Protein AF-0000000075576914 (afdb_homodimer)

Solvent-accessible surface area (backbone atoms only — not comparable to full-atom values): 50014 Å² total; per-residue (Å²): 132,79,71,73,77,70,78,86,65,60,30,34,28,8,27,27,42,42,67,57,34,32,35,26,32,36,24,40,81,55,44,47,80,74,42,76,26,71,46,83,35,74,62,44,73,46,83,94,44,38,34,29,32,57,60,64,60,51,46,50,50,50,51,52,21,44,37,48,39,47,67,74,39,89,59,50,38,85,26,40,66,27,37,11,28,12,7,43,48,45,11,44,30,40,21,23,87,87,69,42,68,67,54,61,22,37,36,39,84,16,42,78,16,48,66,58,38,44,44,29,52,66,77,32,42,68,52,26,49,48,44,10,42,38,11,17,22,63,78,41,33,15,32,36,52,38,36,50,49,37,32,57,76,74,36,38,75,56,55,67,54,35,48,36,46,51,35,54,29,38,53,51,45,24,72,40,37,71,45,82,52,33,28,43,33,38,47,22,41,50,49,16,22,59,90,77,71,38,73,31,57,70,60,35,42,75,64,72,39,56,91,52,53,76,21,51,46,61,73,40,56,22,41,38,73,67,39,34,30,27,60,70,52,12,62,73,48,58,44,41,48,76,24,38,29,28,51,12,36,22,28,73,49,14,24,35,43,26,59,43,54,74,49,77,50,24,26,41,36,40,32,32,61,39,24,38,37,31,41,27,32,44,54,90,75,57,65,56,49,43,88,75,58,27,35,29,42,35,72,54,80,63,30,25,26,39,50,39,50,27,58,45,33,45,52,54,54,53,48,40,38,68,33,41,46,94,58,85,51,62,69,57,49,48,53,44,32,67,71,43,60,84,56,41,88,62,32,45,28,45,54,27,30,37,87,65,8,31,63,35,59,49,77,36,61,50,37,44,11,33,41,41,45,39,40,73,81,59,41,45,45,36,55,54,33,18,48,56,50,14,44,40,48,52,51,34,60,56,45,66,87,54,64,57,87,25,44,33,40,35,39,56,66,49,50,70,36,68,66,51,39,38,47,44,6,14,56,56,49,20,38,26,36,29,50,56,81,83,59,28,30,19,41,13,12,25,44,36,34,29,35,58,71,57,77,20,89,36,68,67,52,32,25,66,50,29,35,48,70,74,47,73,31,68,45,45,68,73,46,27,56,49,33,55,56,49,46,56,53,51,51,51,51,53,61,62,42,54,64,52,27,51,51,51,52,53,51,50,39,68,75,36,61,85,73,103,129,82,72,72,75,70,80,83,65,60,30,34,29,8,27,25,43,41,69,58,34,32,35,26,32,38,24,38,81,56,44,48,78,74,42,78,25,70,45,82,35,74,60,44,74,46,84,94,44,35,34,29,32,56,60,64,61,52,47,52,50,51,50,50,22,43,36,49,39,47,67,74,38,91,58,51,37,86,26,40,67,27,36,10,28,12,7,41,47,47,12,45,31,41,21,22,86,87,68,43,66,68,56,62,23,38,35,38,83,14,43,78,16,48,65,58,38,43,45,29,51,67,76,32,42,68,54,26,49,46,45,9,41,38,11,18,23,64,77,42,34,16,32,35,51,39,36,50,50,36,32,56,76,74,35,39,75,56,55,67,56,35,48,36,45,48,35,55,30,36,52,50,46,24,72,40,38,72,46,83,54,32,28,42,35,39,50,20,41,49,49,15,21,59,88,78,73,39,74,31,57,69,60,36,42,76,65,71,40,54,90,51,55,76,21,50,47,60,73,40,55,23,43,37,73,68,39,33,31,27,61,70,52,11,63,75,50,59,45,42,49,78,23,37,27,28,50,13,36,24,29,72,49,13,23,35,43,26,58,42,56,74,49,76,50,24,25,40,35,40,32,33,61,40,26,38,37,31,41,28,32,44,53,90,75,57,65,57,51,43,87,74,59,27,37,30,42,34,71,56,80,63,30,24,27,40,50,39,49,27,60,42,34,46,54,56,53,53,48,40,37,69,33,43,45,95,58,84,50,63,70,59,48,48,52,45,32,66,69,42,60,83,56,40,88,63,31,44,28,47,55,26,29,36,87,66,8,32,63,35,60,50,78,37,60,53,37,45,11,33,40,40,44,39,39,72,83,60,41,45,46,37,53,53,33,18,49,56,49,14,45,40,47,52,51,33,60,56,46,67,86,55,63,56,86,25,43,33,39,35,39,56,67,50,49,72,35,67,65,52,38,40,47,43,5,14,56,55,49,19,39,27,35,28,48,57,82,82,58,28,28,18,42,12,13,24,44,36,33,29,35,58,72,56,76,19,90,34,66,67,51,33,24,65,52,30,36,48,70,74,47,74,28,69,45,46,67,74,45,26,54,48,33,55,56,48,45,57,53,50,51,51,52,53,62,64,42,55,64,52,26,52,51,52,52,54,50,48,36,68,75,36,60,83,74,101

Organism: Acetobacterium woodii (strain ATCC 29683 / DSM 1030 / JCM 2381 / KCTC 1655 / WB1) (NCBI:txid931626)

Nearest PDB structures (foldseek):
  3ll3-assembly1_B  TM=9.134E-01  e=2.406E-40  Lactobacillus acidophilus
  3flc-assembly1_X  TM=7.893E-01  e=7.843E-36  Enterococcus casseliflavus
  3flc-assembly1_O  TM=7.685E-01  e=1.789E-35  Enterococcus casseliflavus
  4bc5-assembly1_A  TM=8.612E-01  e=4.251E-29  Homo sapiens
  6k78-assembly1_D-2  TM=8.672E-01  e=3.554E-23  Thermococcus kodakarensis KOD1

Sequence (1032 aa):
MLKTMEVKMDYIIGIDAGTSNVKAVLFNLDGAEVLVESLENEPIYIGDNLVEQNMNTLWEKVVLCLQKLLKNGPATADEIKGIGVTGQGEGCWLIDAAGEPVQNALLWCDGRASDEVAKVTEEHPELGELIYQTTGTPALTGTQLMLLKWMKNNRQDILDRASTSFFCKDWVRYKLTGKIHGDLTDTGTSLVNAKTGEVAEALLKKLDLEAYISYIPELVTSDTIVGMVSPEIADTLGLNSHTPVIAGAIDVIAAAVGIGAVEDKNICVILGTTCANEIFKKKEDCHFGEPGTRYEKHAVGDLYVNLLATMNGTPNIDWALENIATTKDFKEIDRLINEVPAGCGGVLFHPYISAAGERAPFYNPFAKANFFGIGAGTTRATLLRAVYEGVTMSIKDCLQDADRDSKIFIAGGGAKSSVWAQMISDVTGMEVVVSSGNEFGAKGAAMMLGVATGIYDNYEDAAKKSCKFERSYKPIAEHVKVYDALYELYKEIRISNEKLWYKRADLLKQLNPKSLMLKTMEVKMDYIIGIDAGTSNVKAVLFNLDGAEVLVESLENEPIYIGDNLVEQNMNTLWEKVVLCLQKLLKNGPATADEIKGIGVTGQGEGCWLIDAAGEPVQNALLWCDGRASDEVAKVTEEHPELGELIYQTTGTPALTGTQLMLLKWMKNNRQDILDRASTSFFCKDWVRYKLTGKIHGDLTDTGTSLVNAKTGEVAEALLKKLDLEAYISYIPELVTSDTIVGMVSPEIADTLGLNSHTPVIAGAIDVIAAAVGIGAVEDKNICVILGTTCANEIFKKKEDCHFGEPGTRYEKHAVGDLYVNLLATMNGTPNIDWALENIATTKDFKEIDRLINEVPAGCGGVLFHPYISAAGERAPFYNPFAKANFFGIGAGTTRATLLRAVYEGVTMSIKDCLQDADRDSKIFIAGGGAKSSVWAQMISDVTGMEVVVSSGNEFGAKGAAMMLGVATGIYDNYEDAAKKSCKFERSYKPIAEHVKVYDALYELYKEIRISNEKLWYKRADLLKQLNPKSL

Secondary structure (DSSP, 8-state):
-------PPPEEEEEEE-SSEEEEEEEETT--EEEEEEEE---EEETTTEEEE-HHHHHHHHHHHHHHHHHHSS--GGGEEEEEEEE--SSBEEE-TTS-BSSPEEPTT--TTHHHHHIIIII-HHHHHHHHHHHSS---TTSHHHHHHHHHHH-HHHHTT-SEEE-HHHHHHHHHHS---EEHHHHTTTTEETTTTEE-HHHHHHTT-GGGGGGSPPEE-TT-EEEE--HHHHHHHT--TT-EEE--EEHHHHHHHHHT--STT-EEEEESSSEEEEEEEEGGG--TT-TT--EEE-SSTTEEEEEEEES-SHHHHHHHHHHT-S---HHHHHHHHHTSPTTGGG-EEE----TT-B-SSS-BTT--EEEEEE-TT--HHHHHHHHHHHHHHHHHHHTTTS-TT-EEEEEEGGGG-HHHHHHHHHHHTSEEEEES-S-HHHHHHHHHHHHHTTSSSSHHHHHHHH--EEEEEPPPHHHHHHHHHHHHHHHHHHHHHHHHHHHHHHHHHHH-TTT-/-------PPPEEEEEEE-SSEEEEEEEETT--EEEEEEEE---EEETTTEEEE-HHHHHHHHHHHHHHHHHHSS--GGGEEEEEEEE--SSBEEE-TTS-BSSPEEPTT--TTHHHHHIIIII-HHHHHHHHHHHSS---TTSHHHHHHHHHHH-HHHHTT-SEEE-HHHHHHHHHHS---EEHHHHTTTTEETTTTEE-HHHHHHTT-GGGGGGSPPEE-TT-EEEE--HHHHHHHT--TT-EEE--EEHHHHHHHHHT--STT-EEEEESSSEEEEEEEEGGG--TT-TT--EEE-SSTTEEEEEEEES-SHHHHHHHHHHT-S---HHHHHHHHHTSPTTGGG-EEE----TT-B-SSS-BTT--EEEEEE-TT--HHHHHHHHHHHHHHHHHHHTTTS-TT-EEEEEEGGGG-HHHHHHHHHHHTSEEEEES-S-HHHHHHHHHHHHHTTSSSSHHHHHHHH--EEEEEPPPHHHHHHHHHHHHHHHHHHHHHHHHHHHHHHHHHHH-TTT-

Structure (mmCIF, N/CA/C/O backbone):
data_AF-0000000075576914-model_v1
#
loop_
_entity.id
_entity.type
_entity.pdbx_description
1 polymer 'Xylose kinase XylB1'
#
loop_
_atom_site.group_PDB
_atom_site.id
_atom_site.type_symbol
_atom_site.label_atom_id
_atom_site.label_alt_id
_atom_site.label_comp_id
_atom_site.label_asym_id
_atom_site.label_entity_id
_atom_site.label_seq_id
_atom_site.pdbx_PDB_ins_code
_atom_site.Cartn_x
_atom_site.Cartn_y
_atom_site.Cartn_z
_atom_site.occupancy
_atom_site.B_iso_or_equiv
_atom_site.auth_seq_id
_atom_site.auth_comp_id
_atom_site.auth_asym_id
_atom_site.auth_atom_id
_atom_site.pdbx_PDB_model_num
ATOM 1 N N . MET A 1 1 ? -31.406 71.625 -3.113 1 31.22 1 MET A N 1
ATOM 2 C CA . MET A 1 1 ? -30.156 70.875 -3.24 1 31.22 1 MET A CA 1
ATOM 3 C C . MET A 1 1 ? -30.094 69.75 -2.227 1 31.22 1 MET A C 1
ATOM 5 O O . MET A 1 1 ? -29.984 70 -1.023 1 31.22 1 MET A O 1
ATOM 9 N N . LEU A 1 2 ? -30.844 68.75 -2.424 1 32.38 2 LEU A N 1
ATOM 10 C CA . LEU A 1 2 ? -30.969 67.562 -1.584 1 32.38 2 LEU A CA 1
ATOM 11 C C . LEU A 1 2 ? -29.609 66.875 -1.373 1 32.38 2 LEU A C 1
ATOM 13 O O . LEU A 1 2 ? -28.938 66.5 -2.338 1 32.38 2 LEU A O 1
ATOM 17 N N . LYS A 1 3 ? -28.906 67.375 -0.459 1 40.66 3 LYS A N 1
ATOM 18 C CA . LYS A 1 3 ? -27.672 66.688 -0.03 1 40.66 3 LYS A CA 1
ATOM 19 C C . LYS A 1 3 ? -27.812 65.188 -0.017 1 40.66 3 LYS A C 1
ATOM 21 O O . LYS A 1 3 ? -28.688 64.625 0.674 1 40.66 3 LYS A O 1
ATOM 26 N N . THR A 1 4 ? -27.719 64.562 -1.123 1 39 4 THR A N 1
ATOM 27 C CA . THR A 1 4 ? -27.625 63.125 -1.115 1 39 4 THR A CA 1
ATOM 28 C C . THR A 1 4 ? -26.906 62.625 0.138 1 39 4 THR A C 1
ATOM 30 O O . THR A 1 4 ? -25.75 62.969 0.367 1 39 4 THR A O 1
ATOM 33 N N . MET A 1 5 ? -27.469 62.406 1.224 1 41.72 5 MET A N 1
ATOM 34 C CA . MET A 1 5 ? -26.922 61.844 2.443 1 41.72 5 MET A CA 1
ATOM 35 C C . MET A 1 5 ? -26.109 60.562 2.125 1 41.72 5 MET A C 1
ATOM 37 O O . MET A 1 5 ? -26.672 59.594 1.655 1 41.72 5 MET A O 1
ATOM 41 N N . GLU A 1 6 ? -24.969 60.75 1.545 1 47.06 6 GLU A N 1
ATOM 42 C CA . GLU A 1 6 ? -24.062 59.625 1.316 1 47.06 6 GLU A CA 1
ATOM 43 C C . GLU A 1 6 ? -24.016 58.688 2.529 1 47.06 6 GLU A C 1
ATOM 45 O O . GLU A 1 6 ? -23.766 59.156 3.648 1 47.06 6 GLU A O 1
ATOM 50 N N . VAL A 1 7 ? -24.672 57.719 2.662 1 55.59 7 VAL A N 1
ATOM 51 C CA . VAL A 1 7 ? -24.719 56.719 3.705 1 55.59 7 VAL A CA 1
ATOM 52 C C . VAL A 1 7 ? -23.297 56.312 4.121 1 55.59 7 VAL A C 1
ATOM 54 O O . VAL A 1 7 ? -22.516 55.844 3.297 1 55.59 7 VAL A O 1
ATOM 57 N N . LYS A 1 8 ? -22.766 57 5.215 1 70.62 8 LYS A N 1
ATOM 58 C CA . LYS A 1 8 ? -21.453 56.719 5.789 1 70.62 8 LYS A CA 1
ATOM 59 C C . LYS A 1 8 ? -21.328 55.219 6.121 1 70.62 8 LYS A C 1
ATOM 61 O O . LYS A 1 8 ? -22.203 54.656 6.762 1 70.62 8 LYS A O 1
ATOM 66 N N . MET A 1 9 ? -20.297 54.531 5.445 1 87.12 9 MET A N 1
ATOM 67 C CA . MET A 1 9 ? -20.047 53.125 5.688 1 87.12 9 MET A CA 1
ATOM 68 C C . MET A 1 9 ? -18.844 52.938 6.602 1 87.12 9 MET A C 1
ATOM 70 O O . MET A 1 9 ? -17.875 53.688 6.523 1 87.12 9 MET A O 1
ATOM 74 N N . ASP A 1 10 ? -19.016 52.125 7.691 1 95 10 ASP A N 1
ATOM 75 C CA . ASP A 1 10 ? -17.938 51.812 8.617 1 95 10 ASP A CA 1
ATOM 76 C C . ASP A 1 10 ? -17.172 50.562 8.188 1 95 10 ASP A C 1
ATOM 78 O O . ASP A 1 10 ? -17.781 49.594 7.699 1 95 10 ASP A O 1
ATOM 82 N N . TYR A 1 11 ? -15.836 50.688 8.391 1 97.5 11 TYR A N 1
ATOM 83 C CA . TYR A 1 11 ? -14.961 49.594 8.016 1 97.5 11 TYR A CA 1
ATOM 84 C C . TYR A 1 11 ? -14 49.25 9.148 1 97.5 11 TYR A C 1
ATOM 86 O O . TYR A 1 11 ? -13.773 50.062 10.047 1 97.5 11 TYR A O 1
ATOM 94 N N . ILE A 1 12 ? -13.523 48.062 9.141 1 97.88 12 ILE A N 1
ATOM 95 C CA . ILE A 1 12 ? -12.445 47.625 10.031 1 97.88 12 ILE A CA 1
ATOM 96 C C . ILE A 1 12 ? -11.352 46.938 9.219 1 97.88 12 ILE A C 1
ATOM 98 O O . ILE A 1 12 ? -11.625 46.344 8.172 1 97.88 12 ILE A O 1
ATOM 102 N N . ILE A 1 13 ? -10.102 47.062 9.68 1 98.44 13 ILE A N 1
ATOM 103 C CA . ILE A 1 13 ? -8.953 46.5 8.961 1 98.44 13 ILE A CA 1
ATOM 104 C C . ILE A 1 13 ? -8.367 45.344 9.758 1 98.44 13 ILE A C 1
ATOM 106 O O . ILE A 1 13 ? -8.25 45.406 10.977 1 98.44 13 ILE A O 1
ATOM 110 N N . GLY A 1 14 ? -8.141 44.25 9.102 1 98.69 14 GLY A N 1
ATOM 111 C CA . GLY A 1 14 ? -7.348 43.156 9.633 1 98.69 14 GLY A CA 1
ATOM 112 C C . GLY A 1 14 ? -6.004 43.031 8.938 1 98.69 14 GLY A C 1
ATOM 113 O O . GLY A 1 14 ? -5.93 43.031 7.711 1 98.69 14 GLY A O 1
ATOM 114 N N . ILE A 1 15 ? -4.906 42.938 9.719 1 98.69 15 ILE A N 1
ATOM 115 C CA . ILE A 1 15 ? -3.562 42.688 9.203 1 98.69 15 ILE A CA 1
ATOM 116 C C . ILE A 1 15 ? -3.131 41.25 9.547 1 98.69 15 ILE A C 1
ATOM 118 O O . ILE A 1 15 ? -3.275 40.812 10.688 1 98.69 15 ILE A O 1
ATOM 122 N N . ASP A 1 16 ? -2.678 40.531 8.57 1 98.19 16 ASP A N 1
ATOM 123 C CA . ASP A 1 16 ? -2.133 39.188 8.75 1 98.19 16 ASP A CA 1
ATOM 124 C C . ASP A 1 16 ? -0.694 39.094 8.242 1 98.19 16 ASP A C 1
ATOM 126 O O . ASP A 1 16 ? -0.459 39 7.043 1 98.19 16 ASP A O 1
ATOM 130 N N . ALA A 1 17 ? 0.259 39.125 9.164 1 97.69 17 ALA A N 1
ATOM 131 C CA . ALA A 1 17 ? 1.676 39.031 8.828 1 97.69 17 ALA A CA 1
ATOM 132 C C . ALA A 1 17 ? 2.145 37.562 8.922 1 97.69 17 ALA A C 1
ATOM 134 O O . ALA A 1 17 ? 2.729 37.156 9.93 1 97.69 17 ALA A O 1
ATOM 135 N N . GLY A 1 18 ? 1.971 36.875 7.891 1 93.62 18 GLY A N 1
ATOM 136 C CA . GLY A 1 18 ? 2.328 35.469 7.863 1 93.62 18 GLY A CA 1
ATOM 137 C C . GLY A 1 18 ? 3.768 35.219 7.449 1 93.62 18 GLY A C 1
ATOM 138 O O . GLY A 1 18 ? 4.512 36.188 7.191 1 93.62 18 GLY A O 1
ATOM 139 N N . THR A 1 19 ? 4.148 34 7.43 1 88.94 19 THR A N 1
ATOM 140 C CA . THR A 1 19 ? 5.508 33.594 7.07 1 88.94 19 THR A CA 1
ATOM 141 C C . THR A 1 19 ? 5.773 33.844 5.59 1 88.94 19 THR A C 1
ATOM 143 O O . THR A 1 19 ? 6.844 34.344 5.219 1 88.94 19 THR A O 1
ATOM 146 N N . SER A 1 20 ? 4.781 33.656 4.703 1 85.25 20 SER A N 1
ATOM 147 C CA . SER A 1 20 ? 4.992 33.719 3.26 1 85.25 20 SER A CA 1
ATOM 148 C C . SER A 1 20 ? 4.406 35.031 2.686 1 85.25 20 SER A C 1
ATOM 150 O O . SER A 1 20 ? 4.809 35.469 1.609 1 85.25 20 SER A O 1
ATOM 152 N N . ASN A 1 21 ? 3.387 35.531 3.346 1 93 21 ASN A N 1
ATOM 153 C CA . ASN A 1 21 ? 2.729 36.75 2.859 1 93 21 ASN A CA 1
ATOM 154 C C . ASN A 1 21 ? 2.355 37.688 4.004 1 93 21 ASN A C 1
ATOM 156 O O . ASN A 1 21 ? 2.115 37.219 5.129 1 93 21 ASN A O 1
ATOM 160 N N . VAL A 1 22 ? 2.379 38.875 3.662 1 96.75 22 VAL A N 1
ATOM 161 C CA . VAL A 1 22 ? 1.798 39.938 4.496 1 96.75 22 VAL A CA 1
ATOM 162 C C . VAL A 1 22 ? 0.538 40.469 3.834 1 96.75 22 VAL A C 1
ATOM 164 O O . VAL A 1 22 ? 0.539 40.781 2.639 1 96.75 22 VAL A O 1
ATOM 167 N N . LYS A 1 23 ? -0.526 40.531 4.645 1 97.81 23 LYS A N 1
ATOM 168 C CA . LYS A 1 23 ? -1.791 40.969 4.062 1 97.81 23 LYS A CA 1
ATOM 169 C C . LYS A 1 23 ? -2.461 42.031 4.934 1 97.81 23 LYS A C 1
ATOM 171 O O . LYS A 1 23 ? -2.371 42 6.164 1 97.81 23 LYS A O 1
ATOM 176 N N . ALA A 1 24 ? -3.049 42.969 4.309 1 98.44 24 ALA A N 1
ATOM 177 C CA . ALA A 1 24 ? -4.012 43.875 4.91 1 98.44 24 ALA A CA 1
ATOM 178 C C . ALA A 1 24 ? -5.371 43.781 4.223 1 98.44 24 ALA A C 1
ATOM 180 O O . ALA A 1 24 ? -5.453 43.781 2.992 1 98.44 24 ALA A O 1
ATOM 181 N N . VAL A 1 25 ? -6.391 43.656 5.031 1 98.44 25 VAL A N 1
ATOM 182 C CA . VAL A 1 25 ? -7.711 43.406 4.465 1 98.44 25 VAL A CA 1
ATOM 183 C C . VAL A 1 25 ? -8.711 44.438 5.027 1 98.44 25 VAL A C 1
ATOM 185 O O . VAL A 1 25 ? -8.742 44.656 6.238 1 98.44 25 VAL A O 1
ATOM 188 N N . LEU A 1 26 ? -9.438 45 4.152 1 98.31 26 LEU A N 1
ATOM 189 C CA . LEU A 1 26 ? -10.539 45.906 4.527 1 98.31 26 LEU A CA 1
ATOM 190 C C . LEU A 1 26 ? -11.852 45.125 4.59 1 98.31 26 LEU A C 1
ATOM 192 O O . LEU A 1 26 ? -12.281 44.531 3.596 1 98.31 26 LEU A O 1
ATOM 196 N N . PHE A 1 27 ? -12.43 45.188 5.777 1 97.62 27 PHE A N 1
ATOM 197 C CA . PHE A 1 27 ? -13.719 44.531 5.957 1 97.62 27 PHE A CA 1
ATOM 198 C C . PHE A 1 27 ? -14.82 45.562 6.23 1 97.62 27 PHE A C 1
ATOM 200 O O . PHE A 1 27 ? -14.602 46.531 6.93 1 97.62 27 PHE A O 1
ATOM 207 N N . ASN A 1 28 ? -16.031 45.281 5.707 1 96.94 28 ASN A N 1
ATOM 208 C CA . ASN A 1 28 ? -17.188 45.969 6.254 1 96.94 28 ASN A CA 1
ATOM 209 C C . ASN A 1 28 ? -17.703 45.281 7.527 1 96.94 28 ASN A C 1
ATOM 211 O O . ASN A 1 28 ? -17.109 44.312 7.988 1 96.94 28 ASN A O 1
ATOM 215 N N . LEU A 1 29 ? -18.672 45.812 8.086 1 95.31 29 LEU A N 1
ATOM 216 C CA . LEU A 1 29 ? -19.078 45.344 9.406 1 95.31 29 LEU A CA 1
ATOM 217 C C . LEU A 1 29 ? -19.859 44.031 9.305 1 95.31 29 LEU A C 1
ATOM 219 O O . LEU A 1 29 ? -20.062 43.375 10.312 1 95.31 29 LEU A O 1
ATOM 223 N N . ASP A 1 30 ? -20.172 43.562 8.078 1 93.38 30 ASP A N 1
ATOM 224 C CA . ASP A 1 30 ? -20.828 42.281 7.848 1 93.38 30 ASP A CA 1
ATOM 225 C C . ASP A 1 30 ? -19.797 41.188 7.598 1 93.38 30 ASP A C 1
ATOM 227 O O . ASP A 1 30 ? -20.172 40.031 7.387 1 93.38 30 ASP A O 1
ATOM 231 N N . GLY A 1 31 ? -18.609 41.562 7.695 1 92.88 31 GLY A N 1
ATOM 232 C CA . GLY A 1 31 ? -17.547 40.594 7.582 1 92.88 31 GLY A CA 1
ATOM 233 C C . GLY A 1 31 ? -17.094 40.344 6.152 1 92.88 31 GLY A C 1
ATOM 234 O O . GLY A 1 31 ? -16.219 39.531 5.895 1 92.88 31 GLY A O 1
ATOM 235 N N . ALA A 1 32 ? -17.578 41.062 5.145 1 94.12 32 ALA A N 1
ATOM 236 C CA . ALA A 1 32 ? -17.188 40.938 3.746 1 94.12 32 ALA A CA 1
ATOM 237 C C . ALA A 1 32 ? -15.797 41.5 3.502 1 94.12 32 ALA A C 1
ATOM 239 O O . ALA A 1 32 ? -15.453 42.562 4.023 1 94.12 32 ALA A O 1
ATOM 240 N N . GLU A 1 33 ? -15.023 40.75 2.787 1 95.56 33 GLU A N 1
ATOM 241 C CA . GLU A 1 33 ? -13.727 41.25 2.332 1 95.56 33 GLU A CA 1
ATOM 242 C C . GLU A 1 33 ? -13.891 42.281 1.217 1 95.56 33 GLU A C 1
ATOM 244 O O . GLU A 1 33 ? -14.047 41.906 0.049 1 95.56 33 GLU A O 1
ATOM 249 N N . VAL A 1 34 ? -13.75 43.5 1.503 1 96.75 34 VAL A N 1
ATOM 250 C CA . VAL A 1 34 ? -13.977 44.594 0.549 1 96.75 34 VAL A CA 1
ATOM 251 C C . VAL A 1 34 ? -12.758 44.719 -0.361 1 96.75 34 VAL A C 1
ATOM 253 O O . VAL A 1 34 ? -12.898 44.969 -1.562 1 96.75 34 VAL A O 1
ATOM 256 N N . LEU A 1 35 ? -11.633 44.656 0.235 1 97.44 35 LEU A N 1
ATOM 257 C CA . LEU A 1 35 ? -10.367 44.75 -0.491 1 97.44 35 LEU A CA 1
ATOM 258 C C . LEU A 1 35 ? -9.25 44.031 0.251 1 97.44 35 LEU A C 1
ATOM 260 O O . LEU A 1 35 ? -9.156 44.125 1.478 1 97.44 35 LEU A O 1
ATOM 264 N N . VAL A 1 36 ? -8.484 43.344 -0.492 1 97.69 36 VAL A N 1
ATOM 265 C CA . VAL A 1 36 ? -7.328 42.625 0.044 1 97.69 36 VAL A CA 1
ATOM 266 C C . VAL A 1 36 ? -6.055 43.094 -0.647 1 97.69 36 VAL A C 1
ATOM 268 O O . VAL A 1 36 ? -5.98 43.125 -1.878 1 97.69 36 VAL A O 1
ATOM 271 N N . GLU A 1 37 ? -5.133 43.562 0.092 1 97.75 37 GLU A N 1
ATOM 272 C CA . GLU A 1 37 ? -3.789 43.875 -0.39 1 97.75 37 GLU A CA 1
ATOM 273 C C . GLU A 1 37 ? -2.76 42.906 0.212 1 97.75 37 GLU A C 1
ATOM 275 O O . GLU A 1 37 ? -2.754 42.688 1.423 1 97.75 37 GLU A O 1
ATOM 280 N N . SER A 1 38 ? -1.974 42.344 -0.582 1 97.38 38 SER A N 1
ATOM 281 C CA . SER A 1 38 ? -1.036 41.312 -0.132 1 97.38 38 SER A CA 1
ATOM 282 C C . SER A 1 38 ? 0.321 41.469 -0.809 1 97.38 38 SER A C 1
ATOM 284 O O . SER A 1 38 ? 0.398 41.875 -1.97 1 97.38 38 SER A O 1
ATOM 286 N N . LEU A 1 39 ? 1.363 41.219 -0.104 1 97 39 LEU A N 1
ATOM 287 C CA . LEU A 1 39 ? 2.729 41.125 -0.616 1 97 39 LEU A CA 1
ATOM 288 C C . LEU A 1 39 ? 3.426 39.875 -0.148 1 97 39 LEU A C 1
ATOM 290 O O . LEU A 1 39 ? 3.178 39.406 0.963 1 97 39 LEU A O 1
ATOM 294 N N . GLU A 1 40 ? 4.305 39.375 -0.971 1 94.12 40 GLU A N 1
ATOM 295 C CA . GLU A 1 40 ? 5.105 38.219 -0.583 1 94.12 40 GLU A CA 1
ATOM 296 C C . GLU A 1 40 ? 6.055 38.562 0.562 1 94.12 40 GLU A C 1
ATOM 298 O O . GLU A 1 40 ? 6.645 39.656 0.582 1 94.12 40 GLU A O 1
ATOM 303 N N . ASN A 1 41 ? 6.02 37.75 1.609 1 89.56 41 ASN A N 1
ATOM 304 C CA . ASN A 1 41 ? 7 37.812 2.688 1 89.56 41 ASN A CA 1
ATOM 305 C C . ASN A 1 41 ? 8.164 36.844 2.436 1 89.56 41 ASN A C 1
ATOM 307 O O . ASN A 1 41 ? 7.984 35.812 1.81 1 89.56 41 ASN A O 1
ATOM 311 N N . GLU A 1 42 ? 9.414 37.219 2.676 1 86.88 42 GLU A N 1
ATOM 312 C CA . GLU A 1 42 ? 10.578 36.406 2.289 1 86.88 42 GLU A CA 1
ATOM 313 C C . GLU A 1 42 ? 11.391 36 3.51 1 86.88 42 GLU A C 1
ATOM 315 O O . GLU A 1 42 ? 12.344 36.656 3.891 1 86.88 42 GLU A O 1
ATOM 320 N N . PRO A 1 43 ? 10.969 34.938 4.164 1 88.5 43 PRO A N 1
ATOM 321 C CA . PRO A 1 43 ? 11.883 34.375 5.172 1 88.5 43 PRO A CA 1
ATOM 322 C C . PRO A 1 43 ? 13.281 34.125 4.621 1 88.5 43 PRO A C 1
ATOM 324 O O . PRO A 1 43 ? 13.445 33.906 3.42 1 88.5 43 PRO A O 1
ATOM 327 N N . ILE A 1 44 ? 14.289 34.281 5.477 1 91.56 44 ILE A N 1
ATOM 328 C CA . ILE A 1 44 ? 15.68 34.031 5.125 1 91.56 44 ILE A CA 1
ATOM 329 C C . ILE A 1 44 ? 16.078 32.625 5.586 1 91.56 44 ILE A C 1
ATOM 331 O O . ILE A 1 44 ? 16.141 32.344 6.785 1 91.56 44 ILE A O 1
ATOM 335 N N . TYR A 1 45 ? 16.297 31.797 4.664 1 85.62 45 TYR A N 1
ATOM 336 C CA . TYR A 1 45 ? 16.719 30.438 4.969 1 85.62 45 TYR A CA 1
ATOM 337 C C . TYR A 1 45 ? 18.234 30.297 4.957 1 85.62 45 TYR A C 1
ATOM 339 O O . TYR A 1 45 ? 18.891 30.688 3.986 1 85.62 45 TYR A O 1
ATOM 347 N N . ILE A 1 46 ? 18.766 29.875 6.047 1 84.81 46 ILE A N 1
ATOM 348 C CA . ILE A 1 46 ? 20.203 29.703 6.203 1 84.81 46 ILE A CA 1
ATOM 349 C C . ILE A 1 46 ? 20.516 28.219 6.449 1 84.81 46 ILE A C 1
ATOM 351 O O . ILE A 1 46 ? 20.156 27.672 7.484 1 84.81 46 ILE A O 1
ATOM 355 N N . GLY A 1 47 ? 21.203 27.641 5.539 1 74.94 47 GLY A N 1
ATOM 356 C CA . GLY A 1 47 ? 21.453 26.219 5.676 1 74.94 47 GLY A CA 1
ATOM 357 C C . GLY A 1 47 ? 20.188 25.391 5.645 1 74.94 47 GLY A C 1
ATOM 358 O O . GLY A 1 47 ? 19.25 25.703 4.922 1 74.94 47 GLY A O 1
ATOM 359 N N . ASP A 1 48 ? 20.281 24.219 6.387 1 65.56 48 ASP A N 1
ATOM 360 C CA . ASP A 1 48 ? 19.203 23.234 6.27 1 65.56 48 ASP A CA 1
ATOM 361 C C . ASP A 1 48 ? 18.094 23.531 7.273 1 65.56 48 ASP A C 1
ATOM 363 O O . ASP A 1 48 ? 16.938 23.172 7.043 1 65.56 48 ASP A O 1
ATOM 367 N N . ASN A 1 49 ? 18.422 24.312 8.359 1 79.19 49 ASN A N 1
ATOM 368 C CA . ASN A 1 49 ? 17.406 24.297 9.398 1 79.19 49 ASN A CA 1
ATOM 369 C C . ASN A 1 49 ? 17.234 25.672 10.047 1 79.19 49 ASN A C 1
ATOM 371 O O . ASN A 1 49 ? 16.406 25.844 10.945 1 79.19 49 ASN A O 1
ATOM 375 N N . LEU A 1 50 ? 17.938 26.672 9.555 1 87.31 50 LEU A N 1
ATOM 376 C CA . LEU A 1 50 ? 17.844 27.984 10.164 1 87.31 50 LEU A CA 1
ATOM 377 C C . LEU A 1 50 ? 16.938 28.906 9.352 1 87.31 50 LEU A C 1
ATOM 379 O O . LEU A 1 50 ? 17.078 28.984 8.125 1 87.31 50 LEU A O 1
ATOM 383 N N . VAL A 1 51 ? 16.031 29.516 9.977 1 91.56 51 VAL A N 1
ATOM 384 C CA . VAL A 1 51 ? 15.07 30.391 9.297 1 91.56 51 VAL A CA 1
ATOM 385 C C . VAL A 1 51 ? 14.93 31.703 10.055 1 91.56 51 VAL A C 1
ATOM 387 O O . VAL A 1 51 ? 14.602 31.703 11.242 1 91.56 51 VAL A O 1
ATOM 390 N N . GLU A 1 52 ? 15.125 32.844 9.422 1 96.44 52 GLU A N 1
ATOM 391 C CA . GLU A 1 52 ? 15.07 34.156 10.016 1 96.44 52 GLU A CA 1
ATOM 392 C C . GLU A 1 52 ? 14.195 35.094 9.188 1 96.44 52 GLU A C 1
ATOM 394 O O . GLU A 1 52 ? 13.734 34.75 8.109 1 96.44 52 GLU A O 1
ATOM 399 N N . GLN A 1 53 ? 13.891 36.219 9.727 1 96.75 53 GLN A N 1
ATOM 400 C CA . GLN A 1 53 ? 13.109 37.25 9.055 1 96.75 53 GLN A CA 1
ATOM 401 C C . GLN A 1 53 ? 13.625 38.656 9.414 1 96.75 53 GLN A C 1
ATOM 403 O O . GLN A 1 53 ? 13.875 38.938 10.578 1 96.75 53 GLN A O 1
ATOM 408 N N . ASN A 1 54 ? 13.82 39.438 8.375 1 97.44 54 ASN A N 1
ATOM 409 C CA . ASN A 1 54 ? 14.133 40.844 8.617 1 97.44 54 ASN A CA 1
ATOM 410 C C . ASN A 1 54 ? 12.906 41.594 9.117 1 97.44 54 ASN A C 1
ATOM 412 O O . ASN A 1 54 ? 11.953 41.812 8.367 1 97.44 54 ASN A O 1
ATOM 416 N N . MET A 1 55 ? 12.977 42.094 10.328 1 98 55 MET A N 1
ATOM 417 C CA . MET A 1 55 ? 11.828 42.688 11 1 98 55 MET A CA 1
ATOM 418 C C . MET A 1 55 ? 11.445 44 10.344 1 98 55 MET A C 1
ATOM 420 O O . MET A 1 55 ? 10.266 44.312 10.195 1 98 55 MET A O 1
ATOM 424 N N . ASN A 1 56 ? 12.383 44.75 9.945 1 97.94 56 ASN A N 1
ATOM 425 C CA . ASN A 1 56 ? 12.109 46.031 9.312 1 97.94 56 ASN A CA 1
ATOM 426 C C . ASN A 1 56 ? 11.492 45.844 7.926 1 97.94 56 ASN A C 1
ATOM 428 O O . ASN A 1 56 ? 10.578 46.562 7.551 1 97.94 56 ASN A O 1
ATOM 432 N N . THR A 1 57 ? 12.062 44.938 7.238 1 97.62 57 THR A N 1
ATOM 433 C CA . THR A 1 57 ? 11.492 44.625 5.926 1 97.62 57 THR A CA 1
ATOM 434 C C . THR A 1 57 ? 10.039 44.219 6.055 1 97.62 57 THR A C 1
ATOM 436 O O . THR A 1 57 ? 9.195 44.594 5.238 1 97.62 57 THR A O 1
ATOM 439 N N . LEU A 1 58 ? 9.758 43.406 7.012 1 97.56 58 LEU A N 1
ATOM 440 C CA . LEU A 1 58 ? 8.383 43 7.25 1 97.56 58 LEU A CA 1
ATOM 441 C C . LEU A 1 58 ? 7.484 44.188 7.512 1 97.56 58 LEU A C 1
ATOM 443 O O . LEU A 1 58 ? 6.391 44.281 6.949 1 97.56 58 LEU A O 1
ATOM 447 N N . TRP A 1 59 ? 7.938 45.062 8.328 1 97.62 59 TRP A N 1
ATOM 448 C CA . TRP A 1 59 ? 7.164 46.25 8.641 1 97.62 59 TRP A CA 1
ATOM 449 C C . TRP A 1 59 ? 6.926 47.094 7.395 1 97.62 59 TRP A C 1
ATOM 451 O O . TRP A 1 59 ? 5.82 47.594 7.176 1 97.62 59 TRP A O 1
ATOM 461 N N . GLU A 1 60 ? 7.945 47.219 6.602 1 97.56 60 GLU A N 1
ATOM 462 C CA . GLU A 1 60 ? 7.816 48 5.363 1 97.56 60 GLU A CA 1
ATOM 463 C C . GLU A 1 60 ? 6.723 47.406 4.469 1 97.56 60 GLU A C 1
ATOM 465 O O . GLU A 1 60 ? 5.977 48.156 3.832 1 97.56 60 GLU A O 1
ATOM 470 N N . LYS A 1 61 ? 6.672 46.219 4.465 1 97.75 61 LYS A N 1
ATOM 471 C CA . LYS A 1 61 ? 5.672 45.531 3.635 1 97.75 61 LYS A CA 1
ATOM 472 C C . LYS A 1 61 ? 4.27 45.719 4.211 1 97.75 61 LYS A C 1
ATOM 474 O O . LYS A 1 61 ? 3.299 45.875 3.461 1 97.75 61 LYS A O 1
ATOM 479 N N . VAL A 1 62 ? 4.145 45.688 5.508 1 98 62 VAL A N 1
ATOM 480 C CA . VAL A 1 62 ? 2.863 45.969 6.148 1 98 62 VAL A CA 1
ATOM 481 C C . VAL A 1 62 ? 2.402 47.375 5.773 1 98 62 VAL A C 1
ATOM 483 O O . VAL A 1 62 ? 1.244 47.562 5.406 1 98 62 VAL A O 1
ATOM 486 N N . VAL A 1 63 ? 3.291 48.312 5.844 1 97.88 63 VAL A N 1
ATOM 487 C CA . VAL A 1 63 ? 2.988 49.688 5.527 1 97.88 63 VAL A CA 1
ATOM 488 C C . VAL A 1 63 ? 2.525 49.812 4.078 1 97.88 63 VAL A C 1
ATOM 490 O O . VAL A 1 63 ? 1.533 50.5 3.787 1 97.88 63 VAL A O 1
ATOM 493 N N . LEU A 1 64 ? 3.27 49.125 3.246 1 97.81 64 LEU A N 1
ATOM 494 C CA . LEU A 1 64 ? 2.926 49.188 1.829 1 97.81 64 LEU A CA 1
ATOM 495 C C . LEU A 1 64 ? 1.542 48.594 1.581 1 97.81 64 LEU A C 1
ATOM 497 O O . LEU A 1 64 ? 0.771 49.125 0.779 1 97.81 64 LEU A O 1
ATOM 501 N N . CYS A 1 65 ? 1.216 47.531 2.217 1 98.06 65 CYS A N 1
ATOM 502 C CA . CYS A 1 65 ? -0.106 46.938 2.08 1 98.06 65 CYS A CA 1
ATOM 503 C C . CYS A 1 65 ? -1.19 47.875 2.574 1 98.06 65 CYS A C 1
ATOM 505 O O . CYS A 1 65 ? -2.238 48 1.94 1 98.06 65 CYS A O 1
ATOM 507 N N . LEU A 1 66 ? -0.96 48.531 3.684 1 97.75 66 LEU A N 1
ATOM 508 C CA . LEU A 1 66 ? -1.931 49.438 4.258 1 97.75 66 LEU A CA 1
ATOM 509 C C . LEU A 1 66 ? -2.109 50.656 3.359 1 97.75 66 LEU A C 1
ATOM 511 O O . LEU A 1 66 ? -3.232 51.156 3.17 1 97.75 66 LEU A O 1
ATOM 515 N N . GLN A 1 67 ? -1.019 51.156 2.855 1 96.94 67 GLN A N 1
ATOM 516 C CA . GLN A 1 67 ? -1.089 52.312 1.944 1 96.94 67 GLN A CA 1
ATOM 517 C C . GLN A 1 67 ? -1.925 51.969 0.712 1 96.94 67 GLN A C 1
ATOM 519 O O . GLN A 1 67 ? -2.789 52.75 0.311 1 96.94 67 GLN A O 1
ATOM 524 N N . LYS A 1 68 ? -1.616 50.844 0.182 1 97.06 68 LYS A N 1
ATOM 525 C CA . LYS A 1 68 ? -2.375 50.406 -0.984 1 97.06 68 LYS A CA 1
ATOM 526 C C . LYS A 1 68 ? -3.85 50.219 -0.639 1 97.06 68 LYS A C 1
ATOM 528 O O . LYS A 1 68 ? -4.727 50.562 -1.433 1 97.06 68 LYS A O 1
ATOM 533 N N . LEU A 1 69 ? -4.09 49.656 0.498 1 97.06 69 LEU A N 1
ATOM 534 C CA . LEU A 1 69 ? -5.453 49.375 0.944 1 97.06 69 LEU A CA 1
ATOM 535 C C . LEU A 1 69 ? -6.25 50.688 1.047 1 97.06 69 LEU A C 1
ATOM 537 O O . LEU A 1 69 ? -7.406 50.75 0.619 1 97.06 69 LEU A O 1
ATOM 541 N N . LEU A 1 70 ? -5.676 51.719 1.625 1 95.25 70 LEU A N 1
ATOM 542 C CA . LEU A 1 70 ? -6.352 53 1.853 1 95.25 70 LEU A CA 1
ATOM 543 C C . LEU A 1 70 ? -6.461 53.781 0.557 1 95.25 70 LEU A C 1
ATOM 545 O O . LEU A 1 70 ? -7.438 54.5 0.349 1 95.25 70 LEU A O 1
ATOM 549 N N . LYS A 1 71 ? -5.469 53.625 -0.258 1 95.12 71 LYS A N 1
ATOM 550 C CA . LYS A 1 71 ? -5.473 54.312 -1.54 1 95.12 71 LYS A CA 1
ATOM 551 C C . LYS A 1 71 ? -6.5 53.719 -2.492 1 95.12 71 LYS A C 1
ATOM 553 O O . LYS A 1 71 ? -7.227 54.469 -3.172 1 95.12 71 LYS A O 1
ATOM 558 N N . ASN A 1 72 ? -6.516 52.438 -2.566 1 95.94 72 ASN A N 1
ATOM 559 C CA . ASN A 1 72 ? -7.324 51.75 -3.555 1 95.94 72 ASN A CA 1
ATOM 560 C C . ASN A 1 72 ? -8.719 51.438 -3.018 1 95.94 72 ASN A C 1
ATOM 562 O O . ASN A 1 72 ? -9.625 51.125 -3.787 1 95.94 72 ASN A O 1
ATOM 566 N N . GLY A 1 73 ? -8.812 51.469 -1.704 1 93.31 73 GLY A N 1
ATOM 567 C CA . GLY A 1 73 ? -10.086 51.125 -1.099 1 93.31 73 GLY A CA 1
ATOM 568 C C . GLY A 1 73 ? -11.062 52.281 -1.034 1 93.31 73 GLY A C 1
ATOM 569 O O . GLY A 1 73 ? -10.688 53.438 -1.274 1 93.31 73 GLY A O 1
ATOM 570 N N . PRO A 1 74 ? -12.281 51.938 -0.715 1 94 74 PRO A N 1
ATOM 571 C CA . PRO A 1 74 ? -13.336 52.938 -0.704 1 94 74 PRO A CA 1
ATOM 572 C C . PRO A 1 74 ? -13.406 53.719 0.614 1 94 74 PRO A C 1
ATOM 574 O O . PRO A 1 74 ? -14.094 54.719 0.704 1 94 74 PRO A O 1
ATOM 577 N N . ALA A 1 75 ? -12.781 53.312 1.62 1 93.38 75 ALA A N 1
ATOM 578 C CA . ALA A 1 75 ? -12.961 53.875 2.959 1 93.38 75 ALA A CA 1
ATOM 579 C C . ALA A 1 75 ? -12.156 55.156 3.133 1 93.38 75 ALA A C 1
ATOM 581 O O . ALA A 1 75 ? -10.992 55.219 2.723 1 93.38 75 ALA A O 1
ATOM 582 N N . THR A 1 76 ? -12.766 56.094 3.744 1 92.81 76 THR A N 1
ATOM 583 C CA . THR A 1 76 ? -12.031 57.25 4.219 1 92.81 76 THR A CA 1
ATOM 584 C C . THR A 1 76 ? -11.422 57 5.594 1 92.81 76 THR A C 1
ATOM 586 O O . THR A 1 76 ? -11.797 56.031 6.27 1 92.81 76 THR A O 1
ATOM 589 N N . ALA A 1 77 ? -10.5 57.875 6.008 1 92.88 77 ALA A N 1
ATOM 590 C CA . ALA A 1 77 ? -9.82 57.719 7.289 1 92.88 77 ALA A CA 1
ATOM 591 C C . ALA A 1 77 ? -10.812 57.656 8.445 1 92.88 77 ALA A C 1
ATOM 593 O O . ALA A 1 77 ? -10.641 56.875 9.383 1 92.88 77 ALA A O 1
ATOM 594 N N . ASP A 1 78 ? -11.852 58.469 8.344 1 92.12 78 ASP A N 1
ATOM 595 C CA . ASP A 1 78 ? -12.82 58.562 9.43 1 92.12 78 ASP A CA 1
ATOM 596 C C . ASP A 1 78 ? -13.734 57.344 9.469 1 92.12 78 ASP A C 1
ATOM 598 O O . ASP A 1 78 ? -14.352 57.031 10.492 1 92.12 78 ASP A O 1
ATOM 602 N N . GLU A 1 79 ? -13.797 56.688 8.383 1 95.5 79 GLU A N 1
ATOM 603 C CA . GLU A 1 79 ? -14.664 55.5 8.281 1 95.5 79 GLU A CA 1
ATOM 604 C C . GLU A 1 79 ? -13.969 54.25 8.797 1 95.5 79 GLU A C 1
ATOM 606 O O . GLU A 1 79 ? -14.609 53.25 9.039 1 95.5 79 GLU A O 1
ATOM 611 N N . ILE A 1 80 ? -12.688 54.312 9 1 96.94 80 ILE A N 1
ATOM 612 C CA . ILE A 1 80 ? -11.93 53.188 9.562 1 96.94 80 ILE A CA 1
ATOM 613 C C . ILE A 1 80 ? -12.07 53.219 11.086 1 96.94 80 ILE A C 1
ATOM 615 O O . ILE A 1 80 ? -11.531 54.094 11.758 1 96.94 80 ILE A O 1
ATOM 619 N N . LYS A 1 81 ? -12.648 52.156 11.617 1 96.75 81 LYS A N 1
ATOM 620 C CA . LYS A 1 81 ? -13.016 52.156 13.031 1 96.75 81 LYS A CA 1
ATOM 621 C C . LYS A 1 81 ? -11.922 51.5 13.875 1 96.75 81 LYS A C 1
ATOM 623 O O . LYS A 1 81 ? -11.922 51.625 15.102 1 96.75 81 LYS A O 1
ATOM 628 N N . GLY A 1 82 ? -11.008 50.875 13.219 1 97.94 82 GLY A N 1
ATOM 629 C CA . GLY A 1 82 ? -9.898 50.281 13.953 1 97.94 82 GLY A CA 1
ATOM 630 C C . GLY A 1 82 ? -9.125 49.25 13.156 1 97.94 82 GLY A C 1
ATOM 631 O O . GLY A 1 82 ? -9.469 48.969 12.008 1 97.94 82 GLY A O 1
ATOM 632 N N . ILE A 1 83 ? -8.031 48.75 13.805 1 98.5 83 ILE A N 1
ATOM 633 C CA . ILE A 1 83 ? -7.129 47.812 13.172 1 98.5 83 ILE A CA 1
ATOM 634 C C . ILE A 1 83 ? -6.875 46.625 14.109 1 98.5 83 ILE A C 1
ATOM 636 O O . ILE A 1 83 ? -6.516 46.812 15.273 1 98.5 83 ILE A O 1
ATOM 640 N N . GLY A 1 84 ? -7.156 45.438 13.656 1 98.56 84 GLY A N 1
ATOM 641 C CA . GLY A 1 84 ? -6.68 44.219 14.305 1 98.56 84 GLY A CA 1
ATOM 642 C C . GLY A 1 84 ? -5.465 43.625 13.625 1 98.56 84 GLY A C 1
ATOM 643 O O . GLY A 1 84 ? -5.32 43.719 12.398 1 98.56 84 GLY A O 1
ATOM 644 N N . VAL A 1 85 ? -4.57 42.969 14.438 1 98.31 85 VAL A N 1
ATOM 645 C CA . VAL A 1 85 ? -3.326 42.438 13.883 1 98.31 85 VAL A CA 1
ATOM 646 C C . VAL A 1 85 ? -3.158 40.969 14.289 1 98.31 85 VAL A C 1
ATOM 648 O O . VAL A 1 85 ? -3.438 40.594 15.43 1 98.31 85 VAL A O 1
ATOM 651 N N . THR A 1 86 ? -2.857 40.125 13.367 1 98.31 86 THR A N 1
ATOM 652 C CA . THR A 1 86 ? -2.406 38.781 13.602 1 98.31 86 THR A CA 1
ATOM 653 C C . THR A 1 86 ? -1.127 38.469 12.82 1 98.31 86 THR A C 1
ATOM 655 O O . THR A 1 86 ? -0.69 39.312 12.008 1 98.31 86 THR A O 1
ATOM 658 N N . GLY A 1 87 ? -0.521 37.375 13.094 1 96.56 87 GLY A N 1
ATOM 659 C CA . GLY A 1 87 ? 0.709 37 12.422 1 96.56 87 GLY A CA 1
ATOM 660 C C . GLY A 1 87 ? 1.221 35.625 12.844 1 96.56 87 GLY A C 1
ATOM 661 O O . GLY A 1 87 ? 0.654 35 13.742 1 96.56 87 GLY A O 1
ATOM 662 N N . GLN A 1 88 ? 2.293 35.25 12.125 1 94.44 88 GLN A N 1
ATOM 663 C CA . GLN A 1 88 ? 2.961 34 12.492 1 94.44 88 GLN A CA 1
ATOM 664 C C . GLN A 1 88 ? 3.328 34 13.969 1 94.44 88 GLN A C 1
ATOM 666 O O . GLN A 1 88 ? 3.658 35.031 14.539 1 94.44 88 GLN A O 1
ATOM 671 N N . GLY A 1 89 ? 3.199 32.812 14.562 1 93.5 89 GLY A N 1
ATOM 672 C CA . GLY A 1 89 ? 3.42 32.719 16 1 93.5 89 GLY A CA 1
ATOM 673 C C . GLY A 1 89 ? 4.758 32.094 16.359 1 93.5 89 GLY A C 1
ATOM 674 O O . GLY A 1 89 ? 5.5 31.672 15.477 1 93.5 89 GLY A O 1
ATOM 675 N N . GLU A 1 90 ? 5.062 32.219 17.656 1 93.88 90 GLU A N 1
ATOM 676 C CA . GLU A 1 90 ? 6.297 31.656 18.203 1 93.88 90 GLU A CA 1
ATOM 677 C C . GLU A 1 90 ? 7.523 32.344 17.594 1 93.88 90 GLU A C 1
ATOM 679 O O . GLU A 1 90 ? 7.434 33.438 17.062 1 93.88 90 GLU A O 1
ATOM 684 N N . GLY A 1 91 ? 8.602 31.75 17.781 1 95.81 91 GLY A N 1
ATOM 685 C CA . GLY A 1 91 ? 9.836 32.406 17.375 1 95.81 91 GLY A CA 1
ATOM 686 C C . GLY A 1 91 ? 10.391 33.344 18.422 1 95.81 91 GLY A C 1
ATOM 687 O O . GLY A 1 91 ? 9.898 33.375 19.562 1 95.81 91 GLY A O 1
ATOM 688 N N . CYS A 1 92 ? 11.383 34.062 18.031 1 97.81 92 CYS A N 1
ATOM 689 C CA . CYS A 1 92 ? 12.062 34.969 18.938 1 97.81 92 CYS A CA 1
ATOM 690 C C . CYS A 1 92 ? 12.344 36.312 18.266 1 97.81 92 CYS A C 1
ATOM 692 O O . CYS A 1 92 ? 13.289 36.438 17.469 1 97.81 92 CYS A O 1
ATOM 694 N N . TRP A 1 93 ? 11.5 37.25 18.562 1 98.19 93 TRP A N 1
ATOM 695 C CA . TRP A 1 93 ? 11.578 38.594 18.047 1 98.19 93 TRP A CA 1
ATOM 696 C C . TRP A 1 93 ? 12.07 39.562 19.109 1 98.19 93 TRP A C 1
ATOM 698 O O . TRP A 1 93 ? 11.367 39.844 20.078 1 98.19 93 TRP A O 1
ATOM 708 N N . LEU A 1 94 ? 13.258 40.156 18.922 1 98.5 94 LEU A N 1
ATOM 709 C CA . LEU A 1 94 ? 13.93 40.906 19.953 1 98.5 94 LEU A CA 1
ATOM 710 C C . LEU A 1 94 ? 14.156 42.344 19.516 1 98.5 94 LEU A C 1
ATOM 712 O O . LEU A 1 94 ? 14.602 42.594 18.391 1 98.5 94 LEU A O 1
ATOM 716 N N . ILE A 1 95 ? 13.812 43.281 20.422 1 98.62 95 ILE A N 1
ATOM 717 C CA . ILE A 1 95 ? 14.172 44.688 20.172 1 98.62 95 ILE A CA 1
ATOM 718 C C . ILE A 1 95 ? 14.914 45.219 21.375 1 98.62 95 ILE A C 1
ATOM 720 O O . ILE A 1 95 ? 14.773 44.719 22.5 1 98.62 95 ILE A O 1
ATOM 724 N N . ASP A 1 96 ? 15.703 46.281 21.172 1 98.38 96 ASP A N 1
ATOM 725 C CA . ASP A 1 96 ? 16.422 46.938 22.25 1 98.38 96 ASP A CA 1
ATOM 726 C C . ASP A 1 96 ? 15.57 48.062 22.859 1 98.38 96 ASP A C 1
ATOM 728 O O . ASP A 1 96 ? 14.391 48.188 22.531 1 98.38 96 ASP A O 1
ATOM 732 N N . ALA A 1 97 ? 16.125 48.781 23.766 1 97.12 97 ALA A N 1
ATOM 733 C CA . ALA A 1 97 ? 15.414 49.812 24.5 1 97.12 97 ALA A CA 1
ATOM 734 C C . ALA A 1 97 ? 14.992 50.969 23.562 1 97.12 97 ALA A C 1
ATOM 736 O O . ALA A 1 97 ? 14.039 51.688 23.859 1 97.12 97 ALA A O 1
ATOM 737 N N . ALA A 1 98 ? 15.656 51.094 22.422 1 97.19 98 ALA A N 1
ATOM 738 C CA . ALA A 1 98 ? 15.328 52.125 21.453 1 97.19 98 ALA A CA 1
ATOM 739 C C . ALA A 1 98 ? 14.227 51.688 20.5 1 97.19 98 ALA A C 1
ATOM 741 O O . ALA A 1 98 ? 13.758 52.438 19.672 1 97.19 98 ALA A O 1
ATOM 742 N N . GLY A 1 99 ? 13.852 50.438 20.688 1 97.19 99 GLY A N 1
ATOM 743 C CA . GLY A 1 99 ? 12.781 49.938 19.844 1 97.19 99 GLY A CA 1
ATOM 744 C C . GLY A 1 99 ? 13.281 49.406 18.516 1 97.19 99 GLY A C 1
ATOM 745 O O . GLY A 1 99 ? 12.5 49.281 17.562 1 97.19 99 GLY A O 1
ATOM 746 N N . GLU A 1 100 ? 14.562 49.125 18.453 1 97.94 100 GLU A N 1
ATOM 747 C CA . GLU A 1 100 ? 15.164 48.625 17.219 1 97.94 100 GLU A CA 1
ATOM 748 C C . GLU A 1 100 ? 15.492 47.125 17.344 1 97.94 100 GLU A C 1
ATOM 750 O O . GLU A 1 100 ? 15.938 46.656 18.406 1 97.94 100 GLU A O 1
ATOM 755 N N . PRO A 1 101 ? 15.289 46.406 16.234 1 98.44 101 PRO A N 1
ATOM 756 C CA . PRO A 1 101 ? 15.656 44.969 16.281 1 98.44 101 PRO A CA 1
ATOM 757 C C . PRO A 1 101 ? 17.141 44.75 16.594 1 98.44 101 PRO A C 1
ATOM 759 O O . PRO A 1 101 ? 18 45.469 16.047 1 98.44 101 PRO A O 1
ATOM 762 N N . VAL A 1 102 ? 17.438 43.781 17.453 1 98.19 102 VAL A N 1
ATOM 763 C CA . VAL A 1 102 ? 18.828 43.531 17.812 1 98.19 102 VAL A CA 1
ATOM 764 C C . VAL A 1 102 ? 19.438 42.5 16.844 1 98.19 102 VAL A C 1
ATOM 766 O O . VAL A 1 102 ? 20.656 42.375 16.766 1 98.19 102 VAL A O 1
ATOM 769 N N . GLN A 1 103 ? 18.641 41.781 16.125 1 97.5 103 GLN A N 1
ATOM 770 C CA . GLN A 1 103 ? 18.938 40.844 15.062 1 97.5 103 GLN A CA 1
ATOM 771 C C . GLN A 1 103 ? 17.703 40.562 14.219 1 97.5 103 GLN A C 1
ATOM 773 O O . GLN A 1 103 ? 16.625 41.062 14.492 1 97.5 103 GLN A O 1
ATOM 778 N N . ASN A 1 104 ? 17.922 39.812 13.141 1 97.75 104 ASN A N 1
ATOM 779 C CA . ASN A 1 104 ? 16.734 39.25 12.492 1 97.75 104 ASN A CA 1
ATOM 780 C C . ASN A 1 104 ? 15.922 38.406 13.453 1 97.75 104 ASN A C 1
ATOM 782 O O . ASN A 1 104 ? 16.484 37.75 14.352 1 97.75 104 ASN A O 1
ATOM 786 N N . ALA A 1 105 ? 14.633 38.438 13.297 1 98 105 ALA A N 1
ATOM 787 C CA . ALA A 1 105 ? 13.789 37.562 14.102 1 98 105 ALA A CA 1
ATOM 788 C C . ALA A 1 105 ? 14.078 36.094 13.781 1 98 105 ALA A C 1
ATOM 790 O O . ALA A 1 105 ? 14.289 35.75 12.625 1 98 105 ALA A O 1
ATOM 791 N N . LEU A 1 106 ? 14.18 35.25 14.789 1 97.31 106 LEU A N 1
ATOM 792 C CA . LEU A 1 106 ? 14.172 33.812 14.602 1 97.31 106 LEU A CA 1
ATOM 793 C C . LEU A 1 106 ? 12.75 33.281 14.484 1 97.31 106 LEU A C 1
ATOM 795 O O . LEU A 1 106 ? 11.898 33.562 15.328 1 97.31 106 LEU A O 1
ATOM 799 N N . LEU A 1 107 ? 12.492 32.469 13.461 1 95.56 107 LEU A N 1
ATOM 800 C CA . LEU A 1 107 ? 11.109 32.156 13.148 1 95.56 107 LEU A CA 1
ATOM 801 C C . LEU A 1 107 ? 10.68 30.859 13.852 1 95.56 107 LEU A C 1
ATOM 803 O O . LEU A 1 107 ? 11.516 30.141 14.391 1 95.56 107 LEU A O 1
ATOM 807 N N . TRP A 1 108 ? 9.391 30.562 13.852 1 92.38 108 TRP A N 1
ATOM 808 C CA . TRP A 1 108 ? 8.75 29.438 14.523 1 92.38 108 TRP A CA 1
ATOM 809 C C . TRP A 1 108 ? 9.242 28.125 13.953 1 92.38 108 TRP A C 1
ATOM 811 O O . TRP A 1 108 ? 9.227 27.094 14.641 1 92.38 108 TRP A O 1
ATOM 821 N N . CYS A 1 109 ? 9.633 28.109 12.672 1 85.31 109 CYS A N 1
ATOM 822 C CA . CYS A 1 109 ? 10.023 26.875 11.992 1 85.31 109 CYS A CA 1
ATOM 823 C C . CYS A 1 109 ? 11.539 26.719 11.992 1 85.31 109 CYS A C 1
ATOM 825 O O . CYS A 1 109 ? 12.086 25.938 11.211 1 85.31 109 CYS A O 1
ATOM 827 N N . ASP A 1 110 ? 12.227 27.562 12.867 1 90.19 110 ASP A N 1
ATOM 828 C CA . ASP A 1 110 ? 13.68 27.484 13.016 1 90.19 110 ASP A CA 1
ATOM 829 C C . ASP A 1 110 ? 14.078 26.25 13.82 1 90.19 110 ASP A C 1
ATOM 831 O O . ASP A 1 110 ? 13.422 25.906 14.805 1 90.19 110 ASP A O 1
ATOM 835 N N . GLY A 1 111 ? 15.109 25.562 13.391 1 87.38 111 GLY A N 1
ATOM 836 C CA . GLY A 1 111 ? 15.516 24.312 14.016 1 87.38 111 GLY A CA 1
ATOM 837 C C . GLY A 1 111 ? 16.797 24.438 14.82 1 87.38 111 GLY A C 1
ATOM 838 O O . GLY A 1 111 ? 17.344 23.422 15.281 1 87.38 111 GLY A O 1
ATOM 839 N N . ARG A 1 112 ? 17.25 25.609 15.055 1 91.5 112 ARG A N 1
ATOM 840 C CA . ARG A 1 112 ? 18.594 25.781 15.617 1 91.5 112 ARG A CA 1
ATOM 841 C C . ARG A 1 112 ? 18.641 25.297 17.062 1 91.5 112 ARG A C 1
ATOM 843 O O . ARG A 1 112 ? 19.719 24.953 17.562 1 91.5 112 ARG A O 1
ATOM 850 N N . ALA A 1 113 ? 17.516 25.234 17.688 1 94.31 113 ALA A N 1
ATOM 851 C CA . ALA A 1 113 ? 17.5 24.906 19.125 1 94.31 113 ALA A CA 1
ATOM 852 C C . ALA A 1 113 ? 17.328 23.406 19.344 1 94.31 113 ALA A C 1
ATOM 854 O O . ALA A 1 113 ? 16.828 22.984 20.391 1 94.31 113 ALA A O 1
ATOM 855 N N . SER A 1 114 ? 17.719 22.609 18.406 1 90 114 SER A N 1
ATOM 856 C CA . SER A 1 114 ? 17.547 21.156 18.484 1 90 114 SER A CA 1
ATOM 857 C C . SER A 1 114 ? 18.312 20.562 19.656 1 90 114 SER A C 1
ATOM 859 O O . SER A 1 114 ? 17.828 19.656 20.328 1 90 114 SER A O 1
ATOM 861 N N . ASP A 1 115 ? 19.516 21.031 19.938 1 92 115 ASP A N 1
ATOM 862 C CA . ASP A 1 115 ? 20.297 20.531 21.078 1 92 115 ASP A CA 1
ATOM 863 C C . ASP A 1 115 ? 19.641 20.891 22.406 1 92 115 ASP A C 1
ATOM 865 O O . ASP A 1 115 ? 19.625 20.078 23.328 1 92 115 ASP A O 1
ATOM 869 N N . GLU A 1 116 ? 19.141 22.062 22.5 1 95.81 116 GLU A N 1
ATOM 870 C CA . GLU A 1 116 ? 18.438 22.484 23.703 1 95.81 116 GLU A CA 1
ATOM 871 C C . GLU A 1 116 ? 17.203 21.609 23.969 1 95.81 116 GLU A C 1
ATOM 873 O O . GLU A 1 116 ? 16.938 21.234 25.109 1 95.81 116 GLU A O 1
ATOM 878 N N . VAL A 1 117 ? 16.484 21.344 22.922 1 94.25 117 VAL A N 1
ATOM 879 C CA . VAL A 1 117 ? 15.305 20.5 23.047 1 94.25 117 VAL A CA 1
ATOM 880 C C . VAL A 1 117 ? 15.719 19.094 23.5 1 94.25 117 VAL A C 1
ATOM 882 O O . VAL A 1 117 ? 15.102 18.5 24.391 1 94.25 117 VAL A O 1
ATOM 885 N N . ALA A 1 118 ? 16.734 18.516 22.891 1 91.25 118 ALA A N 1
ATOM 886 C CA . ALA A 1 118 ? 17.234 17.188 23.25 1 91.25 118 ALA A CA 1
ATOM 887 C C . ALA A 1 118 ? 17.656 17.141 24.719 1 91.25 118 ALA A C 1
ATOM 889 O O . ALA A 1 118 ? 17.391 16.141 25.406 1 91.25 118 ALA A O 1
ATOM 890 N N . LYS A 1 119 ? 18.281 18.094 25.141 1 94.69 119 LYS A N 1
ATOM 891 C CA . LYS A 1 119 ? 18.75 18.172 26.516 1 94.69 119 LYS A CA 1
ATOM 892 C C . LYS A 1 119 ? 17.578 18.094 27.5 1 94.69 119 LYS A C 1
ATOM 894 O O . LYS A 1 119 ? 17.656 17.391 28.516 1 94.69 119 LYS A O 1
ATOM 899 N N . VAL A 1 120 ? 16.484 18.75 27.188 1 95.5 120 VAL A N 1
ATOM 900 C CA . VAL A 1 120 ? 15.398 18.797 28.156 1 95.5 120 VAL A CA 1
ATOM 901 C C . VAL A 1 120 ? 14.492 17.594 27.984 1 95.5 120 VAL A C 1
ATOM 903 O O . VAL A 1 120 ? 13.797 17.188 28.922 1 95.5 120 VAL A O 1
ATOM 906 N N . THR A 1 121 ? 14.43 17 26.844 1 92.62 121 THR A N 1
ATOM 907 C CA . THR A 1 121 ? 13.484 15.922 26.609 1 92.62 121 THR A CA 1
ATOM 908 C C . THR A 1 121 ? 14.164 14.57 26.766 1 92.62 121 THR A C 1
ATOM 910 O O . THR A 1 121 ? 13.516 13.586 27.156 1 92.62 121 THR A O 1
ATOM 913 N N . GLU A 1 122 ? 15.398 14.469 26.422 1 90.12 122 GLU A N 1
ATOM 914 C CA . GLU A 1 122 ? 16.094 13.188 26.438 1 90.12 122 GLU A CA 1
ATOM 915 C C . GLU A 1 122 ? 17.031 13.086 27.641 1 90.12 122 GLU A C 1
ATOM 917 O O . GLU A 1 122 ? 17 12.109 28.391 1 90.12 122 GLU A O 1
ATOM 922 N N . GLU A 1 123 ? 17.906 14.086 27.859 1 92.56 123 GLU A N 1
ATOM 923 C CA . GLU A 1 123 ? 18.891 14.055 28.938 1 92.56 123 GLU A CA 1
ATOM 924 C C . GLU A 1 123 ? 18.219 14.328 30.281 1 92.56 123 GLU A C 1
ATOM 926 O O . GLU A 1 123 ? 18.594 13.719 31.297 1 92.56 123 GLU A O 1
ATOM 931 N N . HIS A 1 124 ? 17.266 15.25 30.25 1 95.06 124 HIS A N 1
ATOM 932 C CA . HIS A 1 124 ? 16.531 15.602 31.453 1 95.06 124 HIS A CA 1
ATOM 933 C C . HIS A 1 124 ? 15.031 15.531 31.219 1 95.06 124 HIS A C 1
ATOM 935 O O . HIS A 1 124 ? 1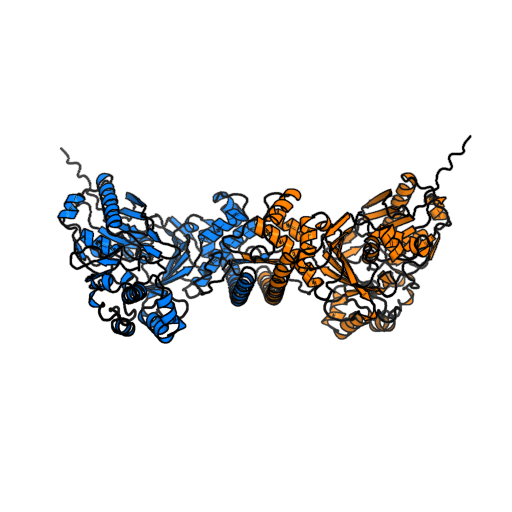4.344 16.547 31.297 1 95.06 124 HIS A O 1
ATOM 941 N N . PRO A 1 125 ? 14.523 14.32 31.125 1 94 125 PRO A N 1
ATOM 942 C CA . PRO A 1 125 ? 13.109 14.164 30.766 1 94 125 PRO A CA 1
ATOM 943 C C . PRO A 1 125 ? 12.172 14.82 31.781 1 94 125 PRO A C 1
ATOM 945 O O . PRO A 1 125 ? 11.07 15.234 31.422 1 94 125 PRO A O 1
ATOM 948 N N . GLU A 1 126 ? 12.602 14.992 33 1 95.69 126 GLU A N 1
ATOM 949 C CA . GLU A 1 126 ? 11.797 15.648 34.031 1 95.69 126 GLU A CA 1
ATOM 950 C C . GLU A 1 126 ? 11.555 17.125 33.688 1 95.69 126 GLU A C 1
ATOM 952 O O . GLU A 1 126 ? 10.508 17.672 34 1 95.69 126 GLU A O 1
ATOM 957 N N . LEU A 1 127 ? 12.5 17.766 33.062 1 96.25 127 LEU A N 1
ATOM 958 C CA . LEU A 1 127 ? 12.344 19.141 32.625 1 96.25 127 LEU A CA 1
ATOM 959 C C . LEU A 1 127 ? 11.367 19.234 31.453 1 96.25 127 LEU A C 1
ATOM 961 O O . LEU A 1 127 ? 10.57 20.172 31.375 1 96.25 127 LEU A O 1
ATOM 965 N N . GLY A 1 128 ? 11.539 18.328 30.578 1 96 128 GLY A N 1
ATOM 966 C CA . GLY A 1 128 ? 10.594 18.266 29.469 1 96 128 GLY A CA 1
ATOM 967 C C . GLY A 1 128 ? 9.156 18.109 29.938 1 96 128 GLY A C 1
ATOM 968 O O . GLY A 1 128 ? 8.25 18.75 29.406 1 96 128 GLY A O 1
ATOM 969 N N . GLU A 1 129 ? 9.016 17.234 30.875 1 96.44 129 GLU A N 1
ATOM 970 C CA . GLU A 1 129 ? 7.691 17.016 31.438 1 96.44 129 GLU A CA 1
ATOM 971 C C . GLU A 1 129 ? 7.172 18.266 32.125 1 96.44 129 GLU A C 1
ATOM 973 O O . GLU A 1 129 ? 5.984 18.594 32.031 1 96.44 129 GLU A O 1
ATOM 978 N N . LEU A 1 130 ? 8.07 18.891 32.812 1 97.25 130 LEU A N 1
ATOM 979 C CA . LEU A 1 130 ? 7.699 20.125 33.5 1 97.25 130 LEU A CA 1
ATOM 980 C C . LEU A 1 130 ? 7.262 21.188 32.5 1 97.25 130 LEU A C 1
ATOM 982 O O . LEU A 1 130 ? 6.266 21.891 32.75 1 97.25 130 LEU A O 1
ATOM 986 N N . ILE A 1 131 ? 7.973 21.391 31.438 1 97.62 131 ILE A N 1
ATOM 987 C CA . ILE A 1 131 ? 7.621 22.359 30.391 1 97.62 131 ILE A CA 1
ATOM 988 C C . ILE A 1 131 ? 6.227 22.031 29.859 1 97.62 131 ILE A C 1
ATOM 990 O O . ILE A 1 131 ? 5.371 22.922 29.781 1 97.62 131 ILE A O 1
ATOM 994 N N . TYR A 1 132 ? 6.047 20.812 29.578 1 96.38 132 TYR A N 1
ATOM 995 C CA . TYR A 1 132 ? 4.812 20.328 28.969 1 96.38 132 TYR A CA 1
ATOM 996 C C . TYR A 1 132 ? 3.627 20.516 29.906 1 96.38 132 TYR A C 1
ATOM 998 O O . TYR A 1 132 ? 2.58 21.031 29.484 1 96.38 132 TYR A O 1
ATOM 1006 N N . GLN A 1 133 ? 3.789 20.219 31.141 1 97 133 GLN A N 1
ATOM 1007 C CA . GLN A 1 133 ? 2.732 20.328 32.125 1 97 133 GLN A CA 1
ATOM 1008 C C . GLN A 1 133 ? 2.426 21.797 32.438 1 97 133 GLN A C 1
ATOM 1010 O O . GLN A 1 133 ? 1.274 22.141 32.688 1 97 133 GLN A O 1
ATOM 1015 N N . THR A 1 134 ? 3.432 22.578 32.438 1 97.88 134 THR A N 1
ATOM 1016 C CA . THR A 1 134 ? 3.279 23.969 32.812 1 97.88 134 THR A CA 1
ATOM 1017 C C . THR A 1 134 ? 2.654 24.797 31.688 1 97.88 134 THR A C 1
ATOM 1019 O O . THR A 1 134 ? 1.743 25.594 31.922 1 97.88 134 THR A O 1
ATOM 1022 N N . THR A 1 135 ? 3.119 24.562 30.5 1 97.06 135 THR A N 1
ATOM 1023 C CA . THR A 1 135 ? 2.74 25.469 29.422 1 97.06 135 THR A CA 1
ATOM 1024 C C . THR A 1 135 ? 1.659 24.844 28.547 1 97.06 135 THR A C 1
ATOM 1026 O O . THR A 1 135 ? 0.997 25.531 27.766 1 97.06 135 THR A O 1
ATOM 1029 N N . GLY A 1 136 ? 1.53 23.547 28.641 1 95.69 136 GLY A N 1
ATOM 1030 C CA . GLY A 1 136 ? 0.575 22.828 27.812 1 95.69 136 GLY A CA 1
ATOM 1031 C C . GLY A 1 136 ? 1.127 22.453 26.453 1 95.69 136 GLY A C 1
ATOM 1032 O O . GLY A 1 136 ? 0.445 21.797 25.656 1 95.69 136 GLY A O 1
ATOM 1033 N N . THR A 1 137 ? 2.328 22.797 26.141 1 94.12 137 THR A N 1
ATOM 1034 C CA . THR A 1 137 ? 3.012 22.531 24.875 1 94.12 137 THR A CA 1
ATOM 1035 C C . THR A 1 137 ? 4.367 21.875 25.125 1 94.12 137 THR A C 1
ATOM 1037 O O . THR A 1 137 ? 5.113 22.297 26.016 1 94.12 137 THR A O 1
ATOM 1040 N N . PRO A 1 138 ? 4.648 20.812 24.422 1 92.62 138 PRO A N 1
ATOM 1041 C CA . PRO A 1 138 ? 5.977 20.219 24.578 1 92.62 138 PRO A CA 1
ATOM 1042 C C . PRO A 1 138 ? 7.098 21.156 24.125 1 92.62 138 PRO A C 1
ATOM 1044 O O . PRO A 1 138 ? 6.836 22.141 23.422 1 92.62 138 PRO A O 1
ATOM 1047 N N . ALA A 1 139 ? 8.297 20.766 24.547 1 94 139 ALA A N 1
ATOM 1048 C CA . ALA A 1 139 ? 9.453 21.516 24.062 1 94 139 ALA A CA 1
ATOM 1049 C C . ALA A 1 139 ? 9.656 21.328 22.562 1 94 139 ALA A C 1
ATOM 1051 O O . ALA A 1 139 ? 9.805 20.203 22.094 1 94 139 ALA A O 1
ATOM 1052 N N . LEU A 1 140 ? 9.562 22.469 21.859 1 90.44 140 LEU A N 1
ATOM 1053 C CA . LEU A 1 140 ? 9.773 22.453 20.422 1 90.44 140 LEU A CA 1
ATOM 1054 C C . LEU A 1 140 ? 10.852 23.453 20.016 1 90.44 140 LEU A C 1
ATOM 1056 O O . LEU A 1 140 ? 11.008 24.5 20.656 1 90.44 140 LEU A O 1
ATOM 1060 N N . THR A 1 141 ? 11.547 23.219 18.938 1 89.88 141 THR A N 1
ATOM 1061 C CA . THR A 1 141 ? 12.719 24 18.547 1 89.88 141 THR A CA 1
ATOM 1062 C C . THR A 1 141 ? 12.32 25.438 18.219 1 89.88 141 THR A C 1
ATOM 1064 O O . THR A 1 141 ? 13.109 26.359 18.406 1 89.88 141 THR A O 1
ATOM 1067 N N . GLY A 1 142 ? 11.148 25.625 17.75 1 92.88 142 GLY A N 1
ATOM 1068 C CA . GLY A 1 142 ? 10.742 26.938 17.266 1 92.88 142 GLY A CA 1
ATOM 1069 C C . GLY A 1 142 ? 10.008 27.75 18.312 1 92.88 142 GLY A C 1
ATOM 1070 O O . GLY A 1 142 ? 9.641 28.906 18.047 1 92.88 142 GLY A O 1
ATOM 1071 N N . THR A 1 143 ? 9.781 27.188 19.531 1 95.38 143 THR A N 1
ATOM 1072 C CA . THR A 1 143 ? 9.102 27.938 20.594 1 95.38 143 THR A CA 1
ATOM 1073 C C . THR A 1 143 ? 10.023 29.016 21.156 1 95.38 143 THR A C 1
ATOM 1075 O O . THR A 1 143 ? 11.242 28.844 21.188 1 95.38 143 THR A O 1
ATOM 1078 N N . GLN A 1 144 ? 9.414 30.078 21.594 1 97.5 144 GLN A N 1
ATOM 1079 C CA . GLN A 1 144 ? 10.227 31.172 22.125 1 97.5 144 GLN A CA 1
ATOM 1080 C C . GLN A 1 144 ? 11.047 30.703 23.328 1 97.5 144 GLN A C 1
ATOM 1082 O O . GLN A 1 144 ? 12.195 31.109 23.5 1 97.5 144 GLN A O 1
ATOM 1087 N N . LEU A 1 145 ? 10.469 29.844 24.141 1 97.81 145 LEU A N 1
ATOM 1088 C CA . LEU A 1 145 ? 11.164 29.312 25.312 1 97.81 145 LEU A CA 1
ATOM 1089 C C . LEU A 1 145 ? 12.484 28.672 24.906 1 97.81 145 LEU A C 1
ATOM 1091 O O . LEU A 1 145 ? 13.539 29 25.469 1 97.81 145 LEU A O 1
ATOM 1095 N N . MET A 1 146 ? 12.445 27.781 24 1 97.19 146 MET A N 1
ATOM 1096 C CA . MET A 1 146 ? 13.633 27.031 23.609 1 97.19 146 MET A CA 1
ATOM 1097 C C . MET A 1 146 ? 14.594 27.906 22.797 1 97.19 146 MET A C 1
ATOM 1099 O O . MET A 1 146 ? 15.812 27.734 22.891 1 97.19 146 MET A O 1
ATOM 1103 N N . LEU A 1 147 ? 14.055 28.828 22.047 1 97.38 147 LEU A N 1
ATOM 1104 C CA . LEU A 1 147 ? 14.906 29.75 21.297 1 97.38 147 LEU A CA 1
ATOM 1105 C C . LEU A 1 147 ? 15.617 30.719 22.234 1 97.38 147 LEU A C 1
ATOM 1107 O O . LEU A 1 147 ? 16.766 31.078 22 1 97.38 147 LEU A O 1
ATOM 1111 N N . LEU A 1 148 ? 14.953 31.188 23.281 1 98.25 148 LEU A N 1
ATOM 1112 C CA . LEU A 1 148 ? 15.609 32 24.297 1 98.25 148 LEU A CA 1
ATOM 1113 C C . LEU A 1 148 ? 16.734 31.234 24.969 1 98.25 148 LEU A C 1
ATOM 1115 O O . LEU A 1 148 ? 17.812 31.781 25.219 1 98.25 148 LEU A O 1
ATOM 1119 N N . LYS A 1 149 ? 16.406 30 25.266 1 98.19 149 LYS A N 1
ATOM 1120 C CA . LYS A 1 149 ? 17.438 29.156 25.859 1 98.19 149 LYS A CA 1
ATOM 1121 C C . LYS A 1 149 ? 18.625 29.016 24.922 1 98.19 149 LYS A C 1
ATOM 1123 O O . LYS A 1 149 ? 19.781 29.094 25.344 1 98.19 149 LYS A O 1
ATOM 1128 N N . TRP A 1 150 ? 18.359 28.781 23.703 1 97.88 150 TRP A N 1
ATOM 1129 C CA . TRP A 1 150 ? 19.422 28.688 22.703 1 97.88 150 TRP A CA 1
ATOM 1130 C C . TRP A 1 150 ? 20.219 30 22.625 1 97.88 150 TRP A C 1
ATOM 1132 O O . TRP A 1 150 ? 21.453 29.984 22.562 1 97.88 150 TRP A O 1
ATOM 1142 N N . MET A 1 151 ? 19.516 31.156 22.562 1 98.06 151 MET A N 1
ATOM 1143 C CA . MET A 1 151 ? 20.156 32.469 22.484 1 98.06 151 MET A CA 1
ATOM 1144 C C . MET A 1 151 ? 21.094 32.688 23.672 1 98.06 151 MET A C 1
ATOM 1146 O O . MET A 1 151 ? 22.203 33.188 23.516 1 98.06 151 MET A O 1
ATOM 1150 N N . LYS A 1 152 ? 20.609 32.344 24.797 1 98 152 LYS A N 1
ATOM 1151 C CA . LYS A 1 152 ? 21.438 32.469 25.984 1 98 152 LYS A CA 1
ATOM 1152 C C . LYS A 1 152 ? 22.734 31.672 25.859 1 98 152 LYS A C 1
ATOM 1154 O O . LYS A 1 152 ? 23.812 32.156 26.203 1 98 152 LYS A O 1
ATOM 1159 N N . ASN A 1 153 ? 22.625 30.516 25.359 1 97.38 153 ASN A N 1
ATOM 1160 C CA . ASN A 1 153 ? 23.75 29.609 25.266 1 97.38 153 ASN A CA 1
ATOM 1161 C C . ASN A 1 153 ? 24.672 29.969 24.109 1 97.38 153 ASN A C 1
ATOM 1163 O O . ASN A 1 153 ? 25.875 29.672 24.156 1 97.38 153 ASN A O 1
ATOM 1167 N N . ASN A 1 154 ? 24.188 30.594 23.078 1 96.94 154 ASN A N 1
ATOM 1168 C CA . ASN A 1 154 ? 24.969 30.719 21.844 1 96.94 154 ASN A CA 1
ATOM 1169 C C . ASN A 1 154 ? 25.156 32.188 21.438 1 96.94 154 ASN A C 1
ATOM 1171 O O . ASN A 1 154 ? 26.078 32.5 20.703 1 96.94 154 ASN A O 1
ATOM 1175 N N . ARG A 1 155 ? 24.25 33 21.844 1 97.12 155 ARG A N 1
ATOM 1176 C CA . ARG A 1 155 ? 24.281 34.375 21.438 1 97.12 155 ARG A CA 1
ATOM 1177 C C . ARG A 1 155 ? 23.938 35.312 22.609 1 97.12 155 ARG A C 1
ATOM 1179 O O . ARG A 1 155 ? 23.125 36.219 22.469 1 97.12 155 ARG A O 1
ATOM 1186 N N . GLN A 1 156 ? 24.5 35.062 23.703 1 97.38 156 GLN A N 1
ATOM 1187 C CA . GLN A 1 156 ? 24.172 35.812 24.906 1 97.38 156 GLN A CA 1
ATOM 1188 C C . GLN A 1 156 ? 24.438 37.312 24.719 1 97.38 156 GLN A C 1
ATOM 1190 O O . GLN A 1 156 ? 23.688 38.156 25.219 1 97.38 156 GLN A O 1
ATOM 1195 N N . ASP A 1 157 ? 25.484 37.656 23.984 1 97.5 157 ASP A N 1
ATOM 1196 C CA . ASP A 1 157 ? 25.844 39.062 23.734 1 97.5 157 ASP A CA 1
ATOM 1197 C C . ASP A 1 157 ? 24.719 39.781 23.016 1 97.5 157 ASP A C 1
ATOM 1199 O O . ASP A 1 157 ? 24.453 40.969 23.297 1 97.5 157 ASP A O 1
ATOM 1203 N N . ILE A 1 158 ? 24.156 39.125 22.125 1 97.38 158 ILE A N 1
ATOM 1204 C CA . ILE A 1 158 ? 23.062 39.719 21.359 1 97.38 158 ILE A CA 1
ATOM 1205 C C . ILE A 1 158 ? 21.797 39.781 22.219 1 97.38 158 ILE A C 1
ATOM 1207 O O . ILE A 1 158 ? 21.094 40.781 22.234 1 97.38 158 ILE A O 1
ATOM 1211 N N . LEU A 1 159 ? 21.547 38.688 22.938 1 98.12 159 LEU A N 1
ATOM 1212 C CA . LEU A 1 159 ? 20.375 38.594 23.797 1 98.12 159 LEU A CA 1
ATOM 1213 C C . LEU A 1 159 ? 20.406 39.688 24.859 1 98.12 159 LEU A C 1
ATOM 1215 O O . LEU A 1 159 ? 19.375 40.312 25.156 1 98.12 159 LEU A O 1
ATOM 1219 N N . ASP A 1 160 ? 21.562 39.969 25.312 1 97.88 160 ASP A N 1
ATOM 1220 C CA . ASP A 1 160 ? 21.719 40.938 26.391 1 97.88 160 ASP A CA 1
ATOM 1221 C C . ASP A 1 160 ? 21.484 42.375 25.891 1 97.88 160 ASP A C 1
ATOM 1223 O O . ASP A 1 160 ? 21.281 43.281 26.672 1 97.88 160 ASP A O 1
ATOM 1227 N N . ARG A 1 161 ? 21.531 42.562 24.594 1 97.81 161 ARG A N 1
ATOM 1228 C CA . ARG A 1 161 ? 21.266 43.875 24.016 1 97.81 161 ARG A CA 1
ATOM 1229 C C . ARG A 1 161 ? 19.766 44.125 23.938 1 97.81 161 ARG A C 1
ATOM 1231 O O . ARG A 1 161 ? 19.328 45.281 23.766 1 97.81 161 ARG A O 1
ATOM 1238 N N . ALA A 1 162 ? 18.984 43.188 24.078 1 98.25 162 ALA A N 1
ATOM 1239 C CA . ALA A 1 162 ? 17.547 43.312 23.938 1 98.25 162 ALA A CA 1
ATOM 1240 C C . ALA A 1 162 ? 16.922 43.812 25.25 1 98.25 162 ALA A C 1
ATOM 1242 O O . ALA A 1 162 ? 17.5 43.656 26.312 1 98.25 162 ALA A O 1
ATOM 1243 N N . SER A 1 163 ? 15.797 44.438 25.094 1 97.94 163 SER A N 1
ATOM 1244 C CA . SER A 1 163 ? 15.008 44.844 26.25 1 97.94 163 SER A CA 1
ATOM 1245 C C . SER A 1 163 ? 13.617 44.219 26.219 1 97.94 163 SER A C 1
ATOM 1247 O O . SER A 1 163 ? 12.914 44.219 27.234 1 97.94 163 SER A O 1
ATOM 1249 N N . THR A 1 164 ? 13.234 43.812 25.062 1 98.31 164 THR A N 1
ATOM 1250 C CA . THR A 1 164 ? 11.906 43.219 24.891 1 98.31 164 THR A CA 1
ATOM 1251 C C . THR A 1 164 ? 11.969 42 23.969 1 98.31 164 THR A C 1
ATOM 1253 O O . THR A 1 164 ? 12.68 42 22.969 1 98.31 164 THR A O 1
ATOM 1256 N N . SER A 1 165 ? 11.289 40.969 24.375 1 98 165 SER A N 1
ATOM 1257 C CA . SER A 1 165 ? 11.062 39.781 23.562 1 98 165 SER A CA 1
ATOM 1258 C C . SER A 1 165 ? 9.578 39.562 23.297 1 98 165 SER A C 1
ATOM 1260 O O . SER A 1 165 ? 8.789 39.438 24.234 1 98 165 SER A O 1
ATOM 1262 N N . PHE A 1 166 ? 9.164 39.594 22.094 1 97.31 166 PHE A N 1
ATOM 1263 C CA . PHE A 1 166 ? 7.766 39.375 21.734 1 97.31 166 PHE A CA 1
ATOM 1264 C C . PHE A 1 166 ? 7.652 38.688 20.391 1 97.31 166 PHE A C 1
ATOM 1266 O O . PHE A 1 166 ? 8.477 37.812 20.062 1 97.31 166 PHE A O 1
ATOM 1273 N N . PHE A 1 167 ? 6.562 38.844 19.609 1 98 167 PHE A N 1
ATOM 1274 C CA . PHE A 1 167 ? 6.309 38.062 18.422 1 98 167 PHE A CA 1
ATOM 1275 C C . PHE A 1 167 ? 6.004 38.938 17.219 1 98 167 PHE A C 1
ATOM 1277 O O . PHE A 1 167 ? 6.027 40.188 17.344 1 98 167 PHE A O 1
ATOM 1284 N N . CYS A 1 168 ? 5.805 38.344 16.094 1 97.94 168 CYS A N 1
ATOM 1285 C CA . CYS A 1 168 ? 5.641 39.031 14.82 1 97.94 168 CYS A CA 1
ATOM 1286 C C . CYS A 1 168 ? 4.535 40.094 14.898 1 97.94 168 CYS A C 1
ATOM 1288 O O . CYS A 1 168 ? 4.758 41.25 14.57 1 97.94 168 CYS A O 1
ATOM 1290 N N . LYS A 1 169 ? 3.354 39.656 15.273 1 97.88 169 LYS A N 1
ATOM 1291 C CA . LYS A 1 169 ? 2.242 40.594 15.312 1 97.88 169 LYS A CA 1
ATOM 1292 C C . LYS A 1 169 ? 2.508 41.719 16.328 1 97.88 169 LYS A C 1
ATOM 1294 O O . LYS A 1 169 ? 2.045 42.844 16.156 1 97.88 169 LYS A O 1
ATOM 1299 N N . ASP A 1 170 ? 3.217 41.469 17.406 1 98.12 170 ASP A N 1
ATOM 1300 C CA . ASP A 1 170 ? 3.559 42.469 18.406 1 98.12 170 ASP A CA 1
ATOM 1301 C C . ASP A 1 170 ? 4.48 43.531 17.812 1 98.12 170 ASP A C 1
ATOM 1303 O O . ASP A 1 170 ? 4.367 44.719 18.156 1 98.12 170 ASP A O 1
ATOM 1307 N N . TRP A 1 171 ? 5.406 43.031 17 1 98.25 171 TRP A N 1
ATOM 1308 C CA . TRP A 1 171 ? 6.285 43.938 16.281 1 98.25 171 TRP A CA 1
ATOM 1309 C C . TRP A 1 171 ? 5.477 44.906 15.43 1 98.25 171 TRP A C 1
ATOM 1311 O O . TRP A 1 171 ? 5.695 46.125 15.469 1 98.25 171 TRP A O 1
ATOM 1321 N N . VAL A 1 172 ? 4.57 44.406 14.695 1 98.38 172 VAL A N 1
ATOM 1322 C CA . VAL A 1 172 ? 3.73 45.188 13.812 1 98.38 172 VAL A CA 1
ATOM 1323 C C . VAL A 1 172 ? 2.922 46.188 14.648 1 98.38 172 VAL A C 1
ATOM 1325 O O . VAL A 1 172 ? 2.85 47.375 14.305 1 98.38 172 VAL A O 1
ATOM 1328 N N . ARG A 1 173 ? 2.342 45.781 15.672 1 97.75 173 ARG A N 1
ATOM 1329 C CA . ARG A 1 173 ? 1.553 46.625 16.562 1 97.75 173 ARG A CA 1
ATOM 1330 C C . ARG A 1 173 ? 2.414 47.719 17.172 1 97.75 173 ARG A C 1
ATOM 1332 O O . ARG A 1 173 ? 1.984 48.875 17.266 1 97.75 173 ARG A O 1
ATOM 1339 N N . TYR A 1 174 ? 3.562 47.312 17.656 1 98.06 174 TYR A N 1
ATOM 1340 C CA . TYR A 1 174 ? 4.484 48.281 18.234 1 98.06 174 TYR A CA 1
ATOM 1341 C C . TYR A 1 174 ? 4.801 49.375 17.234 1 98.06 174 TYR A C 1
ATOM 1343 O O . TYR A 1 174 ? 4.801 50.562 17.594 1 98.06 174 TYR A O 1
ATOM 1351 N N . LYS A 1 175 ? 5.039 49 16.031 1 98 175 LYS A N 1
ATOM 1352 C CA . LYS A 1 175 ? 5.359 49.969 15 1 98 175 LYS A CA 1
ATOM 1353 C C . LYS A 1 175 ? 4.156 50.844 14.695 1 98 175 LYS A C 1
ATOM 1355 O O . LYS A 1 175 ? 4.316 52.031 14.367 1 98 175 LYS A O 1
ATOM 1360 N N . LEU A 1 176 ? 2.986 50.344 14.828 1 97.94 176 LEU A N 1
ATOM 1361 C CA . LEU A 1 176 ? 1.764 51.094 14.562 1 97.94 176 LEU A CA 1
ATOM 1362 C C . LEU A 1 176 ? 1.475 52.094 15.688 1 97.94 176 LEU A C 1
ATOM 1364 O O . LEU A 1 176 ? 0.969 53.188 15.445 1 97.94 176 LEU A O 1
ATOM 1368 N N . THR A 1 177 ? 1.762 51.719 16.984 1 97.44 177 THR A N 1
ATOM 1369 C CA . THR A 1 177 ? 1.184 52.438 18.109 1 97.44 177 THR A CA 1
ATOM 1370 C C . THR A 1 177 ? 2.279 53 19 1 97.44 177 THR A C 1
ATOM 1372 O O . THR A 1 177 ? 2.021 53.906 19.828 1 97.44 177 THR A O 1
ATOM 1375 N N . GLY A 1 178 ? 3.4 52.344 18.953 1 96.75 178 GLY A N 1
ATOM 1376 C CA . GLY A 1 178 ? 4.461 52.688 19.891 1 96.75 178 GLY A CA 1
ATOM 1377 C C . GLY A 1 178 ? 4.328 52 21.234 1 96.75 178 GLY A C 1
ATOM 1378 O O . GLY A 1 178 ? 5.129 52.25 22.141 1 96.75 178 GLY A O 1
ATOM 1379 N N . LYS A 1 179 ? 3.369 51.125 21.406 1 97 179 LYS A N 1
ATOM 1380 C CA . LYS A 1 179 ? 3.121 50.469 22.688 1 97 179 LYS A CA 1
ATOM 1381 C C . LYS A 1 179 ? 3.613 49.031 22.672 1 97 179 LYS A C 1
ATOM 1383 O O . LYS A 1 179 ? 3.482 48.344 21.656 1 97 179 LYS A O 1
ATOM 1388 N N . ILE A 1 180 ? 4.137 48.594 23.781 1 97.56 180 ILE A N 1
ATOM 1389 C CA . ILE A 1 180 ? 4.668 47.25 23.891 1 97.56 180 ILE A CA 1
ATOM 1390 C C . ILE A 1 180 ? 3.766 46.438 24.797 1 97.56 180 ILE A C 1
ATOM 1392 O O . ILE A 1 180 ? 3.58 46.75 25.969 1 97.56 180 ILE A O 1
ATOM 1396 N N . HIS A 1 181 ? 3.197 45.438 24.312 1 97.25 181 HIS A N 1
ATOM 1397 C CA . HIS A 1 181 ? 2.4 44.438 25.031 1 97.25 181 HIS A CA 1
ATOM 1398 C C . HIS A 1 181 ? 2.555 43.062 24.422 1 97.25 181 HIS A C 1
ATOM 1400 O O . HIS A 1 181 ? 2.904 42.938 23.25 1 97.25 181 HIS A O 1
ATOM 1406 N N . GLY A 1 182 ? 2.426 42.062 25.234 1 95.88 182 GLY A N 1
ATOM 1407 C CA . GLY A 1 182 ? 2.229 40.719 24.75 1 95.88 182 GLY A CA 1
ATOM 1408 C C . GLY A 1 182 ? 0.789 40.25 24.844 1 95.88 182 GLY A C 1
ATOM 1409 O O . GLY A 1 182 ? -0.018 40.875 25.547 1 95.88 182 GLY A O 1
ATOM 1410 N N . ASP A 1 183 ? 0.457 39.281 24.031 1 95.38 183 ASP A N 1
ATOM 1411 C CA . ASP A 1 183 ? -0.876 38.719 24.156 1 95.38 183 ASP A CA 1
ATOM 1412 C C . ASP A 1 183 ? -0.802 37.281 24.625 1 95.38 183 ASP A C 1
ATOM 1414 O O . ASP A 1 183 ? 0.229 36.594 24.469 1 95.38 183 ASP A O 1
ATOM 1418 N N . LEU A 1 184 ? -1.846 36.75 25.109 1 95.75 184 LEU A N 1
ATOM 1419 C CA . LEU A 1 184 ? -1.856 35.469 25.781 1 95.75 184 LEU A CA 1
ATOM 1420 C C . LEU A 1 184 ? -1.859 34.312 24.766 1 95.75 184 LEU A C 1
ATOM 1422 O O . LEU A 1 184 ? -1.423 33.219 25.078 1 95.75 184 LEU A O 1
ATOM 1426 N N . THR A 1 185 ? -2.365 34.531 23.609 1 96.69 185 THR A N 1
ATOM 1427 C CA . THR A 1 185 ? -2.475 33.469 22.641 1 96.69 185 THR A CA 1
ATOM 1428 C C . THR A 1 185 ? -1.094 33.031 22.141 1 96.69 185 THR A C 1
ATOM 1430 O O . THR A 1 185 ? -0.862 31.859 21.859 1 96.69 185 THR A O 1
ATOM 1433 N N . ASP A 1 186 ? -0.198 33.938 22.062 1 96.5 186 ASP A N 1
ATOM 1434 C CA . ASP A 1 186 ? 1.136 33.656 21.531 1 96.5 186 ASP A CA 1
ATOM 1435 C C . ASP A 1 186 ? 2.129 33.375 22.656 1 96.5 186 ASP A C 1
ATOM 1437 O O . ASP A 1 186 ? 2.781 32.344 22.656 1 96.5 186 ASP A O 1
ATOM 1441 N N . THR A 1 187 ? 2.189 34.281 23.609 1 96.06 187 THR A N 1
ATOM 1442 C CA . THR A 1 187 ? 3.096 34.125 24.734 1 96.06 187 THR A CA 1
ATOM 1443 C C . THR A 1 187 ? 2.754 32.844 25.516 1 96.06 187 THR A C 1
ATOM 1445 O O . THR A 1 187 ? 3.639 32.219 26.078 1 96.06 187 THR A O 1
ATOM 1448 N N . GLY A 1 188 ? 1.56 32.531 25.5 1 94.62 188 GLY A N 1
ATOM 1449 C CA . GLY A 1 188 ? 1.064 31.375 26.234 1 94.62 188 GLY A CA 1
ATOM 1450 C C . GLY A 1 188 ? 1.507 30.062 25.641 1 94.62 188 GLY A C 1
ATOM 1451 O O . GLY A 1 188 ? 1.4 29.016 26.281 1 94.62 188 GLY A O 1
ATOM 1452 N N . THR A 1 189 ? 2.051 30.094 24.438 1 93.94 189 THR A N 1
ATOM 1453 C CA . THR A 1 189 ? 2.455 28.859 23.766 1 93.94 189 THR A CA 1
ATOM 1454 C C . THR A 1 189 ? 3.605 28.203 24.516 1 93.94 189 THR A C 1
ATOM 1456 O O . THR A 1 189 ? 3.762 26.969 24.469 1 93.94 189 THR A O 1
ATOM 1459 N N . SER A 1 190 ? 4.469 29.078 25.203 1 95.19 190 SER A N 1
ATOM 1460 C CA . SER A 1 190 ? 5.617 28.406 25.797 1 95.19 190 SER A CA 1
ATOM 1461 C C . SER A 1 190 ? 6.121 29.156 27.031 1 95.19 190 SER A C 1
ATOM 1463 O O . SER A 1 190 ? 6.988 28.656 27.75 1 95.19 190 SER A O 1
ATOM 1465 N N . LEU A 1 191 ? 5.602 30.344 27.344 1 97.88 191 LEU A N 1
ATOM 1466 C CA . LEU A 1 191 ? 6.207 31.141 28.406 1 97.88 191 LEU A CA 1
ATOM 1467 C C . LEU A 1 191 ? 5.227 31.344 29.562 1 97.88 191 LEU A C 1
ATOM 1469 O O . LEU A 1 191 ? 5.574 31.969 30.562 1 97.88 191 LEU A O 1
ATOM 1473 N N . VAL A 1 192 ? 4.055 30.922 29.422 1 97.5 192 VAL A N 1
ATOM 1474 C CA . VAL A 1 192 ? 2.998 31.172 30.406 1 97.5 192 VAL A CA 1
ATOM 1475 C C . VAL A 1 192 ? 2.561 29.859 31.031 1 97.5 192 VAL A C 1
ATOM 1477 O O . VAL A 1 192 ? 2.521 28.812 30.375 1 97.5 192 VAL A O 1
ATOM 1480 N N . ASN A 1 193 ? 2.318 29.922 32.375 1 97.44 193 ASN A N 1
ATOM 1481 C CA . ASN A 1 193 ? 1.639 28.828 33.062 1 97.44 193 ASN A CA 1
ATOM 1482 C C . ASN A 1 193 ? 0.177 28.719 32.625 1 97.44 193 ASN A C 1
ATOM 1484 O O . ASN A 1 193 ? -0.632 29.594 32.969 1 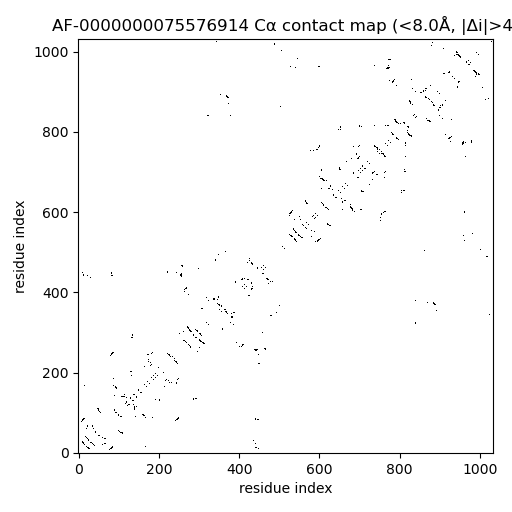97.44 193 ASN A O 1
ATOM 1488 N N . ALA A 1 194 ? -0.119 27.656 31.953 1 95.69 194 ALA A N 1
ATOM 1489 C CA . ALA A 1 194 ? -1.428 27.516 31.312 1 95.69 194 ALA A CA 1
ATOM 1490 C C . ALA A 1 194 ? -2.541 27.5 32.375 1 95.69 194 ALA A C 1
ATOM 1492 O O . ALA A 1 194 ? -3.664 27.938 32.094 1 95.69 194 ALA A O 1
ATOM 1493 N N . LYS A 1 195 ? -2.305 27.094 33.531 1 93.19 195 LYS A N 1
ATOM 1494 C CA . LYS A 1 195 ? -3.309 27 34.594 1 93.19 195 LYS A CA 1
ATOM 1495 C C . LYS A 1 195 ? -3.604 28.391 35.188 1 93.19 195 LYS A C 1
ATOM 1497 O O . LYS A 1 195 ? -4.762 28.734 35.406 1 93.19 195 LYS A O 1
ATOM 1502 N N . THR A 1 196 ? -2.57 29.172 35.312 1 93.56 196 THR A N 1
ATOM 1503 C CA . THR A 1 196 ? -2.744 30.438 36.031 1 93.56 196 THR A CA 1
ATOM 1504 C C . THR A 1 196 ? -2.906 31.594 35.031 1 93.56 196 THR A C 1
ATOM 1506 O O . THR A 1 196 ? -3.457 32.625 35.375 1 93.56 196 THR A O 1
ATOM 1509 N N . GLY A 1 197 ? -2.367 31.453 33.875 1 93.38 197 GLY A N 1
ATOM 1510 C CA . GLY A 1 197 ? -2.402 32.531 32.906 1 93.38 197 GLY A CA 1
ATOM 1511 C C . GLY A 1 197 ? -1.326 33.562 33.125 1 93.38 197 GLY A C 1
ATOM 1512 O O . GLY A 1 197 ? -1.378 34.656 32.531 1 93.38 197 GLY A O 1
ATOM 1513 N N . GLU A 1 198 ? -0.374 33.25 33.969 1 95.94 198 GLU A N 1
ATOM 1514 C CA . GLU A 1 198 ? 0.729 34.156 34.281 1 95.94 198 GLU A CA 1
ATOM 1515 C C . GLU A 1 198 ? 2.047 33.625 33.719 1 95.94 198 GLU A C 1
ATOM 1517 O O . GLU A 1 198 ? 2.178 32.438 33.438 1 95.94 198 GLU A O 1
ATOM 1522 N N . VAL A 1 199 ? 2.951 34.562 33.562 1 97.88 199 VAL A N 1
ATOM 1523 C CA . VAL A 1 199 ? 4.281 34.188 33.125 1 97.88 199 VAL A CA 1
ATOM 1524 C C . VAL A 1 199 ? 4.812 33.062 34.031 1 97.88 199 VAL A C 1
ATOM 1526 O O . VAL A 1 199 ? 4.703 33.125 35.25 1 97.88 199 VAL A O 1
ATOM 1529 N N . ALA A 1 200 ? 5.387 32.031 33.438 1 98.12 200 ALA A N 1
ATOM 1530 C CA . ALA A 1 200 ? 5.867 30.875 34.188 1 98.12 200 ALA A CA 1
ATOM 1531 C C . ALA A 1 200 ? 7.258 31.141 34.75 1 98.12 200 ALA A C 1
ATOM 1533 O O . ALA A 1 200 ? 8.219 30.438 34.406 1 98.12 200 ALA A O 1
ATOM 1534 N N . GLU A 1 201 ? 7.34 31.922 35.688 1 98.06 201 GLU A N 1
ATOM 1535 C CA . GLU A 1 201 ? 8.625 32.375 36.219 1 98.06 201 GLU A CA 1
ATOM 1536 C C . GLU A 1 201 ? 9.43 31.219 36.781 1 98.06 201 GLU A C 1
ATOM 1538 O O . GLU A 1 201 ? 10.641 31.125 36.594 1 98.06 201 GLU A O 1
ATOM 1543 N N . ALA A 1 202 ? 8.758 30.344 37.531 1 97.75 202 ALA A N 1
ATOM 1544 C CA . ALA A 1 202 ? 9.453 29.203 38.125 1 97.75 202 ALA A CA 1
ATOM 1545 C C . ALA A 1 202 ? 10.094 28.328 37.062 1 97.75 202 ALA A C 1
ATOM 1547 O O . ALA A 1 202 ? 11.219 27.844 37.25 1 97.75 202 ALA A O 1
ATOM 1548 N N . LEU A 1 203 ? 9.336 28.125 36.062 1 97.81 203 LEU A N 1
ATOM 1549 C CA . LEU A 1 203 ? 9.844 27.328 34.938 1 97.81 203 LEU A CA 1
ATOM 1550 C C . LEU A 1 203 ? 11.031 28 34.281 1 97.81 203 LEU A C 1
ATOM 1552 O O . LEU A 1 203 ? 12.047 27.359 34 1 97.81 203 LEU A O 1
ATOM 1556 N N . LEU A 1 204 ? 10.953 29.297 34 1 98.25 204 LEU A N 1
ATOM 1557 C CA . LEU A 1 204 ? 12.023 30.047 33.344 1 98.25 204 LEU A CA 1
ATOM 1558 C C . LEU A 1 204 ? 13.281 30.031 34.219 1 98.25 204 LEU A C 1
ATOM 1560 O O . LEU A 1 204 ? 14.398 29.922 33.688 1 98.25 204 LEU A O 1
ATOM 1564 N N . LYS A 1 205 ? 13.094 30.141 35.469 1 97.75 205 LYS A N 1
ATOM 1565 C CA . LYS A 1 205 ? 14.219 30.078 36.406 1 97.75 205 LYS A CA 1
ATOM 1566 C C . LYS A 1 205 ? 14.898 28.703 36.344 1 97.75 205 LYS A C 1
ATOM 1568 O O . LYS A 1 205 ? 16.125 28.625 36.312 1 97.75 205 LYS A O 1
ATOM 1573 N N . LYS A 1 206 ? 14.102 27.703 36.344 1 97.06 206 LYS A N 1
ATOM 1574 C CA . LYS A 1 206 ? 14.625 26.344 36.281 1 97.06 206 LYS A CA 1
ATOM 1575 C C . LYS A 1 206 ? 15.422 26.109 35 1 97.06 206 LYS A C 1
ATOM 1577 O O . LYS A 1 206 ? 16.328 25.266 34.969 1 97.06 206 LYS A O 1
ATOM 1582 N N . LEU A 1 207 ? 15.117 26.859 34.031 1 97.38 207 LEU A N 1
ATOM 1583 C CA . LEU A 1 207 ? 15.789 26.719 32.75 1 97.38 207 LEU A CA 1
ATOM 1584 C C . LEU A 1 207 ? 16.906 27.75 32.594 1 97.38 207 LEU A C 1
ATOM 1586 O O . LEU A 1 207 ? 17.422 27.938 31.484 1 97.38 207 LEU A O 1
ATOM 1590 N N . ASP A 1 208 ? 17.203 28.453 33.625 1 96.88 208 ASP A N 1
ATOM 1591 C CA . ASP A 1 208 ? 18.266 29.438 33.688 1 96.88 208 ASP A CA 1
ATOM 1592 C C . ASP A 1 208 ? 17.953 30.641 32.781 1 96.88 208 ASP A C 1
ATOM 1594 O O . ASP A 1 208 ? 18.828 31.141 32.062 1 96.88 208 ASP A O 1
ATOM 1598 N N . LEU A 1 209 ? 16.719 31.047 32.812 1 98.12 209 LEU A N 1
ATOM 1599 C CA . LEU A 1 209 ? 16.297 32.188 31.969 1 98.12 209 LEU A CA 1
ATOM 1600 C C . LEU A 1 209 ? 15.766 33.312 32.844 1 98.12 209 LEU A C 1
ATOM 1602 O O . LEU A 1 209 ? 15.055 34.188 32.344 1 98.12 209 LEU A O 1
ATOM 1606 N N . GLU A 1 210 ? 16.062 33.281 34.062 1 97.25 210 GLU A N 1
ATOM 1607 C CA . GLU A 1 210 ? 15.547 34.25 35 1 97.25 210 GLU A CA 1
ATOM 1608 C C . GLU A 1 210 ? 15.906 35.688 34.594 1 97.25 210 GLU A C 1
ATOM 1610 O O . GLU A 1 210 ? 15.102 36.594 34.719 1 97.25 210 GLU A O 1
ATOM 1615 N N . ALA A 1 211 ? 17.047 35.875 34.062 1 97.19 211 ALA A N 1
ATOM 1616 C CA . ALA A 1 211 ? 17.562 37.219 33.719 1 97.19 211 ALA A CA 1
ATOM 1617 C C . ALA A 1 211 ? 16.75 37.844 32.594 1 97.19 211 ALA A C 1
ATOM 1619 O O . ALA A 1 211 ? 16.812 39.031 32.375 1 97.19 211 ALA A O 1
ATOM 1620 N N . TYR A 1 212 ? 15.961 37.062 32 1 97.88 212 TYR A N 1
ATOM 1621 C CA . TYR A 1 212 ? 15.297 37.562 30.781 1 97.88 212 TYR A CA 1
ATOM 1622 C C . TYR A 1 212 ? 13.789 37.594 30.984 1 97.88 212 TYR A C 1
ATOM 1624 O O . TYR A 1 212 ? 13.047 37.875 30.031 1 97.88 212 TYR A O 1
ATOM 1632 N N . ILE A 1 213 ? 13.32 37.375 32.125 1 98.06 213 ILE A N 1
ATOM 1633 C CA . ILE A 1 213 ? 11.891 37.438 32.438 1 98.06 213 ILE A CA 1
ATOM 1634 C C . ILE A 1 213 ? 11.375 38.844 32.188 1 98.06 213 ILE A C 1
ATOM 1636 O O . ILE A 1 213 ? 10.25 39.031 31.734 1 98.06 213 ILE A O 1
ATOM 1640 N N . SER A 1 214 ? 12.211 39.812 32.406 1 97.31 214 SER A N 1
ATOM 1641 C CA . SER A 1 214 ? 11.812 41.188 32.25 1 97.31 214 SER A CA 1
ATOM 1642 C C . SER A 1 214 ? 11.633 41.562 30.797 1 97.31 214 SER A C 1
ATOM 1644 O O . SER A 1 214 ? 11.07 42.625 30.484 1 97.31 214 SER A O 1
ATOM 1646 N N . TYR A 1 215 ? 12.156 40.75 29.922 1 98 215 TYR A N 1
ATOM 1647 C CA . TYR A 1 215 ? 12 41 28.484 1 98 215 TYR A CA 1
ATOM 1648 C C . TYR A 1 215 ? 10.562 40.75 28.047 1 98 215 TYR A C 1
ATOM 1650 O O . TYR A 1 215 ? 10.148 41.188 26.969 1 98 215 TYR A O 1
ATOM 1658 N N . ILE A 1 216 ? 9.812 39.906 28.812 1 98.12 216 ILE A N 1
ATOM 1659 C CA . ILE A 1 216 ? 8.445 39.531 28.469 1 98.12 216 ILE A CA 1
ATOM 1660 C C . ILE A 1 216 ? 7.516 40.719 28.766 1 98.12 216 ILE A C 1
ATOM 1662 O O . ILE A 1 216 ? 7.395 41.156 29.906 1 98.12 216 ILE A O 1
ATOM 1666 N N . PRO A 1 217 ? 6.871 41.219 27.734 1 97.69 217 PRO A N 1
ATOM 1667 C CA . PRO A 1 217 ? 6.004 42.375 27.969 1 97.69 217 PRO A CA 1
ATOM 1668 C C . PRO A 1 217 ? 4.785 42.031 28.828 1 97.69 217 PRO A C 1
ATOM 1670 O O . PRO A 1 217 ? 4.492 40.875 29.062 1 97.69 217 PRO A O 1
ATOM 1673 N N . GLU A 1 218 ? 4.164 43.156 29.266 1 96.94 218 GLU A N 1
ATOM 1674 C CA . GLU A 1 218 ? 2.891 42.969 29.969 1 96.94 218 GLU A CA 1
ATOM 1675 C C . GLU A 1 218 ? 1.889 42.219 29.094 1 96.94 218 GLU A C 1
ATOM 1677 O O . GLU A 1 218 ? 1.718 42.531 27.906 1 96.94 218 GLU A O 1
ATOM 1682 N N . LEU A 1 219 ? 1.267 41.25 29.719 1 97.25 219 LEU A N 1
ATOM 1683 C CA . LEU A 1 219 ? 0.363 40.375 28.969 1 97.25 219 LEU A CA 1
ATOM 1684 C C . LEU A 1 219 ? -1.073 40.875 29.062 1 97.25 219 LEU A C 1
ATOM 1686 O O . LEU A 1 219 ? -1.545 41.219 30.141 1 97.25 219 LEU A O 1
ATOM 1690 N N . VAL A 1 220 ? -1.708 40.938 27.906 1 97.31 220 VAL A N 1
ATOM 1691 C CA . VAL A 1 220 ? -3.111 41.344 27.828 1 97.31 220 VAL A CA 1
ATOM 1692 C C . VAL A 1 220 ? -3.875 40.344 26.953 1 97.31 220 VAL A C 1
ATOM 1694 O O . VAL A 1 220 ? -3.277 39.438 26.359 1 97.31 220 VAL A O 1
ATOM 1697 N N . THR A 1 221 ? -5.223 40.469 26.984 1 96.94 221 THR A N 1
ATOM 1698 C CA . THR A 1 221 ? -6.039 39.625 26.109 1 96.94 221 THR A CA 1
ATOM 1699 C C . THR A 1 221 ? -5.969 40.125 24.672 1 96.94 221 THR A C 1
ATOM 1701 O O . THR A 1 221 ? -5.602 41.281 24.422 1 96.94 221 THR A O 1
ATOM 1704 N N . SER A 1 222 ? -6.309 39.312 23.75 1 97.75 222 SER A N 1
ATOM 1705 C CA . SER A 1 222 ? -6.18 39.562 22.328 1 97.75 222 SER A CA 1
ATOM 1706 C C . SER A 1 222 ? -7.004 40.781 21.922 1 97.75 222 SER A C 1
ATOM 1708 O O . SER A 1 222 ? -6.629 41.531 21 1 97.75 222 SER A O 1
ATOM 1710 N N . ASP A 1 223 ? -8.141 41 22.578 1 97.69 223 ASP A N 1
ATOM 1711 C CA . ASP A 1 223 ? -9.086 42.062 22.172 1 97.69 223 ASP A CA 1
ATOM 1712 C C . ASP A 1 223 ? -8.883 43.312 22.984 1 97.69 223 ASP A C 1
ATOM 1714 O O . ASP A 1 223 ? -9.719 44.219 22.969 1 97.69 223 ASP A O 1
ATOM 1718 N N . THR A 1 224 ? -7.781 43.438 23.703 1 98.12 224 THR A N 1
ATOM 1719 C CA . THR A 1 224 ? -7.465 44.656 24.438 1 98.12 224 THR A CA 1
ATOM 1720 C C . THR A 1 224 ? -7.004 45.75 23.484 1 98.12 224 THR A C 1
ATOM 1722 O O . THR A 1 224 ? -6.125 45.531 22.656 1 98.12 224 THR A O 1
ATOM 1725 N N . ILE A 1 225 ? -7.656 46.938 23.578 1 98.31 225 ILE A N 1
ATOM 1726 C CA . ILE A 1 225 ? -7.141 48.094 22.859 1 98.31 225 ILE A CA 1
ATOM 1727 C C . ILE A 1 225 ? -5.84 48.562 23.5 1 98.31 225 ILE A C 1
ATOM 1729 O O . ILE A 1 225 ? -5.844 49.062 24.625 1 98.31 225 ILE A O 1
ATOM 1733 N N . VAL A 1 226 ? -4.809 48.375 22.828 1 97.44 226 VAL A N 1
ATOM 1734 C CA . VAL A 1 226 ? -3.51 48.625 23.438 1 97.44 226 VAL A CA 1
ATOM 1735 C C . VAL A 1 226 ? -3.043 50.031 23.109 1 97.44 226 VAL A C 1
ATOM 1737 O O . VAL A 1 226 ? -2.145 50.562 23.766 1 97.44 226 VAL A O 1
ATOM 1740 N N . GLY A 1 227 ? -3.594 50.625 22.078 1 97.19 227 GLY A N 1
ATOM 1741 C CA . GLY A 1 227 ? -3.256 51.969 21.688 1 97.19 227 GLY A CA 1
ATOM 1742 C C . GLY A 1 227 ? -3.963 52.406 20.422 1 97.19 227 GLY A C 1
ATOM 1743 O O . GLY A 1 227 ? -4.84 51.719 19.906 1 97.19 227 GLY A O 1
ATOM 1744 N N . MET A 1 228 ? -3.615 53.688 20.078 1 97.81 228 MET A N 1
ATOM 1745 C CA . MET A 1 228 ? -4.055 54.25 18.812 1 97.81 228 MET A CA 1
ATOM 1746 C C . MET A 1 228 ? -2.895 54.344 17.812 1 97.81 228 MET A C 1
ATOM 1748 O O . MET A 1 228 ? -1.729 54.281 18.219 1 97.81 228 MET A O 1
ATOM 1752 N N . VAL A 1 229 ? -3.299 54.344 16.547 1 97.62 229 VAL A N 1
ATOM 1753 C CA . VAL A 1 229 ? -2.244 54.562 15.57 1 97.62 229 VAL A CA 1
ATOM 1754 C C . VAL A 1 229 ? -1.508 55.875 15.906 1 97.62 229 VAL A C 1
ATOM 1756 O O . VAL A 1 229 ? -2.135 56.906 16.156 1 97.62 229 VAL A O 1
ATOM 1759 N N . SER A 1 230 ? -0.192 55.75 15.93 1 96.75 230 SER A N 1
ATOM 1760 C CA . SER A 1 230 ? 0.573 56.969 16.25 1 96.75 230 SER A CA 1
ATOM 1761 C C . SER A 1 230 ? 0.337 58.062 15.219 1 96.75 230 SER A C 1
ATOM 1763 O O . SER A 1 230 ? 0.077 57.781 14.047 1 96.75 230 SER A O 1
ATOM 1765 N N . PRO A 1 231 ? 0.477 59.281 15.656 1 95.81 231 PRO A N 1
ATOM 1766 C CA . PRO A 1 231 ? 0.251 60.406 14.719 1 95.81 231 PRO A CA 1
ATOM 1767 C C . PRO A 1 231 ? 1.152 60.312 13.492 1 95.81 231 PRO A C 1
ATOM 1769 O O . PRO A 1 231 ? 0.702 60.594 12.375 1 95.81 231 PRO A O 1
ATOM 1772 N N . GLU A 1 232 ? 2.355 60.031 13.688 1 95 232 GLU A N 1
ATOM 1773 C CA . GLU A 1 232 ? 3.305 59.938 12.586 1 95 232 GLU A CA 1
ATOM 1774 C C . GLU A 1 232 ? 2.877 58.875 11.586 1 95 232 GLU A C 1
ATOM 1776 O O . GLU A 1 232 ? 2.908 59.094 10.375 1 95 232 GLU A O 1
ATOM 1781 N N . ILE A 1 233 ? 2.525 57.75 12.125 1 95.56 233 ILE A N 1
ATOM 1782 C CA . ILE A 1 233 ? 2.1 56.625 11.266 1 95.56 233 ILE A CA 1
ATOM 1783 C C . ILE A 1 233 ? 0.766 56.969 10.609 1 95.56 233 ILE A C 1
ATOM 1785 O O . ILE A 1 233 ? 0.544 56.656 9.438 1 95.56 233 ILE A O 1
ATOM 1789 N N . ALA A 1 234 ? -0.114 57.562 11.328 1 95.62 234 ALA A N 1
ATOM 1790 C CA . ALA A 1 234 ? -1.4 58 10.789 1 95.62 234 ALA A CA 1
ATOM 1791 C C . ALA A 1 234 ? -1.211 58.906 9.578 1 95.62 234 ALA A C 1
ATOM 1793 O O . ALA A 1 234 ? -1.894 58.781 8.562 1 95.62 234 ALA A O 1
ATOM 1794 N N . ASP A 1 235 ? -0.334 59.812 9.719 1 94 235 ASP A N 1
ATOM 1795 C CA . ASP A 1 235 ? -0.039 60.75 8.633 1 94 235 ASP A CA 1
ATOM 1796 C C . ASP A 1 235 ? 0.522 60 7.422 1 94 235 ASP A C 1
ATOM 1798 O O . ASP A 1 235 ? 0.158 60.312 6.281 1 94 235 ASP A O 1
ATOM 1802 N N . THR A 1 236 ? 1.369 59.125 7.73 1 93.19 236 THR A N 1
ATOM 1803 C CA . THR A 1 236 ? 2.021 58.375 6.676 1 93.19 236 THR A CA 1
ATOM 1804 C C . THR A 1 236 ? 1.004 57.5 5.922 1 93.19 236 THR A C 1
ATOM 1806 O O . THR A 1 236 ? 1.101 57.344 4.703 1 93.19 236 THR A O 1
ATOM 1809 N N . LEU A 1 237 ? 0.042 56.969 6.605 1 93.5 237 LEU A N 1
ATOM 1810 C CA . LEU A 1 237 ? -0.88 56 6.031 1 93.5 237 LEU A CA 1
ATOM 1811 C C . LEU A 1 237 ? -2.166 56.656 5.566 1 93.5 237 LEU A C 1
ATOM 1813 O O . LEU A 1 237 ? -2.939 56.062 4.805 1 93.5 237 LEU A O 1
ATOM 1817 N N . GLY A 1 238 ? -2.365 57.875 5.992 1 91.88 238 GLY A N 1
ATOM 1818 C CA . GLY A 1 238 ? -3.631 58.531 5.73 1 91.88 238 GLY A CA 1
ATOM 1819 C C . GLY A 1 238 ? -4.762 58.031 6.617 1 91.88 238 GLY A C 1
ATOM 1820 O O . GLY A 1 238 ? -5.895 57.906 6.16 1 91.88 238 GLY A O 1
ATOM 1821 N N . LEU A 1 239 ? -4.426 57.719 7.844 1 94.62 239 LEU A N 1
ATOM 1822 C CA . LEU A 1 239 ? -5.398 57.281 8.836 1 94.62 239 LEU A CA 1
ATOM 1823 C C . LEU A 1 239 ? -5.664 58.375 9.867 1 94.62 239 LEU A C 1
ATOM 1825 O O . LEU A 1 239 ? -4.945 59.375 9.922 1 94.62 239 LEU A O 1
ATOM 1829 N N . ASN A 1 240 ? -6.773 58.156 10.602 1 93.06 240 ASN A N 1
ATOM 1830 C CA . ASN A 1 240 ? -7.043 59 11.758 1 93.06 240 ASN A CA 1
ATOM 1831 C C . ASN A 1 240 ? -6.188 58.625 12.961 1 93.06 240 ASN A C 1
ATOM 1833 O O . ASN A 1 240 ? -6.055 57.438 13.266 1 93.06 240 ASN A O 1
ATOM 1837 N N . SER A 1 241 ? -5.582 59.562 13.617 1 91.62 241 SER A N 1
ATOM 1838 C CA . SER A 1 241 ? -4.719 59.281 14.758 1 91.62 241 SER A CA 1
ATOM 1839 C C . SER A 1 241 ? -5.516 58.719 15.93 1 91.62 241 SER A C 1
ATOM 1841 O O . SER A 1 241 ? -4.938 58.25 16.906 1 91.62 241 SER A O 1
ATOM 1843 N N . HIS A 1 242 ? -6.785 58.656 15.812 1 93.12 242 HIS A N 1
ATOM 1844 C CA . HIS A 1 242 ? -7.645 58.094 16.844 1 93.12 242 HIS A CA 1
ATOM 1845 C C . HIS A 1 242 ? -8.086 56.688 16.5 1 93.12 242 HIS A C 1
ATOM 1847 O O . HIS A 1 242 ? -8.922 56.094 17.188 1 93.12 242 HIS A O 1
ATOM 1853 N N . THR A 1 243 ? -7.488 56.188 15.5 1 96.62 243 THR A N 1
ATOM 1854 C CA . THR A 1 243 ? -7.816 54.812 15.102 1 96.62 243 THR A CA 1
ATOM 1855 C C . THR A 1 243 ? -7.262 53.812 16.109 1 96.62 243 THR A C 1
ATOM 1857 O O . THR A 1 243 ? -6.043 53.688 16.25 1 96.62 243 THR A O 1
ATOM 1860 N N . PRO A 1 244 ? -8.133 53 16.828 1 98.06 244 PRO A N 1
ATOM 1861 C CA . PRO A 1 244 ? -7.645 52.062 17.828 1 98.06 244 PRO A CA 1
ATOM 1862 C C . PRO A 1 244 ? -6.996 50.812 17.219 1 98.06 244 PRO A C 1
ATOM 1864 O O . PRO A 1 244 ? -7.395 50.406 16.141 1 98.06 244 PRO A O 1
ATOM 1867 N N . VAL A 1 245 ? -6.051 50.312 17.906 1 98.56 245 VAL A N 1
ATOM 1868 C CA . VAL A 1 245 ? -5.367 49.062 17.562 1 98.56 245 VAL A CA 1
ATOM 1869 C C . VAL A 1 245 ? -5.43 48.094 18.734 1 98.56 245 VAL A C 1
ATOM 1871 O O . VAL A 1 245 ? -5.129 48.469 19.859 1 98.56 245 VAL A O 1
ATOM 1874 N N . ILE A 1 246 ? -5.824 46.844 18.484 1 98.38 246 ILE A N 1
ATOM 1875 C CA . ILE A 1 246 ? -5.922 45.875 19.562 1 98.38 246 ILE A CA 1
ATOM 1876 C C . ILE A 1 246 ? -4.641 45.031 19.625 1 98.38 246 ILE A C 1
ATOM 1878 O O . ILE A 1 246 ? -3.803 45.125 18.719 1 98.38 246 ILE A O 1
ATOM 1882 N N . ALA A 1 247 ? -4.473 44.219 20.688 1 97.81 247 ALA A N 1
ATOM 1883 C CA . ALA A 1 247 ? -3.297 43.375 20.922 1 97.81 247 ALA A CA 1
ATOM 1884 C C . ALA A 1 247 ? -3.141 42.344 19.812 1 97.81 247 ALA A C 1
ATOM 1886 O O . ALA A 1 247 ? -2.033 42.125 19.328 1 97.81 247 ALA A O 1
ATOM 1887 N N . GLY A 1 248 ? -4.344 41.781 19.438 1 97.44 248 GLY A N 1
ATOM 1888 C CA . GLY A 1 248 ? -4.305 40.781 18.375 1 97.44 248 GLY A CA 1
ATOM 1889 C C . GLY A 1 248 ? -4.023 39.375 18.906 1 97.44 248 GLY A C 1
ATOM 1890 O O . GLY A 1 248 ? -3.963 39.156 20.109 1 97.44 248 GLY A O 1
ATOM 1891 N N . ALA A 1 249 ? -3.844 38.406 17.984 1 97.81 249 ALA A N 1
ATOM 1892 C CA . ALA A 1 249 ? -3.664 37 18.344 1 97.81 249 ALA A CA 1
ATOM 1893 C C . ALA A 1 249 ? -2.75 36.312 17.344 1 97.81 249 ALA A C 1
ATOM 1895 O O . ALA A 1 249 ? -2.525 36.781 16.25 1 97.81 249 ALA A O 1
ATOM 1896 N N . ILE A 1 250 ? -2.186 35.156 17.781 1 96.69 250 ILE A N 1
ATOM 1897 C CA . ILE A 1 250 ? -1.423 34.312 16.891 1 96.69 250 ILE A CA 1
ATOM 1898 C C . ILE A 1 250 ? -2.305 33.844 15.719 1 96.69 250 ILE A C 1
ATOM 1900 O O . ILE A 1 250 ? -3.527 33.75 15.859 1 96.69 250 ILE A O 1
ATOM 1904 N N . ASP A 1 251 ? -1.719 33.656 14.562 1 95 251 ASP A N 1
ATOM 1905 C CA . ASP A 1 251 ? -2.465 33.469 13.328 1 95 251 ASP A CA 1
ATOM 1906 C C . ASP A 1 251 ? -3.414 32.281 13.422 1 95 251 ASP A C 1
ATOM 1908 O O . ASP A 1 251 ? -4.535 32.312 12.922 1 95 251 ASP A O 1
ATOM 1912 N N . VAL A 1 252 ? -3.004 31.172 14.102 1 91.94 252 VAL A N 1
ATOM 1913 C CA . VAL A 1 252 ? -3.842 29.984 14.188 1 91.94 252 VAL A CA 1
ATOM 1914 C C . VAL A 1 252 ? -5.125 30.297 14.953 1 91.94 252 VAL A C 1
ATOM 1916 O O . VAL A 1 252 ? -6.215 29.875 14.547 1 91.94 252 VAL A O 1
ATOM 1919 N N . ILE A 1 253 ? -5.012 31.062 15.961 1 95.56 253 ILE A N 1
ATOM 1920 C CA . ILE A 1 253 ? -6.16 31.438 16.781 1 95.56 253 ILE A CA 1
ATOM 1921 C C . ILE A 1 253 ? -6.988 32.5 16.062 1 95.56 253 ILE A C 1
ATOM 1923 O O . ILE A 1 253 ? -8.219 32.438 16.062 1 95.56 253 ILE A O 1
ATOM 1927 N N . ALA A 1 254 ? -6.297 33.438 15.453 1 96.56 254 ALA A N 1
ATOM 1928 C CA . ALA A 1 254 ? -7.02 34.469 14.68 1 96.56 254 ALA A CA 1
ATOM 1929 C C . ALA A 1 254 ? -7.844 33.812 13.57 1 96.56 254 ALA A C 1
ATOM 1931 O O . ALA A 1 254 ? -8.992 34.188 13.336 1 96.56 254 ALA A O 1
ATOM 1932 N N . ALA A 1 255 ? -7.266 32.906 12.914 1 93.81 255 ALA A N 1
ATOM 1933 C CA . ALA A 1 255 ? -7.977 32.188 11.852 1 93.81 255 ALA A CA 1
ATOM 1934 C C . ALA A 1 255 ? -9.188 31.453 12.398 1 93.81 255 ALA A C 1
ATOM 1936 O O . ALA A 1 255 ? -10.25 31.422 11.766 1 93.81 255 ALA A O 1
ATOM 1937 N N . ALA A 1 256 ? -9.039 30.812 13.523 1 93.5 256 ALA A N 1
ATOM 1938 C CA . ALA A 1 256 ? -10.156 30.125 14.156 1 93.5 256 ALA A CA 1
ATOM 1939 C C . ALA A 1 256 ? -11.312 31.094 14.43 1 93.5 256 ALA A C 1
ATOM 1941 O O . ALA A 1 256 ? -12.469 30.781 14.141 1 93.5 256 ALA A O 1
ATOM 1942 N N . VAL A 1 257 ? -10.969 32.219 14.969 1 95.56 257 VAL A N 1
ATOM 1943 C CA . VAL A 1 257 ? -11.984 33.25 15.234 1 95.56 257 VAL A CA 1
ATOM 1944 C C . VAL A 1 257 ? -12.609 33.688 13.914 1 95.56 257 VAL A C 1
ATOM 1946 O O . VAL A 1 257 ? -13.836 33.812 13.82 1 95.56 257 VAL A O 1
ATOM 1949 N N . GLY A 1 258 ? -11.812 33.906 12.945 1 95.38 258 GLY A N 1
ATOM 1950 C CA . GLY A 1 258 ? -12.266 34.406 11.656 1 95.38 258 GLY A CA 1
ATOM 1951 C C . GLY A 1 258 ? -13.18 33.438 10.93 1 95.38 258 GLY A C 1
ATOM 1952 O O . GLY A 1 258 ? -14.008 33.844 10.117 1 95.38 258 GLY A O 1
ATOM 1953 N N . ILE A 1 259 ? -12.984 32.188 11.219 1 92.56 259 ILE A N 1
ATOM 1954 C CA . ILE A 1 259 ? -13.812 31.172 10.57 1 92.56 259 ILE A CA 1
ATOM 1955 C C . ILE A 1 259 ? -15.125 31.016 11.344 1 92.56 259 ILE A C 1
ATOM 1957 O O . ILE A 1 259 ? -16.094 30.453 10.828 1 92.56 259 ILE A O 1
ATOM 1961 N N . GLY A 1 260 ? -15.133 31.484 12.586 1 92.44 260 GLY A N 1
ATOM 1962 C CA . GLY A 1 260 ? -16.344 31.469 13.391 1 92.44 260 GLY A CA 1
ATOM 1963 C C . GLY A 1 260 ? -16.312 30.422 14.484 1 92.44 260 GLY A C 1
ATOM 1964 O O . GLY A 1 260 ? -17.344 30.109 15.094 1 92.44 260 GLY A O 1
ATOM 1965 N N . ALA A 1 261 ? -15.195 29.797 14.719 1 92.88 261 ALA A N 1
ATOM 1966 C CA . ALA A 1 261 ? -15.031 28.812 15.781 1 92.88 261 ALA A CA 1
ATOM 1967 C C . ALA A 1 261 ? -14.719 29.5 17.109 1 92.88 261 ALA A C 1
ATOM 1969 O O . ALA A 1 261 ? -13.57 29.5 17.562 1 92.88 261 ALA A O 1
ATOM 1970 N N . VAL A 1 262 ? -15.758 29.953 17.828 1 94.75 262 VAL A N 1
ATOM 1971 C CA . VAL A 1 262 ? -15.547 30.828 18.984 1 94.75 262 VAL A CA 1
ATOM 1972 C C . VAL A 1 262 ? -16.25 30.234 20.203 1 94.75 262 VAL A C 1
ATOM 1974 O O . VAL A 1 262 ? -16.422 30.906 21.219 1 94.75 262 VAL A O 1
ATOM 1977 N N . GLU A 1 263 ? -16.688 28.984 20.078 1 93.19 263 GLU A N 1
ATOM 1978 C CA . GLU A 1 263 ? -17.406 28.344 21.156 1 93.19 263 GLU A CA 1
ATOM 1979 C C . GLU A 1 263 ? -16.75 27.031 21.578 1 93.19 263 GLU A C 1
ATOM 1981 O O . GLU A 1 263 ? -16 26.438 20.812 1 93.19 263 GLU A O 1
ATOM 1986 N N . ASP A 1 264 ? -17.094 26.641 22.812 1 93.19 264 ASP A N 1
ATOM 1987 C CA . ASP A 1 264 ? -16.672 25.328 23.312 1 93.19 264 ASP A CA 1
ATOM 1988 C C . ASP A 1 264 ? -17.156 24.219 22.375 1 93.19 264 ASP A C 1
AT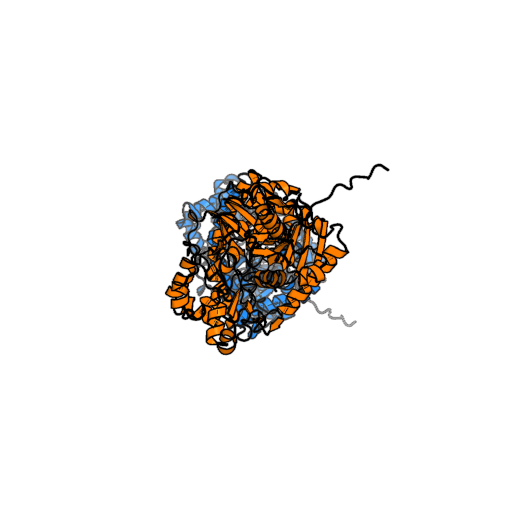OM 1990 O O . ASP A 1 264 ? -18.266 24.297 21.828 1 93.19 264 ASP A O 1
ATOM 1994 N N . LYS A 1 265 ? -16.25 23.219 22.109 1 92 265 LYS A N 1
ATOM 1995 C CA . LYS A 1 265 ? -16.531 22 21.359 1 92 265 LYS A CA 1
ATOM 1996 C C . LYS A 1 265 ? -16.516 22.266 19.859 1 92 265 LYS A C 1
ATOM 1998 O O . LYS A 1 265 ? -16.688 21.344 19.062 1 92 265 LYS A O 1
ATOM 2003 N N . ASN A 1 266 ? -16.312 23.562 19.453 1 93.62 266 ASN A N 1
ATOM 2004 C CA . ASN A 1 266 ? -16.047 23.781 18.047 1 93.62 266 ASN A CA 1
ATOM 2005 C C . ASN A 1 266 ? -14.75 23.094 17.609 1 93.62 266 ASN A C 1
ATOM 2007 O O . ASN A 1 266 ? -13.867 22.844 18.438 1 93.62 266 ASN A O 1
ATOM 2011 N N . ILE A 1 267 ? -14.75 22.703 16.406 1 95.69 267 ILE A N 1
ATOM 2012 C CA . ILE A 1 267 ? -13.547 22.141 15.812 1 95.69 267 ILE A CA 1
ATOM 2013 C C . ILE A 1 267 ? -13.211 22.891 14.523 1 95.69 267 ILE A C 1
ATOM 2015 O O . ILE A 1 267 ? -14.102 23.234 13.742 1 95.69 267 ILE A O 1
ATOM 2019 N N . CYS A 1 268 ? -12.016 23.266 14.414 1 93.94 268 CYS A N 1
ATOM 2020 C CA . CYS A 1 268 ? -11.531 23.859 13.172 1 93.94 268 CYS A CA 1
ATOM 2021 C C . CYS A 1 268 ? -10.492 22.969 12.508 1 93.94 268 CYS A C 1
ATOM 2023 O O . CYS A 1 268 ? -9.539 22.531 13.156 1 93.94 268 CYS A O 1
ATOM 2025 N N . VAL A 1 269 ? -10.695 22.641 11.219 1 92.94 269 VAL A N 1
ATOM 2026 C CA . VAL A 1 269 ? -9.734 21.875 10.43 1 92.94 269 VAL A CA 1
ATOM 2027 C C . VAL A 1 269 ? -9.242 22.719 9.25 1 92.94 269 VAL A C 1
ATOM 2029 O O . VAL A 1 269 ? -10.031 23.062 8.359 1 92.94 269 VAL A O 1
ATOM 2032 N N . ILE A 1 270 ? -8.031 23.109 9.305 1 88.94 270 ILE A N 1
ATOM 2033 C CA . ILE A 1 270 ? -7.414 23.812 8.188 1 88.94 270 ILE A CA 1
ATOM 2034 C C . ILE A 1 270 ? -6.625 22.828 7.324 1 88.94 270 ILE A C 1
ATOM 2036 O O . ILE A 1 270 ? -5.469 22.516 7.625 1 88.94 270 ILE A O 1
ATOM 2040 N N . LEU A 1 271 ? -7.168 22.453 6.234 1 89.69 271 LEU A N 1
ATOM 2041 C CA . LEU A 1 271 ? -6.629 21.391 5.379 1 89.69 271 LEU A CA 1
ATOM 2042 C C . LEU A 1 271 ? -5.758 21.984 4.273 1 89.69 271 LEU A C 1
ATOM 2044 O O . LEU A 1 271 ? -6.254 22.281 3.184 1 89.69 271 LEU A O 1
ATOM 2048 N N . GLY A 1 272 ? -4.441 22.141 4.496 1 84.19 272 GLY A N 1
ATOM 2049 C CA . GLY A 1 272 ? -3.432 22.609 3.557 1 84.19 272 GLY A CA 1
ATOM 2050 C C . GLY A 1 272 ? -2.256 21.656 3.434 1 84.19 272 GLY A C 1
ATOM 2051 O O . GLY A 1 272 ? -2.432 20.438 3.471 1 84.19 272 GLY A O 1
ATOM 2052 N N . THR A 1 273 ? -1.05 22.281 3.207 1 79.81 273 THR A N 1
ATOM 2053 C CA . THR A 1 273 ? 0.151 21.453 3.189 1 79.81 273 THR A CA 1
ATOM 2054 C C . THR A 1 273 ? 0.258 20.641 4.469 1 79.81 273 THR A C 1
ATOM 2056 O O . THR A 1 273 ? 0.56 19.438 4.422 1 79.81 273 THR A O 1
ATOM 2059 N N . THR A 1 274 ? 0.038 21.328 5.539 1 83.44 274 THR A N 1
ATOM 2060 C CA . THR A 1 274 ? -0.213 20.656 6.812 1 83.44 274 THR A CA 1
ATOM 2061 C C . THR A 1 274 ? -1.707 20.641 7.121 1 83.44 274 THR A C 1
ATOM 2063 O O . THR A 1 274 ? -2.486 21.375 6.52 1 83.44 274 THR A O 1
ATOM 2066 N N . CYS A 1 275 ? -2.145 19.703 7.879 1 90.56 275 CYS A N 1
ATOM 2067 C CA . CYS A 1 275 ? -3.529 19.656 8.336 1 90.56 275 CYS A CA 1
ATOM 2068 C C . CYS A 1 275 ? -3.619 19.969 9.828 1 90.56 275 CYS A C 1
ATOM 2070 O O . CYS A 1 275 ? -3.303 19.109 10.656 1 90.56 275 CYS A O 1
ATOM 2072 N N . ALA A 1 276 ? -4.027 21.156 10.133 1 91.25 276 ALA A N 1
ATOM 2073 C CA . ALA A 1 276 ? -4.164 21.562 11.523 1 91.25 276 ALA A CA 1
ATOM 2074 C C . ALA A 1 276 ? -5.547 21.219 12.07 1 91.25 276 ALA A C 1
ATOM 2076 O O . ALA A 1 276 ? -6.555 21.766 11.609 1 91.25 276 ALA A O 1
ATOM 2077 N N . ASN A 1 277 ? -5.586 20.266 12.906 1 94.31 277 ASN A N 1
ATOM 2078 C CA . ASN A 1 277 ? -6.809 19.906 13.625 1 94.31 277 ASN A CA 1
ATOM 2079 C C . ASN A 1 277 ? -6.875 20.578 14.992 1 94.31 277 ASN A C 1
ATOM 2081 O O . ASN A 1 277 ? -6.016 20.359 15.844 1 94.31 277 ASN A O 1
ATOM 2085 N N . GLU A 1 278 ? -7.914 21.406 15.141 1 94.75 278 GLU A N 1
ATOM 2086 C CA . GLU A 1 278 ? -8.039 22.234 16.328 1 94.75 278 GLU A CA 1
ATOM 2087 C C . GLU A 1 278 ? -9.328 21.922 17.094 1 94.75 278 GLU A C 1
ATOM 2089 O O . GLU A 1 278 ? -10.422 22.125 16.562 1 94.75 278 GLU A O 1
ATOM 2094 N N . ILE A 1 279 ? -9.164 21.438 18.266 1 94.56 279 ILE A N 1
ATOM 2095 C CA . ILE A 1 279 ? -10.312 21.188 19.125 1 94.56 279 ILE A CA 1
ATOM 2096 C C . ILE A 1 279 ? -10.375 22.25 20.219 1 94.56 279 ILE A C 1
ATOM 2098 O O . ILE A 1 279 ? -9.43 22.406 21 1 94.56 279 ILE A O 1
ATOM 2102 N N . PHE A 1 280 ? -11.477 22.953 20.281 1 93.75 280 PHE A N 1
ATOM 2103 C CA . PHE A 1 280 ? -11.617 24.016 21.266 1 93.75 280 PHE A CA 1
ATOM 2104 C C . PHE A 1 280 ? -12.328 23.516 22.516 1 93.75 280 PHE A C 1
ATOM 2106 O O . PHE A 1 280 ? -13.344 22.812 22.406 1 93.75 280 PHE A O 1
ATOM 2113 N N . LYS A 1 281 ? -11.711 23.844 23.578 1 93.25 281 LYS A N 1
ATOM 2114 C CA . LYS A 1 281 ? -12.234 23.344 24.844 1 93.25 281 LYS A CA 1
ATOM 2115 C C . LYS A 1 281 ? -12.031 24.375 25.969 1 93.25 281 LYS A C 1
ATOM 2117 O O . LYS A 1 281 ? -11.125 25.203 25.891 1 93.25 281 LYS A O 1
ATOM 2122 N N . LYS A 1 282 ? -12.914 24.219 26.953 1 95.06 282 LYS A N 1
ATOM 2123 C CA . LYS A 1 282 ? -12.719 25.031 28.156 1 95.06 282 LYS A CA 1
ATOM 2124 C C . LYS A 1 282 ? -11.461 24.594 28.906 1 95.06 282 LYS A C 1
ATOM 2126 O O . LYS A 1 282 ? -11.102 23.422 28.906 1 95.06 282 LYS A O 1
ATOM 2131 N N . LYS A 1 283 ? -10.906 25.578 29.531 1 94.94 283 LYS A N 1
ATOM 2132 C CA . LYS A 1 283 ? -9.672 25.344 30.281 1 94.94 283 LYS A CA 1
ATOM 2133 C C . LYS A 1 283 ? -9.812 24.172 31.234 1 94.94 283 LYS A C 1
ATOM 2135 O O . LYS A 1 283 ? -8.898 23.344 31.359 1 94.94 283 LYS A O 1
ATOM 2140 N N . GLU A 1 284 ? -10.914 24.016 31.891 1 93.94 284 GLU A N 1
ATOM 2141 C CA . GLU A 1 284 ? -11.141 22.984 32.906 1 93.94 284 GLU A CA 1
ATOM 2142 C C . GLU A 1 284 ? -11.117 21.594 32.281 1 93.94 284 GLU A C 1
ATOM 2144 O O . GLU A 1 284 ? -10.906 20.594 32.969 1 93.94 284 GLU A O 1
ATOM 2149 N N . ASP A 1 285 ? -11.273 21.531 30.969 1 93.19 285 ASP A N 1
ATOM 2150 C CA . ASP A 1 285 ? -11.297 20.25 30.266 1 93.19 285 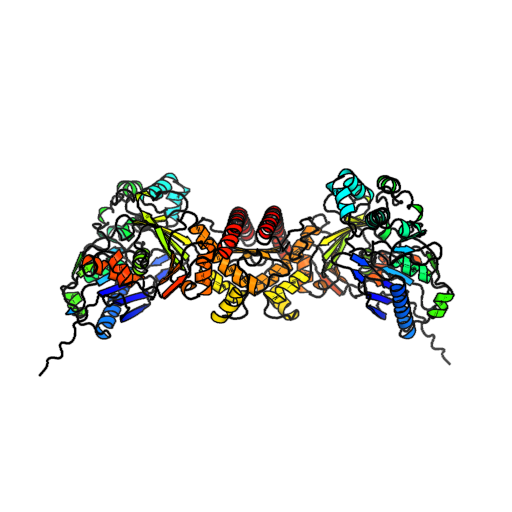ASP A CA 1
ATOM 2151 C C . ASP A 1 285 ? -9.945 19.938 29.641 1 93.19 285 ASP A C 1
ATOM 2153 O O . ASP A 1 285 ? -9.781 18.906 29 1 93.19 285 ASP A O 1
ATOM 2157 N N . CYS A 1 286 ? -9 20.812 29.797 1 93.75 286 CYS A N 1
ATOM 2158 C CA . CYS A 1 286 ? -7.66 20.625 29.25 1 93.75 286 CYS A CA 1
ATOM 2159 C C . CYS A 1 286 ? -6.797 19.812 30.203 1 93.75 286 CYS A C 1
ATOM 2161 O O . CYS A 1 286 ? -6.766 20.078 31.406 1 93.75 286 CYS A O 1
ATOM 2163 N N . HIS A 1 287 ? -6.156 18.797 29.719 1 93.81 287 HIS A N 1
ATOM 2164 C CA . HIS A 1 287 ? -5.203 18 30.484 1 93.81 287 HIS A CA 1
ATOM 2165 C C . HIS A 1 287 ? -3.768 18.312 30.078 1 93.81 287 HIS A C 1
ATOM 2167 O O . HIS A 1 287 ? -3.117 17.531 29.391 1 93.81 287 HIS A O 1
ATOM 2173 N N . PHE A 1 288 ? -3.266 19.312 30.688 1 93.75 288 PHE A N 1
ATOM 2174 C CA . PHE A 1 288 ? -1.945 19.828 30.344 1 93.75 288 PHE A CA 1
ATOM 2175 C C . PHE A 1 288 ? -0.869 18.797 30.625 1 93.75 288 PHE A C 1
ATOM 2177 O O . PHE A 1 288 ? -0.793 18.266 31.734 1 93.75 288 PHE A O 1
ATOM 2184 N N . GLY A 1 289 ? -0.069 18.453 29.641 1 92.75 289 GLY A N 1
ATOM 2185 C CA . GLY A 1 289 ? 1.009 17.5 29.812 1 92.75 289 GLY A CA 1
ATOM 2186 C C . GLY A 1 289 ? 0.647 16.109 29.312 1 92.75 289 GLY A C 1
ATOM 2187 O O . GLY A 1 289 ? 1.501 15.219 29.25 1 92.75 289 GLY A O 1
ATOM 2188 N N . GLU A 1 290 ? -0.573 15.93 28.969 1 91.12 290 GLU A N 1
ATOM 2189 C CA . GLU A 1 290 ? -0.996 14.633 28.453 1 91.12 290 GLU A CA 1
ATOM 2190 C C . GLU A 1 290 ? -0.373 14.359 27.078 1 91.12 290 GLU A C 1
ATOM 2192 O O . GLU A 1 290 ? -0.408 15.211 26.188 1 91.12 290 GLU A O 1
ATOM 2197 N N . PRO A 1 291 ? 0.189 13.164 27 1 85.94 291 PRO A N 1
ATOM 2198 C CA . PRO A 1 291 ? 0.803 12.828 25.719 1 85.94 291 PRO A CA 1
ATOM 2199 C C . PRO A 1 291 ? -0.165 12.977 24.547 1 85.94 291 PRO A C 1
ATOM 2201 O O . PRO A 1 291 ? -1.341 12.617 24.656 1 85.94 291 PRO A O 1
ATOM 2204 N N . GLY A 1 292 ? 0.329 13.57 23.469 1 83.12 292 GLY A N 1
ATOM 2205 C CA . GLY A 1 292 ? -0.472 13.695 22.266 1 83.12 292 GLY A CA 1
ATOM 2206 C C . GLY A 1 292 ? -1.303 14.961 22.234 1 83.12 292 GLY A C 1
ATOM 2207 O O . GLY A 1 292 ? -2.127 15.148 21.328 1 83.12 292 GLY A O 1
ATOM 2208 N N . THR A 1 293 ? -1.129 15.812 23.172 1 90.19 293 THR A N 1
ATOM 2209 C CA . THR A 1 293 ? -1.867 17.078 23.203 1 90.19 293 THR A CA 1
ATOM 2210 C C . THR A 1 293 ? -0.922 18.25 23.016 1 90.19 293 THR A C 1
ATOM 2212 O O . THR A 1 293 ? 0.292 18.125 23.172 1 90.19 293 THR A O 1
ATOM 2215 N N . ARG A 1 294 ? -1.44 19.328 22.531 1 92.88 294 ARG A N 1
ATOM 2216 C CA . ARG A 1 294 ? -0.817 20.641 22.469 1 92.88 294 ARG A CA 1
ATOM 2217 C C . ARG A 1 294 ? -1.851 21.75 22.688 1 92.88 294 ARG A C 1
ATOM 2219 O O . ARG A 1 294 ? -2.578 22.109 21.75 1 92.88 294 ARG A O 1
ATOM 2226 N N . TYR A 1 295 ? -1.796 22.297 23.859 1 94.69 295 TYR A N 1
ATOM 2227 C CA . TYR A 1 295 ? -2.82 23.281 24.219 1 94.69 295 TYR A CA 1
ATOM 2228 C C . TYR A 1 295 ? -2.295 24.703 24.078 1 94.69 295 TYR A C 1
ATOM 2230 O O . TYR A 1 295 ? -1.192 25.016 24.531 1 94.69 295 TYR A O 1
ATOM 2238 N N . GLU A 1 296 ? -3.037 25.484 23.406 1 93.81 296 GLU A N 1
ATOM 2239 C CA . GLU A 1 296 ? -2.762 26.906 23.281 1 93.81 296 GLU A CA 1
ATOM 2240 C C . GLU A 1 296 ? -3.98 27.75 23.656 1 93.81 296 GLU A C 1
ATOM 2242 O O . GLU A 1 296 ? -5.117 27.359 23.391 1 93.81 296 GLU A O 1
ATOM 2247 N N . LYS A 1 297 ? -3.695 28.875 24.281 1 96.38 297 LYS A N 1
ATOM 2248 C CA . LYS A 1 297 ? -4.777 29.75 24.719 1 96.38 297 LYS A CA 1
ATOM 2249 C C . LYS A 1 297 ? -5.535 30.328 23.531 1 96.38 297 LYS A C 1
ATOM 2251 O O . LYS A 1 297 ? -4.922 30.812 22.562 1 96.38 297 LYS A O 1
ATOM 2256 N N . HIS A 1 298 ? -6.848 30.25 23.578 1 96.19 298 HIS A N 1
ATOM 2257 C CA . HIS A 1 298 ? -7.715 30.906 22.594 1 96.19 298 HIS A CA 1
ATOM 2258 C C . HIS A 1 298 ? -7.914 32.375 22.953 1 96.19 298 HIS A C 1
ATOM 2260 O O . HIS A 1 298 ? -7.695 32.781 24.094 1 96.19 298 HIS A O 1
ATOM 2266 N N . ALA A 1 299 ? -8.336 33.156 21.953 1 95.5 299 ALA A N 1
ATOM 2267 C CA . ALA A 1 299 ? -8.609 34.594 22.172 1 95.5 299 ALA A CA 1
ATOM 2268 C C . ALA A 1 299 ? -9.891 34.781 22.984 1 95.5 299 ALA A C 1
ATOM 2270 O O . ALA A 1 299 ? -10.078 35.812 23.609 1 95.5 299 ALA A O 1
ATOM 2271 N N . VAL A 1 300 ? -10.742 33.812 23 1 94.62 300 VAL A N 1
ATOM 2272 C CA . VAL A 1 300 ? -12.086 33.938 23.547 1 94.62 300 VAL A CA 1
ATOM 2273 C C . VAL A 1 300 ? -12.117 33.344 24.953 1 94.62 300 VAL A C 1
ATOM 2275 O O . VAL A 1 300 ? -12.039 32.125 25.125 1 94.62 300 VAL A O 1
ATOM 2278 N N . GLY A 1 301 ? -12.297 34.188 25.906 1 92.12 301 GLY A N 1
ATOM 2279 C CA . GLY A 1 301 ? -12.531 33.75 27.281 1 92.12 301 GLY A CA 1
ATOM 2280 C C . GLY A 1 301 ? -11.5 32.75 27.781 1 92.12 301 GLY A C 1
ATOM 2281 O O . GLY A 1 301 ? -10.297 33 27.672 1 92.12 301 GLY A O 1
ATOM 2282 N N . ASP A 1 302 ? -12.039 31.672 28.359 1 92.81 302 ASP A N 1
ATOM 2283 C CA . ASP A 1 302 ? -11.156 30.656 28.938 1 92.81 302 ASP A CA 1
ATOM 2284 C C . ASP A 1 302 ? -11.062 29.438 28.031 1 92.81 302 ASP A C 1
ATOM 2286 O O . ASP A 1 302 ? -10.906 28.312 28.5 1 92.81 302 ASP A O 1
ATOM 2290 N N . LEU A 1 303 ? -11.203 29.672 26.797 1 95.38 303 LEU A N 1
ATOM 2291 C CA . LEU A 1 303 ? -11.094 28.594 25.828 1 95.38 303 LEU A CA 1
ATOM 2292 C C . LEU A 1 303 ? -9.633 28.328 25.469 1 95.38 303 LEU A C 1
ATOM 2294 O O . LEU A 1 303 ? -8.812 29.25 25.469 1 95.38 303 LEU A O 1
ATOM 2298 N N . TYR A 1 304 ? -9.344 27.109 25.281 1 96.31 304 TYR A N 1
ATOM 2299 C CA . TYR A 1 304 ? -8.062 26.641 24.75 1 96.31 304 TYR A CA 1
ATOM 2300 C C . TYR A 1 304 ? -8.273 25.828 23.484 1 96.31 304 TYR A C 1
ATOM 2302 O O . TYR A 1 304 ? -9.367 25.312 23.234 1 96.31 304 TYR A O 1
ATOM 2310 N N . VAL A 1 305 ? -7.258 25.812 22.703 1 95.06 305 VAL A N 1
ATOM 2311 C CA . VAL A 1 305 ? -7.262 24.953 21.531 1 95.06 305 VAL A CA 1
ATOM 2312 C C . VAL A 1 305 ? -6.301 23.781 21.734 1 95.06 305 VAL A C 1
ATOM 2314 O O . VAL A 1 305 ? -5.176 23.969 22.203 1 95.06 305 VAL A O 1
ATOM 2317 N N . ASN A 1 306 ? -6.754 22.562 21.641 1 94.81 306 ASN A N 1
ATOM 2318 C CA . ASN A 1 306 ? -5.871 21.422 21.406 1 94.81 306 ASN A CA 1
ATOM 2319 C C . ASN A 1 306 ? -5.496 21.297 19.938 1 94.81 306 ASN A C 1
ATOM 2321 O O . ASN A 1 306 ? -6.309 20.859 19.125 1 94.81 306 ASN A O 1
ATOM 2325 N N . LEU A 1 307 ? -4.281 21.703 19.672 1 93.94 307 LEU A N 1
ATOM 2326 C CA . LEU A 1 307 ? -3.824 21.766 18.281 1 93.94 307 LEU A CA 1
ATOM 2327 C C . LEU A 1 307 ? -3.08 20.5 17.891 1 93.94 307 LEU A C 1
ATOM 2329 O O . LEU A 1 307 ? -1.988 20.234 18.391 1 93.94 307 LEU A O 1
ATOM 2333 N N . LEU A 1 308 ? -3.645 19.734 17 1 93.38 308 LEU A N 1
ATOM 2334 C CA . LEU A 1 308 ? -3.008 18.562 16.406 1 93.38 308 LEU A CA 1
ATOM 2335 C C . LEU A 1 308 ? -2.721 18.766 14.93 1 93.38 308 LEU A C 1
ATOM 2337 O O . LEU A 1 308 ? -3.6 18.578 14.086 1 93.38 308 LEU A O 1
ATOM 2341 N N . ALA A 1 309 ? -1.521 19.141 14.641 1 88.94 309 ALA A N 1
ATOM 2342 C CA . ALA A 1 309 ? -1.124 19.422 13.266 1 88.94 309 ALA A CA 1
ATOM 2343 C C . ALA A 1 309 ? -0.392 18.234 12.648 1 88.94 309 ALA A C 1
ATOM 2345 O O . ALA A 1 309 ? 0.713 17.891 13.07 1 88.94 309 ALA A O 1
ATOM 2346 N N . THR A 1 310 ? -1.011 17.578 11.695 1 91.69 310 THR A N 1
ATOM 2347 C CA . THR A 1 310 ? -0.342 16.5 10.977 1 91.69 310 THR A CA 1
ATOM 2348 C C . THR A 1 310 ? 0.688 17.062 9.992 1 91.69 310 THR A C 1
ATOM 2350 O O . THR A 1 310 ? 0.608 18.219 9.602 1 91.69 310 THR A O 1
ATOM 2353 N N . MET A 1 311 ? 1.652 16.297 9.664 1 81.38 311 MET A N 1
ATOM 2354 C CA . MET A 1 311 ? 2.734 16.766 8.812 1 81.38 311 MET A CA 1
ATOM 2355 C C . MET A 1 311 ? 2.232 17.047 7.395 1 81.38 311 MET A C 1
ATOM 2357 O O . MET A 1 311 ? 2.656 18.016 6.758 1 81.38 311 MET A O 1
ATOM 2361 N N . ASN A 1 312 ? 1.39 16.125 6.93 1 79.19 312 ASN A N 1
ATOM 2362 C CA . ASN A 1 312 ? 0.931 16.297 5.555 1 79.19 312 ASN A CA 1
ATOM 2363 C C . ASN A 1 312 ? -0.572 16.062 5.43 1 79.19 312 ASN A C 1
ATOM 2365 O O . ASN A 1 312 ? -1.105 15.109 5.996 1 79.19 312 ASN A O 1
ATOM 2369 N N . GLY A 1 313 ? -1.184 17.062 4.742 1 91.12 313 GLY A N 1
ATOM 2370 C CA . GLY A 1 313 ? -2.562 16.922 4.297 1 91.12 313 GLY A CA 1
ATOM 2371 C C . GLY A 1 313 ? -2.695 16.812 2.793 1 91.12 313 GLY A C 1
ATOM 2372 O O . GLY A 1 313 ? -2.605 15.711 2.24 1 91.12 313 GLY A O 1
ATOM 2373 N N . THR A 1 314 ? -2.629 17.984 2.086 1 89.75 314 THR A N 1
ATOM 2374 C CA . THR A 1 314 ? -2.891 18.047 0.652 1 89.75 314 THR A CA 1
ATOM 2375 C C . THR A 1 314 ? -1.726 17.453 -0.136 1 89.75 314 THR A C 1
ATOM 2377 O O . THR A 1 314 ? -1.9 17 -1.273 1 89.75 314 THR A O 1
ATOM 2380 N N . PRO A 1 315 ? -0.495 17.484 0.412 1 89.75 315 PRO A N 1
ATOM 2381 C CA . PRO A 1 315 ? 0.588 16.859 -0.347 1 89.75 315 PRO A CA 1
ATOM 2382 C C . PRO A 1 315 ? 0.306 15.391 -0.674 1 89.75 315 PRO A C 1
ATOM 2384 O O . PRO A 1 315 ? 0.793 14.875 -1.684 1 89.75 315 PRO A O 1
ATOM 2387 N N . ASN A 1 316 ? -0.45 14.703 0.185 1 95.75 316 ASN A N 1
ATOM 2388 C CA . ASN A 1 316 ? -0.865 13.344 -0.151 1 95.75 316 ASN A CA 1
ATOM 2389 C C . ASN A 1 316 ? -1.682 13.305 -1.439 1 95.75 316 ASN A C 1
ATOM 2391 O O . ASN A 1 316 ? -1.537 12.391 -2.248 1 95.75 316 ASN A O 1
ATOM 2395 N N . ILE A 1 317 ? -2.584 14.273 -1.598 1 95.62 317 ILE A N 1
ATOM 2396 C CA . ILE A 1 317 ? -3.416 14.367 -2.791 1 95.62 317 ILE A CA 1
ATOM 2397 C C . ILE A 1 317 ? -2.545 14.703 -4 1 95.62 317 ILE A C 1
ATOM 2399 O O . ILE A 1 317 ? -2.682 14.078 -5.059 1 95.62 317 ILE A O 1
ATOM 2403 N N . ASP A 1 318 ? -1.658 15.664 -3.814 1 93.06 318 ASP A N 1
ATOM 2404 C CA . ASP A 1 318 ? -0.735 16.016 -4.891 1 93.06 318 ASP A CA 1
ATOM 2405 C C . ASP A 1 318 ? 0.057 14.797 -5.355 1 93.06 318 ASP A C 1
ATOM 2407 O O . ASP A 1 318 ? 0.228 14.586 -6.559 1 93.06 318 ASP A O 1
ATOM 2411 N N . TRP A 1 319 ? 0.555 14.062 -4.438 1 95.88 319 TRP A N 1
ATOM 2412 C CA . TRP A 1 319 ? 1.314 12.859 -4.738 1 95.88 319 TRP A CA 1
ATOM 2413 C C . TRP A 1 319 ? 0.479 11.875 -5.555 1 95.88 319 TRP A C 1
ATOM 2415 O O . TRP A 1 319 ? 0.954 11.328 -6.551 1 95.88 319 TRP A O 1
ATOM 2425 N N . ALA A 1 320 ? -0.745 11.617 -5.152 1 97.44 320 ALA A N 1
ATOM 2426 C CA . ALA A 1 320 ? -1.627 10.68 -5.84 1 97.44 320 ALA A CA 1
ATOM 2427 C C . ALA A 1 320 ? -1.933 11.156 -7.258 1 97.44 320 ALA A C 1
ATOM 2429 O O . ALA A 1 320 ? -2.025 10.344 -8.188 1 97.44 320 ALA A O 1
ATOM 2430 N N . LEU A 1 321 ? -2.139 12.477 -7.418 1 96.56 321 LEU A N 1
ATOM 2431 C CA . LEU A 1 321 ? -2.414 13.039 -8.734 1 96.56 321 LEU A CA 1
ATOM 2432 C C . LEU A 1 321 ? -1.224 12.852 -9.664 1 96.56 321 LEU A C 1
ATOM 243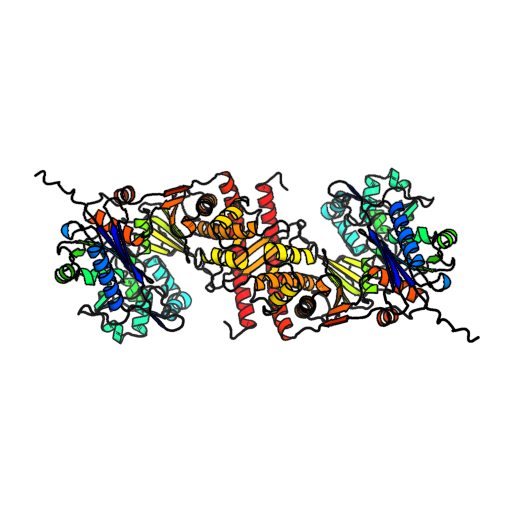4 O O . LEU A 1 321 ? -1.4 12.57 -10.859 1 96.56 321 LEU A O 1
ATOM 2438 N N . GLU A 1 322 ? -0.126 12.969 -9.055 1 96.38 322 GLU A N 1
ATOM 2439 C CA . GLU A 1 322 ? 1.093 12.875 -9.852 1 96.38 322 GLU A CA 1
ATOM 2440 C C . GLU A 1 322 ? 1.424 11.422 -10.18 1 96.38 322 GLU A C 1
ATOM 2442 O O . GLU A 1 322 ? 1.882 11.117 -11.281 1 96.38 322 GLU A O 1
ATOM 2447 N N . ASN A 1 323 ? 1.21 10.523 -9.281 1 97.62 323 ASN A N 1
ATOM 2448 C CA . ASN A 1 323 ? 1.828 9.211 -9.391 1 97.62 323 ASN A CA 1
ATOM 2449 C C . ASN A 1 323 ? 0.785 8.117 -9.602 1 97.62 323 ASN A C 1
ATOM 2451 O O . ASN A 1 323 ? 1.129 6.98 -9.938 1 97.62 323 ASN A O 1
ATOM 2455 N N . ILE A 1 324 ? -0.52 8.344 -9.461 1 98 324 ILE A N 1
ATOM 2456 C CA . ILE A 1 324 ? -1.57 7.352 -9.656 1 98 324 ILE A CA 1
ATOM 2457 C C . ILE A 1 324 ? -2.541 7.836 -10.734 1 98 324 ILE A C 1
ATOM 2459 O O . ILE A 1 324 ? -2.828 7.117 -11.688 1 98 324 ILE A O 1
ATOM 2463 N N . ALA A 1 325 ? -3.014 9.086 -10.625 1 97.31 325 ALA A N 1
ATOM 2464 C CA . ALA A 1 325 ? -4.043 9.617 -11.508 1 97.31 325 ALA A CA 1
ATOM 2465 C C . ALA A 1 325 ? -3.51 9.797 -12.93 1 97.31 325 ALA A C 1
ATOM 2467 O O . ALA A 1 325 ? -2.299 9.734 -13.156 1 97.31 325 ALA A O 1
ATOM 2468 N N . THR A 1 326 ? -4.434 9.914 -13.875 1 95.88 326 THR A N 1
ATOM 2469 C CA . THR A 1 326 ? -4.078 10.18 -15.258 1 95.88 326 THR A CA 1
ATOM 2470 C C . THR A 1 326 ? -4.5 11.594 -15.664 1 95.88 326 THR A C 1
ATOM 2472 O O . THR A 1 326 ? -4.457 11.945 -16.844 1 95.88 326 THR A O 1
ATOM 2475 N N . THR A 1 327 ? -5.074 12.336 -14.703 1 95.62 327 THR A N 1
ATOM 2476 C CA . THR A 1 327 ? -5.469 13.727 -14.898 1 95.62 327 THR A CA 1
ATOM 2477 C C . THR A 1 327 ? -5.191 14.547 -13.641 1 95.62 327 THR A C 1
ATOM 2479 O O . THR A 1 327 ? -5.066 13.984 -12.547 1 95.62 327 THR A O 1
ATOM 2482 N N . LYS A 1 328 ? -5.039 15.875 -13.797 1 93.25 328 LYS A N 1
ATOM 2483 C CA . LYS A 1 328 ? -4.863 16.766 -12.648 1 93.25 328 LYS A CA 1
ATOM 2484 C C . LYS A 1 328 ? -6.078 17.672 -12.469 1 93.25 328 LYS A C 1
ATOM 2486 O O . LYS A 1 328 ? -6.051 18.594 -11.648 1 93.25 328 LYS A O 1
ATOM 2491 N N . ASP A 1 329 ? -7.133 17.391 -13.266 1 95.12 329 ASP A N 1
ATOM 2492 C CA . ASP A 1 329 ? -8.375 18.156 -13.148 1 95.12 329 ASP A CA 1
ATOM 2493 C C . ASP A 1 329 ? -9.172 17.719 -11.922 1 95.12 329 ASP A C 1
ATOM 2495 O O . ASP A 1 329 ? -9.742 16.625 -11.906 1 95.12 329 ASP A O 1
ATOM 2499 N N . PHE A 1 330 ? -9.344 18.625 -11.023 1 93.56 330 PHE A N 1
ATOM 2500 C CA . PHE A 1 330 ? -9.977 18.297 -9.75 1 93.56 330 PHE A CA 1
ATOM 2501 C C . PHE A 1 330 ? -11.445 17.953 -9.938 1 93.56 330 PHE A C 1
ATOM 2503 O O . PHE A 1 330 ? -12 17.141 -9.188 1 93.56 330 PHE A O 1
ATOM 2510 N N . LYS A 1 331 ? -12.062 18.547 -10.906 1 93.75 331 LYS A N 1
ATOM 2511 C CA . LYS A 1 331 ? -13.453 18.188 -11.188 1 93.75 331 LYS A CA 1
ATOM 2512 C C . LYS A 1 331 ? -13.578 16.734 -11.625 1 93.75 331 LYS A C 1
ATOM 2514 O O . LYS A 1 331 ? -14.492 16.031 -11.195 1 93.75 331 LYS A O 1
ATOM 2519 N N . GLU A 1 332 ? -12.672 16.391 -12.477 1 96.44 332 GLU A N 1
ATOM 2520 C CA . GLU A 1 332 ? -12.664 15 -12.93 1 96.44 332 GLU A CA 1
ATOM 2521 C C . GLU A 1 332 ? -12.289 14.047 -11.797 1 96.44 332 GLU A C 1
ATOM 2523 O O . GLU A 1 332 ? -12.836 12.945 -11.703 1 96.44 332 GLU A O 1
ATOM 2528 N N . ILE A 1 333 ? -11.367 14.453 -11 1 96.31 333 ILE A N 1
ATOM 2529 C CA . ILE A 1 333 ? -10.961 13.641 -9.859 1 96.31 333 ILE A CA 1
ATOM 2530 C C . ILE A 1 333 ? -12.148 13.445 -8.914 1 96.31 333 ILE A C 1
ATOM 2532 O O . ILE A 1 333 ? -12.406 12.328 -8.461 1 96.31 333 ILE A O 1
ATOM 2536 N N . ASP A 1 334 ? -12.867 14.508 -8.656 1 95.69 334 ASP A N 1
ATOM 2537 C CA . ASP A 1 334 ? -14.055 14.43 -7.812 1 95.69 334 ASP A CA 1
ATOM 2538 C C . ASP A 1 334 ? -15.062 13.43 -8.375 1 95.69 334 ASP A C 1
ATOM 2540 O O . ASP A 1 334 ? -15.664 12.664 -7.629 1 95.69 334 ASP A O 1
ATOM 2544 N N . ARG A 1 335 ? -15.227 13.523 -9.648 1 96.31 335 ARG A N 1
ATOM 2545 C CA . ARG A 1 335 ? -16.156 12.586 -10.289 1 96.31 335 ARG A CA 1
ATOM 2546 C C . ARG A 1 335 ? -15.695 11.148 -10.086 1 96.31 335 ARG A C 1
ATOM 2548 O O . ARG A 1 335 ? -16.5 10.289 -9.688 1 96.31 335 ARG A O 1
ATOM 2555 N N . LEU A 1 336 ? -14.445 10.852 -10.328 1 96.12 336 LEU A N 1
ATOM 2556 C CA . LEU A 1 336 ? -13.883 9.516 -10.227 1 96.12 336 LEU A CA 1
ATOM 2557 C C . LEU A 1 336 ? -14.023 8.969 -8.805 1 96.12 336 LEU A C 1
ATOM 2559 O O . LEU A 1 336 ? -14.453 7.828 -8.617 1 96.12 336 LEU A O 1
ATOM 2563 N N . ILE A 1 337 ? -13.688 9.742 -7.766 1 95.56 337 ILE A N 1
ATOM 2564 C CA . ILE A 1 337 ? -13.68 9.234 -6.395 1 95.56 337 ILE A CA 1
ATOM 2565 C C . ILE A 1 337 ? -15.109 9.109 -5.887 1 95.56 337 ILE A C 1
ATOM 2567 O O . ILE A 1 337 ? -15.398 8.266 -5.031 1 95.56 337 ILE A O 1
ATOM 2571 N N . ASN A 1 338 ? -15.984 9.93 -6.453 1 95.38 338 ASN A N 1
ATOM 2572 C CA . ASN A 1 338 ? -17.375 9.867 -6.039 1 95.38 338 ASN A CA 1
ATOM 2573 C C . ASN A 1 338 ? -18.062 8.602 -6.566 1 95.38 338 ASN A C 1
ATOM 2575 O O . ASN A 1 338 ? -19.094 8.18 -6.031 1 95.38 338 ASN A O 1
ATOM 2579 N N . GLU A 1 339 ? -17.516 8.047 -7.59 1 95.19 339 GLU A N 1
ATOM 2580 C CA . GLU A 1 339 ? -18.062 6.828 -8.172 1 95.19 339 GLU A CA 1
ATOM 2581 C C . GLU A 1 339 ? -17.719 5.609 -7.32 1 95.19 339 GLU A C 1
ATOM 2583 O O . GLU A 1 339 ? -18.359 4.559 -7.445 1 95.19 339 GLU A O 1
ATOM 2588 N N . VAL A 1 340 ? -16.766 5.68 -6.535 1 96.5 340 VAL A N 1
ATOM 2589 C CA . VAL A 1 340 ? -16.328 4.586 -5.676 1 96.5 340 VAL A CA 1
ATOM 2590 C C . VAL A 1 340 ? -17.109 4.609 -4.367 1 96.5 340 VAL A C 1
ATOM 2592 O O . VAL A 1 340 ? -17.219 5.656 -3.719 1 96.5 340 VAL A O 1
ATOM 2595 N N . PRO A 1 341 ? -17.688 3.516 -3.951 1 95.5 341 PRO A N 1
ATOM 2596 C CA . PRO A 1 341 ? -18.453 3.492 -2.703 1 95.5 341 PRO A CA 1
ATOM 2597 C C . PRO A 1 341 ? -17.594 3.826 -1.481 1 95.5 341 PRO A C 1
ATOM 2599 O O . PRO A 1 341 ? -16.391 3.576 -1.481 1 95.5 341 PRO A O 1
ATOM 2602 N N . ALA A 1 342 ? -18.281 4.328 -0.409 1 96.5 342 ALA A N 1
ATOM 2603 C CA . ALA A 1 342 ? -17.625 4.617 0.861 1 96.5 342 ALA A CA 1
ATOM 2604 C C . ALA A 1 342 ? -16.875 3.389 1.384 1 96.5 342 ALA A C 1
ATOM 2606 O O . ALA A 1 342 ? -17.422 2.281 1.378 1 96.5 342 ALA A O 1
ATOM 2607 N N . GLY A 1 343 ? -15.695 3.619 1.725 1 96.19 343 GLY A N 1
ATOM 2608 C CA . GLY A 1 343 ? -14.906 2.543 2.303 1 96.19 343 GLY A CA 1
ATOM 2609 C C . GLY A 1 343 ? -14.016 1.848 1.29 1 96.19 343 GLY A C 1
ATOM 2610 O O . GLY A 1 343 ? -13.211 0.99 1.652 1 96.19 343 GLY A O 1
ATOM 2611 N N . CYS A 1 344 ? -14.156 2.143 0.023 1 95 344 CYS A N 1
ATOM 2612 C CA . CYS A 1 344 ? -13.266 1.699 -1.049 1 95 344 CYS A CA 1
ATOM 2613 C C . CYS A 1 344 ? -13.117 0.183 -1.04 1 95 344 CYS A C 1
ATOM 2615 O O . CYS A 1 344 ? -12.023 -0.339 -1.267 1 95 344 CYS A O 1
ATOM 2617 N N . GLY A 1 345 ? -14.164 -0.55 -0.669 1 90.81 345 GLY A N 1
ATOM 2618 C CA . GLY A 1 345 ? -14.086 -2.002 -0.649 1 90.81 345 GLY A CA 1
ATOM 2619 C C . GLY A 1 345 ? -13.055 -2.527 0.334 1 90.81 345 GLY A C 1
ATOM 2620 O O . GLY A 1 345 ? -12.531 -3.631 0.161 1 90.81 345 GLY A O 1
ATOM 2621 N N . GLY A 1 346 ? -12.695 -1.74 1.282 1 95.25 346 GLY A N 1
ATOM 2622 C CA . GLY A 1 346 ? -11.781 -2.188 2.322 1 95.25 346 GLY A CA 1
ATOM 2623 C C . GLY A 1 346 ? -10.336 -1.813 2.049 1 95.25 346 GLY A C 1
ATOM 2624 O O . GLY A 1 346 ? -9.438 -2.193 2.805 1 95.25 346 GLY A O 1
ATOM 2625 N N . VAL A 1 347 ? -10.07 -1.086 0.97 1 97.75 347 VAL A N 1
ATOM 2626 C CA . VAL A 1 347 ? -8.734 -0.575 0.704 1 97.75 347 VAL A CA 1
ATOM 2627 C C . VAL A 1 347 ? -8.461 0.647 1.577 1 97.75 347 VAL A C 1
ATOM 2629 O O . VAL A 1 347 ? -9.258 1.587 1.606 1 97.75 347 VAL A O 1
ATOM 2632 N N . LEU A 1 348 ? -7.367 0.654 2.342 1 98.5 348 LEU A N 1
ATOM 2633 C CA . LEU A 1 348 ? -7.016 1.73 3.262 1 98.5 348 LEU A CA 1
ATOM 2634 C C . LEU A 1 348 ? -5.691 2.373 2.869 1 98.5 348 LEU A C 1
ATOM 2636 O O . LEU A 1 348 ? -4.785 1.693 2.379 1 98.5 348 LEU A O 1
ATOM 2640 N N . PHE A 1 349 ? -5.609 3.621 3.074 1 98.56 349 PHE A N 1
ATOM 2641 C CA . PHE A 1 349 ? -4.387 4.387 2.861 1 98.56 349 PHE A CA 1
ATOM 2642 C C . PHE A 1 349 ? -3.98 5.121 4.137 1 98.56 349 PHE A C 1
ATOM 2644 O O . PHE A 1 349 ? -4.805 5.789 4.762 1 98.56 349 PHE A O 1
ATOM 2651 N N . HIS A 1 350 ? -2.77 4.988 4.625 1 98.44 350 HIS A N 1
ATOM 2652 C CA . HIS A 1 350 ? -2.182 5.789 5.691 1 98.44 350 HIS A CA 1
ATOM 2653 C C . HIS A 1 350 ? -1.354 6.938 5.129 1 98.44 350 HIS A C 1
ATOM 2655 O O . HIS A 1 350 ? -0.338 6.711 4.465 1 98.44 350 HIS A O 1
ATOM 2661 N N . PRO A 1 351 ? -1.723 8.133 5.426 1 97.94 351 PRO A N 1
ATOM 2662 C CA . PRO A 1 351 ? -1.248 9.281 4.648 1 97.94 351 PRO A CA 1
ATOM 2663 C C . PRO A 1 351 ? 0.014 9.906 5.234 1 97.94 351 PRO A C 1
ATOM 2665 O O . PRO A 1 351 ? 0.105 11.133 5.348 1 97.94 351 PRO A O 1
ATOM 2668 N N . TYR A 1 352 ? 1.104 9.188 5.523 1 96.31 352 TYR A N 1
ATOM 2669 C CA . TYR A 1 352 ? 2.301 9.711 6.176 1 96.31 352 TYR A CA 1
ATOM 2670 C C . TYR A 1 352 ? 3.463 9.797 5.195 1 96.31 352 TYR A C 1
ATOM 2672 O O . TYR A 1 352 ? 4.52 9.203 5.418 1 96.31 352 TYR A O 1
ATOM 2680 N N . ILE A 1 353 ? 3.295 10.609 4.176 1 94.19 353 ILE A N 1
ATOM 2681 C CA . ILE A 1 353 ? 4.23 10.648 3.057 1 94.19 353 ILE A CA 1
ATOM 2682 C C . ILE A 1 353 ? 5.398 11.57 3.398 1 94.19 353 ILE A C 1
ATOM 2684 O O . ILE A 1 353 ? 6.414 11.586 2.697 1 94.19 353 ILE A O 1
ATOM 2688 N N . SER A 1 354 ? 5.328 12.281 4.445 1 88.62 354 SER A N 1
ATOM 2689 C CA . SER A 1 354 ? 6.324 13.297 4.785 1 88.62 354 SER A CA 1
ATOM 2690 C C . SER A 1 354 ? 7.676 12.656 5.086 1 88.62 354 SER A C 1
ATOM 2692 O O . SER A 1 354 ? 7.746 11.617 5.742 1 88.62 354 SER A O 1
ATOM 2694 N N . ALA A 1 355 ? 8.742 13.281 4.625 1 80.81 355 ALA A N 1
ATOM 2695 C CA . ALA A 1 355 ? 10.102 12.82 4.906 1 80.81 355 ALA A CA 1
ATOM 2696 C C . ALA A 1 355 ? 10.391 12.836 6.402 1 80.81 355 ALA A C 1
ATOM 2698 O O . ALA A 1 355 ? 11.172 12.031 6.902 1 80.81 355 ALA A O 1
ATOM 2699 N N . ALA A 1 356 ? 9.633 13.664 7.113 1 78.88 356 ALA A N 1
ATOM 2700 C CA . ALA A 1 356 ? 9.883 13.844 8.539 1 78.88 356 ALA A CA 1
ATOM 2701 C C . ALA A 1 356 ? 8.977 12.953 9.375 1 78.88 356 ALA A C 1
ATOM 2703 O O . ALA A 1 356 ? 8.914 13.086 10.602 1 78.88 356 ALA A O 1
ATOM 2704 N N . GLY A 1 357 ? 8.328 12.062 8.719 1 90.12 357 GLY A N 1
ATOM 2705 C CA . GLY A 1 357 ? 7.414 11.188 9.445 1 90.12 357 GLY A CA 1
ATOM 2706 C C . GLY A 1 357 ? 6.121 11.875 9.844 1 90.12 357 GLY A C 1
ATOM 2707 O O . GLY A 1 357 ? 5.496 12.562 9.031 1 90.12 357 GLY A O 1
ATOM 2708 N N . GLU A 1 358 ? 5.703 11.625 11.086 1 89.12 358 GLU A N 1
ATOM 2709 C CA . GLU A 1 358 ? 4.438 12.164 11.578 1 89.12 358 GLU A CA 1
ATOM 2710 C C . GLU A 1 358 ? 4.57 12.664 13.016 1 89.12 358 GLU A C 1
ATOM 2712 O O . GLU A 1 358 ? 5.398 12.164 13.781 1 89.12 358 GLU A O 1
ATOM 2717 N N . ARG A 1 359 ? 3.73 13.703 13.359 1 85.12 359 ARG A N 1
ATOM 2718 C CA . ARG A 1 359 ? 3.879 14.32 14.672 1 85.12 359 ARG A CA 1
ATOM 2719 C C . ARG A 1 359 ? 2.555 14.32 15.43 1 85.12 359 ARG A C 1
ATOM 2721 O O . ARG A 1 359 ? 2.52 14.594 16.625 1 85.12 359 ARG A O 1
ATOM 2728 N N . ALA A 1 360 ? 1.452 14.078 14.812 1 88.88 360 ALA A N 1
ATOM 2729 C CA . ALA A 1 360 ? 0.124 13.992 15.406 1 88.88 360 ALA A CA 1
ATOM 2730 C C . ALA A 1 360 ? -0.773 13.039 14.617 1 88.88 360 ALA A C 1
ATOM 2732 O O . ALA A 1 360 ? -0.679 12.969 13.391 1 88.88 360 ALA A O 1
ATOM 2733 N N . PRO A 1 361 ? -1.633 12.305 15.234 1 89.06 361 PRO A N 1
ATOM 2734 C CA . PRO A 1 361 ? -1.837 12.242 16.688 1 89.06 361 PRO A CA 1
ATOM 2735 C C . PRO A 1 361 ? -0.751 11.438 17.406 1 89.06 361 PRO A C 1
ATOM 2737 O O . PRO A 1 361 ? -0.774 11.32 18.625 1 89.06 361 PRO A O 1
ATOM 2740 N N . PHE A 1 362 ? 0.248 10.914 16.625 1 88.06 362 PHE A N 1
ATOM 2741 C CA . PHE A 1 362 ? 1.377 10.188 17.203 1 88.06 362 PHE A CA 1
ATOM 2742 C C . PHE A 1 362 ? 2.695 10.734 16.672 1 88.06 362 PHE A C 1
ATOM 2744 O O . PHE A 1 362 ? 2.727 11.398 15.633 1 88.06 362 PHE A O 1
ATOM 2751 N N . TYR A 1 363 ? 3.703 10.477 17.469 1 85.25 363 TYR A N 1
ATOM 2752 C CA . TYR A 1 363 ? 5.016 10.906 17 1 85.25 363 TYR A CA 1
ATOM 2753 C C . TYR A 1 363 ? 5.824 9.727 16.484 1 85.25 363 TYR A C 1
ATOM 2755 O O . TYR A 1 363 ? 6.012 8.734 17.188 1 85.25 363 TYR A O 1
ATOM 2763 N N . ASN A 1 364 ? 6.293 9.742 15.211 1 88.88 364 ASN A N 1
ATOM 2764 C CA . ASN A 1 364 ? 7.203 8.805 14.562 1 88.88 364 ASN A CA 1
ATOM 2765 C C . ASN A 1 364 ? 7.961 9.453 13.414 1 88.88 364 ASN A C 1
ATOM 2767 O O . ASN A 1 364 ? 7.387 9.719 12.359 1 88.88 364 ASN A O 1
ATOM 2771 N N . PRO A 1 365 ? 9.18 9.703 13.625 1 84.75 365 PRO A N 1
ATOM 2772 C CA . PRO A 1 365 ? 9.945 10.43 12.609 1 84.75 365 PRO A CA 1
ATOM 2773 C C . PRO A 1 365 ? 10.172 9.609 11.344 1 84.75 365 PRO A C 1
ATOM 2775 O O . PRO A 1 365 ? 10.625 10.148 10.328 1 84.75 365 PRO A O 1
ATOM 2778 N N . PHE A 1 366 ? 9.789 8.312 11.367 1 90.25 366 PHE A N 1
ATOM 2779 C CA . PHE A 1 366 ? 10.078 7.441 10.234 1 90.25 366 PHE A CA 1
ATOM 2780 C C . PHE A 1 366 ? 8.781 6.938 9.602 1 90.25 366 PHE A C 1
ATOM 2782 O O . PHE A 1 366 ? 8.812 6.07 8.727 1 90.25 366 PHE A O 1
ATOM 2789 N N . ALA A 1 367 ? 7.668 7.473 10.07 1 94.88 367 ALA A N 1
ATOM 2790 C CA . ALA A 1 367 ? 6.379 7.059 9.523 1 94.88 367 ALA A CA 1
ATOM 2791 C C . ALA A 1 367 ? 6.336 7.273 8.008 1 94.88 367 ALA A C 1
ATOM 2793 O O . ALA A 1 367 ? 6.848 8.273 7.504 1 94.88 367 ALA A O 1
ATOM 2794 N N . LYS A 1 368 ? 5.816 6.34 7.293 1 96.44 368 LYS A N 1
ATOM 2795 C CA . LYS A 1 368 ? 5.656 6.398 5.844 1 96.44 368 LYS A CA 1
ATOM 2796 C C . LYS A 1 368 ? 4.246 5.984 5.43 1 96.44 368 LYS A C 1
ATOM 2798 O O . LYS A 1 368 ? 3.523 5.355 6.207 1 96.44 368 LYS A O 1
ATOM 2803 N N . ALA A 1 369 ? 3.869 6.344 4.234 1 97.75 369 ALA A N 1
ATOM 2804 C CA . ALA A 1 369 ? 2.547 6.008 3.715 1 97.75 369 ALA A CA 1
ATOM 2805 C C . ALA A 1 369 ? 2.492 4.551 3.252 1 97.75 369 ALA A C 1
ATOM 2807 O O . ALA A 1 369 ? 3.529 3.938 2.992 1 97.75 369 ALA A O 1
ATOM 2808 N N . ASN A 1 370 ? 1.313 3.973 3.223 1 97.56 370 ASN A N 1
ATOM 2809 C CA . ASN A 1 370 ? 1.096 2.607 2.76 1 97.56 370 ASN A CA 1
ATOM 2810 C C . ASN A 1 370 ? -0.323 2.412 2.232 1 97.56 370 ASN A C 1
ATOM 2812 O O . ASN A 1 370 ? -1.248 3.107 2.658 1 97.56 370 ASN A O 1
ATOM 2816 N N . PHE A 1 371 ? -0.521 1.581 1.265 1 98.5 371 PHE A N 1
ATOM 2817 C CA . PHE A 1 371 ? -1.807 1.008 0.885 1 98.5 371 PHE A CA 1
ATOM 2818 C C . PHE A 1 371 ? -1.978 -0.383 1.485 1 98.5 371 PHE A C 1
ATOM 2820 O O . PHE A 1 371 ? -1.03 -1.171 1.519 1 98.5 371 PHE A O 1
ATOM 2827 N N . PHE A 1 372 ? -3.105 -0.736 1.987 1 98.38 372 PHE A N 1
ATOM 2828 C CA . PHE A 1 372 ? -3.455 -2.041 2.535 1 98.38 372 PHE A CA 1
ATOM 2829 C C . PHE A 1 372 ? -4.766 -2.547 1.941 1 98.38 372 PHE A C 1
ATOM 2831 O O . PHE A 1 372 ? -5.723 -1.783 1.801 1 98.38 372 PHE A O 1
ATOM 2838 N N . GLY A 1 373 ? -4.773 -3.756 1.555 1 97.69 373 GLY A N 1
ATOM 2839 C CA . GLY A 1 373 ? -6.031 -4.387 1.18 1 97.69 373 GLY A CA 1
ATOM 2840 C C . GLY A 1 373 ? -6.32 -4.301 -0.306 1 97.69 373 GLY A C 1
ATOM 2841 O O . GLY A 1 373 ? -7.484 -4.273 -0.714 1 97.69 373 GLY A O 1
ATOM 2842 N N . ILE A 1 374 ? -5.355 -4.211 -1.158 1 97.25 374 ILE A N 1
ATOM 2843 C CA . ILE A 1 374 ? -5.508 -4.133 -2.607 1 97.25 374 ILE A CA 1
ATOM 2844 C C . ILE A 1 374 ? -5.848 -5.516 -3.162 1 97.25 374 ILE A C 1
ATOM 2846 O O . ILE A 1 374 ? -5.125 -6.484 -2.918 1 97.25 374 ILE A O 1
ATOM 2850 N N . GLY A 1 375 ? -6.945 -5.668 -3.824 1 93.38 375 GLY A N 1
ATOM 2851 C CA . GLY A 1 375 ? -7.332 -6.891 -4.512 1 93.38 375 GLY A CA 1
ATOM 2852 C C . GLY A 1 375 ? -7.363 -6.742 -6.02 1 93.38 375 GLY A C 1
ATOM 2853 O O . GLY A 1 375 ? -7.039 -5.676 -6.551 1 93.38 375 GLY A O 1
ATOM 2854 N N . ALA A 1 376 ? -7.734 -7.75 -6.703 1 86.31 376 ALA A N 1
ATOM 2855 C CA . ALA A 1 376 ? -7.762 -7.758 -8.164 1 86.31 376 ALA A CA 1
ATOM 2856 C C . ALA A 1 376 ? -8.766 -6.738 -8.703 1 86.31 376 ALA A C 1
ATOM 2858 O O . ALA A 1 376 ? -8.578 -6.188 -9.789 1 86.31 376 ALA A O 1
ATOM 2859 N N . GLY A 1 377 ? -9.805 -6.477 -7.926 1 89.5 377 GLY A N 1
ATOM 2860 C CA . GLY A 1 377 ? -10.844 -5.555 -8.344 1 89.5 377 GLY A CA 1
ATOM 2861 C C . GLY A 1 377 ? -10.547 -4.113 -7.98 1 89.5 377 GLY A C 1
ATOM 2862 O O . GLY A 1 377 ? -11.312 -3.209 -8.336 1 89.5 377 GLY A O 1
ATOM 2863 N N . THR A 1 378 ? -9.492 -3.822 -7.258 1 95.81 378 THR A N 1
ATOM 2864 C CA . THR A 1 378 ? -9.117 -2.455 -6.906 1 95.81 378 THR A CA 1
ATOM 2865 C C . THR A 1 378 ? -8.727 -1.664 -8.148 1 95.81 378 THR A C 1
ATOM 2867 O O . THR A 1 378 ? -7.836 -2.076 -8.898 1 95.81 378 THR A O 1
ATOM 2870 N N . THR A 1 379 ? -9.328 -0.595 -8.391 1 97 379 THR A N 1
ATOM 2871 C CA . THR A 1 379 ? -9.102 0.211 -9.578 1 97 379 THR A CA 1
ATOM 2872 C C . THR A 1 379 ? -8.312 1.471 -9.242 1 97 379 THR A C 1
ATOM 2874 O O . THR A 1 379 ? -8.109 1.785 -8.062 1 97 379 THR A O 1
ATOM 2877 N N . ARG A 1 380 ? -7.922 2.143 -10.297 1 97.75 380 ARG A N 1
ATOM 2878 C CA . ARG A 1 380 ? -7.266 3.436 -10.148 1 97.75 380 ARG A CA 1
ATOM 2879 C C . ARG A 1 380 ? -8.133 4.402 -9.344 1 97.75 380 ARG A C 1
ATOM 2881 O O . ARG A 1 380 ? -7.629 5.109 -8.469 1 97.75 380 ARG A O 1
ATOM 2888 N N . ALA A 1 381 ? -9.414 4.449 -9.641 1 98 381 ALA A N 1
ATOM 2889 C CA . ALA A 1 381 ? -10.352 5.309 -8.922 1 98 381 ALA A CA 1
ATOM 2890 C C . ALA A 1 381 ? -10.43 4.922 -7.445 1 98 381 ALA A C 1
ATOM 2892 O O . ALA A 1 381 ? -10.523 5.789 -6.574 1 98 381 ALA A O 1
ATOM 2893 N N . THR A 1 382 ? -10.391 3.627 -7.176 1 98.12 382 THR A N 1
ATOM 2894 C CA . THR A 1 382 ? -10.406 3.141 -5.801 1 98.12 382 THR A CA 1
ATOM 2895 C C . THR A 1 382 ? -9.172 3.625 -5.043 1 98.12 382 THR A C 1
ATOM 2897 O O . THR A 1 382 ? -9.266 4.051 -3.893 1 98.12 382 THR A O 1
ATOM 2900 N N . LEU A 1 383 ? -8 3.559 -5.727 1 98.56 383 LEU A N 1
ATOM 2901 C CA . LEU A 1 383 ? -6.766 4.023 -5.098 1 98.56 383 LEU A CA 1
ATOM 2902 C C . LEU A 1 383 ? -6.836 5.516 -4.797 1 98.56 383 LEU A C 1
ATOM 2904 O O . LEU A 1 383 ? -6.43 5.953 -3.717 1 98.56 383 LEU A O 1
ATOM 2908 N N . LEU A 1 384 ? -7.344 6.262 -5.738 1 98.19 384 LEU A N 1
ATOM 2909 C CA . LEU A 1 384 ? -7.465 7.703 -5.551 1 98.19 384 LEU A CA 1
ATOM 2910 C C . LEU A 1 384 ? -8.391 8.023 -4.383 1 98.19 384 LEU A C 1
ATOM 2912 O O . LEU A 1 384 ? -8.039 8.82 -3.506 1 98.19 384 LEU A O 1
ATOM 2916 N N . ARG A 1 385 ? -9.539 7.41 -4.324 1 98.19 385 ARG A N 1
ATOM 2917 C CA . ARG A 1 385 ? -10.461 7.664 -3.221 1 98.19 385 ARG A CA 1
ATOM 2918 C C . ARG A 1 385 ? -9.844 7.258 -1.888 1 98.19 385 ARG A C 1
ATOM 2920 O O . ARG A 1 385 ? -10.055 7.918 -0.87 1 98.19 385 ARG A O 1
ATOM 2927 N N . ALA A 1 386 ? -9.125 6.141 -1.918 1 98.56 386 ALA A N 1
ATOM 2928 C CA . ALA A 1 386 ? -8.492 5.672 -0.686 1 98.56 386 ALA A CA 1
ATOM 2929 C C . ALA A 1 386 ? -7.551 6.73 -0.121 1 98.56 386 ALA A C 1
ATOM 2931 O O . ALA A 1 386 ? -7.414 6.863 1.098 1 98.56 386 ALA A O 1
ATOM 2932 N N . VAL A 1 387 ? -6.859 7.441 -0.992 1 98.25 387 VAL A N 1
ATOM 2933 C CA . VAL A 1 387 ? -5.965 8.5 -0.533 1 98.25 387 VAL A CA 1
ATOM 2934 C C . VAL A 1 387 ? -6.773 9.594 0.158 1 98.25 387 VAL A C 1
ATOM 2936 O O . VAL A 1 387 ? -6.418 10.039 1.253 1 98.25 387 VAL A O 1
ATOM 2939 N N . TYR A 1 388 ? -7.891 10.023 -0.419 1 97.12 388 TYR A N 1
ATOM 2940 C CA . TYR A 1 388 ? -8.758 11.023 0.197 1 97.12 388 TYR A CA 1
ATOM 2941 C C . TYR A 1 388 ? -9.305 10.523 1.53 1 97.12 388 TYR A C 1
ATOM 2943 O O . TYR A 1 388 ? -9.273 11.242 2.529 1 97.12 388 TYR A O 1
ATOM 2951 N N . GLU A 1 389 ? -9.773 9.312 1.532 1 98.12 389 GLU A N 1
ATOM 2952 C CA . GLU A 1 389 ? -10.289 8.734 2.771 1 98.12 389 GLU A CA 1
ATOM 2953 C C . GLU A 1 389 ? -9.188 8.609 3.818 1 98.12 389 GLU A C 1
ATOM 2955 O O . GLU A 1 389 ? -9.43 8.797 5.012 1 98.12 389 GLU A O 1
ATOM 2960 N N . GLY A 1 390 ? -8.023 8.25 3.314 1 98.19 390 GLY A N 1
ATOM 2961 C CA . GLY A 1 390 ? -6.902 8.109 4.23 1 98.19 390 GLY A CA 1
ATOM 2962 C C . GLY A 1 390 ? -6.57 9.398 4.969 1 98.19 390 GLY A C 1
ATOM 2963 O O . GLY A 1 390 ? -6.387 9.383 6.188 1 98.19 390 GLY A O 1
ATOM 2964 N N . VAL A 1 391 ? -6.457 10.477 4.25 1 96.94 391 VAL A N 1
ATOM 2965 C CA . VAL A 1 391 ? -6.215 11.773 4.867 1 96.94 391 VAL A CA 1
ATOM 2966 C C . VAL A 1 391 ? -7.352 12.109 5.832 1 96.94 391 VAL A C 1
ATOM 2968 O O . VAL A 1 391 ? -7.113 12.609 6.93 1 96.94 391 VAL A O 1
ATOM 2971 N N . THR A 1 392 ? -8.539 11.812 5.434 1 97.19 392 THR A N 1
ATOM 2972 C CA . THR A 1 392 ? -9.703 12.102 6.266 1 97.19 392 THR A CA 1
ATOM 2973 C C . THR A 1 392 ? -9.688 11.242 7.527 1 97.19 392 THR A C 1
ATOM 2975 O O . THR A 1 392 ? -10.062 11.711 8.609 1 97.19 392 THR A O 1
ATOM 2978 N N . MET A 1 393 ? -9.305 9.992 7.398 1 97.69 393 MET A N 1
ATOM 2979 C CA . MET A 1 393 ? -9.188 9.125 8.562 1 97.69 393 MET A CA 1
ATOM 2980 C C . MET A 1 393 ? -8.133 9.648 9.531 1 97.69 393 MET A C 1
ATOM 2982 O O . MET A 1 393 ? -8.266 9.492 10.75 1 97.69 393 MET A O 1
ATOM 2986 N N . SER A 1 394 ? -7.086 10.195 8.992 1 97 394 SER A N 1
ATOM 2987 C CA . SER A 1 394 ? -6.078 10.828 9.836 1 97 394 SER A CA 1
ATOM 2988 C C . SER A 1 394 ? -6.672 11.984 10.633 1 97 394 SER A C 1
ATOM 2990 O O . SER A 1 394 ? -6.316 12.195 11.789 1 97 394 SER A O 1
ATOM 2992 N N . ILE A 1 395 ? -7.555 12.766 10.016 1 96 395 ILE A N 1
ATOM 2993 C CA . ILE A 1 395 ? -8.273 13.82 10.719 1 96 395 ILE A CA 1
ATOM 2994 C C . ILE A 1 395 ? -9.102 13.219 11.852 1 96 395 ILE A C 1
ATOM 2996 O O . ILE A 1 395 ? -9.039 13.688 12.984 1 96 395 ILE A O 1
ATOM 3000 N N . LYS A 1 396 ? -9.805 12.18 11.539 1 96.75 396 LYS A N 1
ATOM 3001 C CA . LYS A 1 396 ? -10.586 11.5 12.562 1 96.75 396 LYS A CA 1
ATOM 3002 C C . LYS A 1 396 ? -9.695 11.016 13.703 1 96.75 396 LYS A C 1
ATOM 3004 O O . LYS A 1 396 ? -10.07 11.117 14.875 1 96.75 396 LYS A O 1
ATOM 3009 N N . ASP A 1 397 ? -8.594 10.453 13.281 1 95.75 397 ASP A N 1
ATOM 3010 C CA . ASP A 1 397 ? -7.652 9.961 14.281 1 95.75 397 ASP A CA 1
ATOM 3011 C C . ASP A 1 397 ? -7.238 11.07 15.242 1 95.75 397 ASP A C 1
ATOM 3013 O O . ASP A 1 397 ? -7.129 10.836 16.453 1 95.75 397 ASP A O 1
ATOM 3017 N N . CYS A 1 398 ? -7.031 12.266 14.781 1 94.69 398 CYS A N 1
ATOM 3018 C CA . CYS A 1 398 ? -6.68 13.422 15.594 1 94.69 398 CYS A CA 1
ATOM 3019 C C . CYS A 1 398 ? -7.855 13.852 16.469 1 94.69 398 CYS A C 1
ATOM 3021 O O . CYS A 1 398 ? -7.66 14.32 17.594 1 94.69 398 CYS A O 1
ATOM 3023 N N . LEU A 1 399 ? -9.086 13.609 16 1 94.75 399 LEU A N 1
ATOM 3024 C CA . LEU A 1 399 ? -10.273 14.148 16.656 1 94.75 399 LEU A CA 1
ATOM 3025 C C . LEU A 1 399 ? -10.953 13.086 17.5 1 94.75 399 LEU A C 1
ATOM 3027 O O . LEU A 1 399 ? -12.086 13.266 17.938 1 94.75 399 LEU A O 1
ATOM 3031 N N . GLN A 1 400 ? -10.367 11.977 17.734 1 86.88 400 GLN A N 1
ATOM 3032 C CA . GLN A 1 400 ? -11.016 10.805 18.312 1 86.88 400 GLN A CA 1
ATOM 3033 C C . GLN A 1 400 ? -11.609 11.125 19.688 1 86.88 400 GLN A C 1
ATOM 3035 O O . GLN A 1 400 ? -12.609 10.523 20.094 1 86.88 400 GLN A O 1
ATOM 3040 N N . ASP A 1 401 ? -11.133 12.102 20.359 1 81.62 401 ASP A N 1
ATOM 3041 C CA . ASP A 1 401 ? -11.625 12.414 21.703 1 81.62 401 ASP A CA 1
ATOM 3042 C C . ASP A 1 401 ? -12.633 13.562 21.656 1 81.62 401 ASP A C 1
ATOM 3044 O O . ASP A 1 401 ? -13.102 14.016 22.703 1 81.62 401 ASP A O 1
ATOM 3048 N N . ALA A 1 402 ? -12.953 13.945 20.469 1 89 402 ALA A N 1
ATOM 3049 C CA . ALA A 1 402 ? -13.891 15.055 20.344 1 89 402 ALA A CA 1
ATOM 3050 C C . ALA A 1 402 ? -15.336 14.578 20.469 1 89 402 ALA A C 1
ATOM 3052 O O . ALA A 1 402 ? -15.625 13.398 20.266 1 89 402 ALA A O 1
ATOM 3053 N N . ASP A 1 403 ? -16.141 15.469 20.875 1 87.88 403 ASP A N 1
ATOM 3054 C CA . ASP A 1 403 ? -17.578 15.219 20.938 1 87.88 403 ASP A CA 1
ATOM 3055 C C . ASP A 1 403 ? -18.188 15.125 19.547 1 87.88 403 ASP A C 1
ATOM 3057 O O . ASP A 1 403 ? -17.969 16 18.703 1 87.88 403 ASP A O 1
ATOM 3061 N N . ARG A 1 404 ? -18.938 14.125 19.312 1 86.94 404 ARG A N 1
ATOM 3062 C CA . ARG A 1 404 ? -19.484 13.891 17.969 1 86.94 404 ARG A CA 1
ATOM 3063 C C . ARG A 1 404 ? -20.531 14.938 17.625 1 86.94 404 ARG A C 1
ATOM 3065 O O . ARG A 1 404 ? -20.906 15.086 16.469 1 86.94 404 ARG A O 1
ATOM 3072 N N . ASP A 1 405 ? -21.031 15.617 18.641 1 88.69 405 ASP A N 1
ATOM 3073 C CA . ASP A 1 405 ? -22.016 16.672 18.406 1 88.69 405 ASP A CA 1
ATOM 3074 C C . ASP A 1 405 ? -21.328 17.984 18.047 1 88.69 405 ASP A C 1
ATOM 3076 O O . ASP A 1 405 ? -21.984 18.984 17.781 1 88.69 405 ASP A O 1
ATOM 3080 N N . SER A 1 406 ? -20.062 17.844 17.922 1 91.69 406 SER A N 1
ATOM 3081 C CA . SER A 1 406 ? -19.297 19.031 17.562 1 91.69 406 SER A CA 1
ATOM 3082 C C . SER A 1 406 ? -19.469 19.391 16.078 1 91.69 406 SER A C 1
ATOM 3084 O O . SER A 1 406 ? -19.906 18.547 15.289 1 91.69 406 SER A O 1
ATOM 3086 N N . LYS A 1 407 ? -19.234 20.641 15.852 1 92.31 407 LYS A N 1
ATOM 3087 C CA . LYS A 1 407 ? -19.234 21.141 14.477 1 92.31 407 LYS A CA 1
ATOM 3088 C C . LYS A 1 407 ? -17.812 21.391 14 1 92.31 407 LYS A C 1
ATOM 3090 O O . LYS A 1 407 ? -17 22 14.719 1 92.31 407 LYS A O 1
ATOM 3095 N N . ILE A 1 408 ? -17.562 20.906 12.758 1 95 408 ILE A N 1
ATOM 3096 C CA . ILE A 1 408 ? -16.25 21.109 12.172 1 95 408 ILE A CA 1
ATOM 3097 C C . ILE A 1 408 ? -16.297 22.25 11.164 1 95 408 ILE A C 1
ATOM 3099 O O . ILE A 1 408 ? -17 22.172 10.156 1 95 408 ILE A O 1
ATOM 3103 N N . PHE A 1 409 ? -15.578 23.281 11.469 1 93.56 409 PHE A N 1
ATOM 3104 C CA . PHE A 1 409 ? -15.32 24.344 10.492 1 93.56 409 PHE A CA 1
ATOM 3105 C C . PHE A 1 409 ? -14.086 24.016 9.656 1 93.56 409 PHE A C 1
ATOM 3107 O O . PHE A 1 409 ? -13 23.812 10.203 1 93.56 409 PHE A O 1
ATOM 3114 N N . ILE A 1 410 ? -14.289 23.953 8.383 1 91.62 410 ILE A N 1
ATOM 3115 C CA . ILE A 1 410 ? -13.156 23.562 7.559 1 91.62 410 ILE A CA 1
ATOM 3116 C C . ILE A 1 410 ? -12.734 24.719 6.66 1 91.62 410 ILE A C 1
ATOM 3118 O O . ILE A 1 410 ? -13.578 25.5 6.207 1 91.62 410 ILE A O 1
ATOM 3122 N N . ALA A 1 411 ? -11.477 24.891 6.465 1 85.12 411 ALA A N 1
ATOM 3123 C CA . ALA A 1 411 ? -10.883 25.844 5.523 1 85.12 411 ALA A CA 1
ATOM 3124 C C . ALA A 1 411 ? -9.719 25.203 4.77 1 85.12 411 ALA A C 1
ATOM 3126 O O . ALA A 1 411 ? -9.281 24.094 5.117 1 85.12 411 ALA A O 1
ATOM 3127 N N . GLY A 1 412 ? -9.289 25.844 3.609 1 79.06 412 GLY A N 1
ATOM 3128 C CA . GLY A 1 412 ? -8.18 25.344 2.82 1 79.06 412 GLY A CA 1
ATOM 3129 C C . GLY A 1 412 ? -8.625 24.547 1.606 1 79.06 412 GLY A C 1
ATOM 3130 O O . GLY A 1 412 ? -9.789 24.625 1.195 1 79.06 412 GLY A O 1
ATOM 3131 N N . GLY A 1 413 ? -7.68 23.859 0.961 1 72.19 413 GLY A N 1
ATOM 3132 C CA . GLY A 1 413 ? -7.914 23.141 -0.287 1 72.19 413 GLY A CA 1
ATOM 3133 C C . GLY A 1 413 ? -9.023 22.109 -0.19 1 72.19 413 GLY A C 1
ATOM 3134 O O . GLY A 1 413 ? -9.836 21.984 -1.106 1 72.19 413 GLY A O 1
ATOM 3135 N N . GLY A 1 414 ? -9.086 21.391 0.889 1 71.19 414 GLY A N 1
ATOM 3136 C CA . GLY A 1 414 ? -10.094 20.375 1.095 1 71.19 414 GLY A CA 1
ATOM 3137 C C . GLY A 1 414 ? -11.508 20.922 1.144 1 71.19 414 GLY A C 1
ATOM 3138 O O . GLY A 1 414 ? -12.469 20.219 0.812 1 71.19 414 GLY A O 1
ATOM 3139 N N . ALA A 1 415 ? -11.602 22.203 1.494 1 78.88 415 ALA A N 1
ATOM 3140 C CA . ALA A 1 415 ? -12.906 22.844 1.625 1 78.88 415 ALA A CA 1
ATOM 3141 C C . ALA A 1 415 ? -13.5 23.172 0.256 1 78.88 415 ALA A C 1
ATOM 3143 O O . ALA A 1 415 ? -14.703 23.406 0.134 1 78.88 415 ALA A O 1
ATOM 3144 N N . LYS A 1 416 ? -12.68 23.141 -0.689 1 82.88 416 LYS A N 1
ATOM 3145 C CA . LYS A 1 416 ? -13.133 23.5 -2.027 1 82.88 416 LYS A CA 1
ATOM 3146 C C . LYS A 1 416 ? -13.883 22.359 -2.693 1 82.88 416 LYS A C 1
ATOM 3148 O O . LYS A 1 416 ? -14.711 22.578 -3.576 1 82.88 416 LYS A O 1
ATOM 3153 N N . SER A 1 417 ? -13.578 21.172 -2.324 1 89.12 417 SER A N 1
ATOM 3154 C CA . SER A 1 417 ? -14.219 19.984 -2.887 1 89.12 417 SER A CA 1
ATOM 3155 C C . SER A 1 417 ? -15.453 19.594 -2.086 1 89.12 417 SER A C 1
ATOM 3157 O O . SER A 1 417 ? -15.352 19.219 -0.916 1 89.12 417 SER A O 1
ATOM 3159 N N . SER A 1 418 ? -16.594 19.656 -2.77 1 92.12 418 SER A N 1
ATOM 3160 C CA . SER A 1 418 ? -17.828 19.234 -2.102 1 92.12 418 SER A CA 1
ATOM 3161 C C . SER A 1 418 ? -17.781 17.766 -1.726 1 92.12 418 SER A C 1
ATOM 3163 O O . SER A 1 418 ? -18.281 17.359 -0.667 1 92.12 418 SER A O 1
ATOM 3165 N N . VAL A 1 419 ? -17.156 17.047 -2.578 1 94.12 419 VAL A N 1
ATOM 3166 C CA . VAL A 1 419 ? -17.062 15.609 -2.348 1 94.12 419 VAL A CA 1
ATOM 3167 C C . VAL A 1 419 ? -16.188 15.344 -1.121 1 94.12 419 VAL A C 1
ATOM 3169 O O . VAL A 1 419 ? -16.531 14.531 -0.268 1 94.12 419 VAL A O 1
ATOM 3172 N N . TRP A 1 420 ? -15.133 16.031 -1.015 1 94.38 420 TRP A N 1
ATOM 3173 C CA . TRP A 1 420 ? -14.219 15.805 0.101 1 94.38 420 TRP A CA 1
ATOM 3174 C C . TRP A 1 420 ? -14.82 16.312 1.406 1 94.38 420 TRP A C 1
ATOM 3176 O O . TRP A 1 420 ? -14.664 15.695 2.455 1 94.38 420 TRP A O 1
ATOM 3186 N N . ALA A 1 421 ? -15.539 17.453 1.381 1 94.62 421 ALA A N 1
ATOM 3187 C CA . ALA A 1 421 ? -16.188 18 2.57 1 94.62 421 ALA A CA 1
ATOM 3188 C C . ALA A 1 421 ? -17.219 17.016 3.115 1 94.62 421 ALA A C 1
ATOM 3190 O O . ALA A 1 421 ? -17.297 16.781 4.324 1 94.62 421 ALA A O 1
ATOM 3191 N N . GLN A 1 422 ? -18 16.516 2.199 1 95.94 422 GLN A N 1
ATOM 3192 C CA . GLN A 1 422 ? -18.953 15.492 2.613 1 95.94 422 GLN A CA 1
ATOM 3193 C C . GLN A 1 422 ? -18.25 14.273 3.201 1 95.94 422 GLN A C 1
ATOM 3195 O O . GLN A 1 422 ? -18.688 13.727 4.211 1 95.94 422 GLN A O 1
ATOM 3200 N N . MET A 1 423 ? -17.219 13.883 2.578 1 96.69 423 MET A N 1
ATOM 3201 C CA . MET A 1 423 ? -16.438 12.742 3.051 1 96.69 423 MET A CA 1
ATOM 3202 C C . MET A 1 423 ? -15.922 12.984 4.469 1 96.69 423 MET A C 1
ATOM 3204 O O . MET A 1 423 ? -15.969 12.086 5.309 1 96.69 423 MET A O 1
ATOM 3208 N N . ILE A 1 424 ? -15.414 14.172 4.758 1 96.5 424 ILE A N 1
ATOM 3209 C CA . ILE A 1 424 ? -14.922 14.523 6.086 1 96.5 424 ILE A CA 1
ATOM 3210 C C . ILE A 1 424 ? -16.062 14.422 7.098 1 96.5 424 ILE A C 1
ATOM 3212 O O . ILE A 1 424 ? -15.883 13.883 8.188 1 96.5 424 ILE A O 1
ATOM 3216 N N . SER A 1 425 ? -17.188 14.891 6.691 1 96.69 425 SER A N 1
ATOM 3217 C CA . SER A 1 425 ? -18.375 14.789 7.551 1 96.69 425 SER A CA 1
ATOM 3218 C C . SER A 1 425 ? -18.719 13.328 7.824 1 96.69 425 SER A C 1
ATOM 3220 O O . SER A 1 425 ? -18.938 12.945 8.977 1 96.69 425 SER A O 1
ATOM 3222 N N . ASP A 1 426 ? -18.75 12.586 6.805 1 97.62 426 ASP A N 1
ATOM 3223 C CA . ASP A 1 426 ? -19.125 11.18 6.918 1 97.62 426 ASP A CA 1
ATOM 3224 C C . ASP A 1 426 ? -18.125 10.406 7.781 1 97.62 426 ASP A C 1
ATOM 3226 O O . ASP A 1 426 ? -18.531 9.594 8.617 1 97.62 426 ASP A O 1
ATOM 3230 N N . VAL A 1 427 ? -16.891 10.594 7.578 1 97.38 427 VAL A N 1
ATOM 3231 C CA . VAL A 1 427 ? -15.836 9.859 8.266 1 97.38 427 VAL A CA 1
ATOM 3232 C C . VAL A 1 427 ? -15.812 10.25 9.742 1 97.38 427 VAL A C 1
ATOM 3234 O O . VAL A 1 427 ? -15.664 9.391 10.617 1 97.38 427 VAL A O 1
ATOM 3237 N N . THR A 1 428 ? -15.938 11.539 10.062 1 96.5 428 THR A N 1
ATOM 3238 C CA . THR A 1 428 ? -15.828 12.023 11.438 1 96.5 428 THR A CA 1
ATOM 3239 C C . THR A 1 428 ? -17.156 11.844 12.172 1 96.5 428 THR A C 1
ATOM 3241 O O . THR A 1 428 ? -17.188 11.836 13.406 1 96.5 428 THR A O 1
ATOM 3244 N N . GLY A 1 429 ? -18.203 11.711 11.383 1 96.38 429 GLY A N 1
ATOM 3245 C CA . GLY A 1 429 ? -19.531 11.648 11.977 1 96.38 429 GLY A CA 1
ATOM 3246 C C . GLY A 1 429 ? -20.016 12.984 12.5 1 96.38 429 GLY A C 1
ATOM 3247 O O . GLY A 1 429 ? -20.906 13.039 13.352 1 96.38 429 GLY A O 1
ATOM 3248 N N . MET A 1 430 ? -19.438 14.094 12.062 1 96.69 430 MET A N 1
ATOM 3249 C CA . MET A 1 430 ? -19.75 15.43 12.555 1 96.69 430 MET A CA 1
ATOM 3250 C C . MET A 1 430 ? -20.188 16.344 11.414 1 96.69 430 MET A C 1
ATOM 3252 O O . MET A 1 430 ? -19.844 16.109 10.25 1 96.69 430 MET A O 1
ATOM 3256 N N . GLU A 1 431 ? -21 17.297 11.719 1 95.19 431 GLU A N 1
ATOM 3257 C CA . GLU A 1 431 ? -21.375 18.312 10.727 1 95.19 431 GLU A CA 1
ATOM 3258 C C . GLU A 1 431 ? -20.172 19.141 10.312 1 95.19 431 GLU A C 1
ATOM 3260 O O . GLU A 1 431 ? -19.344 19.531 11.148 1 95.19 431 GLU A O 1
ATOM 3265 N N . VAL A 1 432 ? -20.016 19.344 8.984 1 94.94 432 VAL A N 1
ATOM 3266 C CA . VAL A 1 432 ? -18.922 20.141 8.438 1 94.94 432 VAL A CA 1
ATOM 3267 C C . VAL A 1 432 ? -19.484 21.406 7.793 1 94.94 432 VAL A C 1
ATOM 3269 O O . VAL A 1 432 ? -20.438 21.344 7.012 1 94.94 432 VAL A O 1
ATOM 3272 N N . VAL A 1 433 ? -18.875 22.469 8.195 1 92.31 433 VAL A N 1
ATOM 3273 C CA . VAL A 1 433 ? -19.281 23.75 7.648 1 92.31 433 VAL A CA 1
ATOM 3274 C C . VAL A 1 433 ? -18.109 24.391 6.902 1 92.31 433 VAL A C 1
ATOM 3276 O O . VAL A 1 433 ? -17 24.469 7.426 1 92.31 433 VAL A O 1
ATOM 3279 N N . VAL A 1 434 ? -18.375 24.781 5.695 1 90.75 434 VAL A N 1
ATOM 3280 C CA . VAL A 1 434 ? -17.391 25.469 4.883 1 90.75 434 VAL A CA 1
ATOM 3281 C C . VAL A 1 434 ? -17.625 26.984 4.926 1 90.75 434 VAL A C 1
ATOM 3283 O O . VAL A 1 434 ? -18.688 27.453 4.516 1 90.75 434 VAL A O 1
ATOM 3286 N N . SER A 1 435 ? -16.703 27.641 5.422 1 83.12 435 SER A N 1
ATOM 3287 C CA . SER A 1 435 ? -16.844 29.078 5.566 1 83.12 435 SER A CA 1
ATOM 3288 C C . SER A 1 435 ? -16.578 29.797 4.25 1 83.12 435 SER A C 1
ATOM 3290 O O . SER A 1 435 ? -15.789 29.328 3.424 1 83.12 435 SER A O 1
ATOM 3292 N N . SER A 1 436 ? -17.281 30.875 4.125 1 84.12 436 SER A N 1
ATOM 3293 C CA . SER A 1 436 ? -17.062 31.719 2.963 1 84.12 436 SER A CA 1
ATOM 3294 C C . SER A 1 436 ? -15.891 32.688 3.195 1 84.12 436 SER A C 1
ATOM 3296 O O . SER A 1 436 ? -15.711 33.188 4.301 1 84.12 436 SER A O 1
ATOM 3298 N N . GLY A 1 437 ? -15.078 32.844 2.152 1 81.31 437 GLY A N 1
ATOM 3299 C CA . GLY A 1 437 ? -13.961 33.781 2.252 1 81.31 437 GLY A CA 1
ATOM 3300 C C . GLY A 1 437 ? -12.609 33.094 2.254 1 81.31 437 GLY A C 1
ATOM 3301 O O . GLY A 1 437 ? -12.539 31.859 2.178 1 81.31 437 GLY A O 1
ATOM 3302 N N . ASN A 1 438 ? -11.531 33.938 2.316 1 84.12 438 ASN A N 1
ATOM 3303 C CA . ASN A 1 438 ? -10.18 33.375 2.203 1 84.12 438 ASN A CA 1
ATOM 3304 C C . ASN A 1 438 ? -9.266 33.906 3.301 1 84.12 438 ASN A C 1
ATOM 3306 O O . ASN A 1 438 ? -8.328 33.219 3.711 1 84.12 438 ASN A O 1
ATOM 3310 N N . GLU A 1 439 ? -9.586 35.094 3.742 1 92.19 439 GLU A N 1
ATOM 3311 C CA . GLU A 1 439 ? -8.664 35.75 4.648 1 92.19 439 GLU A CA 1
ATOM 3312 C C . GLU A 1 439 ? -9.102 35.594 6.105 1 92.19 439 GLU A C 1
ATOM 3314 O O . GLU A 1 439 ? -9.258 36.562 6.824 1 92.19 439 GLU A O 1
ATOM 3319 N N . PHE A 1 440 ? -9.062 34.406 6.594 1 92.75 440 PHE A N 1
ATOM 3320 C CA . PHE A 1 440 ? -9.625 34.062 7.898 1 92.75 440 PHE A CA 1
ATOM 3321 C C . PHE A 1 440 ? -8.773 34.656 9.016 1 92.75 440 PHE A C 1
ATOM 3323 O O . PHE A 1 440 ? -9.297 35.062 10.055 1 92.75 440 PHE A O 1
ATOM 3330 N N . GLY A 1 441 ? -7.492 34.625 8.875 1 95 441 GLY A N 1
ATOM 3331 C CA . GLY A 1 441 ? -6.648 35.25 9.891 1 95 441 GLY A CA 1
ATOM 3332 C C . GLY A 1 441 ? -6.938 36.719 10.086 1 95 441 GLY A C 1
ATOM 3333 O O . GLY A 1 441 ? -7.23 37.156 11.203 1 95 441 GLY A O 1
ATOM 3334 N N . ALA A 1 442 ? -6.895 37.438 8.969 1 97.75 442 ALA A N 1
ATOM 3335 C CA . ALA A 1 442 ? -7.195 38.875 9.016 1 97.75 442 ALA A CA 1
ATOM 3336 C C . ALA A 1 442 ? -8.609 39.125 9.531 1 97.75 442 ALA A C 1
ATOM 3338 O O . ALA A 1 442 ? -8.844 40.062 10.289 1 97.75 442 ALA A O 1
ATOM 3339 N N . LYS A 1 443 ? -9.477 38.312 9.109 1 97.19 443 LYS A N 1
ATOM 3340 C CA . LYS A 1 443 ? -10.859 38.469 9.555 1 97.19 443 LYS A CA 1
ATOM 3341 C C . LYS A 1 443 ? -10.977 38.312 11.062 1 97.19 443 LYS A C 1
ATOM 3343 O O . LYS A 1 443 ? -11.695 39.062 11.727 1 97.19 443 LYS A O 1
ATOM 3348 N N . GLY A 1 444 ? -10.352 37.25 11.516 1 97.75 444 GLY A N 1
ATOM 3349 C CA . GLY A 1 444 ? -10.375 37.062 12.953 1 97.75 444 GLY A CA 1
ATOM 3350 C C . GLY A 1 444 ? -9.852 38.25 13.742 1 97.75 444 GLY A C 1
ATOM 3351 O O . GLY A 1 444 ? -10.445 38.625 14.742 1 97.75 444 GLY A O 1
ATOM 3352 N N . ALA A 1 445 ? -8.742 38.75 13.328 1 98.31 445 ALA A N 1
ATOM 3353 C CA . ALA A 1 445 ? -8.18 39.938 13.969 1 98.31 445 ALA A CA 1
ATOM 3354 C C . ALA A 1 445 ? -9.164 41.125 13.922 1 98.31 445 ALA A C 1
ATOM 3356 O O . ALA A 1 445 ? -9.336 41.844 14.914 1 98.31 445 ALA A O 1
ATOM 3357 N N . ALA A 1 446 ? -9.789 41.281 12.805 1 98.19 446 ALA A N 1
ATOM 3358 C CA . ALA A 1 446 ? -10.781 42.344 12.641 1 98.19 446 ALA A CA 1
ATOM 3359 C C . ALA A 1 446 ? -11.984 42.125 13.555 1 98.19 446 ALA A C 1
ATOM 3361 O O . ALA A 1 446 ? -12.516 43.062 14.133 1 98.19 446 ALA A O 1
ATOM 3362 N N . MET A 1 447 ? -12.398 40.938 13.625 1 97.94 447 MET A N 1
ATOM 3363 C CA . MET A 1 447 ? -13.531 40.594 14.484 1 97.94 447 MET A CA 1
ATOM 3364 C C . MET A 1 447 ? -13.219 40.906 15.945 1 97.94 447 MET A C 1
ATOM 3366 O O . MET A 1 447 ? -14.07 41.438 16.672 1 97.94 447 MET A O 1
ATOM 3370 N N . MET A 1 448 ? -12.055 40.531 16.359 1 98.31 448 MET A N 1
ATOM 3371 C CA . MET A 1 448 ? -11.641 40.812 17.719 1 98.31 448 MET A CA 1
ATOM 3372 C C . MET A 1 448 ? -11.672 42.312 18 1 98.31 448 MET A C 1
ATOM 3374 O O . MET A 1 448 ? -12.109 42.75 19.062 1 98.31 448 MET A O 1
ATOM 3378 N N . LEU A 1 449 ? -11.195 43.094 17.062 1 98.31 449 LEU A N 1
ATOM 3379 C CA . LEU A 1 449 ? -11.273 44.562 17.141 1 98.31 449 LEU A CA 1
ATOM 3380 C C . LEU A 1 449 ? -12.727 45 17.266 1 98.31 449 LEU A C 1
ATOM 3382 O O . LEU A 1 449 ? -13.031 45.906 18.047 1 98.31 449 LEU A O 1
ATOM 3386 N N . GLY A 1 450 ? -13.594 44.469 16.438 1 98.12 450 GLY A N 1
ATOM 3387 C CA . GLY A 1 450 ? -15.008 44.781 16.5 1 98.12 450 GLY A CA 1
ATOM 3388 C C . GLY A 1 450 ? -15.633 44.531 17.859 1 98.12 450 GLY A C 1
ATOM 3389 O O . GLY A 1 450 ? -16.453 45.312 18.312 1 98.12 450 GLY A O 1
ATOM 3390 N N . VAL A 1 451 ? -15.273 43.5 18.453 1 98 451 VAL A N 1
ATOM 3391 C CA . VAL A 1 451 ? -15.766 43.188 19.797 1 98 451 VAL A CA 1
ATOM 3392 C C . VAL A 1 451 ? -15.227 44.219 20.781 1 98 451 VAL A C 1
ATOM 3394 O O . VAL A 1 451 ? -15.977 44.781 21.594 1 98 451 VAL A O 1
ATOM 3397 N N . ALA A 1 452 ? -13.953 44.5 20.719 1 97.81 452 ALA A N 1
ATOM 3398 C CA . ALA A 1 452 ? -13.281 45.438 21.625 1 97.81 452 ALA A CA 1
ATOM 3399 C C . ALA A 1 452 ? -13.891 46.844 21.531 1 97.81 452 ALA A C 1
ATOM 3401 O O . ALA A 1 452 ? -13.961 47.562 22.516 1 97.81 452 ALA A O 1
ATOM 3402 N N . THR A 1 453 ? -14.352 47.25 20.328 1 97.12 453 THR A N 1
ATOM 3403 C CA . THR A 1 453 ? -14.836 48.594 20.094 1 97.12 453 THR A CA 1
ATOM 3404 C C . THR A 1 453 ? -16.359 48.656 20.203 1 97.12 453 THR A C 1
ATOM 3406 O O . THR A 1 453 ? -16.953 49.719 20 1 97.12 453 THR A O 1
ATOM 3409 N N . GLY A 1 454 ? -16.922 47.562 20.359 1 96.88 454 GLY A N 1
ATOM 3410 C CA . GLY A 1 454 ? -18.359 47.531 20.594 1 96.88 454 GLY A CA 1
ATOM 3411 C C . GLY A 1 454 ? -19.172 47.438 19.312 1 96.88 454 GLY A C 1
ATOM 3412 O O . GLY A 1 454 ? -20.391 47.531 19.328 1 96.88 454 GLY A O 1
ATOM 3413 N N . ILE A 1 455 ? -18.531 47.281 18.266 1 97 455 ILE A N 1
ATOM 3414 C CA . ILE A 1 455 ? -19.219 47.062 17 1 97 455 ILE A CA 1
ATOM 3415 C C . ILE A 1 455 ? -20.047 45.75 17.094 1 97 455 ILE A C 1
ATOM 3417 O O . ILE A 1 455 ? -21.172 45.688 16.594 1 97 455 ILE A O 1
ATOM 3421 N N . TYR A 1 456 ? -19.438 44.75 17.672 1 97.44 456 TYR A N 1
ATOM 3422 C CA . TYR A 1 456 ? -20.125 43.5 17.984 1 97.44 456 TYR A CA 1
ATOM 3423 C C . TYR A 1 456 ? -20.312 43.375 19.5 1 97.44 456 TYR A C 1
ATOM 3425 O O . TYR A 1 456 ? -19.469 43.781 20.281 1 97.44 456 TYR A O 1
ATOM 3433 N N . ASP A 1 457 ? -21.312 42.688 19.922 1 97.25 457 ASP A N 1
ATOM 3434 C CA . ASP A 1 457 ? -21.609 42.531 21.328 1 97.25 457 ASP A CA 1
ATOM 3435 C C . ASP A 1 457 ? -20.641 41.562 22.016 1 97.25 457 ASP A C 1
ATOM 3437 O O . ASP A 1 457 ? -20.312 41.75 23.188 1 97.25 457 ASP A O 1
ATOM 3441 N N . ASN A 1 458 ? -20.406 40.562 21.391 1 96.88 458 ASN A N 1
ATOM 3442 C CA . ASN A 1 458 ? -19.484 39.531 21.812 1 96.88 458 ASN A CA 1
ATOM 3443 C C . ASN A 1 458 ? -18.984 38.688 20.625 1 96.88 458 ASN A C 1
ATOM 3445 O O . ASN A 1 458 ? -19.281 39.031 19.469 1 96.88 458 ASN A O 1
ATOM 3449 N N . TYR A 1 459 ? -18.203 37.75 20.922 1 97.12 459 TYR A N 1
ATOM 3450 C CA . TYR A 1 459 ? -17.609 36.969 19.859 1 97.12 459 TYR A CA 1
ATOM 3451 C C . TYR A 1 459 ? -18.672 36.156 19.109 1 97.12 459 TYR A C 1
ATOM 3453 O O . TYR A 1 459 ? -18.562 35.969 17.906 1 97.12 459 TYR A O 1
ATOM 3461 N N . GLU A 1 460 ? -19.641 35.656 19.766 1 95.44 460 GLU A N 1
A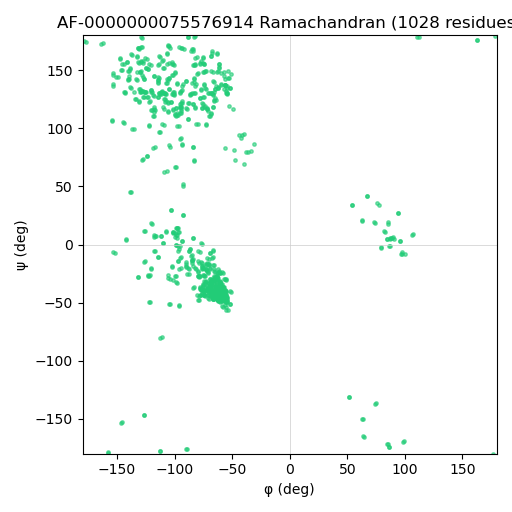TOM 3462 C CA . GLU A 1 460 ? -20.734 34.938 19.109 1 95.44 460 GLU A CA 1
ATOM 3463 C C . GLU A 1 460 ? -21.484 35.844 18.141 1 95.44 460 GLU A C 1
ATOM 3465 O O . GLU A 1 460 ? -21.812 35.406 17.031 1 95.44 460 GLU A O 1
ATOM 3470 N N . ASP A 1 461 ? -21.75 37 18.609 1 96.62 461 ASP A N 1
ATOM 3471 C CA . ASP A 1 461 ? -22.406 38 17.75 1 96.62 461 ASP A CA 1
ATOM 3472 C C . ASP A 1 461 ? -21.531 38.312 16.547 1 96.62 461 ASP A C 1
ATOM 3474 O O . ASP A 1 461 ? -22.031 38.406 15.422 1 96.62 461 ASP A O 1
ATOM 3478 N N . ALA A 1 462 ? -20.266 38.562 16.797 1 96.88 462 ALA A N 1
ATOM 3479 C CA . ALA A 1 462 ? -19.328 38.844 15.703 1 96.88 462 ALA A CA 1
ATOM 3480 C C . ALA A 1 462 ? -19.359 37.719 14.664 1 96.88 462 ALA A C 1
ATOM 3482 O O . ALA A 1 462 ? -19.406 37.969 13.461 1 96.88 462 ALA A O 1
ATOM 3483 N N . ALA A 1 463 ? -19.266 36.5 15.164 1 94.81 463 ALA A N 1
ATOM 3484 C CA . ALA A 1 463 ? -19.266 35.344 14.273 1 94.81 463 ALA A CA 1
ATOM 3485 C C . ALA A 1 463 ? -20.562 35.25 13.469 1 94.81 463 ALA A C 1
ATOM 3487 O O . ALA A 1 463 ? -20.531 35.031 12.258 1 94.81 463 ALA A O 1
ATOM 3488 N N . LYS A 1 464 ? -21.641 35.406 14.055 1 93.69 464 LYS A N 1
ATOM 3489 C CA . LYS A 1 464 ? -22.938 35.375 13.398 1 93.69 464 LYS A CA 1
ATOM 3490 C C . LYS A 1 464 ? -23.047 36.406 12.297 1 93.69 464 LYS A C 1
ATOM 3492 O O . LYS A 1 464 ? -23.594 36.156 11.227 1 93.69 464 LYS A O 1
ATOM 3497 N N . LYS A 1 465 ? -22.547 37.531 12.531 1 94.38 465 LYS A N 1
ATOM 3498 C CA . LYS A 1 465 ? -22.688 38.656 11.609 1 94.38 465 LYS A CA 1
ATOM 3499 C C . LYS A 1 465 ? -21.641 38.594 10.5 1 94.38 465 LYS A C 1
ATOM 3501 O O . LYS A 1 465 ? -21.922 38.938 9.352 1 94.38 465 LYS A O 1
ATOM 3506 N N . SER A 1 466 ? -20.484 38.156 10.875 1 94.19 466 SER A N 1
ATOM 3507 C CA . SER A 1 466 ? -19.344 38.375 9.977 1 94.19 466 SER A CA 1
ATOM 3508 C C . SER A 1 466 ? -18.984 37.062 9.25 1 94.19 466 SER A C 1
ATOM 3510 O O . SER A 1 466 ? -18.297 37.094 8.234 1 94.19 466 SER A O 1
ATOM 3512 N N . CYS A 1 467 ? -19.234 36 9.898 1 91.06 467 CYS A N 1
ATOM 3513 C CA . CYS A 1 467 ? -18.875 34.719 9.297 1 91.06 467 CYS A CA 1
ATOM 3514 C C . CYS A 1 467 ? -20.047 34.094 8.539 1 91.06 467 CYS A C 1
ATOM 3516 O O . CYS A 1 467 ? -21.109 33.875 9.125 1 91.06 467 CYS A O 1
ATOM 3518 N N . LYS A 1 468 ? -19.906 33.969 7.262 1 86.12 468 LYS A N 1
ATOM 3519 C CA . LYS A 1 468 ? -20.922 33.375 6.414 1 86.12 468 LYS A CA 1
ATOM 3520 C C . LYS A 1 468 ? -20.484 31.969 5.953 1 86.12 468 LYS A C 1
ATOM 3522 O O . LYS A 1 468 ? -19.297 31.703 5.777 1 86.12 468 LYS A O 1
ATOM 3527 N N . PHE A 1 469 ? -21.484 31.156 5.996 1 83.12 469 PHE A N 1
ATOM 3528 C CA . PHE A 1 469 ? -21.219 29.781 5.609 1 83.12 469 PHE A CA 1
ATOM 3529 C C . PHE A 1 469 ? -21.844 29.469 4.254 1 83.12 469 PHE A C 1
ATOM 3531 O O . PHE A 1 469 ? -23 29.812 4.004 1 83.12 469 PHE A O 1
ATOM 3538 N N . GLU A 1 470 ? -21 29 3.363 1 77.81 470 GLU A N 1
ATOM 3539 C CA . GLU A 1 470 ? -21.438 28.703 2.002 1 77.81 470 GLU A CA 1
ATOM 3540 C C . GLU A 1 470 ? -22.156 27.359 1.932 1 77.81 470 GLU A C 1
ATOM 3542 O O . GLU A 1 470 ? -23.172 27.234 1.236 1 77.81 470 GLU A O 1
ATOM 3547 N N . ARG A 1 471 ? -21.562 26.359 2.525 1 87 471 ARG A N 1
ATOM 3548 C CA . ARG A 1 471 ? -22.062 24.984 2.426 1 87 471 ARG A CA 1
ATOM 3549 C C . ARG A 1 471 ? -21.938 24.266 3.764 1 87 471 ARG A C 1
ATOM 3551 O O . ARG A 1 471 ? -21.031 24.531 4.547 1 87 471 ARG A O 1
ATOM 3558 N N . SER A 1 472 ? -22.891 23.5 4.035 1 92.56 472 SER A N 1
ATOM 3559 C CA . SER A 1 472 ? -22.859 22.625 5.199 1 92.56 472 SER A CA 1
ATOM 3560 C C . SER A 1 472 ? -23.141 21.172 4.805 1 92.56 472 SER A C 1
ATOM 3562 O O . SER A 1 472 ? -23.938 20.922 3.91 1 92.56 472 SER A O 1
ATOM 3564 N N . TYR A 1 473 ? -22.469 20.281 5.438 1 94.94 473 TYR A N 1
ATOM 3565 C CA . TYR A 1 473 ? -22.594 18.859 5.156 1 94.94 473 TYR A CA 1
ATOM 3566 C C . TYR A 1 473 ? -22.891 18.078 6.43 1 94.94 473 TYR A C 1
ATOM 3568 O O . TYR A 1 473 ? -22.188 18.234 7.438 1 94.94 473 TYR A O 1
ATOM 3576 N N . LYS A 1 474 ? -23.906 17.312 6.379 1 96.38 474 LYS A N 1
ATOM 3577 C CA . LYS A 1 474 ? -24.234 16.422 7.484 1 96.38 474 LYS A CA 1
ATOM 3578 C C . LYS A 1 474 ? -23.812 14.984 7.188 1 96.38 474 LYS A C 1
ATOM 3580 O O . LYS A 1 474 ? -23.859 14.547 6.039 1 96.38 474 LYS A O 1
ATOM 3585 N N . PRO A 1 475 ? -23.406 14.312 8.227 1 97.31 475 PRO A N 1
ATOM 3586 C CA . PRO A 1 475 ? -22.984 12.93 7.984 1 97.31 475 PRO A CA 1
ATOM 3587 C C . PRO A 1 475 ? -24.109 12.047 7.449 1 97.31 475 PRO A C 1
ATOM 3589 O O . PRO A 1 475 ? -25.266 12.156 7.902 1 97.31 475 PRO A O 1
ATOM 3592 N N . ILE A 1 476 ? -23.812 11.305 6.492 1 97.12 476 ILE A N 1
ATOM 3593 C CA . ILE A 1 476 ? -24.734 10.281 5.988 1 97.12 476 ILE A CA 1
ATOM 3594 C C . ILE A 1 476 ? -24.609 9.016 6.828 1 97.12 476 ILE A C 1
ATOM 3596 O O . ILE A 1 476 ? -23.531 8.398 6.867 1 97.12 476 ILE A O 1
ATOM 3600 N N . ALA A 1 477 ? -25.641 8.594 7.426 1 96.25 477 ALA A N 1
ATOM 3601 C CA . ALA A 1 477 ? -25.641 7.543 8.438 1 96.25 477 ALA A CA 1
ATOM 3602 C C . ALA A 1 477 ? -25.016 6.262 7.898 1 96.25 477 ALA A C 1
ATOM 3604 O O . ALA A 1 477 ? -24.25 5.602 8.602 1 96.25 477 ALA A O 1
ATOM 3605 N N . GLU A 1 478 ? -25.359 5.891 6.695 1 95.56 478 GLU A N 1
ATOM 3606 C CA . GLU A 1 478 ? -24.828 4.672 6.094 1 95.56 478 GLU A CA 1
ATOM 3607 C C . GLU A 1 478 ? -23.312 4.754 5.938 1 95.56 478 GLU A C 1
ATOM 3609 O O . GLU A 1 478 ? -22.609 3.768 6.141 1 95.56 478 GLU A O 1
ATOM 3614 N N . HIS A 1 479 ? -22.859 5.875 5.551 1 97.31 479 HIS A N 1
ATOM 3615 C CA . HIS A 1 479 ? -21.422 6.074 5.398 1 97.31 479 HIS A CA 1
ATOM 3616 C C . HIS A 1 479 ? -20.703 6.051 6.75 1 97.31 479 HIS A C 1
ATOM 3618 O O . HIS A 1 479 ? -19.625 5.492 6.879 1 97.31 479 HIS A O 1
ATOM 3624 N N . VAL A 1 480 ? -21.328 6.68 7.77 1 97.06 480 VAL A N 1
ATOM 3625 C CA . VAL A 1 480 ? -20.75 6.742 9.102 1 97.06 480 VAL A CA 1
ATOM 3626 C C . VAL A 1 480 ? -20.5 5.332 9.633 1 97.06 480 VAL A C 1
ATOM 3628 O O . VAL A 1 480 ? -19.453 5.047 10.211 1 97.06 480 VAL A O 1
ATOM 3631 N N . LYS A 1 481 ? -21.438 4.5 9.406 1 95.81 481 LYS A N 1
ATOM 3632 C CA . LYS A 1 481 ? -21.312 3.113 9.852 1 95.81 481 LYS A CA 1
ATOM 3633 C C . LYS A 1 481 ? -20.094 2.443 9.211 1 95.81 481 LYS A C 1
ATOM 3635 O O . LYS A 1 481 ? -19.328 1.773 9.891 1 95.81 481 LYS A O 1
ATOM 3640 N N . VAL A 1 482 ? -19.938 2.596 7.961 1 96.69 482 VAL A N 1
ATOM 3641 C CA . VAL A 1 482 ? -18.828 2.023 7.211 1 96.69 482 VAL A CA 1
ATOM 3642 C C . VAL A 1 482 ? -17.5 2.58 7.734 1 96.69 482 VAL A C 1
ATOM 3644 O O . VAL A 1 482 ? -16.578 1.821 8.031 1 96.69 482 VAL A O 1
ATOM 3647 N N . TYR A 1 483 ? -17.438 3.877 7.895 1 97.44 483 TYR A N 1
ATOM 3648 C CA . TYR A 1 483 ? -16.172 4.52 8.242 1 97.44 483 TYR A CA 1
ATOM 3649 C C . TYR A 1 483 ? -15.82 4.262 9.703 1 97.44 483 TYR A C 1
ATOM 3651 O O . TYR A 1 483 ? -14.641 4.152 10.047 1 97.44 483 TYR A O 1
ATOM 3659 N N . ASP A 1 484 ? -16.797 4.133 10.586 1 95.94 484 ASP A N 1
ATOM 3660 C CA . ASP A 1 484 ? -16.516 3.775 11.977 1 95.94 484 ASP A CA 1
ATOM 3661 C C . ASP A 1 484 ? -15.867 2.396 12.062 1 95.94 484 ASP A C 1
ATOM 3663 O O . ASP A 1 484 ? -14.914 2.199 12.82 1 95.94 484 ASP A O 1
ATOM 3667 N N . ALA A 1 485 ? -16.391 1.506 11.305 1 95.31 485 ALA A N 1
ATOM 3668 C CA . ALA A 1 485 ? -15.828 0.158 11.289 1 95.31 485 ALA A CA 1
ATOM 3669 C C . ALA A 1 485 ? -14.422 0.159 10.695 1 95.31 485 ALA A C 1
ATOM 3671 O O . ALA A 1 485 ? -13.508 -0.453 11.258 1 95.31 485 ALA A O 1
ATOM 3672 N N . LEU A 1 486 ? -14.258 0.787 9.633 1 96.81 486 LEU A N 1
ATOM 3673 C CA . LEU A 1 486 ? -12.969 0.801 8.945 1 96.81 486 LEU A CA 1
ATOM 3674 C C . LEU A 1 486 ? -11.93 1.56 9.758 1 96.81 486 LEU A C 1
ATOM 3676 O O . LEU A 1 486 ? -10.734 1.266 9.672 1 96.81 486 LEU A O 1
ATOM 3680 N N . TYR A 1 487 ? -12.375 2.58 10.547 1 97.25 487 TYR A N 1
ATOM 3681 C CA . TYR A 1 487 ? -11.438 3.352 11.359 1 97.25 487 TYR A CA 1
ATOM 3682 C C . TYR A 1 487 ? -10.742 2.465 12.383 1 97.25 487 TYR A C 1
ATOM 3684 O O . TYR A 1 487 ? -9.555 2.646 12.672 1 97.25 487 TYR A O 1
ATOM 3692 N N . GLU A 1 488 ? -11.406 1.537 12.945 1 96.19 488 GLU A N 1
ATOM 3693 C CA . GLU A 1 488 ? -10.797 0.616 13.898 1 96.19 488 GLU A CA 1
ATOM 3694 C C . GLU A 1 488 ? -9.656 -0.17 13.25 1 96.19 488 GLU A C 1
ATOM 3696 O O . GLU A 1 488 ? -8.594 -0.341 13.852 1 96.19 488 GLU 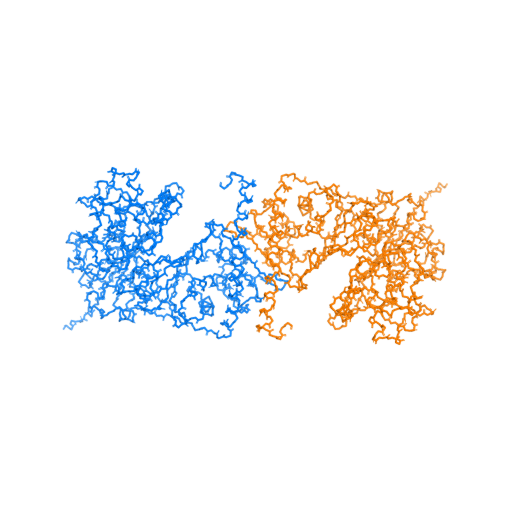A O 1
ATOM 3701 N N . LEU A 1 489 ? -9.906 -0.651 12.102 1 97.06 489 LEU A N 1
ATOM 3702 C CA . LEU A 1 489 ? -8.875 -1.366 11.352 1 97.06 489 LEU A CA 1
ATOM 3703 C C . LEU A 1 489 ? -7.734 -0.43 10.961 1 97.06 489 LEU A C 1
ATOM 3705 O O . LEU A 1 489 ? -6.562 -0.798 11.062 1 97.06 489 LEU A O 1
ATOM 3709 N N . TYR A 1 490 ? -8.125 0.772 10.5 1 97.88 490 TYR A N 1
ATOM 3710 C CA . TYR A 1 490 ? -7.145 1.801 10.172 1 97.88 490 TYR A CA 1
ATOM 3711 C C . TYR A 1 490 ? -6.18 2.027 11.328 1 97.88 490 TYR A C 1
ATOM 3713 O O . TYR A 1 490 ? -4.961 2.021 11.141 1 97.88 490 TYR A O 1
ATOM 3721 N N . LYS A 1 491 ? -6.691 2.227 12.461 1 96.94 491 LYS A N 1
ATOM 3722 C CA . LYS A 1 491 ? -5.898 2.5 13.656 1 96.94 491 LYS A CA 1
ATOM 3723 C C . LYS A 1 491 ? -5.02 1.306 14.016 1 96.94 491 LYS A C 1
ATOM 3725 O O . LYS A 1 491 ? -3.852 1.474 14.375 1 96.94 491 LYS A O 1
ATOM 3730 N N . GLU A 1 492 ? -5.523 0.151 13.961 1 97.25 492 GLU A N 1
ATOM 3731 C CA . GLU A 1 492 ? -4.758 -1.047 14.289 1 97.25 492 GLU A CA 1
ATOM 3732 C C . GLU A 1 492 ? -3.576 -1.227 13.336 1 97.25 492 GLU A C 1
ATOM 3734 O O . GLU A 1 492 ? -2.479 -1.587 13.766 1 97.25 492 GLU A O 1
ATOM 3739 N N . ILE A 1 493 ? -3.834 -1.059 12.055 1 97.69 493 ILE A N 1
ATOM 3740 C CA . ILE A 1 493 ? -2.766 -1.165 11.07 1 97.69 493 ILE A CA 1
ATOM 3741 C C . ILE A 1 493 ? -1.689 -0.121 11.359 1 97.69 493 ILE A C 1
ATOM 3743 O O . ILE A 1 493 ? -0.495 -0.428 11.336 1 97.69 493 ILE A O 1
ATOM 3747 N N . ARG A 1 494 ? -2.107 1.116 11.625 1 96.12 494 ARG A N 1
ATOM 3748 C CA . ARG A 1 494 ? -1.167 2.188 11.938 1 96.12 494 ARG A CA 1
ATOM 3749 C C . ARG A 1 494 ? -0.279 1.804 13.117 1 96.12 494 ARG A C 1
ATOM 3751 O O . ARG A 1 494 ? 0.941 1.978 13.062 1 96.12 494 ARG A O 1
ATOM 3758 N N . ILE A 1 495 ? -0.839 1.325 14.156 1 96.06 495 ILE A N 1
ATOM 3759 C CA . ILE A 1 495 ? -0.106 0.944 15.359 1 96.06 495 ILE A CA 1
ATOM 3760 C C . ILE A 1 495 ? 0.867 -0.187 15.039 1 96.06 495 ILE A C 1
ATOM 3762 O O . ILE A 1 495 ? 2.021 -0.164 15.469 1 96.06 495 ILE A O 1
ATOM 3766 N N . SER A 1 496 ? 0.428 -1.169 14.234 1 96 496 SER A N 1
ATOM 3767 C CA . SER A 1 496 ? 1.283 -2.287 13.844 1 96 496 SER A CA 1
ATOM 3768 C C . SER A 1 496 ? 2.477 -1.81 13.023 1 96 496 SER A C 1
ATOM 3770 O O . SER A 1 496 ? 3.553 -2.41 13.078 1 96 496 SER A O 1
ATOM 3772 N N . ASN A 1 497 ? 2.301 -0.747 12.25 1 96.94 497 ASN A N 1
ATOM 3773 C CA . ASN A 1 497 ? 3.34 -0.245 11.359 1 96.94 497 ASN A CA 1
ATOM 3774 C C . ASN A 1 497 ? 4.418 0.513 12.125 1 96.94 497 ASN A C 1
ATOM 3776 O O . ASN A 1 497 ? 5.512 0.748 11.602 1 96.94 497 ASN A O 1
ATOM 3780 N N . GLU A 1 498 ? 4.18 0.963 13.344 1 93.81 498 GLU A N 1
ATOM 3781 C CA . GLU A 1 498 ? 5.094 1.84 14.07 1 93.81 498 GLU A CA 1
ATOM 3782 C C . GLU A 1 498 ? 6.469 1.202 14.219 1 93.81 498 GLU A C 1
ATOM 3784 O O . GLU A 1 498 ? 7.488 1.825 13.906 1 93.81 498 GLU A O 1
ATOM 3789 N N . LYS A 1 499 ? 6.512 -0.061 14.641 1 95.12 499 LYS A N 1
ATOM 3790 C CA . LYS A 1 499 ? 7.797 -0.74 14.789 1 95.12 499 LYS A CA 1
ATOM 3791 C C . LYS A 1 499 ? 8.43 -1.026 13.438 1 95.12 499 LYS A C 1
ATOM 3793 O O . LYS A 1 499 ? 9.656 -1.007 13.297 1 95.12 499 LYS A O 1
ATOM 3798 N N . LEU A 1 500 ? 7.621 -1.298 12.414 1 97.12 500 LEU A N 1
ATOM 3799 C CA . LEU A 1 500 ? 8.102 -1.642 11.086 1 97.12 500 LEU A CA 1
ATOM 3800 C C . LEU A 1 500 ? 8.758 -0.437 10.414 1 97.12 500 LEU A C 1
ATOM 3802 O O . LEU A 1 500 ? 9.711 -0.586 9.656 1 97.12 500 LEU A O 1
ATOM 3806 N N . TRP A 1 501 ? 8.219 0.769 10.68 1 95.94 501 TRP A N 1
ATOM 3807 C CA . TRP A 1 501 ? 8.812 1.988 10.148 1 95.94 501 TRP A CA 1
ATOM 3808 C C . TRP A 1 501 ? 10.227 2.189 10.695 1 95.94 501 TRP A C 1
ATOM 3810 O O . TRP A 1 501 ? 11.125 2.596 9.961 1 95.94 501 TRP A O 1
ATOM 3820 N N . TYR A 1 502 ? 10.43 1.917 11.992 1 92.75 502 TYR A N 1
ATOM 3821 C CA . TYR A 1 502 ? 11.758 2.008 12.578 1 92.75 502 TYR A CA 1
ATOM 3822 C C . TYR A 1 502 ? 12.711 1.004 11.93 1 92.75 502 TYR A C 1
ATOM 3824 O O . TYR A 1 502 ? 13.844 1.345 11.586 1 92.75 502 TYR A O 1
ATOM 3832 N N . LYS A 1 503 ? 12.273 -0.191 11.773 1 95.25 503 LYS A N 1
ATOM 3833 C CA . LYS A 1 503 ? 13.102 -1.224 11.148 1 95.25 503 LYS A CA 1
ATOM 3834 C C . LYS A 1 503 ? 13.477 -0.837 9.727 1 95.25 503 LYS A C 1
ATOM 3836 O O . LYS A 1 503 ? 14.625 -1.017 9.312 1 95.25 503 LYS A O 1
ATOM 3841 N N . ARG A 1 504 ? 12.516 -0.368 8.969 1 95.81 504 ARG A N 1
ATOM 3842 C CA . ARG A 1 504 ? 12.781 0.1 7.609 1 95.81 504 ARG A CA 1
ATOM 3843 C C . ARG A 1 504 ? 13.875 1.169 7.605 1 95.81 504 ARG A C 1
ATOM 3845 O O . ARG A 1 504 ? 14.789 1.129 6.777 1 95.81 504 ARG A O 1
ATOM 3852 N N . ALA A 1 505 ? 13.703 2.135 8.461 1 90.69 505 ALA A N 1
ATOM 3853 C CA . ALA A 1 505 ? 14.672 3.23 8.531 1 90.69 505 ALA A CA 1
ATOM 3854 C C . ALA A 1 505 ? 16.062 2.711 8.867 1 90.69 505 ALA A C 1
ATOM 3856 O O . ALA A 1 505 ? 17.047 3.129 8.258 1 90.69 505 ALA A O 1
ATOM 3857 N N . ASP A 1 506 ? 16.156 1.817 9.828 1 90.81 506 ASP A N 1
ATOM 3858 C CA . ASP A 1 506 ? 17.422 1.23 10.227 1 90.81 506 ASP A CA 1
ATOM 3859 C C . ASP A 1 506 ? 18.062 0.473 9.07 1 90.81 506 ASP A C 1
ATOM 3861 O O . ASP A 1 506 ? 19.281 0.586 8.836 1 90.81 506 ASP A O 1
ATOM 3865 N N . LEU A 1 507 ? 17.328 -0.267 8.414 1 93.19 507 LEU A N 1
ATOM 3866 C CA . LEU A 1 507 ? 17.812 -1.057 7.289 1 93.19 507 LEU A CA 1
ATOM 3867 C C . LEU A 1 507 ? 18.344 -0.155 6.18 1 93.19 507 LEU A C 1
ATOM 3869 O O . LEU A 1 507 ? 19.406 -0.415 5.625 1 93.19 507 LEU A O 1
ATOM 3873 N N . LEU A 1 508 ? 17.625 0.849 5.805 1 90.69 508 LEU A N 1
ATOM 3874 C CA . LEU A 1 508 ? 18.031 1.758 4.742 1 90.69 508 LEU A CA 1
ATOM 3875 C C . LEU A 1 508 ? 19.312 2.498 5.121 1 90.69 508 LEU A C 1
ATOM 3877 O O . LEU A 1 508 ? 20.141 2.779 4.266 1 90.69 508 LEU A O 1
ATOM 3881 N N . LYS A 1 509 ? 19.375 2.885 6.363 1 85.25 509 LYS A N 1
ATOM 3882 C CA . LYS A 1 509 ? 20.609 3.52 6.844 1 85.25 509 LYS A CA 1
ATOM 3883 C C . LYS A 1 509 ? 21.812 2.598 6.668 1 85.25 509 LYS A C 1
ATOM 3885 O O . LYS A 1 509 ? 22.906 3.051 6.316 1 85.25 509 LYS A O 1
ATOM 3890 N N . GLN A 1 510 ? 21.656 1.341 6.883 1 87.5 510 GLN A N 1
ATOM 3891 C CA . GLN A 1 510 ? 22.719 0.356 6.734 1 87.5 510 GLN A CA 1
ATOM 3892 C C . GLN A 1 510 ? 23.109 0.185 5.27 1 87.5 510 GLN A C 1
ATOM 3894 O O . GLN A 1 510 ? 24.297 -0.003 4.953 1 87.5 510 GLN A O 1
ATOM 3899 N N . LEU A 1 511 ? 22.172 0.197 4.387 1 87.88 511 LEU A N 1
ATOM 3900 C CA . LEU A 1 511 ? 22.422 -0.018 2.963 1 87.88 511 LEU A CA 1
ATOM 3901 C C . LEU A 1 511 ? 23.062 1.211 2.328 1 87.88 511 LEU A C 1
ATOM 3903 O O . LEU A 1 511 ? 23.797 1.095 1.345 1 87.88 511 LEU A O 1
ATOM 3907 N N . ASN A 1 512 ? 22.625 2.332 2.721 1 77.81 512 ASN A N 1
ATOM 3908 C CA . ASN A 1 512 ? 23.219 3.57 2.221 1 77.81 512 ASN A CA 1
ATOM 3909 C C . ASN A 1 512 ? 23.719 4.457 3.359 1 77.81 512 ASN A C 1
ATOM 3911 O O . ASN A 1 512 ? 23.062 5.438 3.717 1 77.81 512 ASN A O 1
ATOM 3915 N N . PRO A 1 513 ? 24.812 4.078 3.887 1 58.47 513 PRO A N 1
ATOM 3916 C CA . PRO A 1 513 ? 25.281 4.863 5.031 1 58.47 513 PRO A CA 1
ATOM 3917 C C . PRO A 1 513 ? 25.422 6.348 4.711 1 58.47 513 PRO A C 1
ATOM 3919 O O . PRO A 1 513 ? 25.297 7.191 5.602 1 58.47 513 PRO A O 1
ATOM 3922 N N . LYS A 1 514 ? 25.703 6.773 3.576 1 56.28 514 LYS A N 1
ATOM 3923 C CA . LYS A 1 514 ? 25.891 8.188 3.27 1 56.28 514 LYS A CA 1
ATOM 3924 C C . LYS A 1 514 ? 24.562 8.906 3.111 1 56.28 514 LYS A C 1
ATOM 3926 O O . LYS A 1 514 ? 24.516 10.133 3.041 1 56.28 514 LYS A O 1
ATOM 3931 N N . SER A 1 515 ? 23.625 8.211 2.822 1 43.19 515 SER A N 1
ATOM 3932 C CA . SER A 1 515 ? 22.375 8.898 2.484 1 43.19 515 SER A CA 1
ATOM 3933 C C . SER A 1 515 ? 21.672 9.398 3.738 1 43.19 515 SER A C 1
ATOM 3935 O O . SER A 1 515 ? 20.688 10.133 3.646 1 43.19 515 SER A O 1
ATOM 3937 N N . LEU A 1 516 ? 21.656 8.664 4.82 1 37.84 516 LEU A N 1
ATOM 3938 C CA . LEU A 1 516 ? 20.875 9.32 5.867 1 37.84 516 LEU A CA 1
ATOM 3939 C C . LEU A 1 516 ? 21.734 10.266 6.684 1 37.84 516 LEU A C 1
ATOM 3941 O O . LEU A 1 516 ? 22.828 9.891 7.125 1 37.84 516 LEU A O 1
ATOM 3945 N N . MET B 1 1 ? 23.297 -41.125 -61.906 1 31.36 1 MET B N 1
ATOM 3946 C CA . MET B 1 1 ? 22.156 -40.625 -61.156 1 31.36 1 MET B CA 1
ATOM 3947 C C . MET B 1 1 ? 22.453 -40.625 -59.656 1 31.36 1 MET B C 1
ATOM 3949 O O . MET B 1 1 ? 22.609 -41.688 -59.062 1 31.36 1 MET B O 1
ATOM 3953 N N . LEU B 1 2 ? 23.359 -39.75 -59.219 1 39.12 2 LEU B N 1
ATOM 3954 C CA . LEU B 1 2 ? 23.734 -39.656 -57.812 1 39.12 2 LEU B CA 1
ATOM 3955 C C . LEU B 1 2 ? 22.5 -39.594 -56.938 1 39.12 2 LEU B C 1
ATOM 3957 O O . LEU B 1 2 ? 21.672 -38.719 -57.062 1 39.12 2 LEU B O 1
ATOM 3961 N N . LYS B 1 3 ? 21.953 -40.75 -56.688 1 41.5 3 LYS B N 1
ATOM 3962 C CA . LYS B 1 3 ? 20.891 -40.875 -55.688 1 41.5 3 LYS B CA 1
ATOM 3963 C C . LYS B 1 3 ? 21.141 -39.938 -54.5 1 41.5 3 LYS B C 1
ATOM 3965 O O . LYS B 1 3 ? 22.172 -40.062 -53.812 1 41.5 3 LYS B O 1
ATOM 3970 N N . THR B 1 4 ? 20.859 -38.719 -54.594 1 41.44 4 THR B N 1
ATOM 3971 C CA . THR B 1 4 ? 20.891 -37.781 -53.469 1 41.44 4 THR B CA 1
ATOM 3972 C C . THR B 1 4 ? 20.484 -38.469 -52.188 1 41.44 4 THR B C 1
ATOM 3974 O O . THR B 1 4 ? 19.359 -38.969 -52.062 1 41.44 4 THR B O 1
ATOM 3977 N N . MET B 1 5 ? 21.328 -39.188 -51.531 1 40.62 5 MET B N 1
ATOM 3978 C CA . MET B 1 5 ? 21.078 -39.75 -50.219 1 40.62 5 MET B CA 1
ATOM 3979 C C . MET B 1 5 ? 20.328 -38.781 -49.312 1 40.62 5 MET B C 1
ATOM 3981 O O . MET B 1 5 ? 20.859 -37.719 -48.969 1 40.62 5 MET B O 1
ATOM 3985 N N . GLU B 1 6 ? 19.078 -38.531 -49.625 1 47.09 6 GLU B N 1
ATOM 3986 C CA . GLU B 1 6 ? 18.266 -37.688 -48.75 1 47.09 6 GLU B CA 1
ATOM 3987 C C . GLU B 1 6 ? 18.562 -38 -47.281 1 47.09 6 GLU B C 1
ATOM 3989 O O . GLU B 1 6 ? 18.484 -39.156 -46.844 1 47.09 6 GLU B O 1
ATOM 3994 N N . VAL B 1 7 ? 19.344 -37.375 -46.625 1 56.62 7 VAL B N 1
ATOM 3995 C CA . VAL B 1 7 ? 19.688 -37.5 -45.219 1 56.62 7 VAL B CA 1
ATOM 3996 C C . VAL B 1 7 ? 18.422 -37.719 -44.375 1 56.62 7 VAL B C 1
ATOM 3998 O O . VAL B 1 7 ? 17.531 -36.875 -44.375 1 56.62 7 VAL B O 1
ATOM 4001 N N . LYS B 1 8 ? 18.078 -39.031 -44.156 1 71.12 8 LYS B N 1
ATOM 4002 C CA . LYS B 1 8 ? 16.953 -39.406 -43.281 1 71.12 8 LYS B CA 1
ATOM 4003 C C . LYS B 1 8 ? 17.031 -38.688 -41.938 1 71.12 8 LYS B C 1
ATOM 4005 O O . LYS B 1 8 ? 18.078 -38.719 -41.281 1 71.12 8 LYS B O 1
ATOM 4010 N N . MET B 1 9 ? 15.977 -37.812 -41.656 1 87.06 9 MET B N 1
ATOM 4011 C CA . MET B 1 9 ? 15.914 -37.094 -40.375 1 87.06 9 MET B CA 1
ATOM 4012 C C . MET B 1 9 ? 14.945 -37.75 -39.406 1 87.06 9 MET B C 1
ATOM 4014 O O . MET B 1 9 ? 13.914 -38.281 -39.844 1 87.06 9 MET B O 1
ATOM 4018 N N . ASP B 1 10 ? 15.438 -38 -38.188 1 95 10 ASP B N 1
ATOM 4019 C CA . ASP B 1 10 ? 14.609 -38.625 -37.125 1 95 10 ASP B CA 1
ATOM 4020 C C . ASP B 1 10 ? 13.898 -37.531 -36.312 1 95 10 ASP B C 1
ATOM 4022 O O . ASP B 1 10 ? 14.477 -36.5 -36.031 1 95 10 ASP B O 1
ATOM 4026 N N . TYR B 1 11 ? 12.625 -37.906 -36 1 97.5 11 TYR B N 1
ATOM 4027 C CA . TYR B 1 11 ? 11.805 -36.969 -35.219 1 97.5 11 TYR B CA 1
ATOM 4028 C C . TYR B 1 11 ? 11.141 -37.688 -34.062 1 97.5 11 TYR B C 1
ATOM 4030 O O . TYR B 1 11 ? 11.023 -38.906 -34.062 1 97.5 11 TYR B O 1
ATOM 4038 N N . ILE B 1 12 ? 10.781 -36.969 -33.062 1 97.88 12 ILE B N 1
ATOM 4039 C CA . ILE B 1 12 ? 9.969 -37.438 -31.969 1 97.88 12 ILE B CA 1
ATOM 4040 C C . ILE B 1 12 ? 8.797 -36.469 -31.734 1 97.88 12 ILE B C 1
ATOM 4042 O O . ILE B 1 12 ? 8.898 -35.281 -32 1 97.88 12 ILE B O 1
ATOM 4046 N N . ILE B 1 13 ? 7.672 -37.031 -31.266 1 98.44 13 ILE B N 1
ATOM 4047 C CA . ILE B 1 13 ? 6.461 -36.25 -31.062 1 98.44 13 ILE B CA 1
ATOM 4048 C C . ILE B 1 13 ? 6.168 -36.125 -29.562 1 98.44 13 ILE B C 1
ATOM 4050 O O . ILE B 1 13 ? 6.293 -37.094 -28.828 1 98.44 13 ILE B O 1
ATOM 4054 N N . GLY B 1 14 ? 5.922 -34.938 -29.141 1 98.69 14 GLY B N 1
ATOM 4055 C CA . GLY B 1 14 ? 5.359 -34.688 -27.812 1 98.69 14 GLY B CA 1
ATOM 4056 C C . GLY B 1 14 ? 3.924 -34.219 -27.859 1 98.69 14 GLY B C 1
ATOM 4057 O O . GLY B 1 14 ? 3.596 -33.281 -28.625 1 98.69 14 GLY B O 1
ATOM 4058 N N . ILE B 1 15 ? 3.027 -34.844 -27.062 1 98.69 15 ILE B N 1
ATOM 4059 C CA . ILE B 1 15 ? 1.637 -34.406 -26.922 1 98.69 15 ILE B CA 1
ATOM 4060 C C . ILE B 1 15 ? 1.425 -33.781 -25.562 1 98.69 15 ILE B C 1
ATOM 4062 O O . ILE B 1 15 ? 1.853 -34.344 -24.547 1 98.69 15 ILE B O 1
ATOM 4066 N N . ASP B 1 16 ? 0.851 -32.625 -25.516 1 98.19 16 ASP B N 1
ATOM 4067 C CA . ASP B 1 16 ? 0.485 -31.938 -24.281 1 98.19 16 ASP B CA 1
ATOM 4068 C C . ASP B 1 16 ? -1.013 -31.641 -24.25 1 98.19 16 ASP B C 1
ATOM 4070 O O . ASP B 1 16 ? -1.481 -30.688 -24.859 1 98.19 16 ASP B O 1
ATOM 4074 N N . ALA B 1 17 ? -1.75 -32.438 -23.484 1 97.75 17 ALA B N 1
ATOM 4075 C CA . ALA B 1 17 ? -3.189 -32.25 -23.312 1 97.75 17 ALA B CA 1
ATOM 4076 C C . ALA B 1 17 ? -3.492 -31.406 -22.078 1 97.75 17 ALA B C 1
ATOM 4078 O O . ALA B 1 17 ? -3.82 -31.953 -21.016 1 97.75 17 ALA B O 1
ATOM 4079 N N . GLY B 1 18 ? -3.473 -30.172 -22.25 1 93.81 18 GLY B N 1
ATOM 4080 C CA . GLY B 1 18 ? -3.695 -29.266 -21.141 1 93.81 18 GLY B CA 1
ATOM 4081 C C . GLY B 1 18 ? -5.16 -28.938 -20.922 1 93.81 18 GLY B C 1
ATOM 4082 O O . GLY B 1 18 ? -6.027 -29.453 -21.625 1 93.81 18 GLY B O 1
ATOM 4083 N N . THR B 1 19 ? -5.43 -28.156 -19.922 1 89.44 19 THR B N 1
ATOM 4084 C CA . THR B 1 19 ? -6.793 -27.766 -19.578 1 89.44 19 THR B CA 1
ATOM 4085 C C . THR B 1 19 ? -7.395 -26.859 -20.641 1 89.44 19 THR B C 1
ATOM 4087 O O . THR B 1 19 ? -8.555 -27.031 -21.031 1 89.44 19 THR B O 1
ATOM 4090 N N . SER B 1 20 ? -6.605 -25.953 -21.25 1 85.62 20 SER B N 1
ATOM 4091 C CA . SER B 1 20 ? -7.133 -24.953 -22.188 1 85.62 20 SER B CA 1
ATOM 4092 C C . SER B 1 20 ? -6.785 -25.297 -23.625 1 85.62 20 SER B C 1
ATOM 4094 O O . SER B 1 20 ? -7.434 -24.812 -24.562 1 85.62 20 SER B O 1
ATOM 4096 N N . ASN B 1 21 ? -5.695 -26.031 -23.797 1 93.12 21 ASN B N 1
ATOM 4097 C CA . ASN B 1 21 ? -5.254 -26.391 -25.156 1 93.12 21 ASN B CA 1
ATOM 4098 C C . ASN B 1 21 ? -4.742 -27.828 -25.203 1 93.12 21 ASN B C 1
ATOM 4100 O O . ASN B 1 21 ? -4.23 -28.359 -24.219 1 93.12 21 ASN B O 1
ATOM 4104 N N . VAL B 1 22 ? -4.941 -28.359 -26.328 1 96.81 22 VAL B N 1
ATOM 4105 C CA . VAL B 1 22 ? -4.297 -29.609 -26.703 1 96.81 22 VAL B CA 1
ATOM 4106 C C . VAL B 1 22 ? -3.264 -29.344 -27.797 1 96.81 22 VAL B C 1
ATOM 4108 O O . VAL B 1 22 ? -3.543 -28.641 -28.766 1 96.81 22 VAL B O 1
ATOM 4111 N N . LYS B 1 23 ? -2.07 -29.906 -27.562 1 97.88 23 LYS B N 1
ATOM 4112 C CA . LYS B 1 23 ? -1.002 -29.625 -28.516 1 97.88 23 LYS B CA 1
ATOM 4113 C C . LYS B 1 23 ? -0.272 -30.906 -28.906 1 97.88 23 LYS B C 1
ATOM 4115 O O . LYS B 1 23 ? -0.101 -31.812 -28.078 1 97.88 23 LYS B O 1
ATOM 4120 N N . ALA B 1 24 ? 0.087 -30.984 -30.109 1 98.44 24 ALA B N 1
ATOM 4121 C CA . ALA B 1 24 ? 1.064 -31.953 -30.625 1 98.44 24 ALA B CA 1
ATOM 4122 C C . ALA B 1 24 ? 2.254 -31.234 -31.266 1 98.44 24 ALA B C 1
ATOM 4124 O O . ALA B 1 24 ? 2.076 -30.297 -32.031 1 98.44 24 ALA B O 1
ATOM 4125 N N . VAL B 1 25 ? 3.422 -31.672 -30.875 1 98.44 25 VAL B N 1
ATOM 4126 C CA . VAL B 1 25 ? 4.613 -30.953 -31.328 1 98.44 25 VAL B CA 1
ATOM 4127 C C . VAL B 1 25 ? 5.605 -31.953 -31.938 1 98.44 25 VAL B C 1
ATOM 4129 O O . VAL B 1 25 ? 5.867 -33 -31.359 1 98.44 25 VAL B O 1
ATOM 4132 N N . LEU B 1 26 ? 6.074 -31.609 -33.062 1 98.25 26 LEU B N 1
ATOM 4133 C CA . LEU B 1 26 ? 7.133 -32.375 -33.719 1 98.25 26 LEU B CA 1
ATOM 4134 C C . LEU B 1 26 ? 8.5 -31.781 -33.406 1 98.25 26 LEU B C 1
ATOM 4136 O O . LEU B 1 26 ? 8.766 -30.609 -33.656 1 98.25 26 LEU B O 1
ATOM 4140 N N . PHE B 1 27 ? 9.305 -32.656 -32.812 1 97.62 27 PHE B N 1
ATOM 4141 C CA . PHE B 1 27 ? 10.656 -32.25 -32.469 1 97.62 27 PHE B CA 1
ATOM 4142 C C . PHE B 1 27 ? 11.688 -33 -33.281 1 97.62 27 PHE B C 1
ATOM 4144 O O . PHE B 1 27 ? 11.523 -34.188 -33.531 1 97.62 27 PHE B O 1
ATOM 4151 N N . ASN B 1 28 ? 12.789 -32.312 -33.656 1 96.94 28 ASN B N 1
ATOM 4152 C CA . ASN B 1 28 ? 13.969 -33.062 -34.062 1 96.94 28 ASN B CA 1
ATOM 4153 C C . ASN B 1 28 ? 14.789 -33.531 -32.875 1 96.94 28 ASN B C 1
ATOM 4155 O O . ASN B 1 28 ? 14.414 -33.281 -31.734 1 96.94 28 ASN B O 1
ATOM 4159 N N . LEU B 1 29 ? 15.805 -34.188 -33.125 1 95.25 29 LEU B N 1
ATOM 4160 C CA . LEU B 1 29 ? 16.516 -34.844 -32.031 1 95.25 29 LEU B CA 1
ATOM 4161 C C . LEU B 1 29 ? 17.391 -33.844 -31.281 1 95.25 29 LEU B C 1
ATOM 4163 O O . LEU B 1 29 ? 17.891 -34.125 -30.188 1 95.25 29 LEU B O 1
ATOM 4167 N N . ASP B 1 30 ? 17.484 -32.594 -31.766 1 93.19 30 ASP B N 1
ATOM 4168 C CA . ASP B 1 30 ? 18.203 -31.516 -31.094 1 93.19 30 ASP B CA 1
ATOM 4169 C C . ASP B 1 30 ? 17.266 -30.703 -30.219 1 93.19 30 ASP B C 1
ATOM 4171 O O . ASP B 1 30 ? 17.688 -29.734 -29.562 1 93.19 30 ASP B O 1
ATOM 4175 N N . GLY B 1 31 ? 16.078 -31.125 -30.172 1 92.69 31 GLY B N 1
ATOM 4176 C CA . GLY B 1 31 ? 15.117 -30.5 -29.297 1 92.69 31 GLY B CA 1
ATOM 4177 C C . GLY B 1 31 ? 14.398 -29.312 -29.922 1 92.69 31 GLY B C 1
ATOM 4178 O O . GLY B 1 31 ? 13.57 -28.672 -29.281 1 92.69 31 GLY B O 1
ATOM 4179 N N . ALA B 1 32 ? 14.609 -28.984 -31.203 1 94.12 32 ALA B N 1
ATOM 4180 C CA . ALA B 1 32 ? 13.945 -27.875 -31.891 1 94.12 32 ALA B CA 1
ATOM 4181 C C . ALA B 1 32 ? 12.484 -28.203 -32.188 1 94.12 32 ALA B C 1
ATOM 4183 O O . ALA B 1 32 ? 12.164 -29.328 -32.594 1 94.12 32 ALA B O 1
ATOM 4184 N N . GLU B 1 33 ? 11.648 -27.266 -31.922 1 95.44 33 GLU B N 1
ATOM 4185 C CA . GLU B 1 33 ? 10.242 -27.375 -32.312 1 95.44 33 GLU B CA 1
ATOM 4186 C C . GLU B 1 33 ? 10.07 -27.203 -33.812 1 95.44 33 GLU B C 1
ATOM 4188 O O . GLU B 1 33 ? 10.031 -26.062 -34.312 1 95.44 33 GLU B O 1
ATOM 4193 N N . VAL B 1 34 ? 9.867 -28.219 -34.5 1 96.75 34 VAL B N 1
ATOM 4194 C CA . VAL B 1 34 ? 9.789 -28.188 -35.969 1 96.75 34 VAL B CA 1
ATOM 4195 C C . VAL B 1 34 ? 8.398 -27.719 -36.406 1 96.75 34 VAL B C 1
ATOM 4197 O O . VAL B 1 34 ? 8.258 -26.969 -37.375 1 96.75 34 VAL B O 1
ATOM 4200 N N . LEU B 1 35 ? 7.426 -28.234 -35.75 1 97.44 35 LEU B N 1
ATOM 4201 C CA . LEU B 1 35 ? 6.039 -27.891 -36 1 97.44 35 LEU B CA 1
ATOM 4202 C C . LEU B 1 35 ? 5.176 -28.078 -34.781 1 97.44 35 LEU B C 1
ATOM 4204 O O . LEU B 1 35 ? 5.328 -29.062 -34.031 1 97.44 35 LEU B O 1
ATOM 4208 N N . VAL B 1 36 ? 4.332 -27.125 -34.562 1 97.69 36 VAL B N 1
ATOM 4209 C CA . VAL B 1 36 ? 3.389 -27.172 -33.438 1 97.69 36 VAL B CA 1
ATOM 4210 C C . VAL B 1 36 ? 1.959 -27.094 -33.969 1 97.69 36 VAL B C 1
ATOM 4212 O O . VAL B 1 36 ? 1.629 -26.203 -34.75 1 97.69 36 VAL B O 1
ATOM 4215 N N . GLU B 1 37 ? 1.172 -28.031 -33.656 1 97.75 37 GLU B N 1
ATOM 4216 C CA . GLU B 1 37 ? -0.266 -28 -33.906 1 97.75 37 GLU B CA 1
ATOM 4217 C C . GLU B 1 37 ? -1.05 -27.922 -32.594 1 97.75 37 GLU B C 1
ATOM 4219 O O . GLU B 1 37 ? -0.787 -28.688 -31.656 1 97.75 37 GLU B O 1
ATOM 4224 N N . SER B 1 38 ? -1.921 -27.031 -32.5 1 97.38 38 SER B N 1
ATOM 4225 C CA . SER B 1 38 ? -2.643 -26.797 -31.25 1 97.38 38 SER B CA 1
ATOM 4226 C C . SER B 1 38 ? -4.117 -26.516 -31.516 1 97.38 38 SER B C 1
ATOM 4228 O O . SER B 1 38 ? -4.473 -25.922 -32.531 1 97.38 38 SER B O 1
ATOM 4230 N N . LEU B 1 39 ? -4.965 -26.953 -30.656 1 97 39 LEU B N 1
ATOM 4231 C CA . LEU B 1 39 ? -6.391 -26.656 -30.641 1 97 39 LEU B CA 1
ATOM 4232 C C . LEU B 1 39 ? -6.855 -26.25 -29.25 1 97 39 LEU B C 1
ATOM 4234 O O . LEU B 1 39 ? -6.34 -26.75 -28.25 1 97 39 LEU B O 1
ATOM 4238 N N . GLU B 1 40 ? -7.836 -25.406 -29.234 1 94.12 40 GLU B N 1
ATOM 4239 C CA . GLU B 1 40 ? -8.43 -25.031 -27.953 1 94.12 40 GLU B CA 1
ATOM 4240 C C . GLU B 1 40 ? -9.141 -26.203 -27.297 1 94.12 40 GLU B C 1
ATOM 4242 O O . GLU B 1 40 ? -9.805 -26.984 -27.984 1 94.12 40 GLU B O 1
ATOM 4247 N N . ASN B 1 41 ? -8.812 -26.422 -26.047 1 89.38 41 ASN B N 1
ATOM 4248 C CA . ASN B 1 41 ? -9.539 -27.359 -25.188 1 89.38 41 ASN B CA 1
ATOM 4249 C C . ASN B 1 41 ? -10.625 -26.672 -24.391 1 89.38 41 ASN B C 1
ATOM 4251 O O . ASN B 1 41 ? -10.492 -25.5 -24.031 1 89.38 41 ASN B O 1
ATOM 4255 N N . GLU B 1 42 ? -11.844 -27.188 -24.25 1 87 42 GLU B N 1
ATOM 4256 C CA . GLU B 1 42 ? -12.977 -26.5 -23.641 1 87 42 GLU B CA 1
ATOM 4257 C C . GLU B 1 42 ? -13.461 -27.203 -22.391 1 87 42 GLU B C 1
ATOM 4259 O O . GLU B 1 42 ? -14.367 -28.047 -22.453 1 87 42 GLU B O 1
ATOM 4264 N N . PRO B 1 43 ? -12.812 -26.922 -21.266 1 88.69 43 PRO B N 1
ATOM 4265 C CA . PRO B 1 43 ? -13.445 -27.422 -20.031 1 88.69 43 PRO B CA 1
ATOM 4266 C C . PRO B 1 43 ? -14.898 -26.984 -19.891 1 88.69 43 PRO B C 1
ATOM 4268 O O . PRO B 1 43 ? -15.289 -25.953 -20.453 1 88.69 43 PRO B O 1
ATOM 4271 N N . ILE B 1 44 ? -15.703 -27.797 -19.25 1 91.75 44 ILE B N 1
ATOM 4272 C CA . ILE B 1 44 ? -17.109 -27.516 -19 1 91.75 44 ILE B CA 1
ATOM 4273 C C . ILE B 1 44 ? -17.266 -26.969 -17.578 1 91.75 44 ILE B C 1
ATOM 4275 O O . ILE B 1 44 ? -17.062 -27.703 -16.594 1 91.75 44 ILE B O 1
ATOM 4279 N N . TYR B 1 45 ? -17.594 -25.781 -17.5 1 85.81 45 TYR B N 1
ATOM 4280 C CA . TYR B 1 45 ? -17.797 -25.141 -16.188 1 85.81 45 TYR B CA 1
ATOM 4281 C C . TYR B 1 45 ? -19.266 -25.203 -15.789 1 85.81 45 TYR B C 1
ATOM 4283 O O . TYR B 1 45 ? -20.141 -24.797 -16.547 1 85.81 45 TYR B O 1
ATOM 4291 N N . ILE B 1 46 ? -19.516 -25.766 -14.656 1 85.19 46 ILE B N 1
ATOM 4292 C CA . ILE B 1 46 ? -20.875 -25.906 -14.117 1 85.19 46 ILE B CA 1
ATOM 4293 C C . ILE B 1 46 ? -20.984 -25.141 -12.805 1 85.19 46 ILE B C 1
ATOM 4295 O O . ILE B 1 46 ? -20.359 -25.531 -11.805 1 85.19 46 ILE B O 1
ATOM 4299 N N . GLY B 1 47 ? -21.766 -24.141 -12.805 1 75.44 47 GLY B N 1
ATOM 4300 C CA . GLY B 1 47 ? -21.844 -23.328 -11.609 1 75.44 47 GLY B CA 1
ATOM 4301 C C . GLY B 1 47 ? -20.531 -22.641 -11.273 1 75.44 47 GLY B C 1
ATOM 4302 O O . GLY B 1 47 ? -19.797 -22.219 -12.172 1 75.44 47 GLY B O 1
ATOM 4303 N N . ASP B 1 48 ? -20.344 -22.422 -9.922 1 65.81 48 ASP B N 1
ATOM 4304 C CA . ASP B 1 48 ? -19.234 -21.594 -9.492 1 65.81 48 ASP B CA 1
ATOM 4305 C C . ASP B 1 48 ? -17.969 -22.438 -9.312 1 65.81 48 ASP B C 1
ATOM 4307 O O . ASP B 1 48 ? -16.844 -21.922 -9.43 1 65.81 48 ASP B O 1
ATOM 4311 N N . ASN B 1 49 ? -18.156 -23.797 -9.133 1 79.56 49 ASN B N 1
ATOM 4312 C CA . ASN B 1 49 ? -16.938 -24.453 -8.68 1 79.56 49 ASN B CA 1
ATOM 4313 C C . ASN B 1 49 ? -16.781 -25.828 -9.32 1 79.56 49 ASN B C 1
ATOM 4315 O O . ASN B 1 49 ? -15.82 -26.547 -9.039 1 79.56 49 ASN B O 1
ATOM 4319 N N . LEU B 1 50 ? -17.656 -26.188 -10.219 1 87.56 50 LEU B N 1
ATOM 4320 C CA . LEU B 1 50 ? -17.562 -27.5 -10.836 1 87.56 50 LEU B CA 1
ATOM 4321 C C . LEU B 1 50 ? -16.938 -27.406 -12.227 1 87.56 50 LEU B C 1
ATOM 4323 O O . LEU B 1 50 ? -17.344 -26.578 -13.031 1 87.56 50 LEU B O 1
ATOM 4327 N N . VAL B 1 51 ? -15.984 -28.219 -12.484 1 91.81 51 VAL B N 1
ATOM 4328 C CA . VAL B 1 51 ? -15.281 -28.188 -13.766 1 91.81 51 VAL B CA 1
ATOM 4329 C C . VAL B 1 51 ? -15.125 -29.609 -14.305 1 91.81 51 VAL B C 1
ATOM 4331 O O . VAL B 1 51 ? -14.555 -30.469 -13.625 1 91.81 51 VAL B O 1
ATOM 4334 N N . GLU B 1 52 ? -15.555 -29.891 -15.5 1 96.5 52 GLU B N 1
ATOM 4335 C CA . GLU B 1 52 ? -15.508 -31.203 -16.141 1 96.5 52 GLU B CA 1
ATOM 4336 C C . GLU B 1 52 ? -14.922 -31.109 -17.547 1 96.5 52 GLU B C 1
ATOM 4338 O O . GLU B 1 52 ? -14.656 -30.016 -18.047 1 96.5 52 GLU B O 1
ATOM 4343 N N . GLN B 1 53 ? -14.625 -32.219 -18.109 1 96.75 53 GLN B N 1
ATOM 4344 C CA . GLN B 1 53 ? -14.109 -32.312 -19.469 1 96.75 53 GLN B CA 1
ATOM 4345 C C . GLN B 1 53 ? -14.656 -33.562 -20.188 1 96.75 53 GLN B C 1
ATOM 4347 O O . GLN B 1 53 ? -14.688 -34.625 -19.609 1 96.75 53 GLN B O 1
ATOM 4352 N N . ASN B 1 54 ? -15.141 -33.312 -21.375 1 97.44 54 ASN B N 1
ATOM 4353 C CA . ASN B 1 54 ? -15.523 -34.438 -22.203 1 97.44 54 ASN B CA 1
ATOM 4354 C C . ASN B 1 54 ? -14.305 -35.219 -22.719 1 97.44 54 ASN B C 1
ATOM 4356 O O . ASN B 1 54 ? -13.555 -34.688 -23.547 1 97.44 54 ASN B O 1
ATOM 4360 N N . MET B 1 55 ? -14.164 -36.438 -22.312 1 98 55 MET B N 1
ATOM 4361 C CA . MET B 1 55 ? -12.961 -37.219 -22.578 1 98 55 MET B CA 1
ATOM 4362 C C . MET B 1 55 ? -12.859 -37.562 -24.062 1 98 55 MET B C 1
ATOM 4364 O O . MET B 1 55 ? -11.766 -37.531 -24.625 1 98 55 MET B O 1
ATOM 4368 N N . ASN B 1 56 ? -13.93 -37.844 -24.656 1 97.94 56 ASN B N 1
ATOM 4369 C CA . ASN B 1 56 ? -13.922 -38.188 -26.078 1 97.94 56 ASN B CA 1
ATOM 4370 C C . ASN B 1 56 ? -13.586 -36.969 -26.938 1 97.94 56 ASN B C 1
ATOM 4372 O O . ASN B 1 56 ? -12.844 -37.062 -27.922 1 97.94 56 ASN B O 1
ATOM 4376 N N . THR B 1 57 ? -14.195 -35.906 -26.578 1 97.56 57 THR B N 1
ATOM 4377 C CA . THR B 1 57 ? -13.883 -34.688 -27.312 1 97.56 57 THR B CA 1
ATOM 4378 C C . THR B 1 57 ? -12.398 -34.344 -27.203 1 97.56 57 THR B C 1
ATOM 4380 O O . THR B 1 57 ? -11.781 -33.938 -28.188 1 97.56 57 THR B O 1
ATOM 4383 N N . LEU B 1 58 ? -11.852 -34.531 -26.062 1 97.56 58 LEU B N 1
ATOM 4384 C CA . LEU B 1 58 ? -10.422 -34.281 -25.891 1 97.56 58 LEU B CA 1
ATOM 4385 C C . LEU B 1 58 ? -9.609 -35.188 -26.812 1 97.56 58 LEU B C 1
ATOM 4387 O O . LEU B 1 58 ? -8.672 -34.75 -27.469 1 97.56 58 LEU B O 1
ATOM 4391 N N . TRP B 1 59 ? -9.969 -36.438 -26.859 1 97.62 59 TRP B N 1
ATOM 4392 C CA . TRP B 1 59 ? -9.266 -37.375 -27.719 1 97.62 59 TRP B CA 1
ATOM 4393 C C . TRP B 1 59 ? -9.367 -36.969 -29.188 1 97.62 59 TRP B C 1
ATOM 4395 O O . TRP B 1 59 ? -8.383 -37.031 -29.922 1 97.62 59 TRP B O 1
ATOM 4405 N N . GLU B 1 60 ? -10.539 -36.562 -29.562 1 97.56 60 GLU B N 1
ATOM 4406 C CA . GLU B 1 60 ? -10.75 -36.125 -30.938 1 97.56 60 GLU B CA 1
ATOM 4407 C C . GLU B 1 60 ? -9.812 -34.969 -31.297 1 97.56 60 GLU B C 1
ATOM 4409 O O . GLU B 1 60 ? -9.297 -34.906 -32.406 1 97.56 60 GLU B O 1
ATOM 4414 N N . LYS B 1 61 ? -9.656 -34.156 -30.406 1 97.75 61 LYS B N 1
ATOM 4415 C CA . LYS B 1 61 ? -8.789 -33 -30.656 1 97.75 61 LYS B CA 1
ATOM 4416 C C . LYS B 1 61 ? -7.32 -33.438 -30.719 1 97.75 61 LYS B C 1
ATOM 4418 O O . LYS B 1 61 ? -6.547 -32.875 -31.5 1 97.75 61 LYS B O 1
ATOM 4423 N N . VAL B 1 62 ? -6.922 -34.344 -29.891 1 98 62 VAL B N 1
ATOM 4424 C CA . VAL B 1 62 ? -5.57 -34.906 -29.969 1 98 62 VAL B CA 1
ATOM 4425 C C . VAL B 1 62 ? -5.336 -35.5 -31.344 1 98 62 VAL B C 1
ATOM 4427 O O . VAL B 1 62 ? -4.309 -35.25 -31.984 1 98 62 VAL B O 1
ATOM 4430 N N . VAL B 1 63 ? -6.277 -36.25 -31.828 1 97.88 63 VAL B N 1
ATOM 4431 C CA . VAL B 1 63 ? -6.18 -36.906 -33.125 1 97.88 63 VAL B CA 1
ATOM 4432 C C . VAL B 1 63 ? -6.043 -35.844 -34.219 1 97.88 63 VAL B C 1
ATOM 4434 O O . VAL B 1 63 ? -5.199 -35.969 -35.125 1 97.88 63 VAL B O 1
ATOM 4437 N N . LEU B 1 64 ? -6.879 -34.844 -34.094 1 97.75 64 LEU B N 1
ATOM 4438 C CA . LEU B 1 64 ? -6.848 -33.781 -35.094 1 97.75 64 LEU B CA 1
ATOM 4439 C C . LEU B 1 64 ? -5.496 -33.094 -35.094 1 97.75 64 LEU B C 1
ATOM 4441 O O . LEU B 1 64 ? -4.961 -32.75 -36.156 1 97.75 64 LEU B O 1
ATOM 4445 N N . CYS B 1 65 ? -4.938 -32.812 -33.938 1 98.06 65 CYS B N 1
ATOM 4446 C CA . CYS B 1 65 ? -3.621 -32.188 -33.875 1 98.06 65 CYS B CA 1
ATOM 4447 C C . CYS B 1 65 ? -2.555 -33.094 -34.5 1 98.06 65 CYS B C 1
ATOM 4449 O O . CYS B 1 65 ? -1.681 -32.594 -35.219 1 98.06 65 CYS B O 1
ATOM 4451 N N . LEU B 1 66 ? -2.613 -34.375 -34.219 1 97.81 66 LEU B N 1
ATOM 4452 C CA . LEU B 1 66 ? -1.638 -35.312 -34.781 1 97.81 66 LEU B CA 1
ATOM 4453 C C . LEU B 1 66 ? -1.768 -35.406 -36.281 1 97.81 66 LEU B C 1
ATOM 4455 O O . LEU B 1 66 ? -0.761 -35.469 -37 1 97.81 66 LEU B O 1
ATOM 4459 N N . GLN B 1 67 ? -2.979 -35.469 -36.75 1 96.94 67 GLN B N 1
ATOM 4460 C CA . GLN B 1 67 ? -3.209 -35.531 -38.188 1 96.94 67 GLN B CA 1
ATOM 4461 C C . GLN B 1 67 ? -2.621 -34.312 -38.875 1 96.94 67 GLN B C 1
ATOM 4463 O O . GLN B 1 67 ? -1.938 -34.438 -39.906 1 96.94 67 GLN B O 1
ATOM 4468 N N . LYS B 1 68 ? -2.924 -33.219 -38.312 1 97 68 LYS B N 1
ATOM 4469 C CA . LYS B 1 68 ? -2.387 -31.969 -38.875 1 97 68 LYS B CA 1
ATOM 4470 C C . LYS B 1 68 ? -0.861 -31.969 -38.812 1 97 68 LYS B C 1
ATOM 4472 O O . LYS B 1 68 ? -0.204 -31.5 -39.75 1 97 68 LYS B O 1
ATOM 4477 N N . LEU B 1 69 ? -0.336 -32.438 -37.75 1 97.06 69 LEU B N 1
ATOM 4478 C CA . LEU B 1 69 ? 1.109 -32.469 -37.531 1 97.06 69 LEU B CA 1
ATOM 4479 C C . LEU B 1 69 ? 1.786 -33.312 -38.625 1 97.06 69 LEU B C 1
ATOM 4481 O O . LEU B 1 69 ? 2.816 -32.906 -39.156 1 97.06 69 LEU B O 1
ATOM 4485 N N . LEU B 1 70 ? 1.247 -34.469 -38.906 1 95.19 70 LEU B N 1
ATOM 4486 C CA . LEU B 1 70 ? 1.829 -35.406 -39.875 1 95.19 70 LEU B CA 1
ATOM 4487 C C . LEU B 1 70 ? 1.591 -34.938 -41.281 1 95.19 70 LEU B C 1
ATOM 4489 O O . LEU B 1 70 ? 2.43 -35.188 -42.188 1 95.19 70 LEU B O 1
ATOM 4493 N N . LYS B 1 71 ? 0.467 -34.344 -41.469 1 95.06 71 LYS B N 1
ATOM 4494 C CA . LYS B 1 71 ? 0.136 -33.812 -42.812 1 95.06 71 LYS B CA 1
ATOM 4495 C C . LYS B 1 71 ? 0.996 -32.625 -43.156 1 95.06 71 LYS B C 1
ATOM 4497 O O . LYS B 1 71 ? 1.49 -32.531 -44.281 1 95.06 71 LYS B O 1
ATOM 4502 N N . ASN B 1 72 ? 1.114 -31.734 -42.25 1 95.88 72 ASN B N 1
ATOM 4503 C CA . ASN B 1 72 ? 1.765 -30.453 -42.531 1 95.88 72 ASN B CA 1
ATOM 4504 C C . ASN B 1 72 ? 3.264 -30.516 -42.25 1 95.88 72 ASN B C 1
ATOM 4506 O O . ASN B 1 72 ? 4.02 -29.641 -42.688 1 95.88 72 ASN B O 1
ATOM 4510 N N . GLY B 1 73 ? 3.643 -31.516 -41.469 1 93.19 73 GLY B N 1
ATOM 4511 C CA . GLY B 1 73 ? 5.043 -31.625 -41.094 1 93.19 73 GLY B CA 1
ATOM 4512 C C . GLY B 1 73 ? 5.895 -32.344 -42.125 1 93.19 73 GLY B C 1
ATOM 4513 O O . GLY B 1 73 ? 5.371 -32.938 -43.062 1 93.19 73 GLY B O 1
ATOM 4514 N N . PRO B 1 74 ? 7.176 -32.219 -41.906 1 93.88 74 PRO B N 1
ATOM 4515 C CA . PRO B 1 74 ? 8.109 -32.781 -42.875 1 93.88 74 PRO B CA 1
ATOM 4516 C C . PRO B 1 74 ? 8.375 -34.281 -42.656 1 93.88 74 PRO B C 1
ATOM 4518 O O . PRO B 1 74 ? 8.961 -34.938 -43.5 1 93.88 74 PRO B O 1
ATOM 4521 N N . ALA B 1 75 ? 8 -34.844 -41.594 1 93.38 75 ALA B N 1
ATOM 4522 C CA . ALA B 1 75 ? 8.398 -36.188 -41.188 1 93.38 75 ALA B CA 1
ATOM 4523 C C . ALA B 1 75 ? 7.531 -37.219 -41.875 1 93.38 75 ALA B C 1
ATOM 4525 O O . ALA B 1 75 ? 6.309 -37.094 -41.969 1 93.38 75 ALA B O 1
ATOM 4526 N N . THR B 1 76 ? 8.164 -38.25 -42.344 1 92.69 76 THR B N 1
ATOM 4527 C CA . THR B 1 76 ? 7.434 -39.438 -42.75 1 92.69 76 THR B CA 1
ATOM 4528 C C . THR B 1 76 ? 7.152 -40.344 -41.562 1 92.69 76 THR B C 1
ATOM 4530 O O . THR B 1 76 ? 7.758 -40.188 -40.5 1 92.69 76 THR B O 1
ATOM 4533 N N . ALA B 1 77 ? 6.258 -41.312 -41.75 1 92.75 77 ALA B N 1
ATOM 4534 C CA . ALA B 1 77 ? 5.875 -42.25 -40.688 1 92.75 77 ALA B CA 1
ATOM 4535 C C . ALA B 1 77 ? 7.094 -42.969 -40.125 1 92.75 77 ALA B C 1
ATOM 4537 O O . ALA B 1 77 ? 7.199 -43.188 -38.938 1 92.75 77 ALA B O 1
ATOM 4538 N N . ASP B 1 78 ? 7.996 -43.312 -41.031 1 92.12 78 ASP B N 1
ATOM 4539 C CA . ASP B 1 78 ? 9.156 -44.094 -40.625 1 92.12 78 ASP B CA 1
ATOM 4540 C C . ASP B 1 78 ? 10.172 -43.25 -39.875 1 92.12 78 ASP B C 1
ATOM 4542 O O . ASP B 1 78 ? 11.016 -43.781 -39.125 1 92.12 78 ASP B O 1
ATOM 4546 N N . GLU B 1 79 ? 10.07 -42 -40.062 1 95.44 79 GLU B N 1
ATOM 4547 C CA . GLU B 1 79 ? 11.008 -41.062 -39.438 1 95.44 79 GLU B CA 1
ATOM 4548 C C . GLU B 1 79 ? 10.555 -40.719 -38.031 1 95.44 79 GLU B C 1
ATOM 4550 O O . GLU B 1 79 ? 11.328 -40.156 -37.25 1 95.44 79 GLU B O 1
ATOM 4555 N N . ILE B 1 80 ? 9.344 -41.031 -37.688 1 96.94 80 ILE B N 1
ATOM 4556 C CA . ILE B 1 80 ? 8.836 -40.781 -36.344 1 96.94 80 ILE B CA 1
ATOM 4557 C C . ILE B 1 80 ? 9.281 -41.906 -35.406 1 96.94 80 ILE B C 1
ATOM 4559 O O . ILE B 1 80 ? 8.828 -43.062 -35.531 1 96.94 80 ILE B O 1
ATOM 4563 N N . LYS B 1 81 ? 10.062 -41.562 -34.406 1 96.75 81 LYS B N 1
ATOM 4564 C CA . LYS B 1 81 ? 10.719 -42.594 -33.594 1 96.75 81 LYS B CA 1
ATOM 4565 C C . LYS B 1 81 ? 9.891 -42.906 -32.344 1 96.75 81 LYS B C 1
ATOM 4567 O O . LYS B 1 81 ? 10.141 -43.906 -31.672 1 96.75 81 LYS B O 1
ATOM 4572 N N . GLY B 1 82 ? 8.914 -42.094 -32.094 1 97.94 82 GLY B N 1
ATOM 4573 C CA . GLY B 1 82 ? 8.039 -42.375 -30.969 1 97.94 82 GLY B CA 1
ATOM 4574 C C . GLY B 1 82 ? 7.223 -41.156 -30.531 1 97.94 82 GLY B C 1
ATOM 4575 O O . GLY B 1 82 ? 7.344 -40.094 -31.109 1 97.94 82 GLY B O 1
ATOM 4576 N N . ILE B 1 83 ? 6.34 -41.438 -29.531 1 98.5 83 ILE B N 1
ATOM 4577 C CA . ILE B 1 83 ? 5.426 -40.406 -29.016 1 98.5 83 ILE B CA 1
ATOM 4578 C C . ILE B 1 83 ? 5.488 -40.375 -27.5 1 98.5 83 ILE B C 1
ATOM 4580 O O . ILE B 1 83 ? 5.371 -41.406 -26.844 1 98.5 83 ILE B O 1
ATOM 4584 N N . GLY B 1 84 ? 5.789 -39.219 -26.938 1 98.56 84 GLY B N 1
ATOM 4585 C CA . GLY B 1 84 ? 5.578 -38.969 -25.531 1 98.56 84 GLY B CA 1
ATOM 4586 C C . GLY B 1 84 ? 4.312 -38.188 -25.25 1 98.56 84 GLY B C 1
ATOM 4587 O O . GLY B 1 84 ? 3.912 -37.344 -26.062 1 98.56 84 GLY B O 1
ATOM 4588 N N . VAL B 1 85 ? 3.67 -38.438 -24.062 1 98.31 85 VAL B N 1
ATOM 4589 C CA . VAL B 1 85 ? 2.396 -37.781 -23.75 1 98.31 85 VAL B CA 1
ATOM 4590 C C . VAL B 1 85 ? 2.461 -37.156 -22.359 1 98.31 85 VAL B C 1
ATOM 4592 O O . VAL B 1 85 ? 3.002 -37.75 -21.438 1 98.31 85 VAL B O 1
ATOM 4595 N N . THR B 1 86 ? 2.062 -35.938 -22.266 1 98.31 86 THR B N 1
ATOM 4596 C CA . THR B 1 86 ? 1.807 -35.25 -21 1 98.31 86 THR B CA 1
ATOM 4597 C C . THR B 1 86 ? 0.427 -34.625 -21 1 98.31 86 THR B C 1
ATOM 4599 O O . THR B 1 86 ? -0.25 -34.594 -22.031 1 98.31 86 THR B O 1
ATOM 4602 N N . GLY B 1 87 ? 0.006 -34.156 -19.875 1 96.69 87 GLY B N 1
ATOM 4603 C CA . GLY B 1 87 ? -1.295 -33.5 -19.75 1 96.69 87 GLY B CA 1
ATOM 4604 C C . GLY B 1 87 ? -1.573 -33 -18.359 1 96.69 87 GLY B C 1
ATOM 4605 O O . GLY B 1 87 ? -0.779 -33.188 -17.438 1 96.69 87 GLY B O 1
ATOM 4606 N N . GLN B 1 88 ? -2.729 -32.312 -18.297 1 94.56 88 GLN B N 1
ATOM 4607 C CA . GLN B 1 88 ? -3.186 -31.828 -17 1 94.56 88 GLN B CA 1
ATOM 4608 C C . GLN B 1 88 ? -3.232 -32.969 -15.984 1 94.56 88 GLN B C 1
ATOM 4610 O O . GLN B 1 88 ? -3.527 -34.125 -16.344 1 94.56 88 GLN B O 1
ATOM 4615 N N . GLY B 1 89 ? -2.877 -32.625 -14.742 1 93.69 89 GLY B N 1
ATOM 4616 C CA . GLY B 1 89 ? -2.789 -33.656 -13.734 1 93.69 89 GLY B CA 1
ATOM 4617 C C . GLY B 1 89 ? -3.951 -33.656 -12.758 1 93.69 89 GLY B C 1
ATOM 4618 O O . GLY B 1 89 ? -4.824 -32.781 -12.836 1 93.69 89 GLY B O 1
ATOM 4619 N N . GLU B 1 90 ? -3.994 -34.688 -11.969 1 94.06 90 GLU B N 1
ATOM 4620 C CA . GLU B 1 90 ? -5.031 -34.844 -10.953 1 94.06 90 GLU B CA 1
ATOM 4621 C C . GLU B 1 90 ? -6.414 -34.969 -11.586 1 94.06 90 GLU B C 1
ATOM 4623 O O . GLU B 1 90 ? -6.539 -35.281 -12.773 1 94.06 90 GLU B O 1
ATOM 4628 N N . GLY B 1 91 ? -7.367 -34.812 -10.789 1 95.88 91 GLY B N 1
ATOM 4629 C CA . GLY B 1 91 ? -8.719 -35.062 -11.273 1 95.88 91 GLY B CA 1
ATOM 4630 C C . GLY B 1 91 ? -9.125 -36.531 -11.211 1 95.88 91 GLY B C 1
ATOM 4631 O O . GLY B 1 91 ? -8.414 -37.344 -10.633 1 95.88 91 GLY B O 1
ATOM 4632 N N . CYS B 1 92 ? -10.258 -36.781 -11.789 1 97.88 92 CYS B N 1
ATOM 4633 C CA . CYS B 1 92 ? -10.82 -38.125 -11.766 1 97.88 92 CYS B CA 1
ATOM 4634 C C . CYS B 1 92 ? -11.359 -38.531 -13.133 1 97.88 92 CYS B C 1
ATOM 4636 O O . CYS B 1 92 ? -12.453 -38.094 -13.516 1 97.88 92 CYS B O 1
ATOM 4638 N N . TRP B 1 93 ? -10.555 -39.281 -13.812 1 98.19 93 TRP B N 1
ATOM 4639 C CA . TRP B 1 93 ? -10.875 -39.781 -15.141 1 98.19 93 TRP B CA 1
ATOM 4640 C C . TRP B 1 93 ? -11.227 -41.281 -15.086 1 98.19 93 TRP B C 1
ATOM 4642 O O . TRP B 1 93 ? -10.367 -42.125 -14.82 1 98.19 93 TRP B O 1
ATOM 4652 N N . LEU B 1 94 ? -12.477 -41.625 -15.406 1 98.56 94 LEU B N 1
ATOM 4653 C CA . LEU B 1 94 ? -12.984 -42.969 -15.18 1 98.56 94 LEU B CA 1
ATOM 4654 C C . LEU B 1 94 ? -13.438 -43.594 -16.484 1 98.56 94 LEU B C 1
ATOM 4656 O O . LEU B 1 94 ? -14.141 -42.969 -17.281 1 98.56 94 LEU B O 1
ATOM 4660 N N . ILE B 1 95 ? -13.016 -44.844 -16.688 1 98.62 95 ILE B N 1
ATOM 4661 C CA . ILE B 1 95 ? -13.547 -45.625 -17.812 1 98.62 95 ILE B CA 1
ATOM 4662 C C . ILE B 1 95 ? -14.07 -46.969 -17.312 1 98.62 95 ILE B C 1
ATOM 4664 O O . ILE B 1 95 ? -13.648 -47.438 -16.266 1 98.62 95 ILE B O 1
ATOM 4668 N N . ASP B 1 96 ? -14.984 -47.562 -18.047 1 98.38 96 ASP B N 1
ATOM 4669 C CA . ASP B 1 96 ? -15.523 -48.875 -17.719 1 98.38 96 ASP B CA 1
ATOM 4670 C C . ASP B 1 96 ? -14.672 -49.969 -18.359 1 98.38 96 ASP B C 1
ATOM 4672 O O . ASP B 1 96 ? -13.609 -49.719 -18.906 1 98.38 96 ASP B O 1
ATOM 4676 N N . ALA B 1 97 ? -15.094 -51.188 -18.219 1 97.19 97 ALA B N 1
ATOM 4677 C CA . ALA B 1 97 ? -14.344 -52.344 -18.672 1 97.19 97 ALA B CA 1
ATOM 4678 C C . ALA B 1 97 ? -14.234 -52.344 -20.203 1 97.19 97 ALA B C 1
ATOM 4680 O O . ALA B 1 97 ? -13.32 -52.969 -20.75 1 97.19 97 ALA B O 1
ATOM 4681 N N . ALA B 1 98 ? -15.141 -51.656 -20.891 1 97.25 98 ALA B N 1
ATOM 4682 C CA . ALA B 1 98 ? -15.125 -51.594 -22.344 1 97.25 98 ALA B CA 1
ATOM 4683 C C . ALA B 1 98 ? -14.211 -50.469 -22.828 1 97.25 98 ALA B C 1
ATOM 4685 O O . ALA B 1 98 ? -13.992 -50.312 -24.031 1 97.25 98 ALA B O 1
ATOM 4686 N N . GLY B 1 99 ? -13.688 -49.75 -21.891 1 97.31 99 GLY B N 1
ATOM 4687 C CA . GLY B 1 99 ? -12.773 -48.688 -22.234 1 97.31 99 GLY B CA 1
ATOM 4688 C C . GLY B 1 99 ? -13.477 -47.375 -22.578 1 97.31 99 GLY B C 1
ATOM 4689 O O . GLY B 1 99 ? -12.906 -46.531 -23.25 1 97.31 99 GLY B O 1
ATOM 4690 N N . GLU B 1 100 ? -14.719 -47.281 -22.141 1 97.94 100 GLU B N 1
ATOM 4691 C CA . GLU B 1 100 ? -15.508 -46.094 -22.422 1 97.94 100 GLU B CA 1
ATOM 4692 C C . GLU B 1 100 ? -15.656 -45.219 -21.156 1 97.94 100 GLU B C 1
ATOM 4694 O O . GLU B 1 100 ? -15.828 -45.75 -20.062 1 97.94 100 GLU B O 1
ATOM 4699 N N . PRO B 1 101 ? -15.609 -43.906 -21.344 1 98.44 101 PRO B N 1
ATOM 4700 C CA . PRO B 1 101 ? -15.828 -43.062 -20.172 1 98.44 101 PRO B CA 1
ATOM 4701 C C . PRO B 1 101 ? -17.188 -43.281 -19.516 1 98.44 101 PRO B C 1
ATOM 4703 O O . PRO B 1 101 ? -18.188 -43.438 -20.203 1 98.44 101 PRO B O 1
ATOM 4706 N N . VAL B 1 102 ? -17.203 -43.312 -18.172 1 98.25 102 VAL B N 1
ATOM 4707 C CA . VAL B 1 102 ? -18.469 -43.531 -17.469 1 98.25 102 VAL B CA 1
ATOM 4708 C C . VAL B 1 102 ? -19.156 -42.219 -17.172 1 98.25 102 VAL B C 1
ATOM 4710 O O . VAL B 1 102 ? -20.344 -42.156 -16.844 1 98.25 102 VAL B O 1
ATOM 4713 N N . GLN B 1 103 ? -18.469 -41.125 -17.266 1 97.56 103 GLN B N 1
ATOM 4714 C CA . GLN B 1 103 ? -18.891 -39.719 -17.172 1 97.56 103 GLN B CA 1
ATOM 4715 C C . GLN B 1 103 ? -17.828 -38.781 -17.734 1 97.56 103 GLN B C 1
ATOM 4717 O O . GLN B 1 103 ? -16.766 -39.219 -18.172 1 97.56 103 GLN B O 1
ATOM 4722 N N . ASN B 1 104 ? -18.172 -37.531 -17.828 1 97.81 104 ASN B N 1
ATOM 4723 C CA . ASN B 1 104 ? -17.109 -36.562 -18.047 1 97.81 104 ASN B CA 1
ATOM 4724 C C . ASN B 1 104 ? -16.031 -36.625 -16.969 1 97.81 104 ASN B C 1
ATOM 4726 O O . ASN B 1 104 ? -16.328 -36.938 -15.812 1 97.81 104 ASN B O 1
ATOM 4730 N N . ALA B 1 105 ? -14.82 -36.438 -17.375 1 98 105 ALA B N 1
ATOM 4731 C CA . ALA B 1 105 ? -13.75 -36.375 -16.391 1 98 105 ALA B CA 1
ATOM 4732 C C . ALA B 1 105 ? -13.945 -35.188 -15.43 1 98 105 ALA B C 1
ATOM 4734 O O . ALA B 1 105 ? -14.359 -34.125 -15.844 1 98 105 ALA B O 1
ATOM 4735 N N . LEU B 1 106 ? -13.75 -35.406 -14.148 1 97.38 106 LEU B N 1
ATOM 4736 C CA . LEU B 1 106 ? -13.641 -34.312 -13.18 1 97.38 106 LEU B CA 1
ATOM 4737 C C . LEU B 1 106 ? -12.227 -33.75 -13.156 1 97.38 106 LEU B C 1
ATOM 4739 O O . LEU B 1 106 ? -11.258 -34.5 -13.023 1 97.38 106 LEU B O 1
ATOM 4743 N N . LEU B 1 107 ? -12.109 -32.438 -13.258 1 95.75 107 LEU B N 1
ATOM 4744 C CA . LEU B 1 107 ? -10.797 -31.859 -13.492 1 95.75 107 LEU B CA 1
ATOM 4745 C C . LEU B 1 107 ? -10.109 -31.5 -12.18 1 95.75 107 LEU B C 1
ATOM 4747 O O . LEU B 1 107 ? -10.742 -31.516 -11.117 1 95.75 107 LEU B O 1
ATOM 4751 N N . TRP B 1 108 ? -8.828 -31.188 -12.227 1 92.5 108 TRP B N 1
ATOM 4752 C CA . TRP B 1 108 ? -7.957 -30.891 -11.094 1 92.5 108 TRP B CA 1
ATOM 4753 C C . TRP B 1 108 ? -8.422 -29.641 -10.352 1 92.5 108 TRP B C 1
ATOM 4755 O O . TRP B 1 108 ? -8.164 -29.484 -9.156 1 92.5 108 TRP B O 1
ATOM 4765 N N . CYS B 1 109 ? -9.078 -28.719 -11.07 1 86 109 CYS B N 1
ATOM 4766 C CA . CYS B 1 109 ? -9.477 -27.438 -10.492 1 86 109 CYS B CA 1
ATOM 4767 C C . CYS B 1 109 ? -10.938 -27.469 -10.062 1 86 109 CYS B C 1
ATOM 4769 O O . CYS B 1 109 ? -11.555 -26.422 -9.867 1 86 109 CYS B O 1
ATOM 4771 N N . ASP B 1 110 ? -11.508 -28.734 -9.992 1 90.44 110 ASP B N 1
ATOM 4772 C CA . ASP B 1 110 ? -12.883 -28.922 -9.539 1 90.44 110 ASP B CA 1
ATOM 4773 C C . ASP B 1 110 ? -12.984 -28.75 -8.023 1 90.44 110 ASP B C 1
ATOM 4775 O O . ASP B 1 110 ? -12.117 -29.219 -7.281 1 90.44 110 ASP B O 1
ATOM 4779 N N . GLY B 1 111 ? -14.008 -28.078 -7.562 1 87.75 111 GLY B N 1
ATOM 4780 C CA . GLY B 1 111 ? -14.148 -27.766 -6.148 1 87.75 111 GLY B CA 1
ATOM 4781 C C . GLY B 1 111 ? -15.234 -28.578 -5.465 1 87.75 111 GLY B C 1
ATOM 4782 O O . GLY B 1 111 ? -15.586 -28.297 -4.312 1 87.75 111 GLY B O 1
ATOM 4783 N N . ARG B 1 112 ? -15.75 -29.562 -6.102 1 91.81 112 ARG B N 1
ATOM 4784 C CA . ARG B 1 112 ? -16.953 -30.219 -5.609 1 91.81 112 ARG B CA 1
ATOM 4785 C C . ARG B 1 112 ? -16.656 -31 -4.324 1 91.81 112 ARG B C 1
ATOM 4787 O O . ARG B 1 112 ? -17.562 -31.25 -3.527 1 91.81 112 ARG B O 1
ATOM 4794 N N . ALA B 1 113 ? -15.414 -31.312 -4.109 1 94.44 113 ALA B N 1
ATOM 4795 C CA . ALA B 1 113 ? -15.078 -32.156 -2.977 1 94.44 113 ALA B CA 1
ATOM 4796 C C . ALA B 1 113 ? -14.727 -31.328 -1.745 1 94.44 113 ALA B C 1
ATOM 4798 O O . ALA B 1 113 ? -13.969 -31.781 -0.883 1 94.44 113 ALA B O 1
ATOM 4799 N N . SER B 1 114 ? -15.219 -30.141 -1.649 1 90.25 114 SER B N 1
ATOM 4800 C CA . SER B 1 114 ? -14.906 -29.234 -0.557 1 90.25 114 SER B CA 1
ATOM 4801 C C . SER B 1 114 ? -15.344 -29.797 0.788 1 90.25 114 SER B C 1
ATOM 4803 O O . SER B 1 114 ? -14.633 -29.672 1.786 1 90.25 114 SER B O 1
ATOM 4805 N N . ASP B 1 115 ? -16.5 -30.422 0.871 1 92.12 115 ASP B N 1
ATOM 4806 C CA . ASP B 1 115 ? -16.984 -31.031 2.109 1 92.12 115 ASP B CA 1
ATOM 4807 C C . ASP B 1 115 ? -16.078 -32.188 2.543 1 92.12 115 ASP B C 1
ATOM 4809 O O . ASP B 1 115 ? -15.797 -32.344 3.732 1 92.12 115 ASP B O 1
ATOM 4813 N N . GLU B 1 116 ? -15.695 -33 1.62 1 95.88 116 GLU B N 1
ATOM 4814 C CA . GLU B 1 116 ? -14.805 -34.094 1.918 1 95.88 116 GLU B CA 1
ATOM 4815 C C . GLU B 1 116 ? -13.469 -33.625 2.471 1 95.88 116 GLU B C 1
ATOM 4817 O O . GLU B 1 116 ? -12.93 -34.188 3.412 1 95.88 116 GLU B O 1
ATOM 4822 N N . VAL B 1 117 ? -12.961 -32.594 1.868 1 94.44 117 VAL B N 1
ATOM 4823 C CA . VAL B 1 117 ? -11.703 -32.031 2.336 1 94.44 117 VAL B CA 1
ATOM 4824 C C . VAL B 1 117 ? -11.875 -31.469 3.75 1 94.44 117 VAL B C 1
ATOM 4826 O O . VAL B 1 117 ? -11.031 -31.703 4.621 1 94.44 117 VAL B O 1
ATOM 4829 N N . ALA B 1 118 ? -12.938 -30.734 4.02 1 91.44 118 ALA B N 1
ATOM 4830 C CA . ALA B 1 118 ? -13.219 -30.172 5.344 1 91.44 118 ALA B CA 1
ATOM 4831 C C . ALA B 1 118 ? -13.312 -31.281 6.391 1 91.44 118 ALA B C 1
ATOM 4833 O O . ALA B 1 118 ? -12.82 -31.125 7.512 1 91.44 118 ALA B O 1
ATOM 4834 N N . LYS B 1 119 ? -13.938 -32.281 6.059 1 94.69 119 LYS B N 1
ATOM 4835 C CA . LYS B 1 119 ? -14.109 -33.406 6.973 1 94.69 119 LYS B CA 1
ATOM 4836 C C . LYS B 1 119 ? -12.758 -34 7.406 1 94.69 119 LYS B C 1
ATOM 4838 O O . LYS B 1 119 ? -12.562 -34.312 8.578 1 94.69 119 LYS B O 1
ATOM 4843 N N . VAL B 1 120 ? -11.828 -34.062 6.492 1 95.56 120 VAL B N 1
ATOM 4844 C CA . VAL B 1 120 ? -10.57 -34.75 6.824 1 95.56 120 VAL B CA 1
ATOM 4845 C C . VAL B 1 120 ? -9.602 -33.719 7.438 1 95.56 120 VAL B C 1
ATOM 4847 O O . VAL B 1 120 ? -8.688 -34.094 8.172 1 95.56 120 VAL B O 1
ATOM 4850 N N . THR B 1 121 ? -9.734 -32.469 7.145 1 92.62 121 THR B N 1
ATOM 4851 C CA . THR B 1 121 ? -8.758 -31.516 7.609 1 92.62 121 THR B CA 1
ATOM 4852 C C . THR B 1 121 ? -9.25 -30.797 8.867 1 92.62 121 THR B C 1
ATOM 4854 O O . THR B 1 121 ? -8.445 -30.375 9.703 1 92.62 121 THR B O 1
ATOM 4857 N N . GLU B 1 122 ? -10.5 -30.594 8.992 1 90.12 122 GLU B N 1
ATOM 4858 C CA . GLU B 1 122 ? -11.062 -29.828 10.109 1 90.12 122 GLU B CA 1
ATOM 4859 C C . GLU B 1 122 ? -11.719 -30.75 11.133 1 90.12 122 GLU B C 1
ATOM 4861 O O . GLU B 1 122 ? -11.438 -30.656 12.328 1 90.12 122 GLU B O 1
ATOM 4866 N N . GLU B 1 123 ? -12.617 -31.656 10.695 1 92.44 123 GLU B N 1
ATOM 4867 C CA . GLU B 1 123 ? -13.336 -32.531 11.602 1 92.44 123 GLU B CA 1
ATOM 4868 C C . GLU B 1 123 ? -12.445 -33.656 12.117 1 92.44 123 GLU B C 1
ATOM 4870 O O . GLU B 1 123 ? -12.523 -34.062 13.281 1 92.44 123 GLU B O 1
ATOM 4875 N N . HIS B 1 124 ? -11.617 -34.156 11.188 1 95.12 124 HIS B N 1
ATOM 4876 C CA . HIS B 1 124 ? -10.68 -35.219 11.539 1 95.12 124 HIS B CA 1
ATOM 4877 C C . HIS B 1 124 ? -9.258 -34.844 11.125 1 95.12 124 HIS B C 1
ATOM 4879 O O . HIS B 1 124 ? -8.672 -35.5 10.266 1 95.12 124 HIS B O 1
ATOM 4885 N N . PRO B 1 125 ? -8.672 -33.938 11.867 1 94.06 125 PRO B N 1
ATOM 4886 C CA . PRO B 1 125 ? -7.355 -33.438 11.461 1 94.06 125 PRO B CA 1
ATOM 4887 C C . PRO B 1 125 ? -6.297 -34.531 11.414 1 94.06 125 PRO B C 1
ATOM 4889 O O . PRO B 1 125 ? -5.336 -34.438 10.648 1 94.06 125 PRO B O 1
ATOM 4892 N N . GLU B 1 126 ? -6.48 -35.594 12.141 1 95.69 126 GLU B N 1
ATOM 4893 C CA . GLU B 1 126 ? -5.543 -36.719 12.125 1 95.69 126 GLU B CA 1
ATOM 4894 C C . GLU B 1 126 ? -5.523 -37.406 10.758 1 95.69 126 GLU B C 1
ATOM 4896 O O . GLU B 1 126 ? -4.488 -37.906 10.328 1 95.69 126 GLU B O 1
ATOM 4901 N N . LEU B 1 127 ? -6.641 -37.438 10.078 1 96.31 127 LEU B N 1
ATOM 4902 C CA . LEU B 1 127 ? -6.711 -38.031 8.742 1 96.31 127 LEU B CA 1
ATOM 4903 C C . LEU B 1 127 ? -6.016 -37.125 7.727 1 96.31 127 LEU B C 1
ATOM 4905 O O . LEU B 1 127 ? -5.344 -37.594 6.816 1 96.31 127 LEU B O 1
ATOM 4909 N N . GLY B 1 128 ? -6.27 -35.875 7.895 1 96.06 128 GLY B N 1
ATOM 4910 C CA . GLY B 1 128 ? -5.574 -34.938 7.043 1 96.06 128 GLY B CA 1
ATOM 4911 C C . GLY B 1 128 ? -4.062 -35.031 7.156 1 96.06 128 GLY B C 1
ATOM 4912 O O . GLY B 1 128 ? -3.355 -35 6.148 1 96.06 128 GLY B O 1
ATOM 4913 N N . GLU B 1 129 ? -3.648 -35.125 8.375 1 96.44 129 GLU B N 1
ATOM 4914 C CA . GLU B 1 129 ? -2.219 -35.312 8.617 1 96.44 129 GLU B CA 1
ATOM 4915 C C . GLU B 1 129 ? -1.696 -36.594 8 1 96.44 129 GLU B C 1
ATOM 4917 O O . GLU B 1 129 ? -0.604 -36.625 7.426 1 96.44 129 GLU B O 1
ATOM 4922 N N . LEU B 1 130 ? -2.492 -37.594 8.156 1 97.31 130 LEU B N 1
ATOM 4923 C CA . LEU B 1 130 ? -2.109 -38.875 7.598 1 97.31 130 LEU B CA 1
ATOM 4924 C C . LEU B 1 130 ? -1.99 -38.812 6.078 1 97.31 130 LEU B C 1
ATOM 4926 O O . LEU B 1 130 ? -1.04 -39.344 5.5 1 97.31 130 LEU B O 1
ATOM 4930 N N . ILE B 1 131 ? -2.928 -38.219 5.402 1 97.69 131 ILE B N 1
ATOM 4931 C CA . ILE B 1 131 ? -2.895 -38 3.957 1 97.69 131 ILE B CA 1
ATOM 4932 C C . ILE B 1 131 ? -1.617 -37.281 3.562 1 97.69 131 ILE B C 1
ATOM 4934 O O . ILE B 1 131 ? -0.882 -37.719 2.68 1 97.69 131 ILE B O 1
ATOM 4938 N N . TYR B 1 132 ? -1.377 -36.25 4.266 1 96.44 132 TYR B N 1
ATOM 4939 C CA . TYR B 1 132 ? -0.257 -35.344 3.982 1 96.44 132 TYR B CA 1
ATOM 4940 C C . TYR B 1 132 ? 1.073 -36.062 4.18 1 96.44 132 TYR B C 1
ATOM 4942 O O . TYR B 1 132 ? 1.955 -36 3.32 1 96.44 132 TYR B O 1
ATOM 4950 N N . GLN B 1 133 ? 1.206 -36.812 5.223 1 97.06 133 GLN B N 1
ATOM 4951 C CA . GLN B 1 133 ? 2.43 -37.531 5.547 1 97.06 133 GLN B CA 1
ATOM 4952 C C . GLN B 1 133 ? 2.652 -38.688 4.582 1 97.06 133 GLN B C 1
ATOM 4954 O O . GLN B 1 133 ? 3.793 -39 4.242 1 97.06 133 GLN B O 1
ATOM 4959 N N . THR B 1 134 ? 1.592 -39.312 4.188 1 97.94 134 THR B N 1
ATOM 4960 C CA . THR B 1 134 ? 1.685 -40.5 3.357 1 97.94 134 THR B CA 1
ATOM 4961 C C . THR B 1 134 ? 1.98 -40.125 1.906 1 97.94 134 THR B C 1
ATOM 4963 O O . THR B 1 134 ? 2.844 -40.719 1.269 1 97.94 134 THR B O 1
ATOM 4966 N N . THR B 1 135 ? 1.304 -39.125 1.418 1 97.12 135 THR B N 1
ATOM 4967 C CA . THR B 1 135 ? 1.359 -38.875 -0.017 1 97.12 135 THR B CA 1
ATOM 4968 C C . THR B 1 135 ? 2.293 -37.719 -0.321 1 97.12 135 THR B C 1
ATOM 4970 O O . THR B 1 135 ? 2.709 -37.531 -1.466 1 97.12 135 THR B O 1
ATOM 4973 N N . GLY B 1 136 ? 2.566 -36.906 0.689 1 95.81 136 GLY B N 1
ATOM 4974 C CA . GLY B 1 136 ? 3.395 -35.75 0.504 1 95.81 136 GLY B CA 1
ATOM 4975 C C . GLY B 1 136 ? 2.607 -34.531 0.041 1 95.81 136 GLY B C 1
ATOM 4976 O O . GLY B 1 136 ? 3.166 -33.438 -0.111 1 95.81 136 GLY B O 1
ATOM 4977 N N . THR B 1 137 ? 1.336 -34.625 -0.161 1 94.25 137 THR B N 1
ATOM 4978 C CA . THR B 1 137 ? 0.434 -33.562 -0.613 1 94.25 137 THR B CA 1
ATOM 4979 C C . THR B 1 137 ? -0.767 -33.469 0.321 1 94.25 137 THR B C 1
ATOM 4981 O O . THR B 1 137 ? -1.356 -34.469 0.716 1 94.25 137 THR B O 1
ATOM 4984 N N . PRO B 1 138 ? -1.078 -32.25 0.737 1 92.81 138 PRO B N 1
ATOM 4985 C CA . PRO B 1 138 ? -2.283 -32.094 1.557 1 92.81 138 PRO B CA 1
ATOM 4986 C C . PRO B 1 138 ? -3.559 -32.469 0.803 1 92.81 138 PRO B C 1
ATOM 4988 O O . PRO B 1 138 ? -3.549 -32.562 -0.427 1 92.81 138 PRO B O 1
ATOM 4991 N N . ALA B 1 139 ? -4.605 -32.656 1.606 1 94.12 139 ALA B N 1
ATOM 4992 C CA . ALA B 1 139 ? -5.898 -32.906 0.979 1 94.12 139 ALA B CA 1
ATOM 4993 C C . ALA B 1 139 ? -6.395 -31.672 0.216 1 94.12 139 ALA B C 1
ATOM 4995 O O . ALA B 1 139 ? -6.531 -30.594 0.792 1 94.12 139 ALA B O 1
ATOM 4996 N N . LEU B 1 140 ? -6.559 -31.875 -1.089 1 90.75 140 LEU B N 1
ATOM 4997 C CA . LEU B 1 140 ? -7.059 -30.812 -1.947 1 90.75 140 LEU B CA 1
ATOM 4998 C C . LEU B 1 140 ? -8.289 -31.266 -2.725 1 90.75 140 LEU B C 1
ATOM 5000 O O . LEU B 1 140 ? -8.406 -32.438 -3.064 1 90.75 140 LEU B O 1
ATOM 5004 N N . THR B 1 141 ? -9.164 -30.359 -3.076 1 90.19 141 THR B N 1
ATOM 5005 C CA . THR B 1 141 ? -10.461 -30.703 -3.658 1 90.19 141 THR B CA 1
ATOM 5006 C C . THR B 1 141 ? -10.289 -31.344 -5.027 1 90.19 141 THR B C 1
ATOM 5008 O O . THR B 1 141 ? -11.109 -32.156 -5.438 1 90.19 141 THR B O 1
ATOM 5011 N N . GLY B 1 142 ? -9.25 -31.031 -5.695 1 93.12 142 GLY B N 1
ATOM 5012 C CA . GLY B 1 142 ? -9.086 -31.484 -7.07 1 93.12 142 GLY B CA 1
ATOM 5013 C C . GLY B 1 142 ? -8.234 -32.719 -7.184 1 93.12 142 GLY B C 1
ATOM 5014 O O . GLY B 1 142 ? -8.047 -33.25 -8.281 1 93.12 142 GLY B O 1
ATOM 5015 N N . THR B 1 143 ? -7.707 -33.25 -6.035 1 95.5 143 THR B N 1
ATOM 5016 C CA . THR B 1 143 ? -6.902 -34.469 -6.078 1 95.5 143 THR B CA 1
ATOM 5017 C C . THR B 1 143 ? -7.781 -35.688 -6.328 1 95.5 143 THR B C 1
ATOM 5019 O O . THR B 1 143 ? -8.945 -35.719 -5.926 1 95.5 143 THR B O 1
ATOM 5022 N N . GLN B 1 144 ? -7.199 -36.656 -6.988 1 97.56 144 GLN B N 1
ATOM 5023 C CA . GLN B 1 144 ? -7.988 -37.844 -7.297 1 97.56 144 GLN B CA 1
ATOM 5024 C C . GLN B 1 144 ? -8.492 -38.531 -6.023 1 97.56 144 GLN B C 1
ATOM 5026 O O . GLN B 1 144 ? -9.617 -39.031 -5.98 1 97.56 144 GLN B O 1
ATOM 5031 N N . LEU B 1 145 ? -7.676 -38.531 -4.988 1 97.88 145 LEU B N 1
ATOM 5032 C CA . LEU B 1 145 ? -8.062 -39.125 -3.715 1 97.88 145 LEU B CA 1
ATOM 5033 C C . LEU B 1 145 ? -9.367 -38.5 -3.205 1 97.88 145 LEU B C 1
ATOM 5035 O O . LEU B 1 145 ? -10.312 -39.25 -2.889 1 97.88 145 LEU B O 1
ATOM 5039 N N . MET B 1 146 ? -9.438 -37.25 -3.129 1 97.25 146 MET B N 1
ATOM 5040 C CA . MET B 1 146 ? -10.602 -36.562 -2.561 1 97.25 146 MET B CA 1
ATOM 5041 C C . MET B 1 146 ? -11.789 -36.625 -3.518 1 97.25 146 MET B C 1
ATOM 5043 O O . MET B 1 146 ? -12.938 -36.719 -3.082 1 97.25 146 MET B O 1
ATOM 5047 N N . LEU B 1 147 ? -11.508 -36.594 -4.793 1 97.44 147 LEU B N 1
ATOM 5048 C CA . LEU B 1 147 ? -12.578 -36.719 -5.777 1 97.44 147 LEU B CA 1
ATOM 5049 C C . LEU B 1 147 ? -13.172 -38.125 -5.766 1 97.44 147 LEU B C 1
ATOM 5051 O O . LEU B 1 147 ? -14.375 -38.312 -5.93 1 97.44 147 LEU B O 1
ATOM 5055 N N . LEU B 1 148 ? -12.359 -39.188 -5.598 1 98.31 148 LEU B N 1
ATOM 5056 C CA . LEU B 1 148 ? -12.867 -40.531 -5.438 1 98.31 148 LEU B CA 1
ATOM 5057 C C . LEU B 1 148 ? -13.75 -40.625 -4.199 1 98.31 148 LEU B C 1
ATOM 5059 O O . LEU B 1 148 ? -14.812 -41.281 -4.238 1 98.31 148 LEU B O 1
ATOM 5063 N N . LYS B 1 149 ? -13.234 -40.031 -3.158 1 98.19 149 LYS B N 1
ATOM 5064 C CA . LYS B 1 149 ? -14.039 -40 -1.937 1 98.19 149 LYS B CA 1
ATOM 5065 C C . LYS B 1 149 ? -15.383 -39.312 -2.172 1 98.19 149 LYS B C 1
ATOM 5067 O O . LYS B 1 149 ? -16.422 -39.812 -1.728 1 98.19 149 LYS B O 1
ATOM 5072 N N . TRP B 1 150 ? -15.352 -38.219 -2.83 1 97.94 150 TRP B N 1
ATOM 5073 C CA . TRP B 1 150 ? -16.578 -37.531 -3.162 1 97.94 150 TRP B CA 1
ATOM 5074 C C . TRP B 1 150 ? -17.5 -38.375 -4.023 1 97.94 150 TRP B C 1
ATOM 5076 O O . TRP B 1 150 ? -18.703 -38.438 -3.791 1 97.94 150 TRP B O 1
ATOM 5086 N N . MET B 1 151 ? -16.953 -39.031 -5.066 1 98.06 151 MET B N 1
ATOM 5087 C CA . MET B 1 151 ? -17.719 -39.906 -5.957 1 98.06 151 MET B CA 1
ATOM 5088 C C . MET B 1 151 ? -18.406 -41.031 -5.18 1 98.06 151 MET B C 1
ATOM 5090 O O . MET B 1 151 ? -19.562 -41.344 -5.422 1 98.06 151 MET B O 1
ATOM 5094 N N . LYS B 1 152 ? -17.656 -41.594 -4.312 1 98 152 LYS B N 1
ATOM 5095 C CA . LYS B 1 152 ? -18.219 -42.656 -3.49 1 98 152 LYS B CA 1
ATOM 5096 C C . LYS B 1 152 ? -19.438 -42.156 -2.701 1 98 152 LYS B C 1
ATOM 5098 O O . LYS B 1 152 ? -20.453 -42.844 -2.623 1 98 152 LYS B O 1
ATOM 5103 N N . ASN B 1 153 ? -19.328 -41 -2.189 1 97.44 153 ASN B N 1
ATOM 5104 C CA . ASN B 1 153 ? -20.359 -40.438 -1.322 1 97.44 153 ASN B CA 1
ATOM 5105 C C . ASN B 1 153 ? -21.531 -39.906 -2.129 1 97.44 153 ASN B C 1
ATOM 5107 O O . ASN B 1 153 ? -22.656 -39.875 -1.636 1 97.44 153 ASN B O 1
ATOM 5111 N N . ASN B 1 154 ? -21.328 -39.5 -3.361 1 96.94 154 ASN B N 1
ATOM 5112 C CA . ASN B 1 154 ? -22.344 -38.719 -4.066 1 96.94 154 ASN B CA 1
ATOM 5113 C C . ASN B 1 154 ? -22.75 -39.406 -5.371 1 96.94 154 ASN B C 1
ATOM 5115 O O . ASN B 1 154 ? -23.844 -39.156 -5.883 1 96.94 154 ASN B O 1
ATOM 5119 N N . ARG B 1 155 ? -21.875 -40.156 -5.91 1 97.12 155 ARG B N 1
ATOM 5120 C CA . ARG B 1 155 ? -22.125 -40.781 -7.207 1 97.12 155 ARG B CA 1
ATOM 5121 C C . ARG B 1 155 ? -21.641 -42.219 -7.23 1 97.12 155 ARG B C 1
ATOM 5123 O O . ARG B 1 155 ? -20.969 -42.625 -8.172 1 97.12 155 ARG B O 1
ATOM 5130 N N . GLN B 1 156 ? -21.922 -42.938 -6.234 1 97.44 156 GLN B N 1
ATOM 5131 C CA . GLN B 1 156 ? -21.438 -44.281 -6.109 1 97.44 156 GLN B CA 1
ATOM 5132 C C . GLN B 1 156 ? -21.875 -45.156 -7.293 1 97.44 156 GLN B C 1
ATOM 5134 O O . GLN B 1 156 ? -21.109 -46 -7.766 1 97.44 156 GLN B O 1
ATOM 5139 N N . ASP B 1 157 ? -23.078 -44.938 -7.793 1 97.5 157 ASP B N 1
ATOM 5140 C CA . ASP B 1 157 ? -23.609 -45.719 -8.914 1 97.5 157 ASP B CA 1
ATOM 5141 C C . ASP B 1 157 ? -22.75 -45.531 -10.164 1 97.5 157 ASP B C 1
ATOM 5143 O O . ASP B 1 157 ? -22.531 -46.5 -10.906 1 97.5 157 ASP B O 1
ATOM 5147 N N . ILE B 1 158 ? -22.328 -44.375 -10.352 1 97.44 158 ILE B N 1
ATOM 5148 C CA . ILE B 1 158 ? -21.469 -44.094 -11.5 1 97.44 158 ILE B CA 1
ATOM 5149 C C . ILE B 1 158 ? -20.078 -44.656 -11.258 1 97.44 158 ILE B C 1
ATOM 5151 O O . ILE B 1 158 ? -19.484 -45.25 -12.148 1 97.44 158 ILE B O 1
ATOM 5155 N N . LEU B 1 159 ? -19.578 -44.438 -10.047 1 98.12 159 LEU B N 1
ATOM 5156 C CA . LEU B 1 159 ? -18.25 -44.938 -9.688 1 98.12 159 LEU B CA 1
ATOM 5157 C C . LEU B 1 159 ? -18.156 -46.438 -9.844 1 98.12 159 LEU B C 1
ATOM 5159 O O . LEU B 1 159 ? -17.156 -46.969 -10.336 1 98.12 159 LEU B O 1
ATOM 5163 N N . ASP B 1 160 ? -19.219 -47.062 -9.523 1 97.94 160 ASP B N 1
ATOM 5164 C CA . ASP B 1 160 ? -19.234 -48.531 -9.539 1 97.94 160 ASP B CA 1
ATOM 5165 C C . ASP B 1 160 ? -19.25 -49.062 -10.969 1 97.94 160 ASP B C 1
ATOM 5167 O O . ASP B 1 160 ? -18.984 -50.25 -11.195 1 97.94 160 ASP B O 1
ATOM 5171 N N . ARG B 1 161 ? -19.594 -48.25 -11.914 1 97.88 161 ARG B N 1
ATOM 5172 C CA . ARG B 1 161 ? -19.562 -48.656 -13.312 1 97.88 161 ARG B CA 1
ATOM 5173 C C . ARG B 1 161 ? -18.156 -48.625 -13.875 1 97.88 161 ARG B C 1
ATOM 5175 O O . ARG B 1 161 ? -17.891 -49.188 -14.93 1 97.88 161 ARG B O 1
ATOM 5182 N N . ALA B 1 162 ? -17.281 -48 -13.227 1 98.25 162 ALA B N 1
ATOM 5183 C CA . ALA B 1 162 ? -15.922 -47.875 -13.719 1 98.25 162 ALA B CA 1
ATOM 5184 C C . ALA B 1 162 ? -15.086 -49.094 -13.398 1 98.25 162 ALA B C 1
ATOM 5186 O O . ALA B 1 162 ? -15.422 -49.875 -12.484 1 98.25 162 ALA B O 1
ATOM 5187 N N . SER B 1 163 ? -14.086 -49.281 -14.188 1 98 163 SER B N 1
ATOM 5188 C CA . SER B 1 163 ? -13.117 -50.344 -13.938 1 98 163 SER B CA 1
ATOM 5189 C C . SER B 1 163 ? -11.711 -49.781 -13.773 1 98 163 SER B C 1
ATOM 5191 O O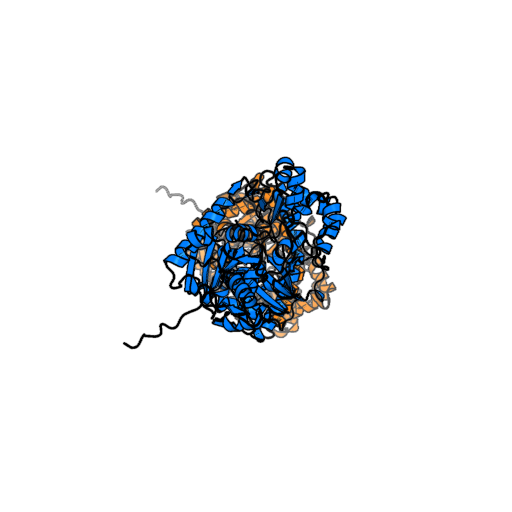 . SER B 1 163 ? -10.812 -50.469 -13.281 1 98 163 SER B O 1
ATOM 5193 N N . THR B 1 164 ? -11.531 -48.625 -14.266 1 98.31 164 THR B N 1
ATOM 5194 C CA . THR B 1 164 ? -10.219 -47.969 -14.227 1 98.31 164 THR B CA 1
ATOM 5195 C C . THR B 1 164 ? -10.352 -46.5 -13.883 1 98.31 164 THR B C 1
ATOM 5197 O O . THR B 1 164 ? -11.258 -45.812 -14.367 1 98.31 164 THR B O 1
ATOM 5200 N N . SER B 1 165 ? -9.508 -46.062 -12.984 1 98 165 SER B N 1
ATOM 5201 C CA . SER B 1 165 ? -9.344 -44.656 -12.656 1 98 165 SER B CA 1
ATOM 5202 C C . SER B 1 165 ? -7.93 -44.156 -12.969 1 98 165 SER B C 1
ATOM 5204 O O . SER B 1 165 ? -6.953 -44.719 -12.453 1 98 165 SER B O 1
ATOM 5206 N N . PHE B 1 166 ? -7.785 -43.25 -13.852 1 97.38 166 PHE B N 1
ATOM 5207 C CA . PHE B 1 166 ? -6.477 -42.719 -14.211 1 97.38 166 PHE B CA 1
ATOM 5208 C C . PHE B 1 166 ? -6.582 -41.25 -14.555 1 97.38 166 PHE B C 1
ATOM 5210 O O . PHE B 1 166 ? -7.383 -40.5 -13.969 1 97.38 166 PHE B O 1
ATOM 5217 N N . PHE B 1 167 ? -5.699 -40.656 -15.406 1 98 167 PHE B N 1
ATOM 5218 C CA . PHE B 1 167 ? -5.625 -39.219 -15.609 1 98 167 PHE B CA 1
ATOM 5219 C C . PHE B 1 167 ? -5.664 -38.875 -17.094 1 98 167 PHE B C 1
ATOM 5221 O O . PHE B 1 167 ? -5.789 -39.781 -17.938 1 98 167 PHE B O 1
ATOM 5228 N N . CYS B 1 168 ? -5.637 -37.625 -17.406 1 97.94 168 CYS B N 1
ATOM 5229 C CA . CYS B 1 168 ? -5.809 -37.125 -18.75 1 97.94 168 CYS B CA 1
ATOM 5230 C C . CYS B 1 168 ? -4.82 -37.75 -19.719 1 97.94 168 CYS B C 1
ATOM 5232 O O . CYS B 1 168 ? -5.219 -38.312 -20.75 1 97.94 168 CYS B O 1
ATOM 5234 N N . LYS B 1 169 ? -3.549 -37.625 -19.422 1 97.94 169 LYS B N 1
ATOM 5235 C CA . LYS B 1 169 ? -2.549 -38.188 -20.328 1 97.94 169 LYS B CA 1
ATOM 5236 C C . LYS B 1 169 ? -2.705 -39.688 -20.469 1 97.94 169 LYS B C 1
ATOM 5238 O O . LYS B 1 169 ? -2.402 -40.25 -21.516 1 97.94 169 LYS B O 1
ATOM 5243 N N . ASP B 1 170 ? -3.143 -40.406 -19.438 1 98.12 170 ASP B N 1
ATOM 5244 C CA . ASP B 1 170 ? -3.363 -41.844 -19.5 1 98.12 170 ASP B CA 1
ATOM 5245 C C . ASP B 1 170 ? -4.488 -42.188 -20.469 1 98.12 170 ASP B C 1
ATOM 5247 O O . ASP B 1 170 ? -4.414 -43.188 -21.172 1 98.12 170 ASP B O 1
ATOM 5251 N N . TRP B 1 171 ? -5.512 -41.344 -20.406 1 98.25 171 TRP B N 1
ATOM 5252 C CA . TRP B 1 171 ? -6.602 -41.5 -21.359 1 98.25 171 TRP B CA 1
ATOM 5253 C C . TRP B 1 171 ? -6.09 -41.406 -22.797 1 98.25 171 TRP B C 1
ATOM 5255 O O . TRP B 1 171 ? -6.398 -42.25 -23.625 1 98.25 171 TRP B O 1
ATOM 5265 N N . VAL B 1 172 ? -5.312 -40.438 -23.062 1 98.38 172 VAL B N 1
ATOM 5266 C CA . VAL B 1 172 ? -4.754 -40.219 -24.391 1 98.38 172 VAL B CA 1
ATOM 5267 C C . VAL B 1 172 ? -3.893 -41.406 -24.781 1 98.38 172 VAL B C 1
ATOM 5269 O O . VAL B 1 172 ? -4.012 -41.938 -25.891 1 98.38 172 VAL B O 1
ATOM 5272 N N . ARG B 1 173 ? -3.07 -41.844 -23.938 1 97.69 173 ARG B N 1
ATOM 5273 C CA . ARG B 1 173 ? -2.199 -43 -24.172 1 97.69 173 ARG B CA 1
ATOM 5274 C C . ARG B 1 173 ? -3.014 -44.25 -24.438 1 97.69 173 ARG B C 1
ATOM 5276 O O . ARG B 1 173 ? -2.689 -45.031 -25.328 1 97.69 173 ARG B O 1
ATOM 5283 N N . TYR B 1 174 ? -3.994 -44.438 -23.578 1 98.06 174 TYR B N 1
ATOM 5284 C CA . TYR B 1 174 ? -4.863 -45.594 -23.75 1 98.06 174 TYR B CA 1
ATOM 5285 C C . TYR B 1 174 ? -5.488 -45.625 -25.141 1 98.06 174 TYR B C 1
ATOM 5287 O O . TYR B 1 174 ? -5.523 -46.656 -25.797 1 98.06 174 TYR B O 1
ATOM 5295 N N . LYS B 1 175 ? -5.93 -44.5 -25.562 1 98 175 LYS B N 1
ATOM 5296 C CA . LYS B 1 175 ? -6.551 -44.375 -26.875 1 98 175 LYS B CA 1
ATOM 5297 C C . LYS B 1 175 ? -5.531 -44.625 -27.984 1 98 175 LYS B C 1
ATOM 5299 O O . LYS B 1 175 ? -5.871 -45.156 -29.047 1 98 175 LYS B O 1
ATOM 5304 N N . LEU B 1 176 ? -4.316 -44.281 -27.766 1 97.88 176 LEU B N 1
ATOM 5305 C CA . LEU B 1 176 ? -3.254 -44.469 -28.75 1 97.88 176 LEU B CA 1
ATOM 5306 C C . LEU B 1 176 ? -2.832 -45.906 -28.844 1 97.88 176 LEU B C 1
ATOM 5308 O O . LEU B 1 176 ? -2.498 -46.406 -29.922 1 97.88 176 LEU B O 1
ATOM 5312 N N . THR B 1 177 ? -2.809 -46.688 -27.688 1 97.44 177 THR B N 1
ATOM 5313 C CA . THR B 1 177 ? -2.082 -47.938 -27.641 1 97.44 177 THR B CA 1
ATOM 5314 C C . THR B 1 177 ? -3.02 -49.094 -27.281 1 97.44 177 THR B C 1
ATOM 5316 O O . THR B 1 177 ? -2.684 -50.25 -27.484 1 97.44 177 THR B O 1
ATOM 5319 N N . GLY B 1 178 ? -4.059 -48.719 -26.578 1 96.81 178 GLY B N 1
ATOM 5320 C CA . GLY B 1 178 ? -4.934 -49.75 -26.031 1 96.81 178 GLY B CA 1
ATOM 5321 C C . GLY B 1 178 ? -4.461 -50.312 -24.703 1 96.81 178 GLY B C 1
ATOM 5322 O O . GLY B 1 178 ? -5.082 -51.219 -24.141 1 96.81 178 GLY B O 1
ATOM 5323 N N . LYS B 1 179 ? -3.404 -49.781 -24.141 1 97 179 LYS B N 1
ATOM 5324 C CA . LYS B 1 179 ? -2.834 -50.281 -22.891 1 97 179 LYS B CA 1
ATOM 5325 C C . LYS B 1 179 ? -3.178 -49.344 -21.719 1 97 179 LYS B C 1
ATOM 5327 O O . LYS B 1 179 ? -3.193 -48.125 -21.859 1 97 179 LYS B O 1
ATOM 5332 N N . ILE B 1 180 ? -3.418 -49.969 -20.594 1 97.56 180 ILE B N 1
ATOM 5333 C CA . ILE B 1 180 ? -3.779 -49.219 -19.391 1 97.56 180 ILE B CA 1
ATOM 5334 C C . ILE B 1 180 ? -2.631 -49.25 -18.391 1 97.56 180 ILE B C 1
ATOM 5336 O O . ILE B 1 180 ? -2.234 -50.344 -17.938 1 97.56 180 ILE B O 1
ATOM 5340 N N . HIS B 1 181 ? -2.082 -48.188 -18.078 1 97.25 181 HIS B N 1
ATOM 5341 C CA . HIS B 1 181 ? -1.06 -48 -17.047 1 97.25 181 HIS B CA 1
ATOM 5342 C C . HIS B 1 181 ? -1.201 -46.656 -16.359 1 97.25 181 HIS B C 1
ATOM 5344 O O . HIS B 1 181 ? -1.784 -45.719 -16.938 1 97.25 181 HIS B O 1
ATOM 5350 N N . GLY B 1 182 ? -0.816 -46.594 -15.156 1 95.81 182 GLY B N 1
ATOM 5351 C CA . GLY B 1 182 ? -0.597 -45.344 -14.484 1 95.81 182 GLY B CA 1
ATOM 5352 C C . GLY B 1 182 ? 0.87 -44.969 -14.367 1 95.81 182 GLY B C 1
ATOM 5353 O O . GLY B 1 182 ? 1.745 -45.812 -14.555 1 95.81 182 GLY B O 1
ATOM 5354 N N . ASP B 1 183 ? 1.113 -43.688 -14.242 1 95.25 183 ASP B N 1
ATOM 5355 C CA . ASP B 1 183 ? 2.494 -43.281 -14.008 1 95.25 183 ASP B CA 1
ATOM 5356 C C . ASP B 1 183 ? 2.662 -42.688 -12.609 1 95.25 183 ASP B C 1
ATOM 5358 O O . ASP B 1 183 ? 1.691 -42.219 -12.008 1 95.25 183 ASP B O 1
ATOM 5362 N N . LEU B 1 184 ? 3.828 -42.625 -12.133 1 95.75 184 LEU B N 1
ATOM 5363 C CA . LEU B 1 184 ? 4.105 -42.281 -10.742 1 95.75 184 LEU B CA 1
ATOM 5364 C C . LEU B 1 184 ? 4.008 -40.781 -10.523 1 95.75 184 LEU B C 1
ATOM 5366 O O . LEU B 1 184 ? 3.752 -40.312 -9.406 1 95.75 184 LEU B O 1
ATOM 5370 N N . THR B 1 185 ? 4.25 -40 -11.523 1 96.69 185 THR B N 1
ATOM 5371 C CA . THR B 1 185 ? 4.258 -38.531 -11.352 1 96.69 185 THR B CA 1
ATOM 5372 C C . THR B 1 185 ? 2.852 -38.031 -11.062 1 96.69 185 THR B C 1
ATOM 5374 O O . THR B 1 185 ? 2.684 -37.062 -10.305 1 96.69 185 THR B O 1
ATOM 5377 N N . ASP B 1 186 ? 1.872 -38.625 -11.586 1 96.5 186 ASP B N 1
ATOM 5378 C CA . ASP B 1 186 ? 0.49 -38.188 -11.445 1 96.5 186 ASP B CA 1
ATOM 5379 C C . ASP B 1 186 ? -0.218 -38.938 -10.32 1 96.5 186 ASP B C 1
ATOM 5381 O O . ASP B 1 186 ? -0.748 -38.312 -9.391 1 96.5 186 ASP B O 1
ATOM 5385 N N . THR B 1 187 ? -0.163 -40.25 -10.383 1 96.06 187 THR B N 1
ATOM 5386 C CA . THR B 1 187 ? -0.796 -41.062 -9.359 1 96.06 187 THR B CA 1
ATOM 5387 C C . THR B 1 187 ? -0.178 -40.812 -7.988 1 96.06 187 THR B C 1
ATOM 5389 O O . THR B 1 187 ? -0.86 -40.875 -6.965 1 96.06 187 THR B O 1
ATOM 5392 N N . GLY B 1 188 ? 1.01 -40.469 -8.008 1 94.62 188 GLY B N 1
ATOM 5393 C CA . GLY B 1 188 ? 1.756 -40.219 -6.785 1 94.62 188 GLY B CA 1
ATOM 5394 C C . GLY B 1 188 ? 1.332 -38.938 -6.082 1 94.62 188 GLY B C 1
ATOM 5395 O O . GLY B 1 188 ? 1.676 -38.719 -4.918 1 94.62 188 GLY B O 1
ATOM 5396 N N . THR B 1 189 ? 0.546 -38.125 -6.758 1 94.12 189 THR B N 1
ATOM 5397 C CA . THR B 1 189 ? 0.136 -36.844 -6.176 1 94.12 189 THR B CA 1
ATOM 5398 C C . THR B 1 189 ? -0.768 -37.062 -4.965 1 94.12 189 THR B C 1
ATOM 5400 O O . THR B 1 189 ? -0.814 -36.25 -4.055 1 94.12 189 THR B O 1
ATOM 5403 N N . SER B 1 190 ? -1.545 -38.25 -5 1 95.38 190 SER B N 1
ATOM 5404 C CA . SER B 1 190 ? -2.473 -38.344 -3.879 1 95.38 190 SER B CA 1
ATOM 5405 C C . SER B 1 190 ? -2.783 -39.812 -3.561 1 95.38 190 SER B C 1
ATOM 5407 O O . SER B 1 190 ? -3.434 -40.094 -2.555 1 95.38 190 SER B O 1
ATOM 5409 N N . LEU B 1 191 ? -2.328 -40.781 -4.363 1 97.94 191 LEU B N 1
ATOM 5410 C CA . LEU B 1 191 ? -2.777 -42.156 -4.164 1 97.94 191 LEU B CA 1
ATOM 5411 C C . LEU B 1 191 ? -1.606 -43.062 -3.807 1 97.94 191 LEU B C 1
ATOM 5413 O O . LEU B 1 191 ? -1.794 -44.25 -3.562 1 97.94 191 LEU B O 1
ATOM 5417 N N . VAL B 1 192 ? -0.438 -42.594 -3.824 1 97.5 192 VAL B N 1
ATOM 5418 C CA . VAL B 1 192 ? 0.766 -43.375 -3.611 1 97.5 192 VAL B CA 1
ATOM 5419 C C . VAL B 1 192 ? 1.451 -42.938 -2.316 1 97.5 192 VAL B C 1
ATOM 5421 O O . VAL B 1 192 ? 1.459 -41.75 -1.979 1 97.5 192 VAL B O 1
ATOM 5424 N N . ASN B 1 193 ? 1.95 -43.969 -1.573 1 97.5 193 ASN B N 1
ATOM 5425 C CA . ASN B 1 193 ? 2.857 -43.688 -0.467 1 97.5 193 ASN B CA 1
ATOM 5426 C C . ASN B 1 193 ? 4.199 -43.156 -0.966 1 97.5 193 ASN B C 1
ATOM 5428 O O . ASN B 1 193 ? 4.973 -43.906 -1.572 1 97.5 193 ASN B O 1
ATOM 5432 N N . ALA B 1 194 ? 4.453 -41.938 -0.66 1 95.81 194 ALA B N 1
ATOM 5433 C CA . ALA B 1 194 ? 5.609 -41.25 -1.223 1 95.81 194 ALA B CA 1
ATOM 5434 C C . ALA B 1 194 ? 6.91 -41.906 -0.79 1 95.81 194 ALA B C 1
ATOM 5436 O O . ALA B 1 194 ? 7.906 -41.875 -1.521 1 95.81 194 ALA B O 1
ATOM 5437 N N . LYS B 1 195 ? 6.961 -42.531 0.31 1 93.25 195 LYS B N 1
ATOM 5438 C CA . LYS B 1 195 ? 8.164 -43.188 0.829 1 93.25 195 LYS B CA 1
ATOM 5439 C C . LYS B 1 195 ? 8.438 -44.5 0.11 1 93.25 195 LYS B C 1
ATOM 5441 O O . LYS B 1 195 ? 9.586 -44.781 -0.249 1 93.25 195 LYS B O 1
ATOM 5446 N N . THR B 1 196 ? 7.383 -45.219 -0.174 1 93.62 196 THR B N 1
ATOM 5447 C CA . THR B 1 196 ? 7.578 -46.562 -0.71 1 93.62 196 THR B CA 1
ATOM 5448 C C . THR B 1 196 ? 7.422 -46.562 -2.229 1 93.62 196 THR B C 1
ATOM 5450 O O . THR B 1 196 ? 7.93 -47.469 -2.908 1 93.62 196 THR B O 1
ATOM 5453 N N . GLY B 1 197 ? 6.668 -45.656 -2.744 1 93.44 197 GLY B N 1
ATOM 5454 C CA . GLY B 1 197 ? 6.398 -45.625 -4.172 1 93.44 197 GLY B CA 1
ATOM 5455 C C . GLY B 1 197 ? 5.293 -46.562 -4.594 1 93.44 197 GLY B C 1
ATOM 5456 O O . GLY B 1 197 ? 5.117 -46.812 -5.785 1 93.44 197 GLY B O 1
ATOM 5457 N N . GLU B 1 198 ? 4.582 -47.094 -3.617 1 96 198 GLU B N 1
ATOM 5458 C CA . GLU B 1 198 ? 3.484 -48 -3.875 1 96 198 GLU B CA 1
ATOM 5459 C C . GLU B 1 198 ? 2.137 -47.375 -3.557 1 96 198 GLU B C 1
ATOM 5461 O O . GLU B 1 198 ? 2.068 -46.406 -2.807 1 96 198 GLU B O 1
ATOM 5466 N N . VAL B 1 199 ? 1.124 -47.969 -4.184 1 97.88 199 VAL B N 1
ATOM 5467 C CA . VAL B 1 199 ? -0.224 -47.5 -3.883 1 97.88 199 VAL B CA 1
ATOM 5468 C C . VAL B 1 199 ? -0.446 -47.5 -2.371 1 97.88 199 VAL B C 1
ATOM 5470 O O . VAL B 1 199 ? -0.097 -48.438 -1.685 1 97.88 199 VAL B O 1
ATOM 5473 N N . ALA B 1 200 ? -1.018 -46.438 -1.857 1 98.19 200 ALA B N 1
ATOM 5474 C CA . ALA B 1 200 ? -1.217 -46.281 -0.419 1 98.19 200 ALA B CA 1
ATOM 5475 C C . ALA B 1 200 ? -2.48 -47 0.039 1 98.19 200 ALA B C 1
ATOM 5477 O O . ALA B 1 200 ? -3.416 -46.375 0.542 1 98.19 200 ALA B O 1
ATOM 5478 N N . GLU B 1 201 ? -2.447 -48.219 0.063 1 98.06 201 GLU B N 1
ATOM 5479 C CA . GLU B 1 201 ? -3.633 -49.031 0.316 1 98.06 201 GLU B CA 1
ATOM 5480 C C . GLU B 1 201 ? -4.184 -48.781 1.718 1 98.06 201 GLU B C 1
ATOM 5482 O O . GLU B 1 201 ? -5.398 -48.688 1.903 1 98.06 201 GLU B O 1
ATOM 5487 N N . ALA B 1 202 ? -3.293 -48.719 2.697 1 97.75 202 ALA B N 1
ATOM 5488 C CA . ALA B 1 202 ? -3.734 -48.469 4.07 1 97.75 202 ALA B CA 1
ATOM 5489 C C . ALA B 1 202 ? -4.492 -47.156 4.195 1 97.75 202 ALA B C 1
ATOM 5491 O O . ALA B 1 202 ? -5.5 -47.094 4.898 1 97.75 202 ALA B O 1
ATOM 5492 N N . LEU B 1 203 ? -3.939 -46.219 3.551 1 97.81 203 LEU B N 1
ATOM 5493 C CA . LEU B 1 203 ? -4.586 -44.906 3.559 1 97.81 203 LEU B CA 1
ATOM 5494 C C . LEU B 1 203 ? -5.949 -44.969 2.883 1 97.81 203 LEU B C 1
ATOM 5496 O O . LEU B 1 203 ? -6.93 -44.438 3.404 1 97.81 203 LEU B O 1
ATOM 5500 N N . LEU B 1 204 ? -6.055 -45.594 1.727 1 98.25 204 LEU B N 1
ATOM 5501 C CA . LEU B 1 204 ? -7.305 -45.688 0.984 1 98.25 204 LEU B CA 1
ATOM 5502 C C . LEU B 1 204 ? -8.352 -46.469 1.792 1 98.25 204 LEU B C 1
ATOM 5504 O O . LEU B 1 204 ? -9.531 -46.094 1.786 1 98.25 204 LEU B O 1
ATOM 5508 N N . LYS B 1 205 ? -7.914 -47.438 2.479 1 97.75 205 LYS B N 1
ATOM 5509 C CA . LYS B 1 205 ? -8.812 -48.219 3.342 1 97.75 205 LYS B CA 1
ATOM 5510 C C . LYS B 1 205 ? -9.359 -47.344 4.473 1 97.75 205 LYS B C 1
ATOM 5512 O O . LYS B 1 205 ? -10.547 -47.375 4.773 1 97.75 205 LYS B O 1
ATOM 5517 N N . LYS B 1 206 ? -8.477 -46.594 5.055 1 97.06 206 LYS B N 1
ATOM 5518 C CA . LYS B 1 206 ? -8.875 -45.719 6.148 1 97.06 206 LYS B CA 1
ATOM 5519 C C . LYS B 1 206 ? -9.891 -44.688 5.68 1 97.06 206 LYS B C 1
ATOM 5521 O O . LYS B 1 206 ? -10.688 -44.188 6.477 1 97.06 206 LYS B O 1
ATOM 5526 N N . LEU B 1 207 ? -9.867 -44.406 4.43 1 97.38 207 LEU B N 1
ATOM 5527 C CA . LEU B 1 207 ? -10.773 -43.406 3.871 1 97.38 207 LEU B CA 1
ATOM 5528 C C . LEU B 1 207 ? -11.992 -44.062 3.236 1 97.38 207 LEU B C 1
ATOM 5530 O O . LEU B 1 207 ? -12.75 -43.406 2.51 1 97.38 207 LEU B O 1
ATOM 5534 N N . ASP B 1 208 ? -12.133 -45.344 3.422 1 96.94 208 ASP B N 1
ATOM 5535 C CA . ASP B 1 208 ? -13.258 -46.125 2.939 1 96.94 208 ASP B CA 1
ATOM 5536 C C . ASP B 1 208 ? -13.258 -46.188 1.415 1 96.94 208 ASP B C 1
ATOM 5538 O O . ASP B 1 208 ? -14.312 -46.094 0.782 1 96.94 208 ASP B O 1
ATOM 5542 N N . LEU B 1 209 ? -12.094 -46.375 0.864 1 98.12 209 LEU B N 1
ATOM 5543 C CA . LEU B 1 209 ? -11.969 -46.469 -0.588 1 98.12 209 LEU B CA 1
ATOM 5544 C C . LEU B 1 209 ? -11.383 -47.781 -1.014 1 98.12 209 LEU B C 1
ATOM 5546 O O . LEU B 1 209 ? -10.875 -47.938 -2.131 1 98.12 209 LEU B O 1
ATOM 5550 N N . GLU B 1 210 ? -11.422 -48.719 -0.157 1 97.31 210 GLU B N 1
ATOM 5551 C CA . GLU B 1 210 ? -10.82 -50.031 -0.398 1 97.31 210 GLU B CA 1
ATOM 5552 C C . GLU B 1 210 ? -11.398 -50.688 -1.652 1 97.31 210 GLU B C 1
ATOM 5554 O O . GLU B 1 210 ? -10.664 -51.281 -2.428 1 97.31 210 GLU B O 1
ATOM 5559 N N . ALA B 1 211 ? -12.625 -50.531 -1.884 1 97.19 211 ALA B N 1
ATOM 5560 C CA . ALA B 1 211 ? -13.328 -51.188 -2.988 1 97.19 211 ALA B CA 1
ATOM 5561 C C . ALA B 1 211 ? -12.828 -50.656 -4.336 1 97.19 211 ALA B C 1
ATOM 5563 O O . ALA B 1 211 ? -13.062 -51.281 -5.371 1 97.19 211 ALA B O 1
ATOM 5564 N N . TYR B 1 212 ? -12.109 -49.656 -4.309 1 97.94 212 TYR B N 1
ATOM 5565 C CA . TYR B 1 212 ? -11.766 -49 -5.566 1 97.94 212 TYR B CA 1
ATOM 5566 C C . TYR B 1 212 ? -10.258 -49.031 -5.805 1 97.94 212 TYR B C 1
ATOM 5568 O O . TYR B 1 212 ? -9.766 -48.406 -6.754 1 97.94 212 TYR B O 1
ATOM 5576 N N . ILE B 1 213 ? -9.531 -49.688 -5.004 1 98.12 213 ILE B N 1
ATOM 5577 C CA . ILE B 1 213 ? -8.086 -49.844 -5.152 1 98.12 213 ILE B CA 1
ATOM 5578 C C . ILE B 1 213 ? -7.77 -50.531 -6.473 1 98.12 213 ILE B C 1
ATOM 5580 O O . ILE B 1 213 ? -6.789 -50.188 -7.141 1 98.12 213 ILE B O 1
ATOM 5584 N N . SER B 1 214 ? -8.633 -51.406 -6.871 1 97.38 214 SER B N 1
ATOM 5585 C CA . SER B 1 214 ? -8.414 -52.156 -8.094 1 97.38 214 SER B CA 1
ATOM 5586 C C . SER B 1 214 ? -8.578 -51.281 -9.336 1 97.38 214 SER B C 1
ATOM 5588 O O . SER B 1 214 ? -8.203 -51.688 -10.438 1 97.38 214 SER B O 1
ATOM 5590 N N . TYR B 1 215 ? -9.188 -50.156 -9.164 1 98 215 TYR B N 1
ATOM 5591 C CA . TYR B 1 215 ? -9.352 -49.219 -10.289 1 98 215 TYR B CA 1
ATOM 5592 C C . TYR B 1 215 ? -8.023 -48.594 -10.664 1 98 215 TYR B C 1
ATOM 5594 O O . TYR B 1 215 ? -7.887 -48.031 -11.758 1 98 215 TYR B O 1
ATOM 5602 N N . ILE B 1 216 ? -7.055 -48.531 -9.711 1 98.19 216 ILE B N 1
ATOM 5603 C CA . ILE B 1 216 ? -5.754 -47.906 -9.945 1 98.19 216 ILE B CA 1
ATOM 5604 C C . ILE B 1 216 ? -4.906 -48.812 -10.836 1 98.19 216 ILE B C 1
ATOM 5606 O O . ILE B 1 216 ? -4.586 -49.938 -10.453 1 98.19 216 ILE B O 1
ATOM 5610 N N . PRO B 1 217 ? -4.535 -48.312 -11.992 1 97.69 217 PRO B N 1
ATOM 5611 C CA . PRO B 1 217 ? -3.756 -49.156 -12.906 1 97.69 217 PRO B CA 1
ATOM 5612 C C . PRO B 1 217 ? -2.363 -49.469 -12.367 1 97.69 217 PRO B C 1
ATOM 5614 O O . PRO B 1 217 ? -1.917 -48.875 -11.398 1 97.69 217 PRO B O 1
ATOM 5617 N N . GLU B 1 218 ? -1.772 -50.5 -13.031 1 97 218 GLU B N 1
ATOM 5618 C CA . GLU B 1 218 ? -0.373 -50.75 -12.727 1 97 218 GLU B CA 1
ATOM 5619 C C . GLU B 1 218 ? 0.494 -49.531 -12.93 1 97 218 GLU B C 1
ATOM 5621 O O . GLU B 1 218 ? 0.388 -48.844 -13.953 1 97 218 GLU B O 1
ATOM 5626 N N . LEU B 1 219 ? 1.314 -49.281 -11.93 1 97.31 219 LEU B N 1
ATOM 5627 C CA . LEU B 1 219 ? 2.119 -48.062 -11.953 1 97.31 219 LEU B CA 1
ATOM 5628 C C . LEU B 1 219 ? 3.488 -48.344 -12.57 1 97.31 219 LEU B C 1
ATOM 5630 O O . LEU B 1 219 ? 4.141 -49.344 -12.242 1 97.31 219 LEU B O 1
ATOM 5634 N N . VAL B 1 220 ? 3.867 -47.469 -13.469 1 97.38 220 VAL B N 1
ATOM 5635 C CA . VAL B 1 220 ? 5.18 -47.531 -14.109 1 97.38 220 VAL B CA 1
ATOM 5636 C C . VAL B 1 220 ? 5.836 -46.156 -14.07 1 97.38 220 VAL B C 1
ATOM 5638 O O . VAL B 1 220 ? 5.211 -45.156 -13.672 1 97.38 220 VAL B O 1
ATOM 5641 N N . THR B 1 221 ? 7.152 -46.125 -14.43 1 96.94 221 THR B N 1
ATOM 5642 C CA . THR B 1 221 ? 7.844 -44.844 -14.531 1 96.94 221 THR B CA 1
ATOM 5643 C C . THR B 1 221 ? 7.43 -44.094 -15.797 1 96.94 221 THR B C 1
ATOM 5645 O O . THR B 1 221 ? 6.91 -44.719 -16.734 1 96.94 221 THR B O 1
ATOM 5648 N N . SER B 1 222 ? 7.652 -42.844 -15.82 1 97.69 222 SER B N 1
ATOM 5649 C CA . SER B 1 222 ? 7.199 -41.969 -16.891 1 97.69 222 SER B CA 1
ATOM 5650 C C . SER B 1 222 ? 7.801 -42.375 -18.234 1 97.69 222 SER B C 1
ATOM 5652 O O . SER B 1 222 ? 7.176 -42.219 -19.281 1 97.69 222 SER B O 1
ATOM 5654 N N . ASP B 1 223 ? 9.023 -42.906 -18.219 1 97.69 223 ASP B N 1
ATOM 5655 C CA . ASP B 1 223 ? 9.758 -43.188 -19.453 1 97.69 223 ASP B CA 1
ATOM 5656 C C . ASP B 1 223 ? 9.609 -44.656 -19.844 1 97.69 223 ASP B C 1
ATOM 5658 O O . ASP B 1 223 ? 10.336 -45.156 -20.719 1 97.69 223 ASP B O 1
ATOM 5662 N N . THR B 1 224 ? 8.672 -45.344 -19.25 1 98.12 224 THR B N 1
ATOM 5663 C CA . THR B 1 224 ? 8.398 -46.75 -19.641 1 98.12 224 THR B CA 1
ATOM 5664 C C . THR B 1 224 ? 7.648 -46.781 -20.953 1 98.12 224 THR B C 1
ATOM 5666 O O . THR B 1 224 ? 6.641 -46.094 -21.141 1 98.12 224 THR B O 1
ATOM 5669 N N . ILE B 1 225 ? 8.188 -47.562 -21.922 1 98.31 225 ILE B N 1
ATOM 5670 C CA . ILE B 1 225 ? 7.422 -47.844 -23.141 1 98.31 225 ILE B CA 1
ATOM 5671 C C . ILE B 1 225 ? 6.246 -48.75 -22.812 1 98.31 225 ILE B C 1
ATOM 5673 O O . ILE B 1 225 ? 6.434 -49.938 -22.5 1 98.31 225 ILE B O 1
ATOM 5677 N N . VAL B 1 226 ? 5.121 -48.25 -22.891 1 97.31 226 VAL B N 1
ATOM 5678 C CA . VAL B 1 226 ? 3.959 -49 -22.422 1 97.31 226 VAL B CA 1
ATOM 5679 C C . VAL B 1 226 ? 3.303 -49.719 -23.594 1 97.31 226 VAL B C 1
ATOM 5681 O O . VAL B 1 226 ? 2.504 -50.625 -23.391 1 97.31 226 VAL B O 1
ATOM 5684 N N . GLY B 1 227 ? 3.566 -49.25 -24.781 1 97.19 227 GLY B N 1
ATOM 5685 C CA . GLY B 1 227 ? 3.021 -49.875 -25.969 1 97.19 227 GLY B CA 1
ATOM 5686 C C . GLY B 1 227 ? 3.402 -49.156 -27.25 1 97.19 227 GLY B C 1
ATOM 5687 O O . GLY B 1 227 ? 4.207 -48.219 -27.234 1 97.19 227 GLY B O 1
ATOM 5688 N N . MET B 1 228 ? 2.877 -49.781 -28.344 1 97.81 228 MET B N 1
ATOM 5689 C CA . MET B 1 228 ? 2.982 -49.156 -29.656 1 97.81 228 MET B CA 1
ATOM 5690 C C . MET B 1 228 ? 1.642 -48.562 -30.094 1 97.81 228 MET B C 1
ATOM 5692 O O . MET B 1 228 ? 0.596 -48.938 -29.562 1 97.81 228 MET B O 1
ATOM 5696 N N . VAL B 1 229 ? 1.776 -47.594 -30.984 1 97.56 229 VAL B N 1
ATOM 5697 C CA . VAL B 1 229 ? 0.523 -47.094 -31.562 1 97.56 229 VAL B CA 1
ATOM 5698 C C . VAL B 1 229 ? -0.248 -48.281 -32.156 1 97.56 229 VAL B C 1
ATOM 5700 O O . VAL B 1 229 ? 0.319 -49.094 -32.906 1 97.56 229 VAL B O 1
ATOM 5703 N N . SER B 1 230 ? -1.522 -48.344 -31.781 1 96.69 230 SER B N 1
ATOM 5704 C CA . SER B 1 230 ? -2.316 -49.438 -32.312 1 96.69 230 SER B CA 1
ATOM 5705 C C . SER B 1 230 ? -2.408 -49.375 -33.844 1 96.69 230 SER B C 1
ATOM 5707 O O . SER B 1 230 ? -2.367 -48.281 -34.406 1 96.69 230 SER B O 1
ATOM 5709 N N . PRO B 1 231 ? -2.578 -50.531 -34.469 1 95.81 231 PRO B N 1
ATOM 5710 C CA . PRO B 1 231 ? -2.66 -50.531 -35.938 1 95.81 231 PRO B CA 1
ATOM 5711 C C . PRO B 1 231 ? -3.785 -49.625 -36.469 1 95.81 231 PRO B C 1
ATOM 5713 O O . PRO B 1 231 ? -3.602 -48.938 -37.438 1 95.81 231 PRO B O 1
ATOM 5716 N N . GLU B 1 232 ? -4.879 -49.719 -35.844 1 94.94 232 GLU B N 1
ATOM 5717 C CA . GLU B 1 232 ? -6.023 -48.906 -36.281 1 94.94 232 GLU B CA 1
ATOM 5718 C C . GLU B 1 232 ? -5.711 -47.406 -36.188 1 94.94 232 GLU B C 1
ATOM 5720 O O . GLU B 1 232 ? -6.012 -46.656 -37.125 1 94.94 232 GLU B O 1
ATOM 5725 N N . ILE B 1 233 ? -5.145 -47.062 -35.094 1 95.5 233 ILE B N 1
ATOM 5726 C CA . ILE B 1 233 ? -4.801 -45.656 -34.906 1 95.5 233 ILE B CA 1
ATOM 5727 C C . ILE B 1 233 ? -3.672 -45.25 -35.844 1 95.5 233 ILE B C 1
ATOM 5729 O O . ILE B 1 233 ? -3.67 -44.156 -36.406 1 95.5 233 ILE B O 1
ATOM 5733 N N . ALA B 1 234 ? -2.725 -46.094 -36.031 1 95.62 234 ALA B N 1
ATOM 5734 C CA . ALA B 1 234 ? -1.627 -45.844 -36.969 1 95.62 234 ALA B CA 1
ATOM 5735 C C . ALA B 1 234 ? -2.152 -45.562 -38.375 1 95.62 234 ALA B C 1
ATOM 5737 O O . ALA B 1 234 ? -1.688 -44.625 -39.031 1 95.62 234 ALA B O 1
ATOM 5738 N N . ASP B 1 235 ? -3.066 -46.344 -38.75 1 93.94 235 ASP B N 1
ATOM 5739 C CA . ASP B 1 235 ? -3.672 -46.156 -40.062 1 93.94 235 ASP B CA 1
ATOM 5740 C C . ASP B 1 235 ? -4.398 -44.812 -40.156 1 93.94 235 ASP B C 1
ATOM 5742 O O . ASP B 1 235 ? -4.301 -44.125 -41.188 1 93.94 235 ASP B O 1
ATOM 5746 N N . THR B 1 236 ? -5.066 -44.562 -39.156 1 93.19 236 THR B N 1
ATOM 5747 C CA . THR B 1 236 ? -5.848 -43.344 -39.094 1 93.19 236 THR B CA 1
ATOM 5748 C C . THR B 1 236 ? -4.93 -42.125 -39.125 1 93.19 236 THR B C 1
ATOM 5750 O O . THR B 1 236 ? -5.262 -41.094 -39.75 1 93.19 236 THR B O 1
ATOM 5753 N N . LEU B 1 237 ? -3.803 -42.188 -38.5 1 93.5 237 LEU B N 1
ATOM 5754 C CA . LEU B 1 237 ? -2.93 -41.031 -38.312 1 93.5 237 LEU B CA 1
ATOM 5755 C C . LEU B 1 237 ? -1.844 -41 -39.375 1 93.5 237 LEU B C 1
ATOM 5757 O O . LEU B 1 237 ? -1.189 -39.969 -39.594 1 93.5 237 LEU B O 1
ATOM 5761 N N . GLY B 1 238 ? -1.673 -42.094 -40.062 1 91.69 238 GLY B N 1
ATOM 5762 C CA . GLY B 1 238 ? -0.561 -42.188 -41 1 91.69 238 GLY B CA 1
ATOM 5763 C C . GLY B 1 238 ? 0.771 -42.438 -40.312 1 91.69 238 GLY B C 1
ATOM 5764 O O . GLY B 1 238 ? 1.792 -41.875 -40.719 1 91.69 238 GLY B O 1
ATOM 5765 N N . LEU B 1 239 ? 0.736 -43.188 -39.219 1 94.56 239 LEU B N 1
ATOM 5766 C CA . LEU B 1 239 ? 1.933 -43.531 -38.469 1 94.56 239 LEU B CA 1
ATOM 5767 C C . LEU B 1 239 ? 2.301 -45 -38.688 1 94.56 239 LEU B C 1
ATOM 5769 O O . LEU B 1 239 ? 1.515 -45.75 -39.281 1 94.56 239 LEU B O 1
ATOM 5773 N N . ASN B 1 240 ? 3.553 -45.312 -38.312 1 93.06 240 ASN B N 1
ATOM 5774 C CA . ASN B 1 240 ? 3.975 -46.688 -38.281 1 93.06 240 ASN B CA 1
ATOM 5775 C C . ASN B 1 240 ? 3.43 -47.406 -37.062 1 93.06 240 ASN B C 1
ATOM 5777 O O . ASN B 1 240 ? 3.475 -46.875 -35.938 1 93.06 240 ASN B O 1
ATOM 5781 N N . SER B 1 241 ? 2.885 -48.594 -37.219 1 91.44 241 SER B N 1
ATOM 5782 C CA . SER B 1 241 ? 2.309 -49.344 -36.125 1 91.44 241 SER B CA 1
ATOM 5783 C C . SER B 1 241 ? 3.383 -49.781 -35.125 1 91.44 241 SER B C 1
ATOM 5785 O O . SER B 1 241 ? 3.072 -50.281 -34.031 1 91.44 241 SER B O 1
ATOM 5787 N N . HIS B 1 242 ? 4.602 -49.531 -35.438 1 93.12 242 HIS B N 1
ATOM 5788 C CA . HIS B 1 242 ? 5.707 -49.875 -34.531 1 93.12 242 HIS B CA 1
ATOM 5789 C C . HIS B 1 242 ? 6.195 -48.625 -33.781 1 93.12 242 HIS B C 1
ATOM 5791 O O . HIS B 1 242 ? 7.211 -48.688 -33.094 1 93.12 242 HIS B O 1
ATOM 5797 N N . THR B 1 243 ? 5.449 -47.625 -33.906 1 96.62 243 THR B N 1
ATOM 5798 C CA . THR B 1 243 ? 5.816 -46.375 -33.188 1 96.62 243 THR B CA 1
ATOM 5799 C C . THR B 1 243 ? 5.582 -46.531 -31.703 1 96.62 243 THR B C 1
ATOM 5801 O O . THR B 1 243 ? 4.441 -46.688 -31.25 1 96.62 243 THR B O 1
ATOM 5804 N N . PRO B 1 244 ? 6.66 -46.469 -30.828 1 98.06 244 PRO B N 1
ATOM 5805 C CA . PRO B 1 244 ? 6.488 -46.656 -29.391 1 98.06 244 PRO B CA 1
ATOM 5806 C C . PRO B 1 244 ? 5.852 -45.438 -28.703 1 98.06 244 PRO B C 1
ATOM 5808 O O . PRO B 1 244 ? 6.047 -44.312 -29.156 1 98.06 244 PRO B O 1
ATOM 5811 N N . VAL B 1 245 ? 5.125 -45.719 -27.688 1 98.56 245 VAL B N 1
ATOM 5812 C CA . VAL B 1 245 ? 4.504 -44.688 -26.844 1 98.56 245 VAL B CA 1
ATOM 5813 C C . VAL B 1 245 ? 4.902 -44.938 -25.391 1 98.56 245 VAL B C 1
ATOM 5815 O O . VAL B 1 245 ? 4.816 -46.062 -24.875 1 98.56 245 VAL B O 1
ATOM 5818 N N . ILE B 1 246 ? 5.363 -43.906 -24.688 1 98.38 246 ILE B N 1
ATOM 5819 C CA . ILE B 1 246 ? 5.777 -44.031 -23.297 1 98.38 246 ILE B CA 1
ATOM 5820 C C . ILE B 1 246 ? 4.625 -43.656 -22.375 1 98.38 246 ILE B C 1
ATOM 5822 O O . ILE B 1 246 ? 3.615 -43.125 -22.828 1 98.38 246 ILE B O 1
ATOM 5826 N N . ALA B 1 247 ? 4.758 -43.938 -21.062 1 97.81 247 ALA B N 1
ATOM 5827 C CA . ALA B 1 247 ? 3.744 -43.688 -20.047 1 97.81 247 ALA B CA 1
ATOM 5828 C C . ALA B 1 247 ? 3.465 -42.188 -19.922 1 97.81 247 ALA B C 1
ATOM 5830 O O . ALA B 1 247 ? 2.307 -41.781 -19.828 1 97.81 247 ALA B O 1
ATOM 5831 N N . GLY B 1 248 ? 4.605 -41.406 -19.984 1 97.38 248 GLY B N 1
ATOM 5832 C CA . GLY B 1 248 ? 4.445 -39.969 -19.891 1 97.38 248 GLY B CA 1
ATOM 5833 C C . GLY B 1 248 ? 4.41 -39.469 -18.453 1 97.38 248 GLY B C 1
ATOM 5834 O O . GLY B 1 248 ? 4.629 -40.219 -17.516 1 97.38 248 GLY B O 1
ATOM 5835 N N . ALA B 1 249 ? 4.133 -38.156 -18.281 1 97.88 249 ALA B N 1
ATOM 5836 C CA . ALA B 1 249 ? 4.176 -37.531 -16.969 1 97.88 249 ALA B CA 1
ATOM 5837 C C . ALA B 1 249 ? 3.148 -36.406 -16.859 1 97.88 249 ALA B C 1
ATOM 5839 O O . ALA B 1 249 ? 2.645 -35.938 -17.875 1 97.88 249 ALA B O 1
ATOM 5840 N N . ILE B 1 250 ? 2.801 -36.062 -15.633 1 96.75 250 ILE B N 1
ATOM 5841 C CA . ILE B 1 250 ? 1.96 -34.875 -15.383 1 96.75 250 ILE B CA 1
ATOM 5842 C C . ILE B 1 250 ? 2.621 -33.625 -15.969 1 96.75 250 ILE B C 1
ATOM 5844 O O . ILE B 1 250 ? 3.848 -33.562 -16.062 1 96.75 250 ILE B O 1
ATOM 5848 N N . ASP B 1 251 ? 1.835 -32.688 -16.406 1 95.12 251 ASP B N 1
ATOM 5849 C CA . ASP B 1 251 ? 2.322 -31.578 -17.203 1 95.12 251 ASP B CA 1
ATOM 5850 C C . ASP B 1 251 ? 3.381 -30.766 -16.453 1 95.12 251 ASP B C 1
ATOM 5852 O O . ASP B 1 251 ? 4.363 -30.312 -17.047 1 95.12 251 ASP B O 1
ATOM 5856 N N . VAL B 1 252 ? 3.225 -30.594 -15.117 1 92.19 252 VAL B N 1
ATOM 5857 C CA . VAL B 1 252 ? 4.168 -29.797 -14.344 1 92.19 252 VAL B CA 1
ATOM 5858 C C . VAL B 1 252 ? 5.547 -30.453 -14.367 1 92.19 252 VAL B C 1
ATOM 5860 O O . VAL B 1 252 ? 6.562 -29.781 -14.531 1 92.19 252 VAL B O 1
ATOM 5863 N N . ILE B 1 253 ? 5.57 -31.719 -14.273 1 95.69 253 ILE B N 1
ATOM 5864 C CA . ILE B 1 253 ? 6.824 -32.469 -14.281 1 95.69 253 ILE B CA 1
ATOM 5865 C C . ILE B 1 253 ? 7.379 -32.531 -15.703 1 95.69 253 ILE B C 1
ATOM 5867 O O . ILE B 1 253 ? 8.586 -32.406 -15.914 1 95.69 253 ILE B O 1
ATOM 5871 N N . ALA B 1 254 ? 6.484 -32.781 -16.656 1 96.69 254 ALA B N 1
ATOM 5872 C CA . ALA B 1 254 ? 6.934 -32.781 -18.047 1 96.69 254 ALA B CA 1
ATOM 5873 C C . ALA B 1 254 ? 7.566 -31.469 -18.438 1 96.69 254 ALA B C 1
ATOM 5875 O O . ALA B 1 254 ? 8.602 -31.438 -19.094 1 96.69 254 ALA B O 1
ATOM 5876 N N . ALA B 1 255 ? 6.957 -30.422 -18.047 1 93.94 255 ALA B N 1
ATOM 5877 C CA . ALA B 1 255 ? 7.492 -29.094 -18.328 1 93.94 255 ALA B CA 1
ATOM 5878 C C . ALA B 1 255 ? 8.859 -28.906 -17.688 1 93.94 255 ALA B C 1
ATOM 5880 O O . ALA B 1 255 ? 9.758 -28.312 -18.281 1 93.94 255 ALA B O 1
ATOM 5881 N N . ALA B 1 256 ? 9.008 -29.359 -16.469 1 93.5 256 ALA B N 1
ATOM 5882 C CA . ALA B 1 256 ? 10.297 -29.266 -15.789 1 93.5 256 ALA B CA 1
ATOM 5883 C C . ALA B 1 256 ? 11.383 -30 -16.578 1 93.5 256 ALA B C 1
ATOM 5885 O O . ALA B 1 256 ? 12.477 -29.469 -16.781 1 93.5 256 ALA B O 1
ATOM 5886 N N . VAL B 1 257 ? 11.055 -31.172 -17.016 1 95.56 257 VAL B N 1
ATOM 5887 C CA . VAL B 1 257 ? 12 -31.938 -17.828 1 95.56 257 VAL B CA 1
ATOM 5888 C C . VAL B 1 257 ? 12.297 -31.188 -19.125 1 95.56 257 VAL B C 1
ATOM 5890 O O . VAL B 1 257 ? 13.453 -31.078 -19.531 1 95.56 257 VAL B O 1
ATOM 5893 N N . GLY B 1 258 ? 11.289 -30.672 -19.719 1 95.44 258 GLY B N 1
ATOM 5894 C CA . GLY B 1 258 ? 11.414 -30 -21 1 95.44 258 GLY B CA 1
ATOM 5895 C C . GLY B 1 258 ? 12.25 -28.734 -20.922 1 95.44 258 GLY B C 1
ATOM 5896 O O . GLY B 1 258 ? 12.844 -28.312 -21.922 1 95.44 258 GLY B O 1
ATOM 5897 N N . ILE B 1 259 ? 12.234 -28.141 -19.766 1 92.62 259 ILE B N 1
ATOM 5898 C CA . ILE B 1 259 ? 13.008 -26.922 -19.594 1 92.62 259 ILE B CA 1
ATOM 5899 C C . ILE B 1 259 ? 14.453 -27.266 -19.25 1 92.62 259 ILE B C 1
ATOM 5901 O O . ILE B 1 259 ? 15.344 -26.422 -19.359 1 92.62 259 ILE B O 1
ATOM 5905 N N . GLY B 1 260 ? 14.688 -28.516 -18.844 1 92.44 260 GLY B N 1
ATOM 5906 C CA . GLY B 1 260 ? 16.047 -28.984 -18.578 1 92.44 260 GLY B CA 1
ATOM 5907 C C . GLY B 1 260 ? 16.344 -29.125 -17.094 1 92.44 260 GLY B C 1
ATOM 5908 O O . GLY B 1 260 ? 17.5 -29.281 -16.703 1 92.44 260 GLY B O 1
ATOM 5909 N N . ALA B 1 261 ? 15.352 -28.984 -16.25 1 92.75 261 ALA B N 1
ATOM 5910 C CA . ALA B 1 261 ? 15.516 -29.156 -14.812 1 92.75 261 ALA B CA 1
ATOM 5911 C C . ALA B 1 261 ? 15.414 -30.625 -14.422 1 92.75 261 ALA B C 1
ATOM 5913 O O . ALA B 1 261 ? 14.391 -31.078 -13.906 1 92.75 261 ALA B O 1
ATOM 5914 N N . VAL B 1 262 ? 16.531 -31.375 -14.531 1 94.62 262 VAL B N 1
ATOM 5915 C CA . VAL B 1 262 ? 16.484 -32.844 -14.406 1 94.62 262 VAL B CA 1
ATOM 5916 C C . VAL B 1 262 ? 17.469 -33.281 -13.336 1 94.62 262 VAL B C 1
ATOM 5918 O O . VAL B 1 262 ? 17.797 -34.469 -13.25 1 94.62 262 VAL B O 1
ATOM 5921 N N . GLU B 1 263 ? 17.984 -32.344 -12.578 1 93.19 263 GLU B N 1
ATOM 5922 C CA . GLU B 1 263 ? 18.984 -32.688 -11.562 1 93.19 263 GLU B CA 1
ATOM 5923 C C . GLU B 1 263 ? 18.562 -32.188 -10.18 1 93.19 263 GLU B C 1
ATOM 5925 O O . GLU B 1 263 ? 17.719 -31.297 -10.062 1 93.19 263 GLU B O 1
ATOM 5930 N N . ASP B 1 264 ? 19.188 -32.812 -9.18 1 93.12 264 ASP B N 1
ATOM 5931 C CA . ASP B 1 264 ? 19.016 -32.375 -7.801 1 93.12 264 ASP B CA 1
ATOM 5932 C C . ASP B 1 264 ? 19.391 -30.906 -7.652 1 93.12 264 ASP B C 1
ATOM 5934 O O . ASP B 1 264 ? 20.344 -30.438 -8.289 1 93.12 264 ASP B O 1
ATOM 5938 N N . LYS B 1 265 ? 18.547 -30.141 -6.879 1 91.81 265 LYS B N 1
ATOM 5939 C CA . LYS B 1 265 ? 18.781 -28.75 -6.5 1 91.81 265 LYS B CA 1
ATOM 5940 C C . LYS B 1 265 ? 18.438 -27.797 -7.652 1 91.81 265 LYS B C 1
ATOM 5942 O O . LYS B 1 265 ? 18.578 -26.578 -7.523 1 91.81 265 LYS B O 1
ATOM 5947 N N . ASN B 1 266 ? 18.031 -28.375 -8.836 1 93.75 266 ASN B N 1
ATOM 5948 C CA . ASN B 1 266 ? 17.453 -27.484 -9.828 1 93.75 266 ASN B CA 1
ATOM 5949 C C . ASN B 1 266 ? 16.156 -26.828 -9.32 1 93.75 266 ASN B C 1
ATOM 5951 O O . ASN B 1 266 ? 15.5 -27.375 -8.438 1 93.75 266 ASN B O 1
ATOM 5955 N N . ILE B 1 267 ? 15.953 -25.672 -9.773 1 95.81 267 ILE B N 1
ATOM 5956 C CA . ILE B 1 267 ? 14.719 -24.969 -9.477 1 95.81 267 ILE B CA 1
ATOM 5957 C C . ILE B 1 267 ? 14.047 -24.531 -10.781 1 95.81 267 ILE B C 1
ATOM 5959 O O . ILE B 1 267 ? 14.727 -24.078 -11.711 1 95.81 267 ILE B O 1
ATOM 5963 N N . CYS B 1 268 ? 12.828 -24.797 -10.883 1 94.06 268 CYS B N 1
ATOM 5964 C CA . CYS B 1 268 ? 12.047 -24.312 -12.008 1 94.06 268 CYS B CA 1
ATOM 5965 C C . CYS B 1 268 ? 10.984 -23.312 -11.539 1 94.06 268 CYS B C 1
ATOM 5967 O O . CYS B 1 268 ? 10.227 -23.609 -10.609 1 94.06 268 CYS B O 1
ATOM 5969 N N . VAL B 1 269 ? 10.953 -22.125 -12.148 1 93.19 269 VAL B N 1
ATOM 5970 C CA . VAL B 1 269 ? 9.93 -21.125 -11.867 1 93.19 269 VAL B CA 1
ATOM 5971 C C . VAL B 1 269 ? 9.133 -20.828 -13.133 1 93.19 269 VAL B C 1
ATOM 5973 O O . VAL B 1 269 ? 9.68 -20.312 -14.109 1 93.19 269 VAL B O 1
ATOM 5976 N N . ILE B 1 270 ? 7.934 -21.219 -13.148 1 89.38 270 ILE B N 1
ATOM 5977 C CA . ILE B 1 270 ? 7.039 -20.906 -14.258 1 89.38 270 ILE B CA 1
ATOM 5978 C C . ILE B 1 270 ? 6.184 -19.688 -13.898 1 89.38 270 ILE B C 1
ATOM 5980 O O . ILE B 1 270 ? 5.168 -19.812 -13.211 1 89.38 270 ILE B O 1
ATOM 5984 N N . LEU B 1 271 ? 6.531 -18.578 -14.414 1 90 271 LEU B N 1
ATOM 5985 C CA . LEU B 1 271 ? 5.93 -17.297 -14.055 1 90 271 LEU B CA 1
ATOM 5986 C C . LEU B 1 271 ? 4.801 -16.938 -15.016 1 90 271 LEU B C 1
ATOM 5988 O O . LEU B 1 271 ? 5.035 -16.297 -16.047 1 90 271 LEU B O 1
ATOM 5992 N N . GLY B 1 272 ? 3.549 -17.312 -14.719 1 84.94 272 GLY B N 1
ATOM 5993 C CA . GLY B 1 272 ? 2.33 -16.984 -15.445 1 84.94 272 GLY B CA 1
ATOM 5994 C C . GLY B 1 272 ? 1.256 -16.375 -14.57 1 84.94 272 GLY B C 1
ATOM 5995 O O . GLY B 1 272 ? 1.559 -15.586 -13.672 1 84.94 272 GLY B O 1
ATOM 5996 N N . THR B 1 273 ? -0.037 -16.703 -14.938 1 80.56 273 THR B N 1
ATOM 5997 C CA . THR B 1 273 ? -1.13 -16.25 -14.086 1 80.56 273 THR B CA 1
ATOM 5998 C C . THR B 1 273 ? -0.905 -16.703 -12.641 1 80.56 273 THR B C 1
ATOM 6000 O O . THR B 1 273 ? -1.104 -15.914 -11.711 1 80.56 273 THR B O 1
ATOM 6003 N N . THR B 1 274 ? -0.532 -17.922 -12.508 1 83.94 274 THR B N 1
ATOM 6004 C CA . THR B 1 274 ? 0.031 -18.422 -11.258 1 83.94 274 THR B CA 1
ATOM 6005 C C . THR B 1 274 ? 1.552 -18.516 -11.352 1 83.94 274 THR B C 1
ATOM 6007 O O . THR B 1 274 ? 2.117 -18.453 -12.445 1 83.94 274 THR B O 1
ATOM 6010 N N . CYS B 1 275 ? 2.217 -18.469 -10.273 1 90.94 275 CYS B N 1
ATOM 6011 C CA . CYS B 1 275 ? 3.66 -18.672 -10.242 1 90.94 275 CYS B CA 1
ATOM 6012 C C . CYS B 1 275 ? 4.02 -19.984 -9.555 1 90.94 275 CYS B C 1
ATOM 6014 O O . CYS B 1 275 ? 3.957 -20.078 -8.328 1 90.94 275 CYS B O 1
ATOM 6016 N N . ALA B 1 276 ? 4.375 -20.953 -10.352 1 91.56 276 ALA B N 1
ATOM 6017 C CA . ALA B 1 276 ? 4.754 -22.25 -9.812 1 91.56 276 ALA B CA 1
ATOM 6018 C C . ALA B 1 276 ? 6.246 -22.312 -9.492 1 91.56 276 ALA B C 1
ATOM 6020 O O . ALA B 1 276 ? 7.078 -22.234 -10.398 1 91.56 276 ALA B O 1
ATOM 6021 N N . ASN B 1 277 ? 6.547 -22.312 -8.258 1 94.5 277 ASN B N 1
ATOM 6022 C CA . ASN B 1 277 ? 7.918 -22.5 -7.793 1 94.5 277 ASN B CA 1
ATOM 6023 C C . ASN B 1 277 ? 8.203 -23.969 -7.457 1 94.5 277 ASN B C 1
ATOM 6025 O O . ASN B 1 277 ? 7.562 -24.531 -6.57 1 94.5 277 ASN B O 1
ATOM 6029 N N . GLU B 1 278 ? 9.164 -24.531 -8.188 1 94.88 278 GLU B N 1
ATOM 6030 C CA . GLU B 1 278 ? 9.453 -25.953 -8.086 1 94.88 278 GLU B CA 1
ATOM 6031 C C . GLU B 1 278 ? 10.891 -26.188 -7.648 1 94.88 278 GLU B C 1
ATOM 6033 O O . GLU B 1 278 ? 11.828 -25.828 -8.359 1 94.88 278 GLU B O 1
ATOM 6038 N N . ILE B 1 279 ? 11.023 -26.766 -6.508 1 94.69 279 ILE B N 1
ATOM 6039 C CA . ILE B 1 279 ? 12.344 -27.141 -6.016 1 94.69 279 ILE B CA 1
ATOM 6040 C C . ILE B 1 279 ? 12.531 -28.656 -6.137 1 94.69 279 ILE B C 1
ATOM 6042 O O . ILE B 1 279 ? 11.766 -29.422 -5.559 1 94.69 279 ILE B O 1
ATOM 6046 N N . PHE B 1 280 ? 13.547 -29.047 -6.859 1 93.81 280 PHE B N 1
ATOM 6047 C CA . PHE B 1 280 ? 13.781 -30.484 -7.062 1 93.81 280 PHE B CA 1
ATOM 6048 C C . PHE B 1 280 ? 14.789 -31.016 -6.051 1 93.81 280 PHE B C 1
ATOM 6050 O O . PHE B 1 280 ? 15.82 -30.375 -5.805 1 93.81 280 PHE B O 1
ATOM 6057 N N . LYS B 1 281 ? 14.367 -32.062 -5.484 1 93.19 281 LYS B N 1
ATOM 6058 C CA . LYS B 1 281 ? 15.195 -32.656 -4.426 1 93.19 281 LYS B CA 1
ATOM 6059 C C . LYS B 1 281 ? 15.133 -34.156 -4.445 1 93.19 281 LYS B C 1
ATOM 6061 O O . LYS B 1 281 ? 14.148 -34.75 -4.918 1 93.19 281 LYS B O 1
ATOM 6066 N N . LYS B 1 282 ? 16.203 -34.75 -3.902 1 95.12 282 LYS B N 1
ATOM 6067 C CA . LYS B 1 282 ? 16.188 -36.188 -3.701 1 95.12 282 LYS B CA 1
ATOM 6068 C C . LYS B 1 282 ? 15.156 -36.594 -2.645 1 95.12 282 LYS B C 1
ATOM 6070 O O . LYS B 1 282 ? 14.922 -35.844 -1.692 1 95.12 282 LYS B O 1
ATOM 6075 N N . LYS B 1 283 ? 14.656 -37.75 -2.863 1 95 283 LYS B N 1
ATOM 6076 C CA . LYS B 1 283 ? 13.633 -38.281 -1.963 1 95 283 LYS B CA 1
ATOM 6077 C C . LYS B 1 283 ? 14.086 -38.188 -0.508 1 95 283 LYS B C 1
ATOM 6079 O O . LYS B 1 283 ? 13.305 -37.844 0.374 1 95 283 LYS B O 1
ATOM 6084 N N . GLU B 1 284 ? 15.312 -38.469 -0.213 1 94.06 284 GLU B N 1
ATOM 6085 C CA . GLU B 1 284 ? 15.836 -38.531 1.147 1 94.06 284 GLU B CA 1
ATOM 6086 C C . GLU B 1 284 ? 15.812 -37.125 1.798 1 94.06 284 GLU B C 1
ATOM 6088 O O . GLU B 1 284 ? 15.867 -37.031 3.023 1 94.06 284 GLU B O 1
ATOM 6093 N N . ASP B 1 285 ? 15.703 -36.125 0.985 1 93.25 285 ASP B N 1
ATOM 6094 C CA . ASP B 1 285 ? 15.703 -34.75 1.497 1 93.25 285 ASP B CA 1
ATOM 6095 C C . ASP B 1 285 ? 14.289 -34.219 1.608 1 93.25 285 ASP B C 1
ATOM 6097 O O . ASP B 1 285 ? 14.086 -33.062 2.006 1 93.25 285 ASP B O 1
ATOM 6101 N N . CYS B 1 286 ? 13.312 -35 1.257 1 93.88 286 CYS B N 1
ATOM 6102 C CA . CYS B 1 286 ? 11.914 -34.594 1.338 1 93.88 286 CYS B CA 1
ATOM 6103 C C . CYS B 1 286 ? 11.352 -34.844 2.73 1 93.88 286 CYS B C 1
ATOM 6105 O O . CYS B 1 286 ? 11.547 -35.906 3.295 1 93.88 286 CYS B O 1
ATOM 6107 N N . HIS B 1 287 ? 10.727 -33.875 3.312 1 93.94 287 HIS B N 1
ATOM 6108 C CA . HIS B 1 287 ? 10.031 -34 4.59 1 93.94 287 HIS B CA 1
ATOM 6109 C C . HIS B 1 287 ? 8.523 -34.062 4.398 1 93.94 287 HIS B C 1
ATOM 6111 O O . HIS B 1 287 ? 7.82 -33.062 4.688 1 93.94 287 HIS B O 1
ATOM 6117 N N . PHE B 1 288 ? 8.062 -35.219 4.137 1 93.94 288 PHE B N 1
ATOM 6118 C CA . PHE B 1 288 ? 6.656 -35.406 3.809 1 93.94 288 PHE B CA 1
ATOM 6119 C C . PHE B 1 288 ? 5.766 -35.062 4.992 1 93.94 288 PHE B C 1
ATOM 6121 O O . PHE B 1 288 ? 5.977 -35.531 6.105 1 93.94 288 PHE B O 1
ATOM 6128 N N . GLY B 1 289 ? 4.812 -34.188 4.797 1 92.94 289 GLY B N 1
ATOM 6129 C CA . GLY B 1 289 ? 3.889 -33.75 5.84 1 92.94 289 GLY B CA 1
ATOM 6130 C C . GLY B 1 289 ? 4.273 -32.438 6.492 1 92.94 289 GLY B C 1
ATOM 6131 O O . GLY B 1 289 ? 3.518 -31.906 7.301 1 92.94 289 GLY B O 1
ATOM 6132 N N . GLU B 1 290 ? 5.41 -31.953 6.152 1 91.19 290 GLU B N 1
ATOM 6133 C CA . GLU B 1 290 ? 5.84 -30.672 6.707 1 91.19 290 GLU B CA 1
ATOM 6134 C C . GLU B 1 290 ? 4.98 -29.531 6.184 1 91.19 290 GLU B C 1
ATOM 6136 O O . GLU B 1 290 ? 4.754 -29.422 4.977 1 91.19 290 GLU B O 1
ATOM 6141 N N . PRO B 1 291 ? 4.523 -28.734 7.145 1 86.19 291 PRO B N 1
ATOM 6142 C CA . PRO B 1 291 ? 3.693 -27.609 6.715 1 86.19 291 PRO B CA 1
ATOM 6143 C C . PRO B 1 291 ? 4.379 -26.734 5.664 1 86.19 291 PRO B C 1
ATOM 6145 O O . PRO B 1 291 ? 5.586 -26.484 5.758 1 86.19 291 PRO B O 1
ATOM 6148 N N . GLY B 1 292 ? 3.625 -26.391 4.648 1 83.69 292 GLY B N 1
ATOM 6149 C CA . GLY B 1 292 ? 4.141 -25.484 3.627 1 83.69 292 GLY B CA 1
ATOM 6150 C C . GLY B 1 292 ? 4.812 -26.219 2.477 1 83.69 292 GLY B C 1
ATOM 6151 O O . GLY B 1 292 ? 5.391 -25.578 1.589 1 83.69 292 GLY B O 1
ATOM 6152 N N . THR B 1 293 ? 4.766 -27.484 2.488 1 90.5 293 THR B N 1
ATOM 6153 C CA . THR B 1 293 ? 5.367 -28.25 1.404 1 90.5 293 THR B CA 1
ATOM 6154 C C . THR B 1 293 ? 4.297 -28.984 0.601 1 90.5 293 THR B C 1
ATOM 6156 O O . THR B 1 293 ? 3.162 -29.141 1.061 1 90.5 293 THR B O 1
ATOM 6159 N N . ARG B 1 294 ? 4.594 -29.281 -0.618 1 93.12 294 ARG B N 1
ATOM 6160 C CA . ARG B 1 294 ? 3.848 -30.172 -1.506 1 93.12 294 ARG B CA 1
ATOM 6161 C C . ARG B 1 294 ? 4.789 -30.953 -2.414 1 93.12 294 ARG B C 1
ATOM 6163 O O . ARG B 1 294 ? 5.273 -30.422 -3.416 1 93.12 294 ARG B O 1
ATOM 6170 N N . TYR B 1 295 ? 4.93 -32.188 -2.074 1 94.75 295 TYR B N 1
ATOM 6171 C CA . TYR B 1 295 ? 5.906 -33 -2.793 1 94.75 295 TYR B CA 1
ATOM 6172 C C . TYR B 1 295 ? 5.227 -33.875 -3.84 1 94.75 295 TYR B C 1
ATOM 6174 O O . TYR B 1 295 ? 4.219 -34.531 -3.553 1 94.75 295 TYR B O 1
ATOM 6182 N N . GLU B 1 296 ? 5.738 -33.844 -5 1 93.81 296 GLU B N 1
ATOM 6183 C CA . GLU B 1 296 ? 5.301 -34.719 -6.086 1 93.81 296 GLU B CA 1
ATOM 6184 C C . GLU B 1 296 ? 6.488 -35.438 -6.727 1 93.81 296 GLU B C 1
ATOM 6186 O O . GLU B 1 296 ? 7.578 -34.875 -6.832 1 93.81 296 GLU B O 1
ATOM 6191 N N . LYS B 1 297 ? 6.223 -36.625 -7.129 1 96.31 297 LYS B N 1
ATOM 6192 C CA . LYS B 1 297 ? 7.281 -37.438 -7.734 1 96.31 297 LYS B CA 1
ATOM 6193 C C . LYS B 1 297 ? 7.715 -36.875 -9.078 1 96.31 297 LYS B C 1
ATOM 6195 O O . LYS B 1 297 ? 6.871 -36.5 -9.906 1 96.31 297 LYS B O 1
ATOM 6200 N N . HIS B 1 298 ? 9.016 -36.719 -9.258 1 96.12 298 HIS B N 1
ATOM 6201 C CA . HIS B 1 298 ? 9.586 -36.344 -10.547 1 96.12 298 HIS B CA 1
ATOM 6202 C C . HIS B 1 298 ? 9.711 -37.531 -11.469 1 96.12 298 HIS B C 1
ATOM 6204 O O . HIS B 1 298 ? 9.695 -38.688 -11.008 1 96.12 298 HIS B O 1
ATOM 6210 N N . ALA B 1 299 ? 9.844 -37.281 -12.781 1 95.5 299 ALA B N 1
ATOM 6211 C CA . ALA B 1 299 ? 10.008 -38.344 -13.758 1 95.5 299 ALA B CA 1
ATOM 6212 C C . ALA B 1 299 ? 11.406 -38.969 -13.672 1 95.5 299 ALA B C 1
ATOM 6214 O O . ALA B 1 299 ? 11.617 -40.094 -14.086 1 95.5 299 ALA B O 1
ATOM 6215 N N . VAL B 1 300 ? 12.336 -38.25 -13.109 1 94.44 300 VAL B N 1
ATOM 6216 C CA . VAL B 1 300 ? 13.75 -38.625 -13.133 1 94.44 300 VAL B CA 1
ATOM 6217 C C . VAL B 1 300 ? 14.125 -39.281 -11.812 1 94.44 300 VAL B C 1
ATOM 6219 O O . VAL B 1 300 ? 14.195 -38.625 -10.773 1 94.44 300 VAL B O 1
ATOM 6222 N N . GLY B 1 301 ? 14.406 -40.562 -11.883 1 92 301 GLY B N 1
ATOM 6223 C CA . GLY B 1 301 ? 14.961 -41.281 -10.758 1 92 301 GLY B CA 1
ATOM 6224 C C . GLY B 1 301 ? 14.164 -41.094 -9.477 1 92 301 GLY B C 1
ATOM 6225 O O . GLY B 1 301 ? 12.945 -41.281 -9.469 1 92 301 GLY B O 1
ATOM 6226 N N . ASP B 1 302 ? 14.914 -40.781 -8.414 1 92.75 302 ASP B N 1
ATOM 6227 C CA . ASP B 1 302 ? 14.273 -40.625 -7.109 1 92.75 302 ASP B CA 1
ATOM 6228 C C . ASP B 1 302 ? 14.117 -39.156 -6.742 1 92.75 302 ASP B C 1
ATOM 6230 O O . ASP B 1 302 ? 14.188 -38.781 -5.566 1 92.75 302 ASP B O 1
ATOM 6234 N N . LEU B 1 303 ? 13.977 -38.344 -7.723 1 95.31 303 LEU B N 1
ATOM 6235 C CA . LEU B 1 303 ? 13.773 -36.938 -7.5 1 95.31 303 LEU B CA 1
ATOM 6236 C C . LEU B 1 303 ? 12.305 -36.625 -7.223 1 95.31 303 LEU B C 1
ATOM 6238 O O . LEU B 1 303 ? 11.414 -37.312 -7.742 1 95.31 303 LEU B O 1
ATOM 6242 N N . TYR B 1 304 ? 12.102 -35.719 -6.348 1 96.31 304 TYR B N 1
ATOM 6243 C CA . TYR B 1 304 ? 10.797 -35.125 -6.066 1 96.31 304 TYR B CA 1
ATOM 6244 C C . TYR B 1 304 ? 10.812 -33.625 -6.301 1 96.31 304 TYR B C 1
ATOM 6246 O O . TYR B 1 304 ? 11.875 -33 -6.305 1 96.31 304 TYR B O 1
ATOM 6254 N N . VAL B 1 305 ? 9.672 -33.156 -6.578 1 95.06 305 VAL B N 1
ATOM 6255 C CA . VAL B 1 305 ? 9.516 -31.703 -6.676 1 95.06 305 VAL B CA 1
ATOM 6256 C C . VAL B 1 305 ? 8.734 -31.172 -5.469 1 95.06 305 VAL B C 1
ATOM 6258 O O . VAL B 1 305 ? 7.723 -31.766 -5.082 1 95.06 305 VAL B O 1
ATOM 6261 N N . ASN B 1 306 ? 9.273 -30.25 -4.715 1 94.94 306 ASN B N 1
ATOM 6262 C CA . ASN B 1 306 ? 8.477 -29.422 -3.822 1 94.94 306 ASN B CA 1
ATOM 6263 C C . ASN B 1 306 ? 7.82 -28.266 -4.574 1 94.94 306 ASN B C 1
ATOM 6265 O O . ASN B 1 306 ? 8.484 -27.297 -4.93 1 94.94 306 ASN B O 1
ATOM 6269 N N . LEU B 1 307 ? 6.543 -28.453 -4.801 1 94.12 307 LEU B N 1
ATOM 6270 C CA . LEU B 1 307 ? 5.805 -27.5 -5.629 1 94.12 307 LEU B CA 1
ATOM 6271 C C . LEU B 1 307 ? 5.121 -26.438 -4.77 1 94.12 307 LEU B C 1
ATOM 6273 O O . LEU B 1 307 ? 4.191 -26.75 -4.016 1 94.12 307 LEU B O 1
ATOM 6277 N N . LEU B 1 308 ? 5.566 -25.219 -4.879 1 93.56 308 LEU B N 1
ATOM 6278 C CA . LEU B 1 308 ? 4.938 -24.078 -4.23 1 93.56 308 LEU B CA 1
ATOM 6279 C C . LEU B 1 308 ? 4.332 -23.125 -5.262 1 93.56 308 LEU B C 1
ATOM 6281 O O . LEU B 1 308 ? 5.031 -22.297 -5.832 1 93.56 308 LEU B O 1
ATOM 6285 N N . ALA B 1 309 ? 3.08 -23.281 -5.477 1 89.12 309 ALA B N 1
ATOM 6286 C CA . ALA B 1 309 ? 2.379 -22.469 -6.469 1 89.12 309 ALA B CA 1
ATOM 6287 C C . ALA B 1 309 ? 1.654 -21.297 -5.809 1 89.12 309 ALA B C 1
ATOM 6289 O O . ALA B 1 309 ? 0.729 -21.5 -5.016 1 89.12 309 ALA B O 1
ATOM 6290 N N . THR B 1 310 ? 2.084 -20.109 -6.078 1 92.12 310 THR B N 1
ATOM 6291 C CA . THR B 1 310 ? 1.394 -18.938 -5.57 1 92.12 310 THR B CA 1
ATOM 6292 C C . THR B 1 310 ? 0.135 -18.656 -6.387 1 92.12 310 THR B C 1
ATOM 6294 O O . THR B 1 310 ? 0.003 -19.125 -7.516 1 92.12 310 THR B O 1
ATOM 6297 N N . MET B 1 311 ? -0.771 -17.953 -5.805 1 83.94 311 MET B N 1
ATOM 6298 C CA . MET B 1 311 ? -2.059 -17.719 -6.457 1 83.94 311 MET B CA 1
ATOM 6299 C C . MET B 1 311 ? -1.92 -16.734 -7.605 1 83.94 311 MET B C 1
ATOM 6301 O O . MET B 1 311 ? -2.682 -16.781 -8.57 1 83.94 311 MET B O 1
ATOM 6305 N N . ASN B 1 312 ? -1.004 -15.812 -7.48 1 82.69 312 ASN B N 1
ATOM 6306 C CA . ASN B 1 312 ? -0.891 -14.805 -8.539 1 82.69 312 ASN B CA 1
ATOM 6307 C C . ASN B 1 312 ? 0.563 -14.422 -8.797 1 82.69 312 ASN B C 1
ATOM 6309 O O . ASN B 1 312 ? 1.331 -14.219 -7.852 1 82.69 312 ASN B O 1
ATOM 6313 N N . GLY B 1 313 ? 0.915 -14.453 -10.102 1 91.38 313 GLY B N 1
ATOM 6314 C CA . GLY B 1 313 ? 2.184 -13.914 -10.57 1 91.38 313 GLY B CA 1
ATOM 6315 C C . GLY B 1 313 ? 2.025 -12.688 -11.445 1 91.38 313 GLY B C 1
ATOM 6316 O O . GLY B 1 313 ? 1.925 -11.57 -10.945 1 91.38 313 GLY B O 1
ATOM 6317 N N . THR B 1 314 ? 1.688 -12.922 -12.766 1 90.06 314 THR B N 1
ATOM 6318 C CA . THR B 1 314 ? 1.651 -11.859 -13.766 1 90.06 314 THR B CA 1
ATOM 6319 C C . THR B 1 314 ? 0.418 -10.984 -13.57 1 90.06 314 THR B C 1
ATOM 6321 O O . THR B 1 314 ? 0.398 -9.828 -14 1 90.06 314 THR B O 1
ATOM 6324 N N . PRO B 1 315 ? -0.678 -11.508 -12.984 1 90.19 315 PRO B N 1
ATOM 6325 C CA . PRO B 1 315 ? -1.827 -10.625 -12.766 1 90.19 315 PRO B CA 1
ATOM 6326 C C . PRO B 1 315 ? -1.476 -9.398 -11.93 1 90.19 315 PRO B C 1
ATOM 6328 O O . PRO B 1 315 ? -2.121 -8.352 -12.062 1 90.19 315 PRO B O 1
ATOM 6331 N N . ASN B 1 316 ? -0.487 -9.539 -11.039 1 96 316 ASN B N 1
ATOM 6332 C CA . ASN B 1 316 ? -0.02 -8.359 -10.312 1 96 316 ASN B CA 1
ATOM 6333 C C . ASN B 1 316 ? 0.523 -7.301 -11.266 1 96 316 ASN B C 1
ATOM 6335 O O . ASN B 1 316 ? 0.31 -6.105 -11.055 1 96 316 ASN B O 1
ATOM 6339 N N . ILE B 1 317 ? 1.261 -7.734 -12.273 1 95.69 317 ILE B N 1
ATOM 6340 C CA . ILE B 1 317 ? 1.825 -6.832 -13.273 1 95.69 317 ILE B CA 1
ATOM 6341 C C . ILE B 1 317 ? 0.702 -6.215 -14.102 1 95.69 317 ILE B C 1
ATOM 6343 O O . ILE B 1 317 ? 0.681 -5 -14.328 1 95.69 317 ILE B O 1
ATOM 6347 N N . ASP B 1 318 ? -0.21 -7.062 -14.523 1 93.12 318 ASP B N 1
ATOM 6348 C CA . ASP B 1 318 ? -1.357 -6.57 -15.281 1 93.12 318 ASP B CA 1
ATOM 6349 C C . ASP B 1 318 ? -2.109 -5.496 -14.5 1 93.12 318 ASP B C 1
ATOM 6351 O O . ASP B 1 318 ? -2.498 -4.469 -15.055 1 93.12 318 ASP B O 1
ATOM 6355 N N . TRP B 1 319 ? -2.338 -5.758 -13.273 1 96.06 319 TRP B N 1
ATOM 6356 C CA . TRP B 1 319 ? -3.025 -4.816 -12.398 1 96.06 319 TRP B CA 1
ATOM 6357 C C . TRP B 1 319 ? -2.283 -3.484 -12.344 1 96.06 319 TRP B C 1
ATOM 6359 O O . TRP B 1 319 ? -2.895 -2.42 -12.453 1 96.06 319 TRP B O 1
ATOM 6369 N N . ALA B 1 320 ? -0.983 -3.504 -12.141 1 97.5 320 ALA B N 1
ATOM 6370 C CA . ALA B 1 320 ? -0.174 -2.293 -12.039 1 97.5 320 ALA B CA 1
ATOM 6371 C C . ALA B 1 320 ? -0.205 -1.507 -13.352 1 97.5 320 ALA B C 1
ATOM 6373 O O . ALA B 1 320 ? -0.223 -0.273 -13.336 1 97.5 320 ALA B O 1
ATOM 6374 N N . LEU B 1 321 ? -0.165 -2.223 -14.477 1 96.56 321 LEU B N 1
ATOM 6375 C CA . LEU B 1 321 ? -0.219 -1.575 -15.781 1 96.56 321 LEU B CA 1
ATOM 6376 C C . LEU B 1 321 ? -1.55 -0.858 -15.984 1 96.56 321 LEU B C 1
ATOM 6378 O O . LEU B 1 321 ? -1.594 0.23 -16.562 1 96.56 321 LEU B O 1
ATOM 6382 N N . GLU B 1 322 ? -2.502 -1.502 -15.469 1 96.44 322 GLU B N 1
ATOM 6383 C CA . GLU B 1 322 ? -3.842 -0.952 -15.648 1 96.44 322 GLU B CA 1
ATOM 6384 C C . GLU B 1 322 ? -4.094 0.208 -14.688 1 96.44 322 GLU B C 1
ATOM 6386 O O . GLU B 1 322 ? -4.734 1.195 -15.055 1 96.44 322 GLU B O 1
ATOM 6391 N N . ASN B 1 323 ? -3.617 0.125 -13.5 1 97.62 323 ASN B N 1
ATOM 6392 C CA . ASN B 1 323 ? -4.117 1.008 -12.453 1 97.62 323 ASN B CA 1
ATOM 6393 C C . ASN B 1 323 ? -3.041 1.976 -11.969 1 97.62 323 ASN B C 1
ATOM 6395 O O . ASN B 1 323 ? -3.336 2.936 -11.258 1 97.62 323 ASN B O 1
ATOM 6399 N N . ILE B 1 324 ? -1.761 1.837 -12.32 1 98 324 ILE B N 1
ATOM 6400 C CA . ILE B 1 324 ? -0.682 2.73 -11.914 1 98 324 ILE B CA 1
ATOM 6401 C C . ILE B 1 324 ? -0.002 3.318 -13.148 1 98 324 ILE B C 1
ATOM 6403 O O . ILE B 1 324 ? 0.147 4.535 -13.258 1 98 324 ILE B O 1
ATOM 6407 N N . ALA B 1 325 ? 0.358 2.473 -14.102 1 97.38 325 ALA B N 1
ATOM 6408 C CA . ALA B 1 325 ? 1.13 2.895 -15.273 1 97.38 325 ALA B CA 1
ATOM 6409 C C . ALA B 1 325 ? 0.301 3.795 -16.188 1 97.38 325 ALA B C 1
ATOM 6411 O O . ALA B 1 325 ? -0.92 3.883 -16.031 1 97.38 325 ALA B O 1
ATOM 6412 N N . THR B 1 326 ? 1.004 4.516 -17.047 1 95.81 326 THR B N 1
ATOM 6413 C CA . THR B 1 326 ? 0.345 5.352 -18.047 1 95.81 326 THR B CA 1
ATOM 6414 C C . THR B 1 326 ? 0.537 4.773 -19.453 1 95.81 326 THR B C 1
ATOM 6416 O O . THR B 1 326 ? 0.217 5.426 -20.438 1 95.81 326 THR B O 1
ATOM 6419 N N . THR B 1 327 ? 1.22 3.629 -19.516 1 95.62 327 THR B N 1
ATOM 6420 C CA . THR B 1 327 ? 1.43 2.904 -20.766 1 95.62 327 THR B CA 1
ATOM 6421 C C . THR B 1 327 ? 1.334 1.397 -20.547 1 95.62 327 THR B C 1
ATOM 6423 O O . THR B 1 327 ? 1.492 0.924 -19.406 1 95.62 327 THR B O 1
ATOM 6426 N N . LYS B 1 328 ? 1.031 0.633 -21.609 1 93.25 328 LYS B N 1
ATOM 6427 C CA . LYS B 1 328 ? 1.002 -0.824 -21.531 1 93.25 328 LYS B CA 1
ATOM 6428 C C . LYS B 1 328 ? 2.137 -1.442 -22.344 1 93.25 328 LYS B C 1
ATOM 6430 O O . LYS B 1 328 ? 2.182 -2.66 -22.531 1 93.25 328 LYS B O 1
ATOM 6435 N N . ASP B 1 329 ? 3.027 -0.565 -22.844 1 95.06 329 ASP B N 1
ATOM 6436 C CA . ASP B 1 329 ? 4.191 -1.032 -23.594 1 95.06 329 ASP B CA 1
ATOM 6437 C C . ASP B 1 329 ? 5.258 -1.596 -22.656 1 95.06 329 ASP B C 1
ATOM 6439 O O . ASP B 1 329 ? 5.918 -0.844 -21.938 1 95.06 329 ASP B O 1
ATOM 6443 N N . PHE B 1 330 ? 5.516 -2.863 -22.828 1 93.5 330 PHE B N 1
ATOM 6444 C CA . PHE B 1 330 ? 6.414 -3.549 -21.906 1 93.5 330 PHE B CA 1
ATOM 6445 C C . PHE B 1 330 ? 7.844 -3.047 -22.062 1 93.5 330 PHE B C 1
ATOM 6447 O O . PHE B 1 330 ? 8.617 -3.037 -21.109 1 93.5 330 PHE B O 1
ATOM 6454 N N . LYS B 1 331 ? 8.195 -2.648 -23.25 1 93.75 331 LYS B N 1
ATOM 6455 C CA . LYS B 1 331 ? 9.531 -2.088 -23.453 1 93.75 331 LYS B CA 1
ATOM 6456 C C . LYS B 1 331 ? 9.711 -0.796 -22.656 1 93.75 331 LYS B C 1
ATOM 6458 O O . LYS B 1 331 ? 10.75 -0.582 -22.031 1 93.75 331 LYS B O 1
ATOM 6463 N N . GLU B 1 332 ? 8.688 -0.007 -22.734 1 96.44 332 GLU B N 1
ATOM 6464 C CA . GLU B 1 332 ? 8.727 1.238 -21.969 1 96.44 332 GLU B CA 1
ATOM 6465 C C . GLU B 1 332 ? 8.68 0.97 -20.469 1 96.44 332 GLU B C 1
ATOM 6467 O O . GLU B 1 332 ? 9.336 1.659 -19.688 1 96.44 332 GLU B O 1
ATOM 6472 N N . ILE B 1 333 ? 7.902 0.027 -20.078 1 96.25 333 ILE B N 1
ATOM 6473 C CA . ILE B 1 333 ? 7.816 -0.341 -18.672 1 96.25 333 ILE B CA 1
ATOM 6474 C C . ILE B 1 333 ? 9.18 -0.82 -18.172 1 96.25 333 ILE B C 1
ATOM 6476 O O . ILE B 1 333 ? 9.641 -0.41 -17.109 1 96.25 333 ILE B O 1
ATOM 6480 N N . ASP B 1 334 ? 9.836 -1.643 -18.969 1 95.62 334 ASP B N 1
ATOM 6481 C CA . ASP B 1 334 ? 11.164 -2.119 -18.609 1 95.62 334 ASP B CA 1
ATOM 6482 C C . ASP B 1 334 ? 12.133 -0.954 -18.422 1 95.62 334 ASP B C 1
ATOM 6484 O O . ASP B 1 334 ? 12.953 -0.962 -17.5 1 95.62 334 ASP B O 1
ATOM 6488 N N . ARG B 1 335 ? 12.031 -0.046 -19.312 1 96.25 335 ARG B N 1
ATOM 6489 C CA . ARG B 1 335 ? 12.891 1.128 -19.203 1 96.25 335 ARG B CA 1
ATOM 6490 C C . ARG B 1 335 ? 12.633 1.873 -17.906 1 96.25 335 ARG B C 1
ATOM 6492 O O . ARG B 1 335 ? 13.57 2.205 -17.172 1 96.25 335 ARG B O 1
ATOM 6499 N N . LEU B 1 336 ? 11.391 2.129 -17.578 1 96.06 336 LEU B N 1
ATOM 6500 C CA . LEU B 1 336 ? 10.992 2.877 -16.391 1 96.06 336 LEU B CA 1
ATOM 6501 C C . LEU B 1 336 ? 11.469 2.178 -15.125 1 96.06 336 LEU B C 1
ATOM 6503 O O . LEU B 1 336 ? 12.031 2.812 -14.234 1 96.06 336 LEU B O 1
ATOM 6507 N N . ILE B 1 337 ? 11.273 0.862 -14.984 1 95.44 337 ILE B N 1
ATOM 6508 C CA . ILE B 1 337 ? 11.594 0.157 -13.742 1 95.44 337 ILE B CA 1
ATOM 6509 C C . ILE B 1 337 ? 13.102 -0.013 -13.617 1 95.44 337 ILE B C 1
ATOM 6511 O O . ILE B 1 337 ? 13.641 -0.077 -12.508 1 95.44 337 ILE B O 1
ATOM 6515 N N . ASN B 1 338 ? 13.758 -0.05 -14.773 1 95.31 338 ASN B N 1
ATOM 6516 C CA . ASN B 1 338 ? 15.211 -0.19 -14.75 1 95.31 338 ASN B CA 1
ATOM 6517 C C . ASN B 1 338 ? 15.891 1.089 -14.266 1 95.31 338 ASN B C 1
ATOM 6519 O O . ASN B 1 338 ? 17.031 1.057 -13.812 1 95.31 338 ASN B O 1
ATOM 6523 N N . GLU B 1 339 ? 15.195 2.174 -14.391 1 95.19 339 GLU B N 1
ATOM 6524 C CA . GLU B 1 339 ? 15.742 3.455 -13.953 1 95.19 339 GLU B CA 1
ATOM 6525 C C . GLU B 1 339 ? 15.688 3.586 -12.43 1 95.19 339 GLU B C 1
ATOM 6527 O O . GLU B 1 339 ? 16.391 4.418 -11.852 1 95.19 339 GLU B O 1
ATOM 6532 N N . VAL B 1 340 ? 14.906 2.859 -11.797 1 96.44 340 VAL B N 1
ATOM 6533 C CA . VAL B 1 340 ? 14.758 2.891 -10.344 1 96.44 340 VAL B CA 1
ATOM 6534 C C . VAL B 1 340 ? 15.789 1.963 -9.703 1 96.44 340 VAL B C 1
ATOM 6536 O O . VAL B 1 340 ? 15.922 0.803 -10.102 1 96.44 340 VAL B O 1
ATOM 6539 N N . PRO B 1 341 ? 16.531 2.422 -8.742 1 95.44 341 PRO B N 1
ATOM 6540 C CA . PRO B 1 341 ? 17.531 1.57 -8.094 1 95.44 341 PRO B CA 1
ATOM 6541 C C . PRO B 1 341 ? 16.906 0.356 -7.402 1 95.44 341 PRO B C 1
ATOM 6543 O O . PRO B 1 341 ? 15.758 0.407 -6.969 1 95.44 341 PRO B O 1
ATOM 6546 N N . ALA B 1 342 ? 17.75 -0.715 -7.242 1 96.5 342 ALA B N 1
ATOM 6547 C CA . ALA B 1 342 ? 17.344 -1.919 -6.527 1 96.5 342 ALA B CA 1
ATOM 6548 C C . ALA B 1 342 ? 16.844 -1.579 -5.125 1 96.5 342 ALA B C 1
ATOM 6550 O O . ALA B 1 342 ? 17.484 -0.805 -4.406 1 96.5 342 ALA B O 1
ATOM 6551 N N . GLY B 1 343 ? 15.734 -2.092 -4.852 1 96.19 343 GLY B N 1
ATOM 6552 C CA . GLY B 1 343 ? 15.18 -1.898 -3.52 1 96.19 343 GLY B CA 1
ATOM 6553 C C . GLY B 1 343 ? 14.172 -0.767 -3.451 1 96.19 343 GLY B C 1
ATOM 6554 O O . GLY B 1 343 ? 13.547 -0.551 -2.414 1 96.19 343 GLY B O 1
ATOM 6555 N N . CYS B 1 344 ? 14.016 -0.001 -4.492 1 94.88 344 CYS B N 1
ATOM 6556 C CA . CYS B 1 344 ? 12.977 1.011 -4.652 1 94.88 344 CYS B CA 1
ATOM 6557 C C . CYS B 1 344 ? 12.977 1.98 -3.477 1 94.88 344 CYS B C 1
ATOM 6559 O O . CYS B 1 344 ? 11.914 2.383 -3 1 94.88 344 CYS B O 1
ATOM 6561 N N . GLY B 1 345 ? 14.148 2.281 -2.908 1 90.81 345 GLY B N 1
ATOM 6562 C CA . GLY B 1 345 ? 14.211 3.207 -1.79 1 90.81 345 GLY B CA 1
ATOM 6563 C C . GLY B 1 345 ? 13.461 2.715 -0.565 1 90.81 345 GLY B C 1
ATOM 6564 O O . GLY B 1 345 ? 13.023 3.516 0.266 1 90.81 345 GLY B O 1
ATOM 6565 N N . GLY B 1 346 ? 13.227 1.455 -0.482 1 95.25 346 GLY B N 1
ATOM 6566 C CA . GLY B 1 346 ? 12.586 0.881 0.694 1 95.25 346 GLY B CA 1
ATOM 6567 C C . GLY B 1 346 ? 11.094 0.705 0.538 1 95.25 346 GLY B C 1
ATOM 6568 O O . GLY B 1 346 ? 10.406 0.297 1.479 1 95.25 346 GLY B O 1
ATOM 6569 N N . VAL B 1 347 ? 10.547 1.017 -0.639 1 97.75 347 VAL B N 1
ATOM 6570 C CA . VAL B 1 347 ? 9.141 0.758 -0.914 1 97.75 347 VAL B CA 1
ATOM 6571 C C . VAL B 1 347 ? 8.938 -0.723 -1.228 1 97.75 347 VAL B C 1
ATOM 6573 O O . VAL B 1 347 ? 9.633 -1.285 -2.074 1 97.75 347 VAL B O 1
ATOM 6576 N N . LEU B 1 348 ? 8.031 -1.401 -0.528 1 98.56 348 LEU B N 1
ATOM 6577 C CA . LEU B 1 348 ? 7.773 -2.828 -0.688 1 98.56 348 LEU B CA 1
ATOM 6578 C C . LEU B 1 348 ? 6.34 -3.074 -1.148 1 98.56 348 LEU B C 1
ATOM 6580 O O . LEU B 1 348 ? 5.426 -2.344 -0.762 1 98.56 348 LEU B O 1
ATOM 6584 N N . PHE B 1 349 ? 6.18 -4.062 -1.943 1 98.56 349 PHE B N 1
ATOM 6585 C CA . PHE B 1 349 ? 4.875 -4.516 -2.404 1 98.56 349 PHE B CA 1
ATOM 6586 C C . PHE B 1 349 ? 4.668 -5.988 -2.074 1 98.56 349 PHE B C 1
ATOM 6588 O O . PHE B 1 349 ? 5.535 -6.82 -2.35 1 98.56 349 PHE B O 1
ATOM 6595 N N . HIS B 1 350 ? 3.6 -6.387 -1.415 1 98.44 350 HIS B N 1
ATOM 6596 C CA . HIS B 1 350 ? 3.166 -7.766 -1.226 1 98.44 350 HIS B CA 1
ATOM 6597 C C . HIS B 1 350 ? 2.137 -8.172 -2.275 1 98.44 350 HIS B C 1
ATOM 6599 O O . HIS B 1 350 ? 1.031 -7.625 -2.309 1 98.44 350 HIS B O 1
ATOM 6605 N N . PRO B 1 351 ? 2.432 -9.141 -3.068 1 97.94 351 PRO B N 1
ATOM 6606 C CA . PRO B 1 351 ? 1.695 -9.344 -4.316 1 97.94 351 PRO B CA 1
ATOM 6607 C C . PRO B 1 351 ? 0.525 -10.312 -4.16 1 97.94 351 PRO B C 1
ATOM 6609 O O . PRO B 1 351 ? 0.33 -11.195 -5 1 97.94 351 PRO B O 1
ATOM 6612 N N . TYR B 1 352 ? -0.376 -10.18 -3.195 1 96.5 352 TYR B N 1
ATOM 6613 C CA . TYR B 1 352 ? -1.457 -11.125 -2.934 1 96.5 352 TYR B CA 1
ATOM 6614 C C . TYR B 1 352 ? -2.797 -10.555 -3.387 1 96.5 352 TYR B C 1
ATOM 6616 O O . TYR B 1 352 ? -3.721 -10.414 -2.582 1 96.5 352 TYR B O 1
ATOM 6624 N N . ILE B 1 353 ? -2.92 -10.32 -4.672 1 94.56 353 ILE B N 1
ATOM 6625 C CA . ILE B 1 353 ? -4.051 -9.586 -5.23 1 94.56 353 ILE B CA 1
ATOM 6626 C C . ILE B 1 353 ? -5.215 -10.547 -5.484 1 94.56 353 ILE B C 1
ATOM 6628 O O . ILE B 1 353 ? -6.34 -10.117 -5.73 1 94.56 353 ILE B O 1
ATOM 6632 N N . SER B 1 354 ? -4.992 -11.789 -5.383 1 88.75 354 SER B N 1
ATOM 6633 C CA . SER B 1 354 ? -5.992 -12.797 -5.738 1 88.75 354 SER B CA 1
ATOM 6634 C C . SER B 1 354 ? -7.188 -12.75 -4.789 1 88.75 354 SER B C 1
ATOM 6636 O O . SER B 1 354 ? -7.02 -12.578 -3.582 1 88.75 354 SER B O 1
ATOM 6638 N N . ALA B 1 355 ? -8.398 -12.922 -5.328 1 81.12 355 ALA B N 1
ATOM 6639 C CA . ALA B 1 355 ? -9.617 -12.953 -4.527 1 81.12 355 ALA B CA 1
ATOM 6640 C C . ALA B 1 355 ? -9.602 -14.117 -3.541 1 81.12 355 ALA B C 1
ATOM 6642 O O . ALA B 1 355 ? -10.195 -14.039 -2.465 1 81.12 355 ALA B O 1
ATOM 6643 N N . ALA B 1 356 ? -8.781 -15.109 -3.855 1 79.25 356 ALA B N 1
ATOM 6644 C CA . ALA B 1 356 ? -8.75 -16.328 -3.039 1 79.25 356 ALA B CA 1
ATOM 6645 C C . ALA B 1 356 ? -7.617 -16.266 -2.02 1 79.25 356 ALA B C 1
ATOM 6647 O O . ALA B 1 356 ? -7.32 -17.266 -1.362 1 79.25 356 ALA B O 1
ATOM 6648 N N . GLY B 1 357 ? -7.051 -15.148 -1.888 1 90.19 357 GLY B N 1
ATOM 6649 C CA . GLY B 1 357 ? -5.93 -15.031 -0.969 1 90.19 357 GLY B CA 1
ATOM 6650 C C . GLY B 1 357 ? -4.656 -15.672 -1.493 1 90.19 357 GLY B C 1
ATOM 6651 O O . GLY B 1 357 ? -4.285 -15.469 -2.65 1 90.19 357 GLY B O 1
ATOM 6652 N N . GLU B 1 358 ? -3.965 -16.391 -0.598 1 89.25 358 GLU B N 1
ATOM 6653 C CA . GLU B 1 358 ? -2.688 -17 -0.955 1 89.25 358 GLU B CA 1
ATOM 6654 C C . GLU B 1 358 ? -2.572 -18.406 -0.386 1 89.25 358 GLU B C 1
ATOM 6656 O O . GLU B 1 358 ? -3.168 -18.719 0.648 1 89.25 358 GLU B O 1
ATOM 6661 N N . ARG B 1 359 ? -1.779 -19.266 -1.099 1 85.62 359 ARG B N 1
ATOM 6662 C CA . ARG B 1 359 ? -1.707 -20.672 -0.683 1 85.62 359 ARG B CA 1
ATOM 6663 C C . ARG B 1 359 ? -0.261 -21.109 -0.479 1 85.62 359 ARG B C 1
ATOM 6665 O O . ARG B 1 359 ? -0.003 -22.172 0.086 1 85.62 359 ARG B O 1
ATOM 6672 N N . ALA B 1 360 ? 0.701 -20.391 -0.948 1 89.06 360 ALA B N 1
ATOM 6673 C CA . ALA B 1 360 ? 2.127 -20.656 -0.78 1 89.06 360 ALA B CA 1
ATOM 6674 C C . ALA B 1 360 ? 2.928 -19.359 -0.748 1 89.06 360 ALA B C 1
ATOM 6676 O O . ALA B 1 360 ? 2.592 -18.391 -1.441 1 89.06 360 ALA B O 1
ATOM 6677 N N . PRO B 1 361 ? 3.963 -19.25 0.023 1 89.25 361 PRO B N 1
ATOM 6678 C CA . PRO B 1 361 ? 4.465 -20.281 0.936 1 89.25 361 PRO B CA 1
ATOM 6679 C C . PRO B 1 361 ? 3.627 -20.391 2.209 1 89.25 361 PRO B C 1
ATOM 6681 O O . PRO B 1 361 ? 3.91 -21.234 3.062 1 89.25 361 PRO B O 1
ATOM 6684 N N . PHE B 1 362 ? 2.545 -19.562 2.32 1 88.5 362 PHE B N 1
ATOM 6685 C CA . PHE B 1 362 ? 1.627 -19.625 3.451 1 88.5 362 PHE B CA 1
ATOM 6686 C C . PHE B 1 362 ? 0.182 -19.703 2.975 1 88.5 362 PHE B C 1
ATOM 6688 O O . PHE B 1 362 ? -0.118 -19.375 1.826 1 88.5 362 PHE B O 1
ATOM 6695 N N . TYR B 1 363 ? -0.612 -20.219 3.875 1 85.75 363 TYR B N 1
ATOM 6696 C CA . TYR B 1 363 ? -2.027 -20.281 3.523 1 85.75 363 TYR B CA 1
ATOM 6697 C C . TYR B 1 363 ? -2.812 -19.188 4.238 1 85.75 363 TYR B C 1
ATOM 6699 O O . TYR B 1 363 ? -2.764 -19.078 5.469 1 85.75 363 TYR B O 1
ATOM 6707 N N . ASN B 1 364 ? -3.521 -18.297 3.525 1 89.31 364 ASN B N 1
ATOM 6708 C CA . ASN B 1 364 ? -4.457 -17.281 4.008 1 89.31 364 ASN B CA 1
ATOM 6709 C C . ASN B 1 364 ? -5.488 -16.922 2.941 1 89.31 364 ASN B C 1
ATOM 6711 O O . ASN B 1 364 ? -5.16 -16.25 1.961 1 89.31 364 ASN B O 1
ATOM 6715 N N . PRO B 1 365 ? -6.656 -17.359 3.129 1 85.44 365 PRO B N 1
ATOM 6716 C CA . PRO B 1 365 ? -7.668 -17.141 2.096 1 85.44 365 PRO B CA 1
ATOM 6717 C C . PRO B 1 365 ? -8.07 -15.672 1.959 1 85.44 365 PRO B C 1
ATOM 6719 O O . PRO B 1 365 ? -8.766 -15.305 1.01 1 85.44 365 PRO B O 1
ATOM 6722 N N . PHE B 1 366 ? -7.586 -14.805 2.881 1 90.62 366 PHE B N 1
ATOM 6723 C CA . PHE B 1 366 ? -8.008 -13.414 2.877 1 90.62 366 PHE B CA 1
ATOM 6724 C C . PHE B 1 366 ? -6.828 -12.484 2.598 1 90.62 366 PHE B C 1
ATOM 6726 O O . PHE B 1 366 ? -6.953 -11.266 2.699 1 90.62 366 PHE B O 1
ATOM 6733 N N . ALA B 1 367 ? -5.703 -13.086 2.266 1 95.06 367 ALA B N 1
ATOM 6734 C CA . ALA B 1 367 ? -4.52 -12.281 1.972 1 95.06 367 ALA B CA 1
ATOM 6735 C C . ALA B 1 367 ? -4.797 -11.281 0.853 1 95.06 367 ALA B C 1
ATOM 6737 O O . ALA B 1 367 ? -5.496 -11.602 -0.113 1 95.06 367 ALA B O 1
ATOM 6738 N N . LYS B 1 368 ? -4.344 -10.094 0.995 1 96.5 368 LYS B N 1
ATOM 6739 C CA . LYS B 1 368 ? -4.492 -9.023 0.009 1 96.5 368 LYS B CA 1
ATOM 6740 C C . LYS B 1 368 ? -3.164 -8.312 -0.239 1 96.5 368 LYS B C 1
ATOM 6742 O O . LYS B 1 368 ? -2.236 -8.43 0.564 1 96.5 368 LYS B O 1
ATOM 6747 N N . ALA B 1 369 ? -3.08 -7.602 -1.336 1 97.81 369 ALA B N 1
ATOM 6748 C CA . ALA B 1 369 ? -1.867 -6.863 -1.685 1 97.81 369 ALA B CA 1
ATOM 6749 C C . ALA B 1 369 ? -1.768 -5.566 -0.89 1 97.81 369 ALA B C 1
ATOM 6751 O O . ALA B 1 369 ? -2.771 -5.066 -0.38 1 97.81 369 ALA B O 1
ATOM 6752 N N . ASN B 1 370 ? -0.556 -5.066 -0.722 1 97.62 370 ASN B N 1
ATOM 6753 C CA . ASN B 1 370 ? -0.301 -3.822 -0.004 1 97.62 370 ASN B CA 1
ATOM 6754 C C . ASN B 1 370 ? 0.986 -3.154 -0.479 1 97.62 370 ASN B C 1
ATOM 6756 O O . ASN B 1 370 ? 1.918 -3.832 -0.916 1 97.62 370 ASN B O 1
ATOM 6760 N N . PHE B 1 371 ? 1.037 -1.86 -0.5 1 98.5 371 PHE B N 1
ATOM 6761 C CA . PHE B 1 371 ? 2.266 -1.078 -0.568 1 98.5 371 PHE B CA 1
ATOM 6762 C C . PHE B 1 371 ? 2.686 -0.609 0.82 1 98.5 371 PHE B C 1
ATOM 6764 O O . PHE B 1 371 ? 1.844 -0.216 1.629 1 98.5 371 PHE B O 1
ATOM 6771 N N . PHE B 1 372 ? 3.928 -0.63 1.163 1 98.38 372 PHE B N 1
ATOM 6772 C CA . PHE B 1 372 ? 4.504 -0.158 2.418 1 98.38 372 PHE B CA 1
ATOM 6773 C C . PHE B 1 372 ? 5.707 0.737 2.156 1 98.38 372 PHE B C 1
ATOM 6775 O O . PHE B 1 372 ? 6.539 0.433 1.3 1 98.38 372 PHE B O 1
ATOM 6782 N N . GLY B 1 373 ? 5.754 1.832 2.816 1 97.62 373 GLY B N 1
ATOM 6783 C CA . GLY B 1 373 ? 6.961 2.643 2.799 1 97.62 373 GLY B CA 1
ATOM 6784 C C . GLY B 1 373 ? 6.93 3.734 1.745 1 97.62 373 GLY B C 1
ATOM 6785 O O . GLY B 1 373 ? 7.977 4.145 1.238 1 97.62 373 GLY B O 1
ATOM 6786 N N . ILE B 1 374 ? 5.809 4.219 1.342 1 97.19 374 ILE B N 1
ATOM 6787 C CA . ILE B 1 374 ? 5.648 5.273 0.348 1 97.19 374 ILE B CA 1
ATOM 6788 C C . ILE B 1 374 ? 5.996 6.625 0.971 1 97.19 374 ILE B C 1
ATOM 6790 O O . ILE B 1 374 ? 5.434 7.004 2.002 1 97.19 374 ILE B O 1
ATOM 6794 N N . GLY B 1 375 ? 6.945 7.324 0.443 1 93.25 375 GLY B N 1
ATOM 6795 C CA . GLY B 1 375 ? 7.297 8.672 0.856 1 93.25 375 GLY B CA 1
ATOM 6796 C C . GLY B 1 375 ? 7.004 9.719 -0.206 1 93.25 375 GLY B C 1
ATOM 6797 O O . GLY B 1 375 ? 6.48 9.391 -1.274 1 93.25 375 GLY B O 1
ATOM 6798 N N . ALA B 1 376 ? 7.316 10.922 0.054 1 86.31 376 ALA B N 1
ATOM 6799 C CA . ALA B 1 376 ? 7.047 12.031 -0.86 1 86.31 376 ALA B CA 1
ATOM 6800 C C . ALA B 1 376 ? 7.824 11.859 -2.164 1 86.31 376 ALA B C 1
ATOM 6802 O O . ALA B 1 376 ? 7.371 12.305 -3.223 1 86.31 376 ALA B O 1
ATOM 6803 N N . GLY B 1 377 ? 8.969 11.211 -2.09 1 89.31 377 GLY B N 1
ATOM 6804 C CA . GLY B 1 377 ? 9.812 11.023 -3.26 1 89.31 377 GLY B CA 1
ATOM 6805 C C . GLY B 1 377 ? 9.461 9.781 -4.059 1 89.31 377 GLY B C 1
ATOM 6806 O O . GLY B 1 377 ? 10.047 9.539 -5.117 1 89.31 377 GLY B O 1
ATOM 6807 N N . THR B 1 378 ? 8.555 8.945 -3.602 1 95.75 378 THR B N 1
ATOM 6808 C CA . THR B 1 378 ? 8.133 7.75 -4.332 1 95.75 378 THR B CA 1
ATOM 6809 C C . THR B 1 378 ? 7.422 8.133 -5.625 1 95.75 378 THR B C 1
ATOM 6811 O O . THR B 1 378 ? 6.438 8.875 -5.605 1 95.75 378 THR B O 1
ATOM 6814 N N . THR B 1 379 ? 7.867 7.676 -6.703 1 96.94 379 THR B N 1
ATOM 6815 C CA . THR B 1 379 ? 7.324 8.031 -8.008 1 96.94 379 THR B CA 1
ATOM 6816 C C . THR B 1 379 ? 6.5 6.875 -8.578 1 96.94 379 THR B C 1
ATOM 6818 O O . THR B 1 379 ? 6.512 5.77 -8.039 1 96.94 379 THR B O 1
ATOM 6821 N N . ARG B 1 380 ? 5.844 7.195 -9.672 1 97.75 380 ARG B N 1
ATOM 6822 C CA . ARG B 1 380 ? 5.113 6.18 -10.422 1 97.75 380 ARG B CA 1
ATOM 6823 C C . ARG B 1 380 ? 6.027 5.027 -10.82 1 97.75 380 ARG B C 1
ATOM 6825 O O . ARG B 1 380 ? 5.648 3.859 -10.703 1 97.75 380 ARG B O 1
ATOM 6832 N N . ALA B 1 381 ? 7.215 5.34 -11.297 1 98 381 ALA B N 1
ATOM 6833 C CA . ALA B 1 381 ? 8.195 4.328 -11.688 1 98 381 ALA B CA 1
ATOM 6834 C C . ALA B 1 381 ? 8.602 3.475 -10.492 1 98 381 ALA B C 1
ATOM 6836 O O . ALA B 1 381 ? 8.781 2.262 -10.617 1 98 381 ALA B O 1
ATOM 6837 N N . THR B 1 382 ? 8.75 4.109 -9.336 1 98.12 382 THR B N 1
ATOM 6838 C CA . THR B 1 382 ? 9.086 3.391 -8.109 1 98.12 382 THR B CA 1
ATOM 6839 C C . THR B 1 382 ? 7.988 2.393 -7.754 1 98.12 382 THR B C 1
ATOM 6841 O O . THR B 1 382 ? 8.281 1.255 -7.375 1 98.12 382 THR B O 1
ATOM 6844 N N . LEU B 1 383 ? 6.723 2.838 -7.891 1 98.56 383 LEU B N 1
ATOM 6845 C CA . LEU B 1 383 ? 5.602 1.95 -7.594 1 98.56 383 LEU B CA 1
ATOM 6846 C C . LEU B 1 383 ? 5.59 0.757 -8.547 1 98.56 383 LEU B C 1
ATOM 6848 O O . LEU B 1 383 ? 5.371 -0.379 -8.117 1 98.56 383 LEU B O 1
ATOM 6852 N N . LEU B 1 384 ? 5.824 1.033 -9.797 1 98.19 384 LEU B N 1
ATOM 6853 C CA . LEU B 1 384 ? 5.844 -0.035 -10.789 1 98.19 384 LEU B CA 1
ATOM 6854 C C . LEU B 1 384 ? 6.949 -1.04 -10.484 1 98.19 384 LEU B C 1
ATOM 6856 O O . LEU B 1 384 ? 6.703 -2.248 -10.453 1 98.19 384 LEU B O 1
ATOM 6860 N N . ARG B 1 385 ? 8.141 -0.584 -10.227 1 98.19 385 ARG B N 1
ATOM 6861 C CA . ARG B 1 385 ? 9.234 -1.494 -9.914 1 98.19 385 ARG B CA 1
ATOM 6862 C C . ARG B 1 385 ? 8.945 -2.289 -8.648 1 98.19 385 ARG B C 1
ATOM 6864 O O . ARG B 1 385 ? 9.297 -3.467 -8.555 1 98.19 385 ARG B O 1
ATOM 6871 N N . ALA B 1 386 ? 8.344 -1.605 -7.68 1 98.56 386 ALA B N 1
ATOM 6872 C CA . ALA B 1 386 ? 8.023 -2.289 -6.426 1 98.56 386 ALA B CA 1
ATOM 6873 C C . ALA B 1 386 ? 7.121 -3.492 -6.676 1 98.56 386 ALA B C 1
ATOM 6875 O O . ALA B 1 386 ? 7.223 -4.508 -5.984 1 98.56 386 ALA B O 1
ATOM 6876 N N . VAL B 1 387 ? 6.203 -3.365 -7.613 1 98.25 387 VAL B N 1
ATOM 6877 C CA . VAL B 1 387 ? 5.328 -4.484 -7.941 1 98.25 387 VAL B CA 1
ATOM 6878 C C . VAL B 1 387 ? 6.152 -5.645 -8.492 1 98.25 387 VAL B C 1
ATOM 6880 O O . VAL B 1 387 ? 5.988 -6.789 -8.07 1 98.25 387 VAL B O 1
ATOM 6883 N N . TYR B 1 388 ? 7.078 -5.383 -9.406 1 97.06 388 TYR B N 1
ATOM 6884 C CA . TYR B 1 388 ? 7.953 -6.418 -9.945 1 97.06 388 TYR B CA 1
ATOM 6885 C C . TYR B 1 388 ? 8.797 -7.043 -8.852 1 97.06 388 TYR B C 1
ATOM 6887 O O . TYR B 1 388 ? 8.906 -8.273 -8.758 1 97.06 388 TYR B O 1
ATOM 6895 N N . GLU B 1 389 ? 9.383 -6.215 -8.039 1 98.12 389 GLU B N 1
ATOM 6896 C CA . GLU B 1 389 ? 10.188 -6.723 -6.93 1 98.12 389 GLU B CA 1
ATOM 6897 C C . GLU B 1 389 ? 9.336 -7.531 -5.957 1 98.12 389 GLU B C 1
ATOM 6899 O O . GLU B 1 389 ? 9.805 -8.531 -5.398 1 98.12 389 GLU B O 1
ATOM 6904 N N . GLY B 1 390 ? 8.141 -7.031 -5.77 1 98.19 390 GLY B N 1
ATOM 6905 C CA . GLY B 1 390 ? 7.246 -7.73 -4.859 1 98.19 390 GLY B CA 1
ATOM 6906 C C . GLY B 1 390 ? 6.949 -9.156 -5.293 1 98.19 390 GLY B C 1
ATOM 6907 O O . GLY B 1 390 ? 7.016 -10.078 -4.484 1 98.19 390 GLY B O 1
ATOM 6908 N N . VAL B 1 391 ? 6.586 -9.32 -6.523 1 96.88 391 VAL B N 1
ATOM 6909 C CA . VAL B 1 391 ? 6.348 -10.656 -7.062 1 96.88 391 VAL B CA 1
ATOM 6910 C C . VAL B 1 391 ? 7.621 -11.492 -6.945 1 96.88 391 VAL B C 1
ATOM 6912 O O . VAL B 1 391 ? 7.562 -12.672 -6.582 1 96.88 391 VAL B O 1
ATOM 6915 N N . THR B 1 392 ? 8.719 -10.898 -7.219 1 97.19 392 THR B N 1
ATOM 6916 C CA . THR B 1 392 ? 9.992 -11.602 -7.152 1 97.19 392 THR B CA 1
ATOM 6917 C C . THR B 1 392 ? 10.32 -11.992 -5.715 1 97.19 392 THR B C 1
ATOM 6919 O O . THR B 1 392 ? 10.852 -13.078 -5.465 1 97.19 392 THR B O 1
ATOM 6922 N N . MET B 1 393 ? 10.039 -11.109 -4.773 1 97.75 393 MET B N 1
ATOM 6923 C CA . MET B 1 393 ? 10.25 -11.43 -3.365 1 97.75 393 MET B CA 1
ATOM 6924 C C . MET B 1 393 ? 9.367 -12.602 -2.938 1 97.75 393 MET B C 1
ATOM 6926 O O . MET B 1 393 ? 9.758 -13.398 -2.088 1 97.75 393 MET B O 1
ATOM 6930 N N . SER B 1 394 ? 8.18 -12.648 -3.479 1 97.06 394 SER B N 1
ATOM 6931 C CA . SER B 1 394 ? 7.305 -13.789 -3.219 1 97.06 394 SER B CA 1
ATOM 6932 C C . SER B 1 394 ? 7.938 -15.086 -3.711 1 97.06 394 SER B C 1
ATOM 6934 O O . SER B 1 394 ? 7.805 -16.125 -3.068 1 97.06 394 SER B O 1
ATOM 6936 N N . ILE B 1 395 ? 8.602 -15.055 -4.863 1 96.12 395 ILE B N 1
ATOM 6937 C CA . ILE B 1 395 ? 9.344 -16.203 -5.363 1 96.12 395 ILE B CA 1
ATOM 6938 C C . ILE B 1 395 ? 10.438 -16.578 -4.363 1 96.12 395 ILE B C 1
ATOM 6940 O O . ILE B 1 395 ? 10.562 -17.75 -3.992 1 96.12 395 ILE B O 1
ATOM 6944 N N . LYS B 1 396 ? 11.164 -15.609 -3.934 1 96.81 396 LYS B N 1
ATOM 6945 C CA . LYS B 1 396 ? 12.203 -15.859 -2.938 1 96.81 396 LYS B CA 1
ATOM 6946 C C . LYS B 1 396 ? 11.609 -16.484 -1.676 1 96.81 396 LYS B C 1
ATOM 6948 O O . LYS B 1 396 ? 12.195 -17.391 -1.095 1 96.81 396 LYS B O 1
ATOM 6953 N N . ASP B 1 397 ? 10.508 -15.906 -1.287 1 95.94 397 ASP B N 1
ATOM 6954 C CA . ASP B 1 397 ? 9.836 -16.406 -0.094 1 95.94 397 ASP B CA 1
ATOM 6955 C C . ASP B 1 397 ? 9.531 -17.906 -0.232 1 95.94 397 ASP B C 1
ATOM 6957 O O . ASP B 1 397 ? 9.695 -18.672 0.72 1 95.94 397 ASP B O 1
ATOM 6961 N N . CYS B 1 398 ? 9.117 -18.359 -1.378 1 94.81 398 CYS B N 1
ATOM 6962 C CA . CYS B 1 398 ? 8.828 -19.766 -1.66 1 94.81 398 CYS B CA 1
ATOM 6963 C C . CYS B 1 398 ? 10.109 -20.578 -1.676 1 94.81 398 CYS B C 1
ATOM 6965 O O . CYS B 1 398 ? 10.109 -21.75 -1.273 1 94.81 398 CYS B O 1
ATOM 6967 N N . LEU B 1 399 ? 11.234 -19.953 -2.053 1 94.88 399 LEU B N 1
ATOM 6968 C CA . LEU B 1 399 ? 12.477 -20.688 -2.293 1 94.88 399 LEU B CA 1
ATOM 6969 C C . LEU B 1 399 ? 13.406 -20.578 -1.094 1 94.88 399 LEU B C 1
ATOM 6971 O O . LEU B 1 399 ? 14.586 -20.922 -1.186 1 94.88 399 LEU B O 1
ATOM 6975 N N . GLN B 1 400 ? 13 -20.078 0.005 1 86.62 400 GLN B N 1
ATOM 6976 C CA . GLN B 1 400 ? 13.859 -19.688 1.114 1 86.62 400 GLN B CA 1
ATOM 6977 C C . GLN B 1 400 ? 14.688 -20.859 1.609 1 86.62 400 GLN B C 1
ATOM 6979 O O . GLN B 1 400 ? 15.797 -20.688 2.113 1 86.62 400 GLN B O 1
ATOM 6984 N N . ASP B 1 401 ? 14.266 -22.047 1.403 1 81.69 401 ASP B N 1
ATOM 6985 C CA . ASP B 1 401 ? 14.977 -23.219 1.909 1 81.69 401 ASP B CA 1
ATOM 6986 C C . ASP B 1 401 ? 15.852 -23.844 0.821 1 81.69 401 ASP B C 1
ATOM 6988 O O . ASP B 1 401 ? 16.484 -24.875 1.043 1 81.69 401 ASP B O 1
ATOM 6992 N N . ALA B 1 402 ? 15.883 -23.172 -0.279 1 89.19 402 ALA B N 1
ATOM 6993 C CA . ALA B 1 402 ? 16.656 -23.719 -1.389 1 89.19 402 ALA B CA 1
ATOM 6994 C C . ALA B 1 402 ? 18.141 -23.375 -1.242 1 89.19 402 ALA B C 1
ATOM 6996 O O . ALA B 1 402 ? 18.5 -22.406 -0.557 1 89.19 402 ALA B O 1
ATOM 6997 N N . ASP B 1 403 ? 18.922 -24.172 -1.821 1 88 403 ASP B N 1
ATOM 6998 C CA . ASP B 1 403 ? 20.359 -23.938 -1.885 1 88 403 ASP B CA 1
ATOM 6999 C C . ASP B 1 403 ? 20.688 -22.766 -2.818 1 88 403 ASP B C 1
ATOM 7001 O O . ASP B 1 403 ? 20.219 -22.734 -3.963 1 88 403 ASP B O 1
ATOM 7005 N N . ARG B 1 404 ? 21.453 -21.875 -2.379 1 87.06 404 ARG B N 1
ATOM 7006 C CA . ARG B 1 404 ? 21.734 -20.672 -3.156 1 87.06 404 ARG B CA 1
ATOM 7007 C C . ARG B 1 404 ? 22.594 -21 -4.375 1 87.06 404 ARG B C 1
ATOM 7009 O O . ARG B 1 404 ? 22.719 -20.188 -5.297 1 87.06 404 ARG B O 1
ATOM 7016 N N . ASP B 1 405 ? 23.219 -22.172 -4.348 1 88.62 405 ASP B N 1
ATOM 7017 C CA . ASP B 1 405 ? 24.016 -22.578 -5.496 1 88.62 405 ASP B CA 1
ATOM 7018 C C . ASP B 1 405 ? 23.141 -23.234 -6.566 1 88.62 405 ASP B C 1
ATOM 7020 O O . ASP B 1 405 ? 23.641 -23.625 -7.621 1 88.62 405 ASP B O 1
ATOM 7024 N N . SER B 1 406 ? 21.906 -23.172 -6.277 1 91.62 406 SER B N 1
ATOM 7025 C CA . SER B 1 406 ? 20.969 -23.734 -7.238 1 91.62 406 SER B CA 1
ATOM 7026 C C . SER B 1 406 ? 20.797 -22.844 -8.461 1 91.62 406 SER B C 1
ATOM 7028 O O . SER B 1 406 ? 21.141 -21.656 -8.414 1 91.62 406 SER B O 1
ATOM 7030 N N . LYS B 1 407 ? 20.406 -23.5 -9.5 1 92.38 407 LYS B N 1
ATOM 7031 C CA . LYS B 1 407 ? 20.078 -22.797 -10.734 1 92.38 407 LYS B CA 1
ATOM 7032 C C . LYS B 1 407 ? 18.562 -22.734 -10.945 1 92.38 407 LYS B C 1
ATOM 7034 O O . LYS B 1 407 ? 17.875 -23.75 -10.789 1 92.38 407 LYS B O 1
ATOM 7039 N N . ILE B 1 408 ? 18.125 -21.516 -11.297 1 95.12 408 ILE B N 1
ATOM 7040 C CA . ILE B 1 408 ? 16.703 -21.328 -11.539 1 95.12 408 ILE B CA 1
ATOM 7041 C C . ILE B 1 408 ? 16.438 -21.312 -13.047 1 95.12 408 ILE B C 1
ATOM 7043 O O . ILE B 1 408 ? 16.922 -20.438 -13.766 1 95.12 408 ILE B O 1
ATOM 7047 N N . PHE B 1 409 ? 15.703 -22.266 -13.484 1 93.62 409 PHE B N 1
ATOM 7048 C CA . PHE B 1 409 ? 15.156 -22.25 -14.828 1 93.62 409 PHE B CA 1
ATOM 7049 C C . PHE B 1 409 ? 13.812 -21.531 -14.859 1 93.62 409 PHE B C 1
ATOM 7051 O O . PHE B 1 409 ? 12.875 -21.906 -14.148 1 93.62 409 PHE B O 1
ATOM 7058 N N . ILE B 1 410 ? 13.75 -20.516 -15.648 1 91.75 410 ILE B N 1
ATOM 7059 C CA . ILE B 1 410 ? 12.508 -19.734 -15.633 1 91.75 410 ILE B CA 1
ATOM 7060 C C . ILE B 1 410 ? 11.805 -19.859 -16.984 1 91.75 410 ILE B C 1
ATOM 7062 O O . ILE B 1 410 ? 12.461 -19.953 -18.031 1 91.75 410 ILE B O 1
ATOM 7066 N N . ALA B 1 411 ? 10.523 -19.938 -17 1 85.56 411 ALA B N 1
ATOM 7067 C CA . ALA B 1 411 ? 9.664 -19.906 -18.172 1 85.56 411 ALA B CA 1
ATOM 7068 C C . ALA B 1 411 ? 8.43 -19.031 -17.922 1 85.56 411 ALA B C 1
ATOM 7070 O O . ALA B 1 411 ? 8.172 -18.625 -16.797 1 85.56 411 ALA B O 1
ATOM 7071 N N . GLY B 1 412 ? 7.707 -18.641 -19.062 1 79.5 412 GLY B N 1
ATOM 7072 C CA . GLY B 1 412 ? 6.504 -17.828 -18.953 1 79.5 412 GLY B CA 1
ATOM 7073 C C . GLY B 1 412 ? 6.754 -16.359 -19.203 1 79.5 412 GLY B C 1
ATOM 7074 O O . GLY B 1 412 ? 7.789 -15.992 -19.766 1 79.5 412 GLY B O 1
ATOM 7075 N N . GLY B 1 413 ? 5.746 -15.523 -18.922 1 72.31 413 GLY B N 1
ATOM 7076 C CA . GLY B 1 413 ? 5.77 -14.102 -19.234 1 72.31 413 GLY B CA 1
ATOM 7077 C C . GLY B 1 413 ? 6.945 -13.375 -18.609 1 72.31 413 GLY B C 1
ATOM 7078 O O . GLY B 1 413 ? 7.562 -12.516 -19.25 1 72.31 413 GLY B O 1
ATOM 7079 N N . GLY B 1 414 ? 7.297 -13.711 -17.406 1 71 414 GLY B N 1
ATOM 7080 C CA . GLY B 1 414 ? 8.391 -13.078 -16.688 1 71 414 GLY B CA 1
ATOM 7081 C C . GLY B 1 414 ? 9.742 -13.328 -17.328 1 71 414 GLY B C 1
ATOM 7082 O O . GLY B 1 414 ? 10.664 -12.523 -17.172 1 71 414 GLY B O 1
ATOM 7083 N N . ALA B 1 415 ? 9.812 -14.43 -18.094 1 79.12 415 ALA B N 1
ATOM 7084 C CA . ALA B 1 415 ? 11.07 -14.82 -18.734 1 79.12 415 ALA B CA 1
ATOM 7085 C C . ALA B 1 415 ? 11.352 -13.953 -19.953 1 79.12 415 ALA B C 1
ATOM 7087 O O . ALA B 1 415 ? 12.492 -13.898 -20.438 1 79.12 415 ALA B O 1
ATOM 7088 N N . LYS B 1 416 ? 10.367 -13.289 -20.375 1 83.12 416 LYS B N 1
ATOM 7089 C CA . LYS B 1 416 ? 10.516 -12.492 -21.594 1 83.12 416 LYS B CA 1
ATOM 7090 C C . LYS B 1 416 ? 11.227 -11.172 -21.297 1 83.12 416 LYS B C 1
ATOM 7092 O O . LYS B 1 416 ? 11.844 -10.586 -22.188 1 83.12 416 LYS B O 1
ATOM 7097 N N . SER B 1 417 ? 11.117 -10.703 -20.125 1 89.19 417 SER B N 1
ATOM 7098 C CA . SER B 1 417 ? 11.75 -9.453 -19.719 1 89.19 417 SER B CA 1
ATOM 7099 C C . SER B 1 417 ? 13.156 -9.688 -19.188 1 89.19 417 SER B C 1
ATOM 7101 O O . SER B 1 417 ? 13.328 -10.328 -18.141 1 89.19 417 SER B O 1
ATOM 7103 N N . SER B 1 418 ? 14.133 -9.109 -19.906 1 92 418 SER B N 1
ATOM 7104 C CA . SER B 1 418 ? 15.508 -9.227 -19.422 1 92 418 SER B CA 1
ATOM 7105 C C . SER B 1 418 ? 15.68 -8.547 -18.062 1 92 418 SER B C 1
ATOM 7107 O O . SER B 1 418 ? 16.422 -9.047 -17.219 1 92 418 SER B O 1
ATOM 7109 N N . VAL B 1 419 ? 14.977 -7.496 -17.938 1 94.06 419 VAL B N 1
ATOM 7110 C CA . VAL B 1 419 ? 15.07 -6.738 -16.703 1 94.06 419 VAL B CA 1
ATOM 7111 C C . VAL B 1 419 ? 14.492 -7.566 -15.547 1 94.06 419 VAL B C 1
ATOM 7113 O O . VAL B 1 419 ? 15.094 -7.645 -14.477 1 94.06 419 VAL B O 1
ATOM 7116 N N . TRP B 1 420 ? 13.422 -8.188 -15.773 1 94.31 420 TRP B N 1
ATOM 7117 C CA . TRP B 1 420 ? 12.773 -8.961 -14.719 1 94.31 420 TRP B CA 1
ATOM 7118 C C . TRP B 1 420 ? 13.578 -10.227 -14.414 1 94.31 420 TRP B C 1
ATOM 7120 O O . TRP B 1 420 ? 13.695 -10.617 -13.25 1 94.31 420 TRP B O 1
ATOM 7130 N N . ALA B 1 421 ? 14.164 -10.883 -15.43 1 94.69 421 ALA B N 1
ATOM 7131 C CA . ALA B 1 421 ? 14.992 -12.07 -15.219 1 94.69 421 ALA B CA 1
ATOM 7132 C C . ALA B 1 421 ? 16.203 -11.742 -14.352 1 94.69 421 ALA B C 1
ATOM 7134 O O . ALA B 1 421 ? 16.531 -12.492 -13.43 1 94.69 421 ALA B O 1
ATOM 7135 N N . GLN B 1 422 ? 16.812 -10.656 -14.719 1 95.88 422 GLN B N 1
ATOM 7136 C CA . GLN B 1 422 ? 17.938 -10.219 -13.891 1 95.88 422 GLN B CA 1
ATOM 7137 C C . GLN B 1 422 ? 17.484 -9.93 -12.461 1 95.88 422 GLN B C 1
ATOM 7139 O O . GLN B 1 422 ? 18.172 -10.289 -11.508 1 95.88 422 GLN B O 1
ATOM 7144 N N . MET B 1 423 ? 16.391 -9.289 -12.344 1 96.69 423 MET B N 1
ATOM 7145 C CA . MET B 1 423 ? 15.836 -8.977 -11.031 1 96.69 423 MET B CA 1
ATOM 7146 C C . MET B 1 423 ? 15.602 -10.25 -10.219 1 96.69 423 MET B C 1
ATOM 7148 O O . MET B 1 423 ? 15.914 -10.289 -9.023 1 96.69 423 MET B O 1
ATOM 7152 N N . ILE B 1 424 ? 15.047 -11.289 -10.828 1 96.56 424 ILE B N 1
ATOM 7153 C CA . ILE B 1 424 ? 14.812 -12.562 -10.156 1 96.56 424 ILE B CA 1
ATOM 7154 C C . ILE B 1 424 ? 16.141 -13.156 -9.68 1 96.56 424 ILE B C 1
ATOM 7156 O O . ILE B 1 424 ? 16.234 -13.641 -8.555 1 96.56 424 ILE B O 1
ATOM 7160 N N . SER B 1 425 ? 17.109 -13.055 -10.508 1 96.75 425 SER B N 1
ATOM 7161 C CA . SER B 1 425 ? 18.438 -13.523 -10.141 1 96.75 425 SER B CA 1
ATOM 7162 C C . SER B 1 425 ? 18.984 -12.742 -8.945 1 96.75 425 SER B C 1
ATOM 7164 O O . SER B 1 425 ? 19.469 -13.344 -7.977 1 96.75 425 SER B O 1
ATOM 7166 N N . ASP B 1 426 ? 18.875 -11.484 -9.023 1 97.69 426 ASP B N 1
ATOM 7167 C CA . ASP B 1 426 ? 19.406 -10.617 -7.98 1 97.69 426 ASP B CA 1
ATOM 7168 C C . ASP B 1 426 ? 18.688 -10.859 -6.652 1 97.69 426 ASP B C 1
ATOM 7170 O O . ASP B 1 426 ? 19.312 -10.922 -5.598 1 97.69 426 ASP B O 1
ATOM 7174 N N . VAL B 1 427 ? 17.406 -10.93 -6.672 1 97.44 427 VAL B N 1
ATOM 7175 C CA . VAL B 1 427 ? 16.594 -11.07 -5.469 1 97.44 427 VAL B CA 1
ATOM 7176 C C . VAL B 1 427 ? 16.844 -12.438 -4.836 1 97.44 427 VAL B C 1
ATOM 7178 O O . VAL B 1 427 ? 16.953 -12.547 -3.611 1 97.44 427 VAL B O 1
ATOM 7181 N N . THR B 1 428 ? 16.891 -13.508 -5.621 1 96.56 428 THR B N 1
ATOM 7182 C CA . THR B 1 428 ? 17.031 -14.867 -5.102 1 96.56 428 THR B CA 1
ATOM 7183 C C . THR B 1 428 ? 18.484 -15.18 -4.777 1 96.56 428 THR B C 1
ATOM 7185 O O . THR B 1 428 ? 18.766 -16.094 -4 1 96.56 428 THR B O 1
ATOM 7188 N N . GLY B 1 429 ? 19.359 -14.406 -5.395 1 96.38 429 GLY B N 1
ATOM 7189 C CA . GLY B 1 429 ? 20.781 -14.688 -5.246 1 96.38 429 GLY B CA 1
ATOM 7190 C C . GLY B 1 429 ? 21.234 -15.906 -6.023 1 96.38 429 GLY B C 1
ATOM 7191 O O . GLY B 1 429 ? 22.266 -16.5 -5.711 1 96.38 429 GLY B O 1
ATOM 7192 N N . MET B 1 430 ? 20.469 -16.344 -7.004 1 96.69 430 MET B N 1
ATOM 7193 C CA . MET B 1 430 ? 20.734 -17.562 -7.77 1 96.69 430 MET B CA 1
ATOM 7194 C C . MET B 1 430 ? 20.844 -17.266 -9.258 1 96.69 430 MET B C 1
ATOM 7196 O O . MET B 1 430 ? 20.297 -16.266 -9.734 1 96.69 430 MET B O 1
ATOM 7200 N N . GLU B 1 431 ? 21.609 -18.062 -9.961 1 95.19 431 GLU B N 1
ATOM 7201 C CA . GLU B 1 431 ? 21.672 -17.938 -11.414 1 95.19 431 GLU B CA 1
ATOM 7202 C C . GLU B 1 431 ? 20.328 -18.281 -12.055 1 95.19 431 GLU B C 1
ATOM 7204 O O . GLU B 1 431 ? 19.656 -19.234 -11.648 1 95.19 431 GLU B O 1
ATOM 7209 N N . VAL B 1 432 ? 19.891 -17.422 -13.008 1 95 432 VAL B N 1
ATOM 7210 C CA . VAL B 1 432 ? 18.625 -17.641 -13.719 1 95 432 VAL B CA 1
ATOM 7211 C C . VAL B 1 432 ? 18.906 -17.922 -15.188 1 95 432 VAL B C 1
ATOM 7213 O O . VAL B 1 432 ? 19.688 -17.203 -15.836 1 95 432 VAL B O 1
ATOM 7216 N N . VAL B 1 433 ? 18.312 -18.953 -15.602 1 92.38 433 VAL B N 1
ATOM 7217 C CA . VAL B 1 433 ? 18.469 -19.359 -17 1 92.38 433 VAL B CA 1
ATOM 7218 C C . VAL B 1 433 ? 17.109 -19.328 -17.703 1 92.38 433 VAL B C 1
ATOM 7220 O O . VAL B 1 433 ? 16.125 -19.875 -17.188 1 92.38 433 VAL B O 1
ATOM 7223 N N . VAL B 1 434 ? 17.078 -18.656 -18.812 1 90.81 434 VAL B N 1
ATOM 7224 C CA . VAL B 1 434 ? 15.875 -18.594 -19.641 1 90.81 434 VAL B CA 1
ATOM 7225 C C . VAL B 1 434 ? 15.969 -19.594 -20.781 1 90.81 434 VAL B C 1
ATOM 7227 O O . VAL B 1 434 ? 16.875 -19.5 -21.625 1 90.81 434 VAL B O 1
ATOM 7230 N N . SER B 1 435 ? 15.102 -20.469 -20.766 1 83.12 435 SER B N 1
ATOM 7231 C CA . SER B 1 435 ? 15.125 -21.516 -21.781 1 83.12 435 SER B CA 1
ATOM 7232 C C . SER B 1 435 ? 14.516 -21.031 -23.094 1 83.12 435 SER B C 1
ATOM 7234 O O . SER B 1 435 ? 13.633 -20.172 -23.094 1 83.12 435 SER B O 1
ATOM 7236 N N . SER B 1 436 ? 15.078 -21.562 -24.125 1 84.31 436 SER B N 1
ATOM 7237 C CA . SER B 1 436 ? 14.531 -21.281 -25.438 1 84.31 436 SER B CA 1
ATOM 7238 C C . SER B 1 436 ? 13.352 -22.188 -25.766 1 84.31 436 SER B C 1
ATOM 7240 O O . SER B 1 436 ? 13.352 -23.359 -25.406 1 84.31 436 SER B O 1
ATOM 7242 N N . GLY B 1 437 ? 12.328 -21.594 -26.406 1 81.5 437 GLY B N 1
ATOM 7243 C CA . GLY B 1 437 ? 11.172 -22.391 -26.797 1 81.5 437 GLY B CA 1
ATOM 7244 C C . GLY B 1 437 ? 9.93 -22.062 -26 1 81.5 437 GLY B C 1
ATOM 7245 O O . GLY B 1 437 ? 9.961 -21.203 -25.109 1 81.5 437 GLY B O 1
ATOM 7246 N N . ASN B 1 438 ? 8.797 -22.766 -26.359 1 84.25 438 ASN B N 1
ATOM 7247 C CA . ASN B 1 438 ? 7.52 -22.438 -25.734 1 84.25 438 ASN B CA 1
ATOM 7248 C C . ASN B 1 438 ? 6.805 -23.703 -25.25 1 84.25 438 ASN B C 1
ATOM 7250 O O . ASN B 1 438 ? 6.035 -23.656 -24.297 1 84.25 438 ASN B O 1
ATOM 7254 N N . GLU B 1 439 ? 7.098 -24.766 -25.922 1 92.25 439 GLU B N 1
ATOM 7255 C CA . GLU B 1 439 ? 6.32 -25.969 -25.672 1 92.25 439 GLU B CA 1
ATOM 7256 C C . GLU B 1 439 ? 7.062 -26.922 -24.734 1 92.25 439 GLU B C 1
ATOM 7258 O O . GLU B 1 439 ? 7.281 -28.078 -25.047 1 92.25 439 GLU B O 1
ATOM 7263 N N . PHE B 1 440 ? 7.238 -26.516 -23.516 1 92.88 440 PHE B N 1
ATOM 7264 C CA . PHE B 1 440 ? 8.094 -27.219 -22.562 1 92.88 440 PHE B CA 1
ATOM 7265 C C . PHE B 1 440 ? 7.441 -28.531 -22.125 1 92.88 440 PHE B C 1
ATOM 7267 O O . PHE B 1 440 ? 8.125 -29.531 -21.906 1 92.88 440 PHE B O 1
ATOM 7274 N N . GLY B 1 441 ? 6.164 -28.531 -21.922 1 95.19 441 GLY B N 1
ATOM 7275 C CA . GLY B 1 441 ? 5.492 -29.781 -21.562 1 95.19 441 GLY B CA 1
ATOM 7276 C C . GLY B 1 441 ? 5.672 -30.859 -22.609 1 95.19 441 GLY B C 1
ATOM 7277 O O . GLY B 1 441 ? 6.156 -31.953 -22.297 1 95.19 441 GLY B O 1
ATOM 7278 N N . ALA B 1 442 ? 5.336 -30.5 -23.844 1 97.75 442 ALA B N 1
ATOM 7279 C CA . ALA B 1 442 ? 5.5 -31.438 -24.953 1 97.75 442 ALA B CA 1
ATOM 7280 C C . ALA B 1 442 ? 6.957 -31.859 -25.109 1 97.75 442 ALA B C 1
ATOM 7282 O O . ALA B 1 442 ? 7.254 -33.031 -25.375 1 97.75 442 ALA B O 1
ATOM 7283 N N . LYS B 1 443 ? 7.789 -30.938 -24.953 1 97.19 443 LYS B N 1
ATOM 7284 C CA . LYS B 1 443 ? 9.211 -31.234 -25.078 1 97.19 443 LYS B CA 1
ATOM 7285 C C . LYS B 1 443 ? 9.664 -32.25 -24.016 1 97.19 443 LYS B C 1
ATOM 7287 O O . LYS B 1 443 ? 10.43 -33.156 -24.312 1 97.19 443 LYS B O 1
ATOM 7292 N N . GLY B 1 444 ? 9.25 -31.953 -22.828 1 97.75 444 GLY B N 1
ATOM 7293 C CA . GLY B 1 444 ? 9.578 -32.906 -21.766 1 97.75 444 GLY B CA 1
ATOM 7294 C C . GLY B 1 444 ? 9.125 -34.312 -22.062 1 97.75 444 GLY B C 1
ATOM 7295 O O . GLY B 1 444 ? 9.875 -35.281 -21.844 1 97.75 444 GLY B O 1
ATOM 7296 N N . ALA B 1 445 ? 7.91 -34.469 -22.484 1 98.25 445 ALA B N 1
ATOM 7297 C CA . ALA B 1 445 ? 7.387 -35.781 -22.844 1 98.25 445 ALA B CA 1
ATOM 7298 C C . ALA B 1 445 ? 8.219 -36.406 -23.969 1 98.25 445 ALA B C 1
ATOM 7300 O O . ALA B 1 445 ? 8.531 -37.594 -23.906 1 98.25 445 ALA B O 1
ATOM 7301 N N . ALA B 1 446 ? 8.586 -35.594 -24.922 1 98.19 446 ALA B N 1
ATOM 7302 C CA . ALA B 1 446 ? 9.414 -36.094 -26.016 1 98.19 446 ALA B CA 1
ATOM 7303 C C . ALA B 1 446 ? 10.797 -36.5 -25.531 1 98.19 446 ALA B C 1
ATOM 7305 O O . ALA B 1 446 ? 11.344 -37.5 -25.984 1 98.19 446 ALA B O 1
ATOM 7306 N N . MET B 1 447 ? 11.328 -35.75 -24.688 1 97.94 447 MET B N 1
ATOM 7307 C CA . MET B 1 447 ? 12.641 -36.062 -24.125 1 97.94 447 MET B CA 1
ATOM 7308 C C . MET B 1 447 ? 12.609 -37.406 -23.375 1 97.94 447 MET B C 1
ATOM 7310 O O . MET B 1 447 ? 13.539 -38.188 -23.484 1 97.94 447 MET B O 1
ATOM 7314 N N . MET B 1 448 ? 11.602 -37.562 -22.594 1 98.31 448 MET B N 1
ATOM 7315 C CA . MET B 1 448 ? 11.453 -38.812 -21.859 1 98.31 448 MET B CA 1
ATOM 7316 C C . MET B 1 448 ? 11.398 -40 -22.828 1 98.31 448 MET B C 1
ATOM 7318 O O . MET B 1 448 ? 12.008 -41.031 -22.578 1 98.31 448 MET B O 1
ATOM 7322 N N . LEU B 1 449 ? 10.656 -39.844 -23.891 1 98.31 449 LEU B N 1
ATOM 7323 C CA . LEU B 1 449 ? 10.609 -40.875 -24.953 1 98.31 449 LEU B CA 1
ATOM 7324 C C . LEU B 1 449 ? 12.008 -41.125 -25.516 1 98.31 449 LEU B C 1
ATOM 7326 O O . LEU B 1 449 ? 12.383 -42.25 -25.75 1 98.31 449 LEU B O 1
ATOM 7330 N N . GLY B 1 450 ? 12.734 -40.062 -25.812 1 98.06 450 GLY B N 1
ATOM 7331 C CA . GLY B 1 450 ? 14.086 -40.188 -26.312 1 98.06 450 GLY B CA 1
ATOM 7332 C C . GLY B 1 450 ? 15 -40.969 -25.406 1 98.06 450 GLY B C 1
ATOM 7333 O O . GLY B 1 450 ? 15.828 -41.75 -25.875 1 98.06 450 GLY B O 1
ATOM 7334 N N . VAL B 1 451 ? 14.867 -40.75 -24.156 1 98 451 VAL B N 1
ATOM 7335 C CA . VAL B 1 451 ? 15.664 -41.531 -23.203 1 98 451 VAL B CA 1
ATOM 7336 C C . VAL B 1 451 ? 15.242 -43 -23.25 1 98 451 VAL B C 1
ATOM 7338 O O . VAL B 1 451 ? 16.094 -43.906 -23.297 1 98 451 VAL B O 1
ATOM 7341 N N . ALA B 1 452 ? 13.961 -43.25 -23.219 1 97.81 452 ALA B N 1
ATOM 7342 C CA . ALA B 1 452 ? 13.406 -44.625 -23.203 1 97.81 452 ALA B CA 1
ATOM 7343 C C . ALA B 1 452 ? 13.852 -45.406 -24.438 1 97.81 452 ALA B C 1
ATOM 7345 O O . ALA B 1 452 ? 14.055 -46.594 -24.375 1 97.81 452 ALA B O 1
ATOM 7346 N N . THR B 1 453 ? 14 -44.719 -25.609 1 97.06 453 THR B N 1
ATOM 7347 C CA . THR B 1 453 ? 14.297 -45.375 -26.875 1 97.06 453 THR B CA 1
ATOM 7348 C C . THR B 1 453 ? 15.789 -45.344 -27.172 1 97.06 453 THR B C 1
ATOM 7350 O O . THR B 1 453 ? 16.234 -45.844 -28.203 1 97.06 453 THR B O 1
ATOM 7353 N N . GLY B 1 454 ? 16.484 -44.719 -26.359 1 96.81 454 GLY B N 1
ATOM 7354 C CA . GLY B 1 454 ? 17.938 -44.719 -26.484 1 96.81 454 GLY B CA 1
ATOM 7355 C C . GLY B 1 454 ? 18.469 -43.625 -27.375 1 96.81 454 GLY B C 1
ATOM 7356 O O . GLY B 1 454 ? 19.656 -43.594 -27.703 1 96.81 454 GLY B O 1
ATOM 7357 N N . ILE B 1 455 ? 17.625 -42.812 -27.797 1 96.94 455 ILE B N 1
ATOM 7358 C CA . ILE B 1 455 ? 18.078 -41.625 -28.562 1 96.94 455 ILE B CA 1
ATOM 7359 C C . ILE B 1 455 ? 19.016 -40.781 -27.719 1 96.94 455 ILE B C 1
ATOM 7361 O O . ILE B 1 455 ? 20.016 -40.281 -28.203 1 96.94 455 ILE B O 1
ATOM 7365 N N . TYR B 1 456 ? 18.641 -40.625 -26.469 1 97.44 456 TYR B N 1
ATOM 7366 C CA . TYR B 1 456 ? 19.5 -39.969 -25.484 1 97.44 456 TYR B CA 1
ATOM 7367 C C . TYR B 1 456 ? 20.016 -40.969 -24.469 1 97.44 456 TYR B C 1
ATOM 7369 O O . TYR B 1 456 ? 19.312 -41.906 -24.109 1 97.44 456 TYR B O 1
ATOM 7377 N N . ASP B 1 457 ? 21.141 -40.75 -23.906 1 97.19 457 ASP B N 1
ATOM 7378 C CA . ASP B 1 457 ? 21.75 -41.688 -22.969 1 97.19 457 ASP B CA 1
ATOM 7379 C C . ASP B 1 457 ? 21.031 -41.656 -21.609 1 97.19 457 ASP B C 1
ATOM 7381 O O . ASP B 1 457 ? 20.938 -42.688 -20.938 1 97.19 457 ASP B O 1
ATOM 7385 N N . ASN B 1 458 ? 20.766 -40.531 -21.203 1 96.88 458 ASN B N 1
ATOM 7386 C CA . ASN B 1 458 ? 20.047 -40.25 -19.969 1 96.88 458 ASN B CA 1
ATOM 7387 C C . ASN B 1 458 ? 19.406 -38.875 -19.984 1 96.88 458 ASN B C 1
ATOM 7389 O O . ASN B 1 458 ? 19.438 -38.188 -21 1 96.88 458 ASN B O 1
ATOM 7393 N N . TYR B 1 459 ? 18.781 -38.594 -18.922 1 97.12 459 TYR B N 1
ATOM 7394 C CA . TYR B 1 459 ? 18.062 -37.312 -18.891 1 97.12 459 TYR B CA 1
ATOM 7395 C C . TYR B 1 459 ? 19.016 -36.125 -18.969 1 97.12 459 TYR B C 1
ATOM 7397 O O . TYR B 1 459 ? 18.688 -35.094 -19.578 1 97.12 459 TYR B O 1
ATOM 7405 N N . GLU B 1 460 ? 20.156 -36.188 -18.375 1 95.38 460 GLU B N 1
ATOM 7406 C CA . GLU B 1 460 ? 21.141 -35.125 -18.484 1 95.38 460 GLU B CA 1
ATOM 7407 C C . GLU B 1 460 ? 21.578 -34.906 -19.922 1 95.38 460 GLU B C 1
ATOM 7409 O O . GLU B 1 460 ? 21.719 -33.781 -20.375 1 95.38 460 GLU B O 1
ATOM 7414 N N . ASP B 1 461 ? 21.844 -36 -20.547 1 96.56 461 ASP B N 1
ATOM 7415 C CA . ASP B 1 461 ? 22.188 -35.969 -21.969 1 96.56 461 ASP B CA 1
ATOM 7416 C C . ASP B 1 461 ? 21.062 -35.344 -22.797 1 96.56 461 ASP B C 1
ATOM 7418 O O . ASP B 1 461 ? 21.312 -34.531 -23.672 1 96.56 461 ASP B O 1
ATOM 7422 N N . ALA B 1 462 ? 19.859 -35.812 -22.547 1 96.88 462 ALA B N 1
ATOM 7423 C CA . ALA B 1 462 ? 18.703 -35.25 -23.25 1 96.88 462 ALA B CA 1
ATOM 7424 C C . ALA B 1 462 ? 18.625 -33.75 -23.062 1 96.88 462 ALA B C 1
ATOM 7426 O O . ALA B 1 462 ? 18.406 -33 -24.031 1 96.88 462 ALA B O 1
ATOM 7427 N N . ALA B 1 463 ? 18.75 -33.344 -21.812 1 94.75 463 ALA B N 1
ATOM 7428 C CA . ALA B 1 463 ? 18.672 -31.906 -21.5 1 94.75 463 ALA B CA 1
ATOM 7429 C C . ALA B 1 463 ? 19.781 -31.125 -22.234 1 94.75 463 ALA B C 1
ATOM 7431 O O . ALA B 1 463 ? 19.516 -30.078 -22.812 1 94.75 463 ALA B O 1
ATOM 7432 N N . LYS B 1 464 ? 20.922 -31.562 -22.203 1 93.62 464 LYS B N 1
ATOM 7433 C CA . LYS B 1 464 ? 22.062 -30.922 -22.844 1 93.62 464 LYS B CA 1
ATOM 7434 C C . LYS B 1 464 ? 21.844 -30.766 -24.344 1 93.62 464 LYS B C 1
ATOM 7436 O O . LYS B 1 464 ? 22.172 -29.734 -24.938 1 93.62 464 LYS B O 1
ATOM 7441 N N . LYS B 1 465 ? 21.297 -31.719 -24.938 1 94.31 465 LYS B N 1
ATOM 7442 C CA . LYS B 1 465 ? 21.141 -31.75 -26.391 1 94.31 465 LYS B CA 1
ATOM 7443 C C . LYS B 1 465 ? 19.891 -30.984 -26.812 1 94.31 465 LYS B C 1
ATOM 7445 O O . LYS B 1 465 ? 19.906 -30.328 -27.859 1 94.31 465 LYS B O 1
ATOM 7450 N N . SER B 1 466 ? 18.875 -31.109 -26.031 1 94.19 466 SER B N 1
ATOM 7451 C CA . SER B 1 466 ? 17.578 -30.672 -26.5 1 94.19 466 SER B CA 1
ATOM 7452 C C . SER B 1 466 ? 17.203 -29.312 -25.922 1 94.19 466 SER B C 1
ATOM 7454 O O . SER B 1 466 ? 16.312 -28.625 -26.438 1 94.19 466 SER B O 1
ATOM 7456 N N . CYS B 1 467 ? 17.688 -29.062 -24.75 1 91.06 467 CYS B N 1
ATOM 7457 C CA . CYS B 1 467 ? 17.312 -27.812 -24.094 1 91.06 467 CYS B CA 1
ATOM 7458 C C . CYS B 1 467 ? 18.359 -26.734 -24.359 1 91.06 467 CYS B C 1
ATOM 7460 O O . CYS B 1 467 ? 19.547 -26.922 -24.047 1 91.06 467 CYS B O 1
ATOM 7462 N N . LYS B 1 468 ? 17.969 -25.688 -25.031 1 86.06 468 LYS B N 1
ATOM 7463 C CA . LYS B 1 468 ? 18.844 -24.562 -25.328 1 86.06 468 LYS B CA 1
ATOM 7464 C C . LYS B 1 468 ? 18.469 -23.344 -24.484 1 86.06 468 LYS B C 1
ATOM 7466 O O . LYS B 1 468 ? 17.297 -23.156 -24.141 1 86.06 468 LYS B O 1
ATOM 7471 N N . PHE B 1 469 ? 19.531 -22.75 -24.062 1 83 469 PHE B N 1
ATOM 7472 C CA . PHE B 1 469 ? 19.312 -21.594 -23.203 1 83 469 PHE B CA 1
ATOM 7473 C C . PHE B 1 469 ? 19.672 -20.312 -23.938 1 83 469 PHE B C 1
ATOM 7475 O O . PHE B 1 469 ? 20.719 -20.234 -24.594 1 83 469 PHE B O 1
ATOM 7482 N N . GLU B 1 470 ? 18.719 -19.406 -23.984 1 78.12 470 GLU B N 1
ATOM 7483 C CA . GLU B 1 470 ? 18.875 -18.156 -24.703 1 78.12 470 GLU B CA 1
ATOM 7484 C C . GLU B 1 470 ? 19.703 -17.156 -23.891 1 78.12 470 GLU B C 1
ATOM 7486 O O . GLU B 1 470 ? 20.547 -16.453 -24.453 1 78.12 470 GLU B O 1
ATOM 7491 N N . ARG B 1 471 ? 19.359 -17 -22.625 1 87.12 471 ARG B N 1
ATOM 7492 C CA . ARG B 1 471 ? 19.953 -15.984 -21.781 1 87.12 471 ARG B CA 1
ATOM 7493 C C . ARG B 1 471 ? 20.203 -16.531 -20.375 1 87.12 471 ARG B C 1
ATOM 7495 O O . ARG B 1 471 ? 19.438 -17.375 -19.891 1 87.12 471 ARG B O 1
ATOM 7502 N N . SER B 1 472 ? 21.25 -16.156 -19.828 1 92.56 472 SER B N 1
ATOM 7503 C CA . SER B 1 472 ? 21.547 -16.453 -18.422 1 92.56 472 SER B CA 1
ATOM 7504 C C . SER B 1 472 ? 21.891 -15.195 -17.641 1 92.56 472 SER B C 1
ATOM 7506 O O . SER B 1 472 ? 22.516 -14.273 -18.172 1 92.56 472 SER B O 1
ATOM 7508 N N . TYR B 1 473 ? 21.453 -15.141 -16.438 1 94.94 473 TYR B N 1
ATOM 7509 C CA . TYR B 1 473 ? 21.656 -13.992 -15.57 1 94.94 473 TYR B CA 1
ATOM 7510 C C . TYR B 1 473 ? 22.281 -14.406 -14.25 1 94.94 473 TYR B C 1
ATOM 7512 O O . TYR B 1 473 ? 21.797 -15.336 -13.594 1 94.94 473 TYR B O 1
ATOM 7520 N N . LYS B 1 474 ? 23.344 -13.781 -13.914 1 96.38 474 LYS B N 1
ATOM 7521 C CA . LYS B 1 474 ? 23.969 -14 -12.617 1 96.38 474 LYS B CA 1
ATOM 7522 C C . LYS B 1 474 ? 23.641 -12.875 -11.641 1 96.38 474 LYS B C 1
ATOM 7524 O O . LYS B 1 474 ? 23.5 -11.719 -12.039 1 96.38 474 LYS B O 1
ATOM 7529 N N . PRO B 1 475 ? 23.531 -13.258 -10.398 1 97.31 475 PRO B N 1
ATOM 7530 C CA . PRO B 1 475 ? 23.203 -12.219 -9.422 1 97.31 475 PRO B CA 1
ATOM 7531 C C . PRO B 1 475 ? 24.281 -11.133 -9.328 1 97.31 475 PRO B C 1
ATOM 7533 O O . PRO B 1 475 ? 25.469 -11.438 -9.367 1 97.31 475 PRO B O 1
ATOM 7536 N N . ILE B 1 476 ? 23.875 -9.945 -9.305 1 97.19 476 ILE B N 1
ATOM 7537 C CA . ILE B 1 476 ? 24.766 -8.82 -9.047 1 97.19 476 ILE B CA 1
ATOM 7538 C C . ILE B 1 476 ? 24.922 -8.633 -7.539 1 97.19 476 ILE B C 1
ATOM 7540 O O . ILE B 1 476 ? 23.953 -8.359 -6.828 1 97.19 476 ILE B O 1
ATOM 7544 N N . ALA B 1 477 ? 26.094 -8.719 -7.062 1 96.25 477 ALA B N 1
ATOM 7545 C CA . ALA B 1 477 ? 26.406 -8.797 -5.633 1 96.25 477 ALA B CA 1
ATOM 7546 C C . ALA B 1 477 ? 25.797 -7.613 -4.883 1 96.25 477 ALA B C 1
ATOM 7548 O O . ALA B 1 477 ? 25.25 -7.777 -3.791 1 96.25 477 ALA B O 1
ATOM 7549 N N . GLU B 1 478 ? 25.938 -6.426 -5.426 1 95.56 478 GLU B N 1
ATOM 7550 C CA . GLU B 1 478 ? 25.406 -5.23 -4.777 1 95.56 478 GLU B CA 1
ATOM 7551 C C . GLU B 1 478 ? 23.891 -5.305 -4.629 1 95.56 478 GLU B C 1
ATOM 7553 O O . GLU B 1 478 ? 23.344 -4.883 -3.609 1 95.56 478 GLU B O 1
ATOM 7558 N N . HIS B 1 479 ? 23.266 -5.785 -5.617 1 97.31 479 HIS B N 1
ATOM 7559 C CA . HIS B 1 479 ? 21.812 -5.93 -5.566 1 97.31 479 HIS B CA 1
ATOM 7560 C C . HIS B 1 479 ? 21.406 -7 -4.559 1 97.31 479 HIS B C 1
ATOM 7562 O O . HIS B 1 479 ? 20.422 -6.832 -3.832 1 97.31 479 HIS B O 1
ATOM 7568 N N . VAL B 1 480 ? 22.156 -8.125 -4.52 1 97.06 480 VAL B N 1
ATOM 7569 C CA . VAL B 1 480 ? 21.844 -9.227 -3.611 1 97.06 480 VAL B CA 1
ATOM 7570 C C . VAL B 1 480 ? 21.859 -8.727 -2.17 1 97.06 480 VAL B C 1
ATOM 7572 O O . VAL B 1 480 ? 20.984 -9.07 -1.379 1 97.06 480 VAL B O 1
ATOM 7575 N N . LYS B 1 481 ? 22.812 -7.922 -1.871 1 95.81 481 LYS B N 1
ATOM 7576 C CA . LYS B 1 481 ? 22.906 -7.363 -0.526 1 95.81 481 LYS B CA 1
ATOM 7577 C C . LYS B 1 481 ? 21.656 -6.559 -0.175 1 95.81 481 LYS B C 1
ATOM 7579 O O . LYS B 1 481 ? 21.094 -6.707 0.915 1 95.81 481 LYS B O 1
ATOM 7584 N N . VAL B 1 482 ? 21.219 -5.734 -1.045 1 96.69 482 VAL B N 1
ATOM 7585 C CA . VAL B 1 482 ? 20.047 -4.898 -0.857 1 96.69 482 VAL B CA 1
ATOM 7586 C C . VAL B 1 482 ? 18.812 -5.781 -0.676 1 96.69 482 VAL B C 1
ATOM 7588 O O . VAL B 1 482 ? 18.047 -5.598 0.27 1 96.69 482 VAL B O 1
ATOM 7591 N N . TYR B 1 483 ? 18.656 -6.746 -1.531 1 97.44 483 TYR B N 1
ATOM 7592 C CA . TYR B 1 483 ? 17.438 -7.547 -1.541 1 97.44 483 TYR B CA 1
ATOM 7593 C C . TYR B 1 483 ? 17.406 -8.508 -0.36 1 97.44 483 TYR B C 1
ATOM 7595 O O . TYR B 1 483 ? 16.344 -8.805 0.181 1 97.44 483 TYR B O 1
ATOM 7603 N N . ASP B 1 484 ? 18.562 -9 0.091 1 95.94 484 ASP B N 1
ATOM 7604 C CA . ASP B 1 484 ? 18.609 -9.836 1.287 1 95.94 484 ASP B CA 1
ATOM 7605 C C . ASP B 1 484 ? 18.125 -9.062 2.514 1 95.94 484 ASP B C 1
ATOM 7607 O O . ASP B 1 484 ? 17.359 -9.586 3.328 1 95.94 484 ASP B O 1
ATOM 7611 N N . ALA B 1 485 ? 18.562 -7.863 2.6 1 95.31 485 ALA B N 1
ATOM 7612 C CA . ALA B 1 485 ? 18.141 -7.02 3.717 1 95.31 485 ALA B CA 1
ATOM 7613 C C . ALA B 1 485 ? 16.656 -6.707 3.635 1 95.31 485 ALA B C 1
ATOM 7615 O O . ALA B 1 485 ? 15.93 -6.812 4.629 1 95.31 485 ALA B O 1
ATOM 7616 N N . LEU B 1 486 ? 16.219 -6.328 2.523 1 96.81 486 LEU B N 1
ATOM 7617 C CA . LEU B 1 486 ? 14.82 -5.938 2.348 1 96.81 486 LEU B CA 1
ATOM 7618 C C . LEU B 1 486 ? 13.898 -7.141 2.502 1 96.81 486 LEU B C 1
ATOM 7620 O O . LEU B 1 486 ? 12.742 -6.996 2.914 1 96.81 486 LEU B O 1
ATOM 7624 N N . TYR B 1 487 ? 14.398 -8.352 2.137 1 97.25 487 TYR B N 1
ATOM 7625 C CA . TYR B 1 487 ? 13.57 -9.555 2.256 1 97.25 487 TYR B CA 1
ATOM 7626 C C . TYR B 1 487 ? 13.195 -9.812 3.709 1 97.25 487 TYR B C 1
ATOM 7628 O O . TYR B 1 487 ? 12.078 -10.258 3.998 1 97.25 487 TYR B O 1
ATOM 7636 N N . GLU B 1 488 ? 14.047 -9.578 4.625 1 96.19 488 GLU B N 1
ATOM 7637 C CA . GLU B 1 488 ? 13.734 -9.75 6.039 1 96.19 488 GLU B CA 1
ATOM 7638 C C . GLU B 1 488 ? 12.57 -8.852 6.461 1 96.19 488 GLU B C 1
ATOM 7640 O O . GLU B 1 488 ? 11.672 -9.289 7.188 1 96.19 488 GLU B O 1
ATOM 7645 N N . LEU B 1 489 ? 12.617 -7.645 6.043 1 97.06 489 LEU B N 1
ATOM 7646 C CA . LEU B 1 489 ? 11.531 -6.715 6.328 1 97.06 489 LEU B CA 1
ATOM 7647 C C . LEU B 1 489 ? 10.258 -7.137 5.617 1 97.06 489 LEU B C 1
ATOM 7649 O O . LEU B 1 489 ? 9.172 -7.086 6.199 1 97.06 489 LEU B O 1
ATOM 7653 N N . TYR B 1 490 ? 10.414 -7.543 4.348 1 97.94 490 TYR B N 1
ATOM 7654 C CA . TYR B 1 490 ? 9.297 -8.055 3.572 1 97.94 490 TYR B CA 1
ATOM 7655 C C . TYR B 1 490 ? 8.57 -9.164 4.328 1 97.94 490 TYR B C 1
ATOM 7657 O O . TYR B 1 490 ? 7.344 -9.133 4.469 1 97.94 490 TYR B O 1
ATOM 7665 N N . LYS B 1 491 ? 9.281 -10.102 4.781 1 97 491 LYS B N 1
ATOM 7666 C CA . LYS B 1 491 ? 8.727 -11.25 5.492 1 97 491 LYS B CA 1
ATOM 7667 C C . LYS B 1 491 ? 8.062 -10.82 6.797 1 97 491 LYS B C 1
ATOM 7669 O O . LYS B 1 491 ? 6.977 -11.297 7.129 1 97 491 LYS B O 1
ATOM 7674 N N . GLU B 1 492 ? 8.648 -9.969 7.523 1 97.25 492 GLU B N 1
ATOM 7675 C CA . GLU B 1 492 ? 8.078 -9.508 8.789 1 97.25 492 GLU B CA 1
ATOM 7676 C C . GLU B 1 492 ? 6.754 -8.781 8.562 1 97.25 492 GLU B C 1
ATOM 7678 O O . GLU B 1 492 ? 5.805 -8.969 9.328 1 97.25 492 GLU B O 1
ATOM 7683 N N . ILE B 1 493 ? 6.738 -7.898 7.578 1 97.75 493 ILE B N 1
ATOM 7684 C CA . ILE B 1 493 ? 5.504 -7.188 7.254 1 97.75 493 ILE B CA 1
ATOM 7685 C C . ILE B 1 493 ? 4.414 -8.188 6.875 1 97.75 493 ILE B C 1
ATOM 7687 O O . ILE B 1 493 ? 3.277 -8.078 7.336 1 97.75 493 ILE B O 1
ATOM 7691 N N . ARG B 1 494 ? 4.754 -9.156 6.027 1 96.19 494 ARG B N 1
ATOM 7692 C CA . ARG B 1 494 ? 3.799 -10.18 5.613 1 96.19 494 ARG B CA 1
ATOM 7693 C C . ARG B 1 494 ? 3.211 -10.898 6.824 1 96.19 494 ARG B C 1
ATOM 7695 O O . ARG B 1 494 ? 1.994 -11.086 6.91 1 96.19 494 ARG B O 1
ATOM 7702 N N . ILE B 1 495 ? 4.02 -11.32 7.727 1 96.12 495 ILE B N 1
ATOM 7703 C CA . ILE B 1 495 ? 3.586 -12.047 8.914 1 96.12 495 ILE B CA 1
ATOM 7704 C C . ILE B 1 495 ? 2.676 -11.156 9.758 1 96.12 495 ILE B C 1
ATOM 7706 O O . ILE B 1 495 ? 1.636 -11.609 10.242 1 96.12 495 ILE B O 1
ATOM 7710 N N . SER B 1 496 ? 3.025 -9.875 9.898 1 96 496 SER B N 1
ATOM 7711 C CA . SER B 1 496 ? 2.217 -8.93 10.664 1 96 496 SER B CA 1
ATOM 7712 C C . SER B 1 496 ? 0.843 -8.742 10.031 1 96 496 SER B C 1
ATOM 7714 O O . SER B 1 496 ? -0.141 -8.492 10.727 1 96 496 SER B O 1
ATOM 7716 N N . ASN B 1 497 ? 0.762 -8.836 8.711 1 96.94 497 ASN B N 1
ATOM 7717 C CA . ASN B 1 497 ? -0.476 -8.586 7.98 1 96.94 497 ASN B CA 1
ATOM 7718 C C . ASN B 1 497 ? -1.444 -9.758 8.109 1 96.94 497 ASN B C 1
ATOM 7720 O O . ASN B 1 497 ? -2.637 -9.625 7.832 1 96.94 497 ASN B O 1
ATOM 7724 N N . GLU B 1 498 ? -1.01 -10.953 8.484 1 93.94 498 GLU B N 1
ATOM 7725 C CA . GLU B 1 498 ? -1.834 -12.156 8.469 1 93.94 498 GLU B CA 1
ATOM 7726 C C . GLU B 1 498 ? -3.082 -11.984 9.336 1 93.94 498 GLU B C 1
ATOM 7728 O O . GLU B 1 498 ? -4.195 -12.25 8.883 1 93.94 498 GLU B O 1
ATOM 7733 N N . LYS B 1 499 ? -2.916 -11.477 10.555 1 95.19 499 LYS B N 1
ATOM 7734 C CA . LYS B 1 499 ? -4.07 -11.266 11.422 1 95.19 499 LYS B CA 1
ATOM 7735 C C . LYS B 1 499 ? -4.938 -10.117 10.914 1 95.19 499 LYS B C 1
ATOM 7737 O O . LYS B 1 499 ? -6.16 -10.141 11.062 1 95.19 499 LYS B O 1
ATOM 7742 N N . LEU B 1 500 ? -4.336 -9.109 10.312 1 97.12 500 LEU B N 1
ATOM 7743 C CA . LEU B 1 500 ? -5.043 -7.926 9.836 1 97.12 500 LEU B CA 1
ATOM 7744 C C . LEU B 1 500 ? -5.93 -8.266 8.641 1 97.12 500 LEU B C 1
ATOM 7746 O O . LEU B 1 500 ? -7.008 -7.691 8.477 1 97.12 500 LEU B O 1
ATOM 7750 N N . TRP B 1 501 ? -5.473 -9.203 7.793 1 96.06 501 TRP B N 1
ATOM 7751 C CA . TRP B 1 501 ? -6.277 -9.656 6.664 1 96.06 501 TRP B CA 1
ATOM 7752 C C . TRP B 1 501 ? -7.559 -10.328 7.145 1 96.06 501 TRP B C 1
ATOM 7754 O O . TRP B 1 501 ? -8.625 -10.125 6.562 1 96.06 501 TRP B O 1
ATOM 7764 N N . TYR B 1 502 ? -7.457 -11.148 8.195 1 93 502 TYR B N 1
ATOM 7765 C CA . TYR B 1 502 ? -8.641 -11.773 8.773 1 93 502 TYR B CA 1
ATOM 7766 C C . TYR B 1 502 ? -9.602 -10.719 9.312 1 93 502 TYR B C 1
ATOM 7768 O O . TYR B 1 502 ? -10.812 -10.797 9.078 1 93 502 TYR B O 1
ATOM 7776 N N . LYS B 1 503 ? -9.102 -9.773 10.023 1 95.31 503 LYS B N 1
ATOM 7777 C CA . LYS B 1 503 ? -9.93 -8.711 10.578 1 95.31 503 LYS B CA 1
ATOM 7778 C C . LYS B 1 503 ? -10.633 -7.93 9.469 1 95.31 503 LYS B C 1
ATOM 7780 O O . LYS B 1 503 ? -11.82 -7.609 9.586 1 95.31 503 LYS B O 1
ATOM 7785 N N . ARG B 1 504 ? -9.906 -7.578 8.438 1 95.88 504 ARG B N 1
ATOM 7786 C CA . ARG B 1 504 ? -10.484 -6.891 7.293 1 95.88 504 ARG B CA 1
ATOM 7787 C C . ARG B 1 504 ? -11.648 -7.691 6.711 1 95.88 504 ARG B C 1
ATOM 7789 O O . ARG B 1 504 ? -12.711 -7.129 6.414 1 95.88 504 ARG B O 1
ATOM 7796 N N . ALA B 1 505 ? -11.406 -8.945 6.496 1 91.06 505 ALA B N 1
ATOM 7797 C CA . ALA B 1 505 ? -12.43 -9.812 5.922 1 91.06 505 ALA B CA 1
ATOM 7798 C C . ALA B 1 505 ? -13.672 -9.852 6.809 1 91.06 505 ALA B C 1
ATOM 7800 O O . ALA B 1 505 ? -14.797 -9.766 6.312 1 91.06 505 ALA B O 1
ATOM 7801 N N . ASP B 1 506 ? -13.461 -10 8.094 1 91.19 506 ASP B N 1
ATOM 7802 C CA . ASP B 1 506 ? -14.57 -10.031 9.047 1 91.19 506 ASP B CA 1
ATOM 7803 C C . ASP B 1 506 ? -15.359 -8.734 9.023 1 91.19 506 ASP B C 1
ATOM 7805 O O . ASP B 1 506 ? -16.594 -8.75 9.039 1 91.19 506 ASP B O 1
ATOM 7809 N N . LEU B 1 507 ? -14.695 -7.68 9.016 1 93.25 507 LEU B N 1
ATOM 7810 C CA . LEU B 1 507 ? -15.32 -6.363 9 1 93.25 507 LEU B CA 1
ATOM 7811 C C . LEU B 1 507 ? -16.156 -6.172 7.738 1 93.25 507 LEU B C 1
ATOM 7813 O O . LEU B 1 507 ? -17.297 -5.691 7.805 1 93.25 507 LEU B O 1
ATOM 7817 N N . LEU B 1 508 ? -15.633 -6.477 6.602 1 90.81 508 LEU B N 1
ATOM 7818 C CA . LEU B 1 508 ? -16.344 -6.312 5.336 1 90.81 508 LEU B CA 1
ATOM 7819 C C . LEU B 1 508 ? -17.578 -7.207 5.285 1 90.81 508 LEU B C 1
ATOM 7821 O O . LEU B 1 508 ? -18.594 -6.828 4.711 1 90.81 508 LEU B O 1
ATOM 7825 N N . LYS B 1 509 ? -17.422 -8.398 5.793 1 85.75 509 LYS B N 1
ATOM 7826 C CA . LYS B 1 509 ? -18.578 -9.297 5.871 1 85.75 509 LYS B CA 1
ATOM 7827 C C . LYS B 1 509 ? -19.703 -8.672 6.699 1 85.75 509 LYS B C 1
ATOM 7829 O O . LYS B 1 509 ? -20.875 -8.812 6.363 1 85.75 509 LYS B O 1
ATOM 7834 N N . GLN B 1 510 ? -19.375 -7.992 7.738 1 87.69 510 GLN B N 1
ATOM 7835 C CA . GLN B 1 510 ? -20.359 -7.336 8.602 1 87.69 510 GLN B CA 1
ATOM 7836 C C . GLN B 1 510 ? -21.016 -6.168 7.883 1 87.69 510 GLN B C 1
ATOM 7838 O O . GLN B 1 510 ? -22.219 -5.922 8.062 1 87.69 510 GLN B O 1
ATOM 7843 N N . LEU B 1 511 ? -20.297 -5.422 7.121 1 87.81 511 LEU B N 1
ATOM 7844 C CA . LEU B 1 511 ? -20.812 -4.242 6.434 1 87.81 511 LEU B CA 1
ATOM 7845 C C . LEU B 1 511 ? -21.688 -4.637 5.246 1 87.81 511 LEU B C 1
ATOM 7847 O O . LEU B 1 511 ? -22.594 -3.898 4.859 1 87.81 511 LEU B O 1
ATOM 7851 N N . ASN B 1 512 ? -21.281 -5.625 4.562 1 78.12 512 ASN B N 1
ATOM 7852 C CA . ASN B 1 512 ? -22.078 -6.129 3.443 1 78.12 512 ASN B CA 1
ATOM 7853 C C . ASN B 1 512 ? -22.391 -7.613 3.602 1 78.12 512 ASN B C 1
ATOM 7855 O O . ASN B 1 512 ? -21.766 -8.461 2.957 1 78.12 512 ASN B O 1
ATOM 7859 N N . PRO B 1 513 ? -23.297 -7.875 4.445 1 58.38 513 PRO B N 1
ATOM 7860 C CA . PRO B 1 513 ? -23.578 -9.289 4.68 1 58.38 513 PRO B CA 1
ATOM 7861 C C . PRO B 1 513 ? -23.922 -10.047 3.396 1 58.38 513 PRO B C 1
ATOM 7863 O O . PRO B 1 513 ? -23.672 -11.25 3.299 1 58.38 513 PRO B O 1
ATOM 7866 N N . LYS B 1 514 ? -24.484 -9.492 2.395 1 56.25 514 LYS B N 1
ATOM 7867 C CA . LYS B 1 514 ? -24.859 -10.219 1.185 1 56.25 514 LYS B CA 1
ATOM 7868 C C . LYS B 1 514 ? -23.656 -10.43 0.273 1 56.25 514 LYS B C 1
ATOM 7870 O O . LYS B 1 514 ? -23.734 -11.18 -0.702 1 56.25 514 LYS B O 1
ATOM 7875 N N . SER B 1 515 ? -22.719 -9.672 0.406 1 43.38 515 SER B N 1
ATOM 7876 C CA . SER B 1 515 ? -21.641 -9.742 -0.573 1 43.38 515 SER B CA 1
ATOM 7877 C C . SER B 1 515 ? -20.719 -10.93 -0.299 1 43.38 515 SER B C 1
ATOM 7879 O O . SER B 1 515 ? -19.859 -11.258 -1.116 1 43.38 515 SER B O 1
ATOM 7881 N N . LEU B 1 516 ? -20.453 -11.266 0.921 1 38.44 516 LEU B N 1
ATOM 7882 C CA . LEU B 1 516 ? -19.531 -12.391 0.955 1 38.44 516 LEU B CA 1
ATOM 7883 C C . LEU B 1 516 ? -20.281 -13.719 0.949 1 38.44 516 LEU B C 1
ATOM 7885 O O . LEU B 1 516 ? -21.234 -13.898 1.707 1 38.44 516 LEU B O 1
#

Foldseek 3Di:
DPPPPPPQFAWEWFWEAEQFKTKIFIAGLLQDGQDIFMDTADWDDDPDFWTFHDLVVSLVRNLVNLLCCQVVGDDAQVRYQAYFYAYAFFWKFFDAPVLHTLDTTTALRGQQLVVLLCCCCPVNVVLQLVQQQFLVAGDDRRHNLSVLLVCVVPPVVSVVRTQAIADNRQSNVCQFFVFGEHEQQRCSQGQGGLVPSHGPQVSCVVSVNNVCSSNHGHYDFQLAQRGFGDPVSCVSRNHDRRHTYGNHHYLVQLLCLLQQVQDALAWEWEADQKTKTKHKHASVPRRGSDQQWRWGAHSHDRIIIGIFIWNGGCVLLVCLCVPQNPDPDVVVLLVLLVVADQCLQVKAKARQCDCQGIPPSHDARLHHMDIPDDDPPRDSSSVSNNSLLNSLLSSLRRCVVGDLAYEYEYHYDQLVRPSSQQSSQQLNQHKYWYKDDDPSSSSSSRLSNCCSSVVAVGSNRSSVSNIDTDDMYHHDPVSNVSNVVSSVVVVVVSVVCRVVSVVVVVVVCVVPVPPD/DPPPPPPQFAWEWFWEAEQFKTKIFIAGLLQDGQDIFMDTADWDDDPDFWTFHDLVVSLVRNLVNLLCCQVVGDHAQVRYQAYFYAYAFFWKFFDAPVLHTLDTTTALRGQQLVVLLCCCCPVNVVLQLVQQQFLVAGDDRRHNLSVLLVCVVPPVVSVVRTQAIADNRQSNVCQFFVFGEHEQQRCSQGQGGLVVSHGPQVSCVVSVNNVCSRNHGHYDFQLAQRGFGDPVSCVSSNHDRRHTYGNHHYLVQLLCLLQLVQDALAWEWEADQKTKTKHKHASVPRRGSDQQWRWGAHSHDRIIITIFIWNGGCVLLVCLCVPQNPDPDVVVLLVLLVVADQCLQVKAKARQCDCQGIPPSHDARLHHMDIPDDDPPRDSSSVSNNSLLNSLLSSLRRCVVGDLAYEYEYHYDQLVRPSSQQSSQQLNQHKYWYKDDDPSSSSSSRLSNCCSSVVAVGSNRSSVSNIDTDDMYHHDPVSNVSNVVSSVVVVVVSVVCRVVSVVVVVVVCVVPVPPD

InterPro domains:
  IPR000577 Carbohydrate kinase, FGGY [PIRSF000538] (9-499)
  IPR018484 Carbohydrate kinase FGGY, N-terminal [PF00370] (11-258)
  IPR018485 Carbohydrate kinase FGGY, C-terminal [PF02782] (307-452)
  IPR043129 ATPase, nucleotide binding domain [SSF53067] (11-261)
  IPR043129 ATPase, nucleotide binding domain [SSF53067] (263-492)
  IPR050406 FGGY Carbohydrate Kinase [PTHR43095] (10-493)

pLDDT: mean 93.38, std 8.68, range [31.22, 98.69]

Radius of gyration: 38.59 Å; Cα contacts (8 Å, |Δi|>4): 2451; chains: 2; bounding box: 57×123×99 Å